Protein 4FGL (pdb70)

Nearest PDB structures (foldseek):
  3nhu-assembly1_B  TM=9.935E-01  e=7.618E-47  Homo sapiens
  5lbz-assembly1_A  TM=9.963E-01  e=7.003E-46  Homo sapiens
  1h66-assembly2_D  TM=9.826E-01  e=2.241E-31  Homo sapiens
  5a4k-assembly2_D  TM=9.844E-01  e=1.112E-30  Homo sapiens
  4cet-assembly1_A-2  TM=9.833E-01  e=1.610E-30  Homo sapiens

Secondary structure (DSSP, 8-state):
---EEEEEE--S-TTSHHHHHHHHHHHHHHHHT-EEEEEETTTTT------GGGB-SPPS-SSS--HHHHHHHHHHTT-B-HHHHHHHHHHHH-SEEEEEEE-BTTB--HHHHHHHHHHS-BTTTB-SS--GGG-TTTT-EEEEEEE-SS-TTTTSTTSTT--HHHHHHHHIIIIIITTT-EEPPPEEE--TTTS-HHHHHHHHHHHHHHHTTGGGPPPP--SHHHHH--/---EEEEEE--S-TTSHHHHHHHHHHHHHHHTT-EEEEEETTTTT------GGGB-S--SSTTS--HHHHHHHHHHHT-B-HHHHHHHHHHHH-SEEEEEEE-BTTB--HHHHHHHHHHS-BTTTB-SS--GGG-TTTT-EEEEEEEESS-TTTTSTTSTT--HHHHHHHHIIIIIITTT-EEPPPEEEE-TTTS-HHHHHHHHHHHHHHHHTGGGPPPP--SHHHHH--/---EEEEEE--S-TTSHHHHHHHHHHHHHHHTT-EEEEEETTTTT------GGGB-S--S-SSS--HHHHHHHHHHTT-B-HHHHHHHHHHHH-SEEEEEEE-BTTB--HHHHHHHHHHS-BTTTB-SS--GGG-TTTT-EEEEEEE-SS-TTTTSTTSTT--HHHHHHHHIIIIIITTT-EEPPPEEE--TTTS-HHHHHHHHHHHHHHHTTGGGPPPP--SHHHHH--/---TT-EEEEEE--S-TTSHHHHHHHHHHHHHHHTT-EEEEEETTTTT------GGGB-S--S-SSS--HHHHHHHHHHHT-B-HHHHHHHHHHHH-SEEEEEEE-BTTB--HHHHHHHHHHS-BTTTB-SS--GGG-TTTT-EEEEEEE-SS-TTTTSTTSTT--HHHHHHHHIIIIIITTT-EEPPPEEE--TTTS-HHHHHHHHHHHHHHHHTGGG------SHHHHH--

CATH classification: 3.40.50.360

Foldseek 3Di:
DQQEEEEEEEDDDCPDLLVLLVVLLCVLSVVVVGHYHYNHQVVVVADQDQDPLQFQDDAPDPPDDDSQVRLQVRVVVVGTDPVLVVVLVSLVSHQEYEYGAEDDPLHGPSSVNSNQVRNCGEPRQAHVPQFQQRAPSANHAYEYEYEYQDACQLQDCVHVNHPNLQSCLCPVPVRQRGSNHQYADYHYHYRPVPDDPVSSVVSSVVSSVCSNPVVPGHGDPSDPCVRPND/DAFEEEEEAEDDDCPDLLVLLVVLLCVLSVVVVHHYHYNHQVVVVADQDQDPVQFADDFPCVVDDDSQVRVQVSVVVVGGDPVLVVVLVSLVRHQEYEYGAEDDPLHGPSSVNSNQVRNCGDPRQAHVPQFQQRAPSANHEYEYEYEYQAACQLQDCPHVNDHNLQSCLCPVPVGQSRSNHFYAYYHYHYNLVPDDPVSSVVSSVVSSVCSNCVVVDDGDPSDPCVRPND/DQQEEEEEEEDDDCVDLLVLLVVLLVVQSVVVVGHYDYDHQVVVVADQDQDPLQFADDFPDPPDDDRQVRLQVRVVVVGGDPSLVVVLVSLVPHQEYEYGAEDDPLAGPSSVNSNLVRNCGDPRQAHVDQFQQRAPSARHEYEYEYEYQAACQCQDCPHVNHPNLQSCLCPQPVGQSRSNHFYAYYLYHYNPVPDDPVSSVVSSVVSSVCSNCVVVDDGDPSDPCVSPND/DQDAPAEEEEEAEDDDCPDLLVLLVVLLCVLCVVNNYHYHYNHLVVVVADQDQDPVQFDDDAPDPVDDDSQVRLQVRVVVVGGDPVLVVVLVSLVSHQEYEYGAEDDPLAGDSSVNSNQVRNCGDPRQAHVDQFQQRAPSANHEYEYEYEYQAACQCQDCPHVVHHNLQSCLCPQPVGQSRSNHFYAYYLYHYNPVPDDPVSSVVSSVVSSVCSNCVVVTDGDPSDCCVSPND

InterPro domains:
  IPR003680 Flavodoxin-like fold [PF02525] (4-212)
  IPR029039 Flavoprotein-like superfamily [G3DSA:3.40.50.360] (1-231)
  IPR029039 Flavoprotein-like superfamily [SSF52218] (4-224)
  IPR051545 NAD(P)H dehydrogenase (quinone) [PTHR10204] (4-229)

Structure (mmCIF, N/CA/C/O backbone):
data_4FGL
#
_entry.id   4FGL
#
_cell.length_a   54.310
_cell.length_b   105.710
_cell.length_c   82.000
_cell.angle_alpha   90.00
_cell.angle_beta   90.17
_cell.angle_gamma   90.00
#
_symmetry.space_group_name_H-M   'P 1 21 1'
#
loop_
_entity.id
_entity.type
_entity.pdbx_description
1 polymer 'Ribosyldihydronicotinamide dehydrogenase [quinone]'
2 non-polymer 'ZINC ION'
3 non-polymer 'FLAVIN-ADENINE DINUCLEOTIDE'
4 non-polymer N4-(7-CHLORO-QUINOLIN-4-YL)-N1,N1-DIETHYL-PENTANE-1,4-DIAMINE
5 water water
#
loop_
_atom_site.group_PDB
_atom_site.id
_atom_site.type_symbol
_atom_site.label_atom_id
_atom_site.label_alt_id
_atom_site.label_comp_id
_atom_site.label_asym_id
_atom_site.label_entity_id
_atom_site.label_seq_id
_atom_site.pdbx_PDB_ins_code
_atom_site.Cartn_x
_atom_site.Cartn_y
_atom_site.Cartn_z
_atom_site.occupancy
_atom_site.B_iso_or_equiv
_atom_site.auth_seq_id
_atom_site.auth_comp_id
_atom_site.auth_asym_id
_atom_site.auth_atom_id
_atom_site.pdbx_PDB_model_num
ATOM 1 N N . ALA A 1 4 ? -3.774 -18.943 10.875 1.00 21.46 1 ALA A N 1
ATOM 2 C CA . ALA A 1 4 ? -5.002 -18.102 10.803 1.00 28.73 1 ALA A CA 1
ATOM 3 C C . ALA A 1 4 ? -4.736 -16.718 11.383 1.00 16.89 1 ALA A C 1
ATOM 4 O O . ALA A 1 4 ? -3.911 -16.559 12.287 1.00 19.53 1 ALA A O 1
ATOM 11 N N . GLY A 1 5 ? -5.441 -15.719 10.853 1.00 16.48 2 GLY A N 1
ATOM 12 C CA . GLY A 1 5 ? -5.327 -14.357 11.344 1.00 14.51 2 GLY A CA 1
ATOM 13 C C . GLY A 1 5 ? -3.992 -13.722 10.994 1.00 12.14 2 GLY A C 1
ATOM 14 O O . GLY A 1 5 ? -3.471 -12.906 11.758 1.00 14.39 2 GLY A O 1
ATOM 18 N N . LYS A 1 6 ? -3.435 -14.078 9.839 1.00 11.66 3 LYS A N 1
ATOM 19 C CA . LYS A 1 6 ? -2.153 -13.526 9.449 1.00 11.94 3 LYS A CA 1
ATOM 20 C C . LYS A 1 6 ? -2.239 -12.889 8.066 1.00 9.59 3 LYS A C 1
ATOM 21 O O . LYS A 1 6 ? -1.424 -13.149 7.171 1.00 10.97 3 LYS A O 1
ATOM 40 N N . LYS A 1 7 ? -3.202 -11.991 7.904 1.00 6.68 4 LYS A N 1
ATOM 41 C CA . LYS A 1 7 ? -3.184 -11.056 6.796 1.00 6.54 4 LYS A CA 1
ATOM 42 C C . LYS A 1 7 ? -2.381 -9.825 7.193 1.00 5.61 4 LYS A C 1
ATOM 43 O O . LYS A 1 7 ? -2.590 -9.236 8.261 1.00 6.10 4 LYS A O 1
ATOM 62 N N . VAL A 1 8 ? -1.474 -9.434 6.315 1.00 5.77 5 VAL A N 1
ATOM 63 C CA . VAL A 1 8 ? -0.620 -8.272 6.544 1.00 5.24 5 VAL A CA 1
ATOM 64 C C . VAL A 1 8 ? -0.724 -7.345 5.364 1.00 5.49 5 VAL A C 1
ATOM 65 O O . VAL A 1 8 ? -0.670 -7.778 4.212 1.00 5.88 5 VAL A O 1
ATOM 78 N N . LEU A 1 9 ? -0.912 -6.056 5.672 1.00 4.48 6 LEU A N 1
ATOM 79 C CA . LEU A 1 9 ? -0.813 -4.978 4.696 1.00 4.95 6 LEU A CA 1
ATOM 80 C C . LEU A 1 9 ? 0.426 -4.155 4.980 1.00 4.56 6 LEU A C 1
ATOM 81 O O . LEU A 1 9 ? 0.606 -3.715 6.105 1.00 5.35 6 LEU A O 1
ATOM 97 N N . ILE A 1 10 ? 1.273 -3.974 3.975 1.00 4.07 7 ILE A N 1
ATOM 98 C CA . ILE A 1 10 ? 2.404 -3.065 4.071 1.00 5.10 7 ILE A CA 1
ATOM 99 C C . ILE A 1 10 ? 2.066 -1.830 3.252 1.00 4.20 7 ILE A C 1
ATOM 100 O O . ILE A 1 10 ? 1.892 -1.914 2.040 1.00 5.08 7 ILE A O 1
ATOM 116 N N . VAL A 1 11 ? 1.942 -0.685 3.928 1.00 4.50 8 VAL A N 1
ATOM 117 C CA . VAL A 1 11 ? 1.744 0.596 3.264 1.00 3.54 8 VAL A CA 1
ATOM 118 C C . VAL A 1 11 ? 3.133 1.215 3.118 1.00 3.89 8 VAL A C 1
ATOM 119 O O . VAL A 1 11 ? 3.766 1.559 4.115 1.00 4.52 8 VAL A O 1
ATOM 132 N N . TYR A 1 12 ? 3.592 1.279 1.878 1.00 4.65 9 TYR A N 1
ATOM 133 C CA . TYR A 1 12 ? 4.983 1.547 1.546 1.00 4.67 9 TYR A CA 1
ATOM 134 C C . TYR A 1 12 ? 5.097 2.881 0.810 1.00 3.43 9 TYR A C 1
ATOM 135 O O . TYR A 1 12 ? 4.409 3.095 -0.172 1.00 4.27 9 TYR A O 1
ATOM 153 N N . ALA A 1 13 ? 5.992 3.750 1.274 1.00 4.09 10 ALA A N 1
ATOM 154 C CA . ALA A 1 13 ? 6.123 5.100 0.723 1.00 3.47 10 ALA A CA 1
ATOM 155 C C . ALA A 1 13 ? 7.574 5.439 0.365 1.00 3.69 10 ALA A C 1
ATOM 156 O O . ALA A 1 13 ? 8.227 6.210 1.062 1.00 4.64 10 ALA A O 1
ATOM 163 N N . HIS A 1 14 ? 8.079 4.861 -0.717 1.00 3.50 11 HIS A N 1
ATOM 164 C CA . HIS A 1 14 ? 9.366 5.258 -1.260 1.00 3.53 11 HIS A CA 1
ATOM 165 C C . HIS A 1 14 ? 9.288 5.199 -2.763 1.00 3.79 11 HIS A C 1
ATOM 166 O O . HIS A 1 14 ? 8.656 4.310 -3.335 1.00 4.77 11 HIS A O 1
ATOM 181 N N . GLN A 1 15 ? 9.940 6.173 -3.395 1.00 3.86 12 GLN A N 1
ATOM 182 C CA . GLN A 1 15 ? 9.926 6.319 -4.832 1.00 4.37 12 GLN A CA 1
ATOM 183 C C . GLN A 1 15 ? 10.794 5.326 -5.594 1.00 4.67 12 GLN A C 1
ATOM 184 O O . GLN A 1 15 ? 10.590 5.142 -6.788 1.00 6.17 12 GLN A O 1
ATOM 198 N N . GLU A 1 16 ? 11.749 4.691 -4.930 1.00 5.00 13 GLU A N 1
ATOM 199 C CA . GLU A 1 16 ? 12.832 3.959 -5.589 1.00 5.21 13 GLU A CA 1
ATOM 200 C C . GLU A 1 16 ? 12.889 2.495 -5.121 1.00 5.92 13 GLU A C 1
ATOM 201 O O . GLU A 1 16 ? 13.166 2.217 -3.949 1.00 5.33 13 GLU A O 1
ATOM 213 N N . PRO A 1 17 ? 12.618 1.546 -6.036 1.00 6.45 14 PRO A N 1
ATOM 214 C CA . PRO A 1 17 ? 12.642 0.135 -5.639 1.00 7.03 14 PRO A CA 1
ATOM 215 C C . PRO A 1 17 ? 13.977 -0.331 -5.057 1.00 6.67 14 PRO A C 1
ATOM 216 O O . PRO A 1 17 ? 13.974 -1.232 -4.230 1.00 7.63 14 PRO A O 1
ATOM 227 N N . LYS A 1 18 ? 15.075 0.265 -5.503 1.00 6.01 15 LYS A N 1
ATOM 228 C CA . LYS A 1 18 ? 16.411 -0.113 -5.057 1.00 6.62 15 LYS A CA 1
ATOM 229 C C . LYS A 1 18 ? 16.854 0.617 -3.789 1.00 5.37 15 LYS A C 1
ATOM 230 O O . LYS A 1 18 ? 17.994 0.485 -3.344 1.00 6.92 15 LYS A O 1
ATOM 249 N N . SER A 1 19 ? 15.956 1.398 -3.200 1.00 6.04 16 SER A N 1
ATOM 250 C CA . SER A 1 19 ? 16.304 2.143 -2.004 1.00 5.03 16 SER A CA 1
ATOM 251 C C . SER A 1 19 ? 16.445 1.243 -0.794 1.00 4.53 16 SER A C 1
ATOM 252 O O . SER A 1 19 ? 16.045 0.084 -0.799 1.00 5.44 16 SER A O 1
ATOM 260 N N . PHE A 1 20 ? 16.995 1.798 0.267 1.00 4.59 17 PHE A N 1
ATOM 261 C CA . PHE A 1 20 ? 17.046 1.126 1.549 1.00 4.70 17 PHE A CA 1
ATOM 262 C C . PHE A 1 20 ? 15.626 0.793 2.031 1.00 4.25 17 PHE A C 1
ATOM 263 O O . PHE A 1 20 ? 15.355 -0.339 2.467 1.00 4.87 17 PHE A O 1
ATOM 280 N N . ASN A 1 21 ? 14.702 1.745 1.918 1.00 4.21 18 ASN A N 1
ATOM 281 C CA . ASN A 1 21 ? 13.303 1.452 2.225 1.00 4.25 18 ASN A CA 1
ATOM 282 C C . ASN A 1 21 ? 12.770 0.305 1.386 1.00 4.36 18 ASN A C 1
ATOM 283 O O . ASN A 1 21 ? 12.052 -0.568 1.892 1.00 5.21 18 ASN A O 1
ATOM 294 N N . GLY A 1 22 ? 13.059 0.306 0.094 1.00 4.47 19 GLY A N 1
ATOM 295 C CA . GLY A 1 22 ? 12.620 -0.762 -0.793 1.00 4.69 19 GLY A CA 1
ATOM 296 C C . GLY A 1 22 ? 13.125 -2.113 -0.323 1.00 5.93 19 GLY A C 1
ATOM 297 O O . GLY A 1 22 ? 12.397 -3.106 -0.358 1.00 5.53 19 GLY A O 1
ATOM 301 N N . SER A 1 23 ? 14.358 -2.165 0.142 1.00 4.61 20 SER A N 1
ATOM 302 C CA . SER A 1 23 ? 14.918 -3.415 0.645 1.00 5.22 20 SER A CA 1
ATOM 303 C C . SER A 1 23 ? 14.227 -3.859 1.936 1.00 5.04 20 SER A C 1
ATOM 304 O O . SER A 1 23 ? 13.963 -5.043 2.107 1.00 5.75 20 SER A O 1
ATOM 312 N N . LEU A 1 24 ? 13.907 -2.917 2.823 1.00 5.12 21 LEU A N 1
ATOM 313 C CA . LEU A 1 24 ? 13.151 -3.251 4.019 1.00 4.65 21 LEU A CA 1
ATOM 314 C C . LEU A 1 24 ? 11.776 -3.787 3.682 1.00 4.67 21 LEU A C 1
ATOM 315 O O . LEU A 1 24 ? 11.311 -4.761 4.302 1.00 5.56 21 LEU A O 1
ATOM 331 N N . LYS A 1 25 ? 11.115 -3.183 2.705 1.00 4.38 22 LYS A N 1
ATOM 332 C CA . LYS A 1 25 ? 9.833 -3.689 2.241 1.00 5.84 22 LYS A CA 1
ATOM 333 C C . LYS A 1 25 ? 9.995 -5.094 1.664 1.00 4.49 22 LYS A C 1
ATOM 334 O O . LYS A 1 25 ? 9.204 -5.993 1.964 1.00 4.51 22 LYS A O 1
ATOM 353 N N . ASN A 1 26 ? 11.002 -5.289 0.832 1.00 5.24 23 ASN A N 1
ATOM 354 C CA . ASN A 1 26 ? 11.137 -6.572 0.163 1.00 5.56 23 ASN A CA 1
ATOM 355 C C . ASN A 1 26 ? 11.462 -7.700 1.119 1.00 5.72 23 ASN A C 1
ATOM 356 O O . ASN A 1 26 ? 10.933 -8.804 0.954 1.00 5.70 23 ASN A O 1
ATOM 367 N N . VAL A 1 27 ? 12.304 -7.469 2.116 1.00 5.56 24 VAL A N 1
ATOM 368 C CA . VAL A 1 27 ? 12.581 -8.542 3.071 1.00 5.78 24 VAL A CA 1
ATOM 369 C C . VAL A 1 27 ? 11.364 -8.819 3.938 1.00 5.54 24 VAL A C 1
ATOM 370 O O . VAL A 1 27 ? 11.173 -9.968 4.385 1.00 5.91 24 VAL A O 1
ATOM 383 N N . ALA A 1 28 ? 10.505 -7.834 4.145 1.00 5.34 25 ALA A N 1
ATOM 384 C CA . ALA A 1 28 ? 9.268 -8.080 4.862 1.00 4.99 25 ALA A CA 1
ATOM 385 C C . ALA A 1 28 ? 8.341 -8.959 4.046 1.00 5.11 25 ALA A C 1
ATOM 386 O O . ALA A 1 28 ? 7.775 -9.935 4.575 1.00 5.53 25 ALA A O 1
ATOM 393 N N . VAL A 1 29 ? 8.155 -8.643 2.771 1.00 4.62 26 VAL A N 1
ATOM 394 C CA . VAL A 1 29 ? 7.378 -9.502 1.884 1.00 6.01 26 VAL A CA 1
ATOM 395 C C . VAL A 1 29 ? 7.970 -10.928 1.890 1.00 4.58 26 VAL A C 1
ATOM 396 O O . VAL A 1 29 ? 7.222 -11.900 2.069 1.00 5.77 26 VAL A O 1
ATOM 409 N N . ASP A 1 30 ? 9.282 -11.055 1.731 1.00 5.52 27 ASP A N 1
ATOM 410 C CA . ASP A 1 30 ? 9.909 -12.367 1.668 1.00 6.64 27 ASP A CA 1
ATOM 411 C C . ASP A 1 30 ? 9.616 -13.165 2.915 1.00 5.51 27 ASP A C 1
ATOM 412 O O . ASP A 1 30 ? 9.226 -14.340 2.819 1.00 6.26 27 ASP A O 1
ATOM 421 N N . GLU A 1 31 ? 9.817 -12.584 4.085 1.00 5.35 28 GLU A N 1
ATOM 422 C CA . GLU A 1 31 ? 9.704 -13.324 5.341 1.00 5.75 28 GLU A CA 1
ATOM 423 C C . GLU A 1 31 ? 8.258 -13.620 5.662 1.00 5.66 28 GLU A C 1
ATOM 424 O O . GLU A 1 31 ? 7.906 -14.759 6.025 1.00 5.74 28 GLU A O 1
ATOM 436 N N . LEU A 1 32 ? 7.377 -12.643 5.530 1.00 5.60 29 LEU A N 1
ATOM 437 C CA . LEU A 1 32 ? 5.988 -12.899 5.854 1.00 5.25 29 LEU A CA 1
ATOM 438 C C . LEU A 1 32 ? 5.371 -13.881 4.837 1.00 4.96 29 LEU A C 1
ATOM 439 O O . LEU A 1 32 ? 4.521 -14.719 5.198 1.00 5.99 29 LEU A O 1
ATOM 455 N N . SER A 1 33 ? 5.779 -13.796 3.577 1.00 5.49 30 SER A N 1
ATOM 456 C CA . SER A 1 33 ? 5.317 -14.762 2.577 1.00 6.15 30 SER A CA 1
ATOM 457 C C . SER A 1 33 ? 5.810 -16.166 2.940 1.00 5.76 30 SER A C 1
ATOM 458 O O . SER A 1 33 ? 5.033 -17.146 2.887 1.00 5.86 30 SER A O 1
ATOM 466 N N . ARG A 1 34 ? 7.080 -16.280 3.336 1.00 6.37 31 ARG A N 1
ATOM 467 C CA . ARG A 1 34 ? 7.659 -17.568 3.719 1.00 6.62 31 ARG A CA 1
ATOM 468 C C . ARG A 1 34 ? 6.853 -18.204 4.850 1.00 7.00 31 ARG A C 1
ATOM 469 O O . ARG A 1 34 ? 6.630 -19.433 4.864 1.00 7.66 31 ARG A O 1
ATOM 490 N N . GLN A 1 35 ? 6.401 -17.416 5.811 1.00 6.34 32 GLN A N 1
ATOM 491 C CA . GLN A 1 35 ? 5.609 -17.929 6.910 1.00 7.09 32 GLN A CA 1
ATOM 492 C C . GLN A 1 35 ? 4.267 -18.478 6.467 1.00 7.19 32 GLN A C 1
ATOM 493 O O . GLN A 1 35 ? 3.663 -19.268 7.214 1.00 9.49 32 GLN A O 1
ATOM 507 N N . GLY A 1 36 ? 3.779 -18.043 5.313 1.00 5.97 33 GLY A N 1
ATOM 508 C CA . GLY A 1 36 ? 2.458 -18.416 4.862 1.00 6.43 33 GLY A CA 1
ATOM 509 C C . GLY A 1 36 ? 1.416 -17.339 5.127 1.00 5.68 33 GLY A C 1
ATOM 510 O O . GLY A 1 36 ? 0.217 -17.592 4.986 1.00 5.92 33 GLY A O 1
ATOM 514 N N . CYS A 1 37 ? 1.857 -16.134 5.494 1.00 5.25 34 CYS A N 1
ATOM 515 C CA . CYS A 1 37 ? 0.925 -15.022 5.640 1.00 4.42 34 CYS A CA 1
ATOM 516 C C . CYS A 1 37 ? 0.343 -14.605 4.311 1.00 5.21 34 CYS A C 1
ATOM 517 O O . CYS A 1 37 ? 0.915 -14.825 3.268 1.00 6.49 34 CYS A O 1
ATOM 525 N N . THR A 1 38 ? -0.792 -13.934 4.380 1.00 5.70 35 THR A N 1
ATOM 526 C CA . THR A 1 38 ? -1.414 -13.324 3.223 1.00 6.25 35 THR A CA 1
ATOM 527 C C . THR A 1 38 ? -0.897 -11.896 3.172 1.00 5.34 35 THR A C 1
ATOM 528 O O . THR A 1 38 ? -1.160 -11.126 4.107 1.00 8.37 35 THR A O 1
ATOM 539 N N . VAL A 1 39 ? -0.153 -11.539 2.128 1.00 4.61 36 VAL A N 1
ATOM 540 C CA . VAL A 1 39 ? 0.598 -10.298 2.126 1.00 4.98 36 VAL A CA 1
ATOM 541 C C . VAL A 1 39 ? 0.157 -9.417 0.978 1.00 4.34 36 VAL A C 1
ATOM 542 O O . VAL A 1 39 ? 0.097 -9.831 -0.175 1.00 5.05 36 VAL A O 1
ATOM 555 N N . THR A 1 40 ? -0.102 -8.151 1.305 1.00 5.00 37 THR A N 1
ATOM 556 C CA . THR A 1 40 ? -0.457 -7.120 0.328 1.00 5.22 37 THR A CA 1
ATOM 557 C C . THR A 1 40 ? 0.437 -5.902 0.566 1.00 4.52 37 THR A C 1
ATOM 558 O O . THR A 1 40 ? 0.669 -5.539 1.728 1.00 4.99 37 THR A O 1
ATOM 569 N N . VAL A 1 41 ? 0.907 -5.284 -0.517 1.00 4.27 38 VAL A N 1
ATOM 570 C CA . VAL A 1 41 ? 1.700 -4.059 -0.433 1.00 4.82 38 VAL A CA 1
ATOM 571 C C . VAL A 1 41 ? 0.959 -2.971 -1.181 1.00 4.26 38 VAL A C 1
ATOM 572 O O . VAL A 1 41 ? 0.640 -3.150 -2.353 1.00 5.53 38 VAL A O 1
ATOM 585 N N . SER A 1 42 ? 0.704 -1.833 -0.525 1.00 4.25 39 SER A N 1
ATOM 586 C CA . SER A 1 42 ? 0.221 -0.629 -1.197 1.00 3.92 39 SER A CA 1
ATOM 587 C C . SER A 1 42 ? 1.428 0.262 -1.448 1.00 4.62 39 SER A C 1
ATOM 588 O O . SER A 1 42 ? 1.931 0.916 -0.523 1.00 4.64 39 SER A O 1
ATOM 596 N N . ASP A 1 43 ? 1.922 0.225 -2.679 1.00 4.26 40 ASP A N 1
ATOM 597 C CA . ASP A 1 43 ? 3.098 0.968 -3.091 1.00 4.42 40 ASP A CA 1
ATOM 598 C C . ASP A 1 43 ? 2.630 2.332 -3.566 1.00 4.24 40 ASP A C 1
ATOM 599 O O . ASP A 1 43 ? 2.316 2.519 -4.733 1.00 4.76 40 ASP A O 1
ATOM 608 N N . LEU A 1 44 ? 2.564 3.271 -2.626 1.00 4.37 41 LEU A N 1
ATOM 609 C CA . LEU A 1 44 ? 1.823 4.503 -2.868 1.00 3.93 41 LEU A CA 1
ATOM 610 C C . LEU A 1 44 ? 2.373 5.309 -4.034 1.00 4.23 41 LEU A C 1
ATOM 611 O O . LEU A 1 44 ? 1.600 5.795 -4.860 1.00 4.21 41 LEU A O 1
ATOM 627 N N . TYR A 1 45 ? 3.690 5.437 -4.146 1.00 4.49 42 TYR A N 1
ATOM 628 C CA . TYR A 1 45 ? 4.213 6.202 -5.276 1.00 4.29 42 TYR A CA 1
ATOM 629 C C . TYR A 1 45 ? 3.950 5.494 -6.599 1.00 4.89 42 TYR A C 1
ATOM 630 O O . TYR A 1 45 ? 3.626 6.149 -7.584 1.00 5.36 42 TYR A O 1
ATOM 648 N N . ALA A 1 46 ? 4.081 4.165 -6.653 1.00 4.50 43 ALA A N 1
ATOM 649 C CA . ALA A 1 46 ? 3.809 3.441 -7.894 1.00 5.62 43 ALA A CA 1
ATOM 650 C C . ALA A 1 46 ? 2.340 3.564 -8.282 1.00 5.69 43 ALA A C 1
ATOM 651 O O . ALA A 1 46 ? 2.022 3.582 -9.464 1.00 7.08 43 ALA A O 1
ATOM 658 N N . MET A 1 47 ? 1.461 3.681 -7.290 1.00 5.54 44 MET A N 1
ATOM 659 C CA . MET A 1 47 ? 0.029 3.864 -7.501 1.00 6.32 44 MET A CA 1
ATOM 660 C C . MET A 1 47 ? -0.337 5.315 -7.833 1.00 6.10 44 MET A C 1
ATOM 661 O O . MET A 1 47 ? -1.504 5.626 -8.102 1.00 6.88 44 MET A O 1
ATOM 675 N N . ASN A 1 48 ? 0.638 6.215 -7.822 1.00 5.95 45 ASN A N 1
ATOM 676 C CA A ASN A 1 48 ? 0.353 7.641 -7.952 0.43 5.64 45 ASN A CA 1
ATOM 677 C CA B ASN A 1 48 ? 0.356 7.640 -7.953 0.57 5.63 45 ASN A CA 1
ATOM 678 C C . ASN A 1 48 ? -0.744 8.067 -6.977 1.00 5.73 45 ASN A C 1
ATOM 679 O O . ASN A 1 48 ? -1.633 8.851 -7.320 1.00 6.89 45 ASN A O 1
ATOM 699 N N . PHE A 1 49 ? -0.665 7.573 -5.752 1.00 5.35 46 PHE A N 1
ATOM 700 C CA . PHE A 1 49 ? -1.755 7.726 -4.808 1.00 5.75 46 PHE A CA 1
ATOM 701 C C . PHE A 1 49 ? -2.049 9.194 -4.527 1.00 4.76 46 PHE A C 1
ATOM 702 O O . PHE A 1 49 ? -1.140 10.001 -4.246 1.00 5.22 46 PHE A O 1
ATOM 719 N N . GLU A 1 50 ? -3.323 9.549 -4.587 1.00 4.79 47 GLU A N 1
ATOM 720 C CA . GLU A 1 50 ? -3.790 10.909 -4.360 1.00 4.73 47 GLU A CA 1
ATOM 721 C C . GLU A 1 50 ? -3.685 11.278 -2.893 1.00 4.36 47 GLU A C 1
ATOM 722 O O . GLU A 1 50 ? -4.328 10.657 -2.049 1.00 5.01 47 GLU A O 1
ATOM 734 N N . PRO A 1 51 ? -2.921 12.343 -2.573 1.00 4.34 48 PRO A N 1
ATOM 735 C CA . PRO A 1 51 ? -2.827 12.681 -1.146 1.00 4.70 48 PRO A CA 1
ATOM 736 C C . PRO A 1 51 ? -3.847 13.717 -0.681 1.00 3.98 48 PRO A C 1
ATOM 737 O O . PRO A 1 51 ? -4.052 13.854 0.518 1.00 4.75 48 PRO A O 1
ATOM 748 N N . ARG A 1 52 ? -4.447 14.464 -1.596 1.00 4.78 49 ARG A N 1
ATOM 749 C CA . ARG A 1 52 ? -5.258 15.615 -1.205 1.00 4.60 49 ARG A CA 1
ATOM 750 C C . ARG A 1 52 ? -6.660 15.181 -0.805 1.00 4.71 49 ARG A C 1
ATOM 751 O O . ARG A 1 52 ? -7.282 14.365 -1.509 1.00 5.24 49 ARG A O 1
ATOM 772 N N . ALA A 1 53 ? -7.175 15.728 0.291 1.00 5.21 50 ALA A N 1
ATOM 773 C CA . ALA A 1 53 ? -8.549 15.520 0.744 1.00 4.98 50 ALA A CA 1
ATOM 774 C C . ALA A 1 53 ? -9.449 16.499 0.010 1.00 4.56 50 ALA A C 1
ATOM 775 O O . ALA A 1 53 ? -9.483 17.687 0.335 1.00 5.48 50 ALA A O 1
ATOM 782 N N . THR A 1 54 ? -10.149 16.031 -1.024 1.00 4.75 51 THR A N 1
ATOM 783 C CA . THR A 1 54 ? -11.004 16.920 -1.814 1.00 4.89 51 THR A CA 1
ATOM 784 C C . THR A 1 54 ? -12.366 16.289 -2.068 1.00 5.78 51 THR A C 1
ATOM 785 O O . THR A 1 54 ? -12.593 15.101 -1.795 1.00 6.89 51 THR A O 1
ATOM 796 N N . ASP A 1 55 ? -13.249 17.097 -2.663 1.00 6.99 52 ASP A N 1
ATOM 797 C CA . ASP A 1 55 ? -14.593 16.664 -2.967 1.00 7.48 52 ASP A CA 1
ATOM 798 C C . ASP A 1 55 ? -14.622 15.555 -4.006 1.00 8.13 52 ASP A C 1
ATOM 799 O O . ASP A 1 55 ? -15.645 14.874 -4.146 1.00 10.02 52 ASP A O 1
ATOM 808 N N . LYS A 1 56 ? -13.532 15.314 -4.709 1.00 7.94 53 LYS A N 1
ATOM 809 C CA . LYS A 1 56 ? -13.492 14.207 -5.649 1.00 8.99 53 LYS A CA 1
ATOM 810 C C . LYS A 1 56 ? -13.443 12.860 -4.941 1.00 8.15 53 LYS A C 1
ATOM 811 O O . LYS A 1 56 ? -13.635 11.815 -5.551 1.00 9.40 53 LYS A O 1
ATOM 830 N N . ASP A 1 57 ? -13.218 12.889 -3.631 1.00 8.66 54 ASP A N 1
ATOM 831 C CA . ASP A 1 57 ? -13.200 11.656 -2.853 1.00 6.56 54 ASP A CA 1
ATOM 832 C C . ASP A 1 57 ? -14.585 11.049 -2.651 1.00 7.14 54 ASP A C 1
ATOM 833 O O . ASP A 1 57 ? -14.719 9.916 -2.197 1.00 8.36 54 ASP A O 1
ATOM 842 N N . ILE A 1 58 ? -15.612 11.835 -2.951 1.00 7.01 55 ILE A N 1
ATOM 843 C CA . ILE A 1 58 ? -16.999 11.367 -2.879 1.00 8.99 55 ILE A CA 1
ATOM 844 C C . ILE A 1 58 ? -17.524 11.203 -4.284 1.00 9.43 55 ILE A C 1
ATOM 845 O O . ILE A 1 58 ? -17.461 12.137 -5.093 1.00 10.43 55 ILE A O 1
ATOM 861 N N . THR A 1 59 ? -18.030 10.014 -4.581 1.00 9.80 56 THR A N 1
ATOM 862 C CA . THR A 1 59 ? -18.583 9.741 -5.897 1.00 12.20 56 THR A CA 1
ATOM 863 C C . THR A 1 59 ? -20.095 9.949 -5.891 1.00 13.10 56 THR A C 1
ATOM 864 O O . THR A 1 59 ? -20.697 10.151 -6.950 1.00 20.63 56 THR A O 1
ATOM 875 N N . GLY A 1 60 ? -20.702 9.891 -4.715 1.00 13.18 57 GLY A N 1
ATOM 876 C CA . GLY A 1 60 ? -22.127 10.132 -4.566 1.00 17.89 57 GLY A CA 1
ATOM 877 C C . GLY A 1 60 ? -22.474 11.608 -4.643 1.00 19.19 57 GLY A C 1
ATOM 878 O O . GLY A 1 60 ? -21.589 12.469 -4.687 1.00 20.07 57 GLY A O 1
ATOM 882 N N . THR A 1 61 ? -23.767 11.909 -4.686 1.00 19.53 58 THR A N 1
ATOM 883 C CA . THR A 1 61 ? -24.212 13.291 -4.668 1.00 20.71 58 THR A CA 1
ATOM 884 C C . THR A 1 61 ? -23.800 13.890 -3.340 1.00 16.82 58 THR A C 1
ATOM 885 O O . THR A 1 61 ? -24.075 13.306 -2.287 1.00 18.11 58 THR A O 1
ATOM 896 N N . LEU A 1 62 ? -23.135 15.044 -3.378 1.00 18.89 59 LEU A N 1
ATOM 897 C CA . LEU A 1 62 ? -22.760 15.723 -2.143 1.00 14.27 59 LEU A CA 1
ATOM 898 C C . LEU A 1 62 ? -24.023 16.149 -1.415 1.00 13.08 59 LEU A C 1
ATOM 899 O O . LEU A 1 62 ? -24.968 16.613 -2.055 1.00 16.34 59 LEU A O 1
ATOM 915 N N . SER A 1 63 ? -24.051 16.019 -0.100 1.00 12.46 60 SER A N 1
ATOM 916 C CA . SER A 1 63 ? -25.213 16.455 0.672 1.00 18.35 60 SER A CA 1
ATOM 917 C C . SER A 1 63 ? -25.268 17.982 0.728 1.00 18.41 60 SER A C 1
ATOM 918 O O . SER A 1 63 ? -26.351 18.576 0.775 1.00 17.56 60 SER A O 1
ATOM 926 N N . ASN A 1 64 ? -24.104 18.625 0.708 1.00 14.61 61 ASN A N 1
ATOM 927 C CA . ASN A 1 64 ? -24.055 20.088 0.665 1.00 13.72 61 ASN A CA 1
ATOM 928 C C . ASN A 1 64 ? -22.978 20.573 -0.282 1.00 15.25 61 ASN A C 1
ATOM 929 O O . ASN A 1 64 ? -21.841 20.828 0.140 1.00 15.12 61 ASN A O 1
ATOM 940 N N . PRO A 1 65 ? -23.328 20.702 -1.568 1.00 15.44 62 PRO A N 1
ATOM 941 C CA . PRO A 1 65 ? -22.374 21.194 -2.569 1.00 20.47 62 PRO A CA 1
ATOM 942 C C . PRO A 1 65 ? -22.045 22.688 -2.452 1.00 19.92 62 PRO A C 1
ATOM 943 O O . PRO A 1 65 ? -21.105 23.141 -3.108 1.00 31.19 62 PRO A O 1
ATOM 954 N N . GLU A 1 66 ? -22.788 23.434 -1.640 1.00 15.17 63 GLU A N 1
ATOM 955 C CA . GLU A 1 66 ? -22.566 24.872 -1.503 1.00 16.23 63 GLU A CA 1
ATOM 956 C C . GLU A 1 66 ? -21.439 25.172 -0.533 1.00 16.22 63 GLU A C 1
ATOM 957 O O . GLU A 1 66 ? -20.654 26.091 -0.751 1.00 18.13 63 GLU A O 1
ATOM 969 N N . VAL A 1 67 ? -21.374 24.399 0.543 1.00 12.59 64 VAL A N 1
ATOM 970 C CA . VAL A 1 67 ? -20.361 24.580 1.570 1.00 12.49 64 VAL A CA 1
ATOM 971 C C . VAL A 1 67 ? -19.794 23.200 1.863 1.00 12.42 64 VAL A C 1
ATOM 972 O O . VAL A 1 67 ? -20.467 22.366 2.465 1.00 12.57 64 VAL A O 1
ATOM 985 N N . PHE A 1 68 ? -18.569 22.960 1.406 1.00 8.76 65 PHE A N 1
ATOM 986 C CA . PHE A 1 68 ? -17.994 21.622 1.427 1.00 9.01 65 PHE A CA 1
ATOM 987 C C . PHE A 1 68 ? -17.341 21.313 2.757 1.00 7.50 65 PHE A C 1
ATOM 988 O O . PHE A 1 68 ? -16.407 22.010 3.172 1.00 9.03 65 PHE A O 1
ATOM 1005 N N . ASN A 1 69 ? -17.798 20.234 3.389 1.00 9.85 66 ASN A N 1
ATOM 1006 C CA . ASN A 1 69 ? -17.259 19.771 4.646 1.00 7.65 66 ASN A CA 1
ATOM 1007 C C . ASN A 1 69 ? -16.727 18.354 4.434 1.00 7.12 66 ASN A C 1
ATOM 1008 O O . ASN A 1 69 ? -17.494 17.390 4.308 1.00 6.80 66 ASN A O 1
ATOM 1019 N N . TYR A 1 70 ? -15.414 18.238 4.326 1.00 7.92 67 TYR A N 1
ATOM 1020 C CA . TYR A 1 70 ? -14.775 16.964 3.983 1.00 6.19 67 TYR A CA 1
ATOM 1021 C C . TYR A 1 70 ? -15.180 15.852 4.964 1.00 6.64 67 TYR A C 1
ATOM 1022 O O . TYR A 1 70 ? -15.533 14.740 4.548 1.00 6.65 67 TYR A O 1
ATOM 1040 N N . GLY A 1 71 ? -15.103 16.131 6.256 1.00 6.75 68 GLY A N 1
ATOM 1041 C CA . GLY A 1 71 ? -15.440 15.131 7.262 1.00 8.56 68 GLY A CA 1
ATOM 1042 C C . GLY A 1 71 ? -16.855 14.601 7.131 1.00 7.31 68 GLY A C 1
ATOM 1043 O O . GLY A 1 71 ? -17.085 13.387 7.128 1.00 8.50 68 GLY A O 1
ATOM 1047 N N . VAL A 1 72 ? -17.820 15.503 7.058 1.00 8.05 69 VAL A N 1
ATOM 1048 C CA . VAL A 1 72 ? -19.215 15.116 6.981 1.00 8.22 69 VAL A CA 1
ATOM 1049 C C . VAL A 1 72 ? -19.469 14.367 5.687 1.00 7.88 69 VAL A C 1
ATOM 1050 O O . VAL A 1 72 ? -20.075 13.303 5.696 1.00 8.67 69 VAL A O 1
ATOM 1063 N N . GLU A 1 73 ? -18.995 14.880 4.560 1.00 6.90 70 GLU A N 1
ATOM 1064 C CA . GLU A 1 73 ? -19.320 14.263 3.286 1.00 7.77 70 GLU A CA 1
ATOM 1065 C C . GLU A 1 73 ? -18.709 12.864 3.161 1.00 7.25 70 GLU A C 1
ATOM 1066 O O . GLU A 1 73 ? -19.337 11.942 2.598 1.00 7.56 70 GLU A O 1
ATOM 1078 N N . THR A 1 74 ? -17.486 12.675 3.664 1.00 6.48 71 THR A N 1
ATOM 1079 C CA . THR A 1 74 ? -16.839 11.362 3.577 1.00 6.10 71 THR A CA 1
ATOM 1080 C C . THR A 1 74 ? -17.470 10.375 4.546 1.00 6.25 71 THR A C 1
ATOM 1081 O O . THR A 1 74 ? -17.612 9.200 4.228 1.00 7.06 71 THR A O 1
ATOM 1092 N N . HIS A 1 75 ? -17.820 10.826 5.738 1.00 6.10 72 HIS A N 1
ATOM 1093 C CA . HIS A 1 75 ? -18.505 9.949 6.682 1.00 7.21 72 HIS A CA 1
ATOM 1094 C C . HIS A 1 75 ? -19.790 9.410 6.057 1.00 6.99 72 HIS A C 1
ATOM 1095 O O . HIS A 1 75 ? -20.059 8.202 6.075 1.00 7.92 72 HIS A O 1
ATOM 1110 N N . GLU A 1 76 ? -20.582 10.303 5.480 1.00 7.00 73 GLU A N 1
ATOM 1111 C CA . GLU A 1 76 ? -21.844 9.904 4.882 1.00 8.14 73 GLU A CA 1
ATOM 1112 C C . GLU A 1 76 ? -21.638 9.016 3.669 1.00 7.74 73 GLU A C 1
ATOM 1113 O O . GLU A 1 76 ? -22.323 7.989 3.503 1.00 8.76 73 GLU A O 1
ATOM 1125 N N . ALA A 1 77 ? -20.676 9.366 2.828 1.00 7.19 74 ALA A N 1
ATOM 1126 C CA . ALA A 1 77 ? -20.398 8.590 1.641 1.00 8.60 74 ALA A CA 1
ATOM 1127 C C . ALA A 1 77 ? -19.888 7.197 2.002 1.00 8.11 74 ALA A C 1
ATOM 1128 O O . ALA A 1 77 ? -20.208 6.218 1.315 1.00 7.93 74 ALA A O 1
ATOM 1135 N N . TYR A 1 78 ? -19.090 7.103 3.059 1.00 7.38 75 TYR A N 1
ATOM 1136 C CA . TYR A 1 78 ? -18.611 5.796 3.485 1.00 6.37 75 TYR A CA 1
ATOM 1137 C C . TYR A 1 78 ? -19.773 4.831 3.715 1.00 7.51 75 TYR A C 1
ATOM 1138 O O . TYR A 1 78 ? -19.741 3.673 3.284 1.00 7.86 75 TYR A O 1
ATOM 1156 N N . LYS A 1 79 ? -20.787 5.310 4.420 1.00 7.50 76 LYS A N 1
ATOM 1157 C CA . LYS A 1 79 ? -21.916 4.449 4.767 1.00 9.27 76 LYS A CA 1
ATOM 1158 C C . LYS A 1 79 ? -22.729 3.989 3.569 1.00 9.18 76 LYS A C 1
ATOM 1159 O O . LYS A 1 79 ? -23.357 2.924 3.632 1.00 10.00 76 LYS A O 1
ATOM 1178 N N . GLN A 1 80 ? -22.698 4.748 2.479 1.00 8.58 77 GLN A N 1
ATOM 1179 C CA . GLN A 1 80 ? -23.433 4.399 1.263 1.00 9.64 77 GLN A CA 1
ATOM 1180 C C . GLN A 1 80 ? -22.532 3.841 0.164 1.00 10.17 77 GLN A C 1
ATOM 1181 O O . GLN A 1 80 ? -22.944 3.745 -0.984 1.00 12.54 77 GLN A O 1
ATOM 1195 N N . ARG A 1 81 ? -21.314 3.443 0.525 1.00 9.85 78 ARG A N 1
ATOM 1196 C CA . ARG A 1 81 ? -20.364 2.884 -0.432 1.00 9.37 78 ARG A CA 1
ATOM 1197 C C . ARG A 1 81 ? -20.164 3.807 -1.626 1.00 10.67 78 ARG A C 1
ATOM 1198 O O . ARG A 1 81 ? -20.151 3.371 -2.786 1.00 12.88 78 ARG A O 1
ATOM 1219 N N . SER A 1 82 ? -20.003 5.095 -1.314 1.00 9.52 79 SER A N 1
ATOM 1220 C CA . SER A 1 82 ? -19.906 6.137 -2.324 1.00 9.36 79 SER A CA 1
ATOM 1221 C C . SER A 1 82 ? -18.613 6.951 -2.201 1.00 8.17 79 SER A C 1
ATOM 1222 O O . SER A 1 82 ? -18.587 8.144 -2.504 1.00 9.48 79 SER A O 1
ATOM 1230 N N . LEU A 1 83 ? -17.535 6.307 -1.744 1.00 9.36 80 LEU A N 1
ATOM 1231 C CA . LEU A 1 83 ? -16.205 6.933 -1.778 1.00 6.95 80 LEU A CA 1
ATOM 1232 C C . LEU A 1 83 ? -15.483 6.517 -3.032 1.00 7.24 80 LEU A C 1
ATOM 1233 O O . LEU A 1 83 ? -15.776 5.482 -3.621 1.00 8.17 80 LEU A O 1
ATOM 1249 N N . ALA A 1 84 ? -14.512 7.331 -3.431 1.00 7.49 81 ALA A N 1
ATOM 1250 C CA . ALA A 1 84 ? -13.711 7.043 -4.600 1.00 8.17 81 ALA A CA 1
ATOM 1251 C C . ALA A 1 84 ? -13.095 5.655 -4.493 1.00 7.13 81 ALA A C 1
ATOM 1252 O O . ALA A 1 84 ? -12.818 5.155 -3.404 1.00 7.22 81 ALA A O 1
ATOM 1259 N N . SER A 1 85 ? -12.852 5.050 -5.639 1.00 8.05 82 SER A N 1
ATOM 1260 C CA . SER A 1 85 ? -12.383 3.680 -5.650 1.00 9.06 82 SER A CA 1
ATOM 1261 C C . SER A 1 85 ? -11.012 3.491 -5.009 1.00 7.24 82 SER A C 1
ATOM 1262 O O . SER A 1 85 ? -10.751 2.443 -4.434 1.00 8.13 82 SER A O 1
ATOM 1270 N N . ASP A 1 86 ? -10.139 4.486 -5.101 1.00 7.34 83 ASP A N 1
ATOM 1271 C CA . ASP A 1 86 ? -8.817 4.330 -4.489 1.00 6.58 83 ASP A CA 1
ATOM 1272 C C . ASP A 1 86 ? -8.937 4.184 -2.976 1.00 6.84 83 ASP A C 1
ATOM 1273 O O . ASP A 1 86 ? -8.302 3.321 -2.382 1.00 7.59 83 ASP A O 1
ATOM 1282 N N . 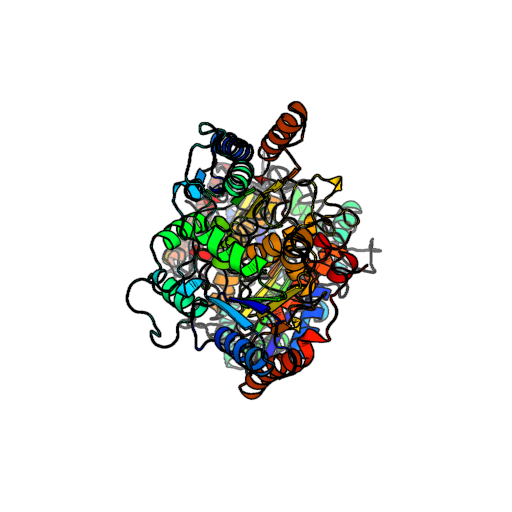ILE A 1 87 ? -9.776 5.003 -2.358 1.00 5.84 84 ILE A N 1
ATOM 1283 C CA . ILE A 1 87 ? -10.026 4.925 -0.929 1.00 5.77 84 ILE A CA 1
ATOM 1284 C C . ILE A 1 87 ? -10.695 3.595 -0.580 1.00 5.82 84 ILE A C 1
ATOM 1285 O O . ILE A 1 87 ? -10.300 2.915 0.340 1.00 6.63 84 ILE A O 1
ATOM 1301 N N . THR A 1 88 ? -11.722 3.262 -1.357 1.00 5.89 85 THR A N 1
ATOM 1302 C CA . THR A 1 88 ? -12.505 2.063 -1.120 1.00 6.79 85 THR A CA 1
ATOM 1303 C C . THR A 1 88 ? -11.603 0.823 -1.132 1.00 6.97 85 THR A C 1
ATOM 1304 O O . THR A 1 88 ? -11.696 -0.060 -0.275 1.00 7.33 85 THR A O 1
ATOM 1315 N N . ASP A 1 89 ? -10.708 0.772 -2.102 1.00 6.43 86 ASP A N 1
ATOM 1316 C CA . ASP A 1 89 ? -9.810 -0.356 -2.231 1.00 6.96 86 ASP A CA 1
ATOM 1317 C C . ASP A 1 89 ? -8.839 -0.448 -1.059 1.00 8.58 86 ASP A C 1
ATOM 1318 O O . ASP A 1 89 ? -8.533 -1.538 -0.603 1.00 7.52 86 ASP A O 1
ATOM 1327 N N . GLU A 1 90 ? -8.313 0.687 -0.600 1.00 5.96 87 GLU A N 1
ATOM 1328 C CA . GLU A 1 90 ? -7.463 0.661 0.577 1.00 5.67 87 GLU A CA 1
ATOM 1329 C C . GLU A 1 90 ? -8.236 0.218 1.809 1.00 6.20 87 GLU A C 1
ATOM 1330 O O . GLU A 1 90 ? -7.706 -0.495 2.639 1.00 5.91 87 GLU A O 1
ATOM 1342 N N . GLN A 1 91 ? -9.479 0.671 1.950 1.00 6.35 88 GLN A N 1
ATOM 1343 C CA . GLN A 1 91 ? -10.278 0.290 3.105 1.00 4.98 88 GLN A CA 1
ATOM 1344 C C . GLN A 1 91 ? -10.500 -1.213 3.147 1.00 6.76 88 GLN A C 1
ATOM 1345 O O . GLN A 1 91 ? -10.451 -1.796 4.220 1.00 6.91 88 GLN A O 1
ATOM 1359 N N . LYS A 1 92 ? -10.690 -1.840 1.990 1.00 6.19 89 LYS A N 1
ATOM 1360 C CA . LYS A 1 92 ? -10.845 -3.290 2.001 1.00 7.34 89 LYS A CA 1
ATOM 1361 C C . LYS A 1 92 ? -9.576 -3.970 2.511 1.00 6.94 89 LYS A C 1
ATOM 1362 O O . LYS A 1 92 ? -9.639 -4.917 3.315 1.00 7.55 89 LYS A O 1
ATOM 1381 N N . LYS A 1 93 ? -8.412 -3.473 2.091 1.00 6.78 90 LYS A N 1
ATOM 1382 C CA . LYS A 1 93 ? -7.128 -4.035 2.536 1.00 6.48 90 LYS A CA 1
ATOM 1383 C C . LYS A 1 93 ? -6.967 -3.898 4.040 1.00 5.97 90 LYS A C 1
ATOM 1384 O O . LYS A 1 93 ? -6.525 -4.827 4.709 1.00 7.01 90 LYS A O 1
ATOM 1403 N N . VAL A 1 94 ? -7.307 -2.726 4.579 1.00 6.16 91 VAL A N 1
ATOM 1404 C CA . VAL A 1 94 ? -7.176 -2.482 6.016 1.00 5.27 91 VAL A CA 1
ATOM 1405 C C . VAL A 1 94 ? -8.193 -3.298 6.805 1.00 6.42 91 VAL A C 1
ATOM 1406 O O . VAL A 1 94 ? -7.865 -3.872 7.815 1.00 7.20 91 VAL A O 1
ATOM 1419 N N . ARG A 1 95 ? -9.417 -3.355 6.299 1.00 8.14 92 ARG A N 1
ATOM 1420 C CA . ARG A 1 95 ? -10.497 -4.077 6.979 1.00 8.16 92 ARG A CA 1
ATOM 1421 C C . ARG A 1 95 ? -10.100 -5.528 7.218 1.00 9.13 92 ARG A C 1
ATOM 1422 O O . ARG A 1 95 ? -10.360 -6.099 8.277 1.00 10.37 92 ARG A O 1
ATOM 1443 N N . GLU A 1 96 ? -9.440 -6.119 6.240 1.00 7.50 93 GLU A N 1
ATOM 1444 C CA . GLU A 1 96 ? -9.098 -7.527 6.328 1.00 9.82 93 GLU A CA 1
ATOM 1445 C C . GLU A 1 96 ? -7.771 -7.778 7.013 1.00 9.13 93 GLU A C 1
ATOM 1446 O O . GLU A 1 96 ? -7.529 -8.879 7.479 1.00 8.83 93 GLU A O 1
ATOM 1458 N N . ALA A 1 97 ? -6.886 -6.789 7.052 1.00 8.12 94 ALA A N 1
ATOM 1459 C CA . ALA A 1 97 ? -5.570 -6.974 7.657 1.00 6.23 94 ALA A CA 1
ATOM 1460 C C . ALA A 1 97 ? -5.612 -7.267 9.149 1.00 6.26 94 ALA A C 1
ATOM 1461 O O . ALA A 1 97 ? -6.383 -6.653 9.894 1.00 9.24 94 ALA A O 1
ATOM 1468 N N . ASP A 1 98 ? -4.729 -8.145 9.598 1.00 5.83 95 ASP A N 1
ATOM 1469 C CA . ASP A 1 98 ? -4.498 -8.379 11.006 1.00 6.56 95 ASP A CA 1
ATOM 1470 C C . ASP A 1 98 ? -3.335 -7.553 11.536 1.00 6.25 95 ASP A C 1
ATOM 1471 O O . ASP A 1 98 ? -3.279 -7.249 12.722 1.00 6.73 95 ASP A O 1
ATOM 1480 N N . LEU A 1 99 ? -2.434 -7.192 10.630 1.00 5.45 96 LEU A N 1
ATOM 1481 C CA . LEU A 1 99 ? -1.259 -6.369 10.919 1.00 5.46 96 LEU A CA 1
ATOM 1482 C C . LEU A 1 99 ? -1.068 -5.401 9.776 1.00 4.56 96 LEU A C 1
ATOM 1483 O O . LEU A 1 99 ? -1.111 -5.797 8.620 1.00 5.61 96 LEU A O 1
ATOM 1499 N N . VAL A 1 100 ? -0.865 -4.123 10.097 1.00 4.71 97 VAL A N 1
ATOM 1500 C CA . VAL A 1 100 ? -0.534 -3.085 9.125 1.00 5.10 97 VAL A CA 1
ATOM 1501 C C . VAL A 1 100 ? 0.842 -2.537 9.452 1.00 4.63 97 VAL A C 1
ATOM 1502 O O . VAL A 1 100 ? 1.077 -2.011 10.542 1.00 5.57 97 VAL A O 1
ATOM 1515 N N . ILE A 1 101 ? 1.762 -2.727 8.527 1.00 4.86 98 ILE A N 1
ATOM 1516 C CA . ILE A 1 101 ? 3.101 -2.177 8.650 1.00 4.52 98 ILE A CA 1
ATOM 1517 C C . ILE A 1 101 ? 3.209 -0.949 7.756 1.00 3.91 98 ILE A C 1
ATOM 1518 O O . ILE A 1 101 ? 2.821 -1.017 6.595 1.00 5.27 98 ILE A O 1
ATOM 1534 N N . PHE A 1 102 ? 3.736 0.151 8.286 1.00 4.08 99 PHE A N 1
ATOM 1535 C CA . PHE A 1 102 ? 4.038 1.339 7.484 1.00 3.91 99 PHE A CA 1
ATOM 1536 C C . PHE A 1 102 ? 5.524 1.393 7.274 1.00 4.08 99 PHE A C 1
ATOM 1537 O O . PHE A 1 102 ? 6.260 1.370 8.243 1.00 5.37 99 PHE A O 1
ATOM 1554 N N . GLN A 1 103 ? 5.971 1.395 6.031 1.00 4.11 100 GLN A N 1
ATOM 1555 C CA . GLN A 1 103 ? 7.385 1.457 5.708 1.00 3.77 100 GLN A CA 1
ATOM 1556 C C . GLN A 1 103 ? 7.693 2.785 5.026 1.00 4.23 100 GLN A C 1
ATOM 1557 O O . GLN A 1 103 ? 7.210 3.015 3.903 1.00 4.42 100 GLN A O 1
ATOM 1571 N N . PHE A 1 104 ? 8.497 3.637 5.654 1.00 3.94 101 PHE A N 1
ATOM 1572 C CA . PHE A 1 104 ? 8.729 4.975 5.099 1.00 4.00 101 PHE A CA 1
ATOM 1573 C C . PHE A 1 104 ? 9.992 5.618 5.634 1.00 3.51 101 PHE A C 1
ATOM 1574 O O . PHE A 1 104 ? 10.397 5.379 6.771 1.00 3.71 101 PHE A O 1
ATOM 1591 N N . PRO A 1 105 ? 10.570 6.520 4.833 1.00 3.54 102 PRO A N 1
ATOM 1592 C CA . PRO A 1 105 ? 11.573 7.459 5.341 1.00 3.82 102 PRO A CA 1
ATOM 1593 C C . PRO A 1 105 ? 10.885 8.585 6.094 1.00 3.36 102 PRO A C 1
ATOM 1594 O O . PRO A 1 105 ? 9.821 9.093 5.699 1.00 3.69 102 PRO A O 1
ATOM 1605 N N . LEU A 1 106 ? 11.513 9.012 7.179 1.00 4.26 103 LEU A N 1
ATOM 1606 C CA . LEU A 1 106 ? 11.028 10.138 7.950 1.00 4.05 103 LEU A CA 1
ATOM 1607 C C . LEU A 1 106 ? 11.223 11.421 7.147 1.00 3.37 103 LEU A C 1
ATOM 1608 O O . LEU A 1 106 ? 12.337 11.741 6.735 1.00 4.23 103 LEU A O 1
ATOM 1624 N N . TYR A 1 107 ? 10.133 12.134 6.921 1.00 4.18 104 TYR A N 1
ATOM 1625 C CA . TYR A 1 107 ? 10.149 13.453 6.309 1.00 3.73 104 TYR A CA 1
ATOM 1626 C C . TYR A 1 107 ? 9.566 14.429 7.332 1.00 3.74 104 TYR A C 1
ATOM 1627 O O . TYR A 1 107 ? 8.408 14.315 7.714 1.00 4.22 104 TYR A O 1
ATOM 1645 N N . TRP A 1 108 ? 10.380 15.372 7.787 1.00 4.55 105 TRP A N 1
ATOM 1646 C CA . TRP A 1 108 ? 9.933 16.422 8.717 1.00 4.55 105 TRP A CA 1
ATOM 1647 C C . TRP A 1 108 ? 9.279 15.813 9.968 1.00 3.77 105 TRP A C 1
ATOM 1648 O O . TRP A 1 108 ? 8.190 16.164 10.382 1.00 4.30 105 TRP A O 1
ATOM 1669 N N . PHE A 1 109 ? 10.005 14.878 10.573 1.00 4.02 106 PHE A N 1
ATOM 1670 C CA . PHE A 1 109 ? 9.594 14.240 11.819 1.00 4.33 106 PHE A CA 1
ATOM 1671 C C . PHE A 1 109 ? 8.241 13.535 11.676 1.00 4.54 106 PHE A C 1
ATOM 1672 O O . PHE A 1 109 ? 7.561 13.326 12.661 1.00 4.75 106 PHE A O 1
ATOM 1689 N N . SER A 1 110 ? 7.902 13.132 10.456 1.00 3.76 107 SER A N 1
ATOM 1690 C CA . SER A 1 110 ? 6.606 12.536 10.188 1.00 3.50 107 SER A CA 1
ATOM 1691 C C . SER A 1 110 ? 6.690 11.677 8.930 1.00 3.94 107 SER A C 1
ATOM 1692 O O . SER A 1 110 ? 7.775 11.309 8.456 1.00 3.99 107 SER A O 1
ATOM 1700 N N . VAL A 1 111 ? 5.521 11.292 8.444 1.00 4.13 108 VAL A N 1
ATOM 1701 C CA . VAL A 1 111 ? 5.412 10.510 7.222 1.00 3.93 108 VAL A CA 1
ATOM 1702 C C . VAL A 1 111 ? 5.512 11.405 5.984 1.00 4.01 108 VAL A C 1
ATOM 1703 O O . VAL A 1 111 ? 5.062 12.543 6.009 1.00 4.01 108 VAL A O 1
ATOM 1716 N N . PRO A 1 112 ? 6.057 10.880 4.877 1.00 3.46 109 PRO A N 1
ATOM 1717 C CA . PRO A 1 112 ? 5.948 11.615 3.610 1.00 4.46 109 PRO A CA 1
ATOM 1718 C C . PRO A 1 112 ? 4.512 11.983 3.313 1.00 3.44 109 PRO A C 1
ATOM 1719 O O . PRO A 1 112 ? 3.590 11.232 3.644 1.00 3.74 109 PRO A O 1
ATOM 1730 N N . ALA A 1 113 ? 4.308 13.098 2.623 1.00 3.07 110 ALA A N 1
ATOM 1731 C CA . ALA A 1 113 ? 2.959 13.565 2.352 1.00 3.54 110 ALA A CA 1
ATOM 1732 C C . ALA A 1 113 ? 2.086 12.533 1.657 1.00 3.38 110 ALA A C 1
ATOM 1733 O O . ALA A 1 113 ? 0.885 12.501 1.925 1.00 3.78 110 ALA A O 1
ATOM 1740 N N . ILE A 1 114 ? 2.634 11.714 0.773 1.00 3.77 111 ILE A N 1
ATOM 1741 C CA . ILE A 1 114 ? 1.772 10.751 0.086 1.00 3.71 111 ILE A CA 1
ATOM 1742 C C . ILE A 1 114 ? 1.152 9.759 1.078 1.00 3.60 111 ILE A C 1
ATOM 1743 O O . ILE A 1 114 ? -0.006 9.344 0.941 1.00 4.43 111 ILE A O 1
ATOM 1759 N N . LEU A 1 115 ? 1.926 9.405 2.105 1.00 3.83 112 LEU A N 1
ATOM 1760 C CA . LEU A 1 115 ? 1.451 8.511 3.164 1.00 4.03 112 LEU A CA 1
ATOM 1761 C C . LEU A 1 115 ? 0.540 9.264 4.137 1.00 3.63 112 LEU A C 1
ATOM 1762 O O . LEU A 1 115 ? -0.462 8.723 4.608 1.00 4.12 112 LEU A O 1
ATOM 1778 N N . LYS A 1 116 ? 0.843 10.523 4.416 1.00 3.55 113 LYS A N 1
ATOM 1779 C CA . LYS A 1 116 ? -0.079 11.327 5.220 1.00 3.65 113 LYS A CA 1
ATOM 1780 C C . LYS A 1 116 ? -1.446 11.357 4.535 1.00 4.14 113 LYS A C 1
ATOM 1781 O O . LYS A 1 116 ? -2.502 11.283 5.182 1.00 4.32 113 LYS A O 1
ATOM 1800 N N . GLY A 1 117 ? -1.445 11.476 3.213 1.00 3.59 114 GLY A N 1
ATOM 1801 C CA . GLY A 1 117 ? -2.695 11.509 2.473 1.00 4.38 114 GLY A CA 1
ATOM 1802 C C . GLY A 1 117 ? -3.461 10.188 2.522 1.00 4.25 114 GLY A C 1
ATOM 1803 O O . GLY A 1 117 ? -4.690 10.197 2.597 1.00 5.23 114 GLY A O 1
ATOM 1807 N N . TRP A 1 118 ? -2.755 9.068 2.518 1.00 4.15 115 TRP A N 1
ATOM 1808 C CA . TRP A 1 118 ? -3.376 7.775 2.761 1.00 4.43 115 TRP A CA 1
ATOM 1809 C C . TRP A 1 118 ? -4.059 7.806 4.138 1.00 4.05 115 TRP A C 1
ATOM 1810 O O . TRP A 1 118 ? -5.213 7.399 4.266 1.00 4.67 115 TRP A O 1
ATOM 1831 N N . MET A 1 119 ? -3.382 8.261 5.178 1.00 4.80 116 MET A N 1
ATOM 1832 C CA A MET A 1 119 ? -4.004 8.321 6.485 0.83 4.55 116 MET A CA 1
ATOM 1833 C CA B MET A 1 119 ? -3.991 8.345 6.502 0.17 4.55 116 MET A CA 1
ATOM 1834 C C . MET A 1 119 ? -5.247 9.214 6.474 1.00 4.55 116 MET A C 1
ATOM 1835 O O . MET A 1 119 ? -6.319 8.829 6.975 1.00 5.64 116 MET A O 1
ATOM 1861 N N . ASP A 1 120 ? -5.110 10.403 5.897 1.00 4.14 117 ASP A N 1
ATOM 1862 C CA . ASP A 1 120 ? -6.180 11.376 5.916 1.00 4.34 117 ASP A CA 1
ATOM 1863 C C . ASP A 1 120 ? -7.415 10.851 5.194 1.00 5.24 117 ASP A C 1
ATOM 1864 O O . ASP A 1 120 ? -8.540 11.111 5.629 1.00 5.95 117 ASP A O 1
ATOM 1873 N N . ARG A 1 121 ? -7.206 10.189 4.056 1.00 4.31 118 ARG A N 1
ATOM 1874 C CA . ARG A 1 121 ? -8.295 9.828 3.156 1.00 4.96 118 ARG A CA 1
ATOM 1875 C C . ARG A 1 121 ? -8.874 8.447 3.417 1.00 5.26 118 ARG A C 1
ATOM 1876 O O . ARG A 1 121 ? -10.071 8.217 3.219 1.00 6.03 118 ARG A O 1
ATOM 1897 N N . VAL A 1 122 ? -8.042 7.513 3.857 1.00 4.95 119 VAL A N 1
ATOM 1898 C CA . VAL A 1 122 ? -8.505 6.152 4.080 1.00 5.04 119 VAL A CA 1
ATOM 1899 C C . VAL A 1 122 ? -9.196 6.015 5.431 1.00 4.80 119 VAL A C 1
ATOM 1900 O O . VAL A 1 122 ? -10.193 5.280 5.553 1.00 6.07 119 VAL A O 1
ATOM 1913 N N . LEU A 1 123 ? -8.675 6.658 6.460 1.00 5.36 120 LEU A N 1
ATOM 1914 C CA . LEU A 1 123 ? -9.150 6.412 7.823 1.00 5.96 120 LEU A CA 1
ATOM 1915 C C . LEU A 1 123 ? -10.308 7.341 8.170 1.00 6.29 120 LEU A C 1
ATOM 1916 O O . LEU A 1 123 ? -10.240 8.165 9.078 1.00 8.51 120 LEU A O 1
ATOM 1932 N N . CYS A 1 124 ? -11.396 7.216 7.423 1.00 6.32 121 CYS A N 1
ATOM 1933 C CA . CYS A 1 124 ? -12.514 8.131 7.612 1.00 6.59 121 CYS A CA 1
ATOM 1934 C C . CYS A 1 124 ? -13.436 7.697 8.748 1.00 6.65 121 CYS A C 1
ATOM 1935 O O . CYS A 1 124 ? -13.422 6.541 9.203 1.00 6.38 121 CYS A O 1
ATOM 1943 N N . GLN A 1 125 ? -14.264 8.630 9.194 1.00 6.34 122 GLN A N 1
ATOM 1944 C CA . GLN A 1 125 ? -15.247 8.312 10.210 1.00 7.12 122 GLN A CA 1
ATOM 1945 C C . GLN A 1 125 ? -16.257 7.307 9.678 1.00 7.27 122 GLN A C 1
ATOM 1946 O O . GLN A 1 125 ? -16.639 7.339 8.513 1.00 7.06 122 GLN A O 1
ATOM 1960 N N . GLY A 1 126 ? -16.643 6.372 10.538 1.00 6.95 123 GLY A N 1
ATOM 1961 C CA . GLY A 1 126 ? -17.483 5.263 10.142 1.00 8.07 123 GLY A CA 1
ATOM 1962 C C . GLY A 1 126 ? -16.686 4.032 9.758 1.00 8.97 123 GLY A C 1
ATOM 1963 O O . GLY A 1 126 ? -17.190 2.920 9.886 1.00 9.33 123 GLY A O 1
ATOM 1967 N N . PHE A 1 127 ? -15.466 4.219 9.269 1.00 7.25 124 PHE A N 1
ATOM 1968 C CA . PHE A 1 127 ? -14.607 3.117 8.897 1.00 7.38 124 PHE A CA 1
ATOM 1969 C C . PHE A 1 127 ? -13.577 2.848 9.986 1.00 7.13 124 PHE A C 1
ATOM 1970 O O . PHE A 1 127 ? -13.486 1.739 10.512 1.00 7.26 124 PHE A O 1
ATOM 1987 N N . ALA A 1 128 ? -12.779 3.859 10.313 1.00 6.39 125 ALA A N 1
ATOM 1988 C CA . ALA A 1 128 ? -11.650 3.673 11.228 1.00 7.43 125 ALA A CA 1
ATOM 1989 C C . ALA A 1 128 ? -11.961 4.052 12.672 1.00 8.17 125 ALA A C 1
ATOM 1990 O O . ALA A 1 128 ? -11.341 3.544 13.615 1.00 8.14 125 ALA A O 1
ATOM 1997 N N . PHE A 1 129 ? -12.927 4.943 12.843 1.00 8.08 126 PHE A N 1
ATOM 1998 C CA . PHE A 1 129 ? -13.335 5.413 14.157 1.00 8.22 126 PHE A CA 1
ATOM 1999 C C . PHE A 1 129 ? -14.745 5.951 14.038 1.00 9.37 126 PHE A C 1
ATOM 2000 O O . PHE A 1 129 ? -15.245 6.213 12.942 1.00 8.44 126 PHE A O 1
ATOM 2017 N N . ASP A 1 130 ? -15.401 6.086 15.180 1.00 9.29 127 ASP A N 1
ATOM 2018 C CA . ASP A 1 130 ? -16.644 6.812 15.241 1.00 10.22 127 ASP A CA 1
ATOM 2019 C C . ASP A 1 130 ? -16.680 7.506 16.581 1.00 9.20 127 ASP A C 1
ATOM 2020 O O . ASP A 1 130 ? -15.745 7.394 17.378 1.00 9.86 127 ASP A O 1
ATOM 2029 N N . ILE A 1 131 ? -17.736 8.267 16.814 1.00 10.77 128 ILE A N 1
ATOM 2030 C CA . ILE A 1 131 ? -17.831 9.004 18.057 1.00 13.28 128 ILE A CA 1
ATOM 2031 C C . ILE A 1 131 ? -19.170 8.634 18.653 1.00 15.35 128 ILE A C 1
ATOM 2032 O O . ILE A 1 131 ? -20.207 9.111 18.191 1.00 19.02 128 ILE A O 1
ATOM 2048 N N . PRO A 1 132 ? -19.174 7.721 19.644 1.00 12.24 129 PRO A N 1
ATOM 2049 C CA . PRO A 1 132 ? -18.045 7.029 20.274 1.00 8.92 129 PRO A CA 1
ATOM 2050 C C . PRO A 1 132 ? -17.457 5.954 19.367 1.00 8.05 129 PRO A C 1
ATOM 2051 O O . PRO A 1 132 ? -18.084 5.558 18.387 1.00 9.40 129 PRO A O 1
ATOM 2062 N N . GLY A 1 133 ? -16.280 5.469 19.727 1.00 8.30 130 GLY A N 1
ATOM 2063 C CA . GLY A 1 133 ? -15.568 4.495 18.923 1.00 8.05 130 GLY A CA 1
ATOM 2064 C C . GLY A 1 133 ? -14.180 4.966 18.553 1.00 6.72 130 GLY A C 1
ATOM 2065 O O . GLY A 1 133 ? -13.806 4.920 17.386 1.00 7.60 130 GLY A O 1
ATOM 2069 N N . PHE A 1 134 ? -13.395 5.365 19.537 1.00 6.60 131 PHE A N 1
ATOM 2070 C CA . PHE A 1 134 ? -12.015 5.770 19.271 1.00 6.41 131 PHE A CA 1
ATOM 2071 C C . PHE A 1 134 ? -11.119 5.394 20.461 1.00 6.11 131 PHE A C 1
ATOM 2072 O O . PHE A 1 134 ? -11.607 4.930 21.508 1.00 6.63 131 PHE A O 1
ATOM 2089 N N . TYR A 1 135 ? -9.818 5.595 20.288 1.00 5.94 132 TYR A N 1
ATOM 2090 C CA . TYR A 1 135 ? -8.799 5.032 21.174 1.00 6.26 132 TYR A CA 1
ATOM 2091 C C . TYR A 1 135 ? -9.068 3.543 21.347 1.00 6.65 132 TYR A C 1
ATOM 2092 O O . TYR A 1 135 ? -9.224 2.866 20.337 1.00 6.33 132 TYR A O 1
ATOM 2110 N N . ASP A 1 136 ? -9.130 3.020 22.567 1.00 6.98 133 ASP A N 1
ATOM 2111 C CA . ASP A 1 136 ? -9.254 1.563 22.707 1.00 6.78 133 ASP A CA 1
ATOM 2112 C C . ASP A 1 136 ? -10.545 1.022 22.097 1.00 8.67 133 ASP A C 1
ATOM 2113 O O . ASP A 1 136 ? -10.632 -0.174 21.775 1.00 10.62 133 ASP A O 1
ATOM 2122 N N . SER A 1 137 ? -11.545 1.888 21.949 1.00 7.50 134 SER A N 1
ATOM 2123 C CA . SER A 1 137 ? -12.801 1.521 21.317 1.00 7.22 134 SER A CA 1
ATOM 2124 C C . SER A 1 137 ? -12.851 1.823 19.824 1.00 7.26 134 SER A C 1
ATOM 2125 O O . SER A 1 137 ? -13.912 1.728 19.222 1.00 8.12 134 SER A O 1
ATOM 2133 N N . GLY A 1 138 ? -11.708 2.142 19.213 1.00 7.28 135 GLY A N 1
ATOM 2134 C CA . GLY A 1 138 ? -11.677 2.422 17.789 1.00 7.01 135 GLY A CA 1
ATOM 2135 C C . GLY A 1 138 ? -12.156 1.258 16.949 1.00 7.44 135 GLY A C 1
ATOM 2136 O O . GLY A 1 138 ? -12.113 0.102 17.370 1.00 8.89 135 GLY A O 1
ATOM 2140 N N . LEU A 1 139 ? -12.583 1.543 15.732 1.00 6.97 136 LEU A N 1
ATOM 2141 C CA . LEU A 1 139 ? -13.226 0.518 14.933 1.00 8.61 136 LEU A CA 1
ATOM 2142 C C . LEU A 1 139 ? -12.236 -0.477 14.339 1.00 8.74 136 LEU A C 1
ATOM 2143 O O . LEU A 1 139 ? -12.654 -1.548 13.862 1.00 10.17 136 LEU A O 1
ATOM 2159 N N . LEU A 1 140 ? -10.946 -0.149 14.356 1.00 7.21 137 LEU A N 1
ATOM 2160 C CA . LEU A 1 140 ? -9.914 -1.099 13.923 1.00 7.72 137 LEU A CA 1
ATOM 2161 C C . LEU A 1 140 ? -9.310 -1.865 15.110 1.00 7.62 137 LEU A C 1
ATOM 2162 O O . LEU A 1 140 ? -8.224 -2.449 15.018 1.00 10.08 137 LEU A O 1
ATOM 2178 N N . GLN A 1 141 ? -10.050 -1.883 16.214 1.00 9.11 138 GLN A N 1
ATOM 2179 C CA . GLN A 1 141 ? -9.673 -2.593 17.435 1.00 10.77 138 GLN A CA 1
ATOM 2180 C C . GLN A 1 141 ? -9.260 -4.035 17.162 1.00 14.29 138 GLN A C 1
ATOM 2181 O O . GLN A 1 141 ? -9.858 -4.696 16.332 1.00 15.71 138 GLN A O 1
ATOM 2195 N N . GLY A 1 142 ? -8.217 -4.494 17.849 1.00 15.36 139 GLY A N 1
ATOM 2196 C CA . GLY A 1 142 ? -7.725 -5.851 17.671 1.00 18.53 139 GLY A CA 1
ATOM 2197 C C . GLY A 1 142 ? -6.605 -5.973 16.647 1.00 15.17 139 GLY A C 1
ATOM 2198 O O . GLY A 1 142 ? -5.776 -6.890 16.757 1.00 15.55 139 GLY A O 1
ATOM 2202 N N . LYS A 1 143 ? -6.591 -5.089 15.643 1.00 8.90 140 LYS A N 1
ATOM 2203 C CA . LYS A 1 143 ? -5.542 -5.088 14.628 1.00 9.28 140 LYS A CA 1
ATOM 2204 C C . LYS A 1 143 ? -4.246 -4.590 15.245 1.00 7.23 140 LYS A C 1
ATOM 2205 O O . LYS A 1 143 ? -4.260 -3.780 16.178 1.00 9.47 140 LYS A O 1
ATOM 2224 N N . LEU A 1 144 ? -3.137 -5.058 14.695 1.00 6.64 141 LEU A N 1
ATOM 2225 C CA . LEU A 1 144 ? -1.807 -4.604 15.066 1.00 6.16 141 LEU A CA 1
ATOM 2226 C C . LEU A 1 144 ? -1.287 -3.615 14.046 1.00 5.78 141 LEU A C 1
ATOM 2227 O O . LEU A 1 144 ? -1.580 -3.718 12.863 1.00 5.72 141 LEU A O 1
ATOM 2243 N N . ALA A 1 145 ? -0.489 -2.657 14.500 1.00 4.86 142 ALA A N 1
ATOM 2244 C CA . ALA A 1 145 ? 0.187 -1.729 13.601 1.00 4.40 142 ALA A CA 1
ATOM 2245 C C . ALA A 1 145 ? 1.629 -1.583 14.032 1.00 5.65 142 ALA A C 1
ATOM 2246 O O . ALA A 1 145 ? 1.940 -1.701 15.220 1.00 5.41 142 ALA A O 1
ATOM 2253 N N . LEU A 1 146 ? 2.488 -1.278 13.070 1.00 5.20 143 LEU A N 1
ATOM 2254 C CA . LEU A 1 146 ? 3.910 -1.161 13.308 1.00 6.08 143 LEU A CA 1
ATOM 2255 C C . LEU A 1 146 ? 4.504 -0.139 12.336 1.00 5.58 143 LEU A C 1
ATOM 2256 O O . LEU A 1 146 ? 4.314 -0.251 11.112 1.00 5.54 143 LEU A O 1
ATOM 2272 N N . LEU A 1 147 ? 5.237 0.832 12.879 1.00 4.58 144 LEU A N 1
ATOM 2273 C CA . LEU A 1 147 ? 5.962 1.814 12.070 1.00 4.35 144 LEU A CA 1
ATOM 2274 C C . LEU A 1 147 ? 7.383 1.357 11.841 1.00 5.58 144 LEU A C 1
ATOM 2275 O O . LEU A 1 147 ? 8.119 1.172 12.806 1.00 6.82 144 LEU A O 1
ATOM 2291 N N . SER A 1 148 ? 7.768 1.190 10.582 1.00 4.02 145 SER A N 1
ATOM 2292 C CA . SER A 1 148 ? 9.135 0.909 10.191 1.00 4.50 145 SER A CA 1
ATOM 2293 C C . SER A 1 148 ? 9.660 2.154 9.473 1.00 3.93 145 SER A C 1
ATOM 2294 O O . SER A 1 148 ? 9.307 2.417 8.332 1.00 4.24 145 SER A O 1
ATOM 2302 N N . VAL A 1 149 ? 10.502 2.891 10.191 1.00 4.12 146 VAL A N 1
ATOM 2303 C CA . VAL A 1 149 ? 10.904 4.245 9.831 1.00 4.66 146 VAL A CA 1
ATOM 2304 C C . VAL A 1 149 ? 12.400 4.261 9.568 1.00 4.78 146 VAL A C 1
ATOM 2305 O O . VAL A 1 149 ? 13.168 3.622 10.305 1.00 6.42 146 VAL A O 1
ATOM 2318 N N . THR A 1 150 ? 12.834 4.989 8.554 1.00 4.97 147 THR A N 1
ATOM 2319 C CA . THR A 1 150 ? 14.253 5.218 8.319 1.00 4.12 147 THR A CA 1
ATOM 2320 C C . THR A 1 150 ? 14.514 6.713 8.487 1.00 5.14 147 THR A C 1
ATOM 2321 O O . THR A 1 150 ? 13.626 7.549 8.237 1.00 4.77 147 THR A O 1
ATOM 2332 N N . THR A 1 151 ? 15.708 7.073 8.935 1.00 4.49 148 THR A N 1
ATOM 2333 C CA . THR A 1 151 ? 15.988 8.482 9.182 1.00 4.97 148 THR A CA 1
ATOM 2334 C C . THR A 1 151 ? 17.255 8.985 8.483 1.00 4.89 148 THR A C 1
ATOM 2335 O O . THR A 1 151 ? 18.140 8.218 8.125 1.00 5.61 148 THR A O 1
ATOM 2346 N N . GLY A 1 152 ? 17.352 10.303 8.325 1.00 5.40 149 GLY A N 1
ATOM 2347 C CA . GLY A 1 152 ? 18.626 10.932 8.033 1.00 5.75 149 GLY A CA 1
ATOM 2348 C C . GLY A 1 152 ? 19.469 11.127 9.272 1.00 6.02 149 GLY A C 1
ATOM 2349 O O . GLY A 1 152 ? 20.681 10.919 9.239 1.00 7.34 149 GLY A O 1
ATOM 2353 N N . GLY A 1 153 ? 18.835 11.518 10.357 1.00 5.90 150 GLY A N 1
ATOM 2354 C CA . GLY A 1 153 ? 19.538 11.777 11.596 1.00 7.30 150 GLY A CA 1
ATOM 2355 C C . GLY A 1 153 ? 20.064 10.514 12.237 1.00 7.46 150 GLY A C 1
ATOM 2356 O O . GLY A 1 153 ? 19.482 9.449 12.124 1.00 6.84 150 GLY A O 1
ATOM 2360 N N . THR A 1 154 ? 21.167 10.662 12.949 1.00 8.29 151 THR A N 1
ATOM 2361 C CA . THR A 1 154 ? 21.822 9.550 13.622 1.00 9.45 151 THR A CA 1
ATOM 2362 C C . THR A 1 154 ? 21.082 9.168 14.899 1.00 6.78 151 THR A C 1
ATOM 2363 O O . THR A 1 154 ? 20.251 9.902 15.415 1.00 7.63 151 THR A O 1
ATOM 2374 N N . ALA A 1 155 ? 21.408 7.997 15.431 1.00 8.76 152 ALA A N 1
ATOM 2375 C CA . ALA A 1 155 ? 20.808 7.564 16.681 1.00 7.97 152 ALA A CA 1
ATOM 2376 C C . ALA A 1 155 ? 21.124 8.567 17.790 1.00 8.67 152 ALA A C 1
ATOM 2377 O O . ALA A 1 155 ? 20.260 8.867 18.607 1.00 9.13 152 ALA A O 1
ATOM 2384 N N . GLU A 1 156 ? 22.342 9.114 17.814 1.00 9.04 153 GLU A N 1
ATOM 2385 C CA . GLU A 1 156 ? 22.693 10.087 18.860 1.00 10.33 153 GLU A CA 1
ATOM 2386 C C . GLU A 1 156 ? 21.834 11.343 18.778 1.00 8.64 153 GLU A C 1
ATOM 2387 O O . GLU A 1 156 ? 21.467 11.921 19.782 1.00 9.47 153 GLU A O 1
ATOM 2399 N N . MET A 1 157 ? 21.525 11.784 17.569 1.00 7.66 154 MET A N 1
ATOM 2400 C CA . MET A 1 157 ? 20.704 12.981 17.410 1.00 6.91 154 MET A CA 1
ATOM 2401 C C . MET A 1 157 ? 19.315 12.787 18.000 1.00 8.15 154 MET A C 1
ATOM 2402 O O . MET A 1 157 ? 18.713 13.719 18.493 1.00 8.09 154 MET A O 1
ATOM 2416 N N . TYR A 1 158 ? 18.809 11.556 17.938 1.00 6.96 155 TYR A N 1
ATOM 2417 C CA . TYR A 1 158 ? 17.477 11.228 18.432 1.00 7.66 155 TYR A CA 1
ATOM 2418 C C . TYR A 1 158 ? 17.533 10.670 19.845 1.00 8.15 155 TYR A C 1
ATOM 2419 O O . TYR A 1 158 ? 16.948 9.631 20.165 1.00 9.39 155 TYR A O 1
ATOM 2437 N N . THR A 1 159 ? 18.244 11.374 20.704 1.00 9.56 156 THR A N 1
ATOM 2438 C CA . THR A 1 159 ? 18.251 11.076 22.121 1.00 9.54 156 THR A CA 1
ATOM 2439 C C . THR A 1 159 ? 17.852 12.335 22.847 1.00 10.29 156 THR A C 1
ATOM 2440 O O . THR A 1 159 ? 17.794 13.423 22.258 1.00 10.32 156 THR A O 1
ATOM 2451 N N . LYS A 1 160 ? 17.606 12.220 24.144 1.00 10.22 157 LYS A N 1
ATOM 2452 C CA . LYS A 1 160 ? 17.305 13.403 24.938 1.00 11.46 157 LYS A CA 1
ATOM 2453 C C . LYS A 1 160 ? 18.466 14.402 24.974 1.00 12.21 157 LYS A C 1
ATOM 2454 O O . LYS A 1 160 ? 18.240 15.608 25.106 1.00 16.38 157 LYS A O 1
ATOM 2473 N N . THR A 1 161 ? 19.695 13.920 24.831 1.00 12.75 158 THR A N 1
ATOM 2474 C CA . THR A 1 161 ? 20.872 14.775 24.846 1.00 16.65 158 THR A CA 1
ATOM 2475 C C . THR A 1 161 ? 21.202 15.290 23.443 1.00 14.14 158 THR A C 1
ATOM 2476 O O . THR A 1 161 ? 22.049 16.165 23.284 1.00 19.46 158 THR A O 1
ATOM 2487 N N . GLY A 1 162 ? 20.547 14.732 22.429 1.00 12.03 159 GLY A N 1
ATOM 2488 C CA . GLY A 1 162 ? 20.778 15.122 21.047 1.00 10.64 159 GLY A CA 1
ATOM 2489 C C . GLY A 1 162 ? 19.838 16.215 20.560 1.00 8.75 159 GLY A C 1
ATOM 2490 O O . GLY A 1 162 ? 18.843 16.526 21.192 1.00 10.26 159 GLY A O 1
ATOM 2494 N N . VAL A 1 163 ? 20.165 16.782 19.408 1.00 9.02 160 VAL A N 1
ATOM 2495 C CA . VAL A 1 163 ? 19.455 17.966 18.947 1.00 8.75 160 VAL A CA 1
ATOM 2496 C C . VAL A 1 163 ? 17.996 17.697 18.577 1.00 8.24 160 VAL A C 1
ATOM 2497 O O . VAL A 1 163 ? 17.178 18.611 18.617 1.00 8.92 160 VAL A O 1
ATOM 2510 N N . ASN A 1 164 ? 17.661 16.450 18.223 1.00 8.13 161 ASN A N 1
ATOM 2511 C CA . ASN A 1 164 ? 16.306 16.141 17.775 1.00 8.15 161 ASN A CA 1
ATOM 2512 C C . ASN A 1 164 ? 15.394 15.690 18.893 1.00 7.43 161 ASN A C 1
ATOM 2513 O O . ASN A 1 164 ? 14.189 15.569 18.686 1.00 8.64 161 ASN A O 1
ATOM 2524 N N . GLY A 1 165 ? 15.944 15.431 20.078 1.00 9.23 162 GLY A N 1
ATOM 2525 C CA . GLY A 1 165 ? 15.180 14.830 21.158 1.00 10.22 162 GLY A CA 1
ATOM 2526 C C . GLY A 1 165 ? 14.972 13.335 20.941 1.00 7.95 162 GLY A C 1
ATOM 2527 O O . GLY A 1 165 ? 15.323 12.803 19.903 1.00 8.61 162 GLY A O 1
ATOM 2531 N N . ASP A 1 166 ? 14.403 12.654 21.930 1.00 9.13 163 ASP A N 1
ATOM 2532 C CA . ASP A 1 166 ? 14.101 11.216 21.814 1.00 8.69 163 ASP A CA 1
ATOM 2533 C C . ASP A 1 166 ? 13.249 10.916 20.560 1.00 7.61 163 ASP A C 1
ATOM 2534 O O . ASP A 1 166 ? 12.293 11.625 20.288 1.00 7.27 163 ASP A O 1
ATOM 2543 N N . SER A 1 167 ? 13.569 9.853 19.820 1.00 8.57 164 SER A N 1
ATOM 2544 C CA . SER A 1 167 ? 12.733 9.475 18.673 1.00 8.43 164 SER A CA 1
ATOM 2545 C C . SER A 1 167 ? 11.294 9.225 19.106 1.00 8.05 164 SER A C 1
ATOM 2546 O O . SER A 1 167 ? 10.367 9.463 18.341 1.00 8.28 164 SER A O 1
ATOM 2554 N N . ARG A 1 168 ? 11.086 8.785 20.347 1.00 7.63 165 ARG A N 1
ATOM 2555 C CA . ARG A 1 168 ? 9.723 8.536 20.759 1.00 7.37 165 ARG A CA 1
ATOM 2556 C C . ARG A 1 168 ? 8.891 9.804 20.685 1.00 7.60 165 ARG A C 1
ATOM 2557 O O . ARG A 1 168 ? 7.682 9.748 20.527 1.00 7.36 165 ARG A O 1
ATOM 2578 N N . TYR A 1 169 ? 9.522 10.964 20.847 1.00 6.34 166 TYR A N 1
ATOM 2579 C CA . TYR A 1 169 ? 8.769 12.210 20.857 1.00 6.90 166 TYR A CA 1
ATOM 2580 C C . TYR A 1 169 ? 8.026 12.426 19.533 1.00 7.70 166 TYR A C 1
ATOM 2581 O O . TYR A 1 169 ? 6.864 12.876 19.528 1.00 9.65 166 TYR A O 1
ATOM 2599 N N . PHE A 1 170 ? 8.663 12.126 18.407 1.00 6.16 167 PHE A N 1
ATOM 2600 C CA . PHE A 1 170 ? 8.014 12.353 17.132 1.00 6.86 167 PHE A CA 1
ATOM 2601 C C . PHE A 1 170 ? 7.008 11.265 16.784 1.00 6.56 167 PHE A C 1
ATOM 2602 O O . PHE A 1 170 ? 6.189 11.449 15.885 1.00 7.09 167 PHE A O 1
ATOM 2619 N N . LEU A 1 171 ? 7.026 10.132 17.488 1.00 5.99 168 LEU A N 1
ATOM 2620 C CA . LEU A 1 171 ? 6.087 9.070 17.191 1.00 5.61 168 LEU A CA 1
ATOM 2621 C C . LEU A 1 171 ? 4.672 9.388 17.660 1.00 5.71 168 LEU A C 1
ATOM 2622 O O . LEU A 1 171 ? 3.725 8.770 17.198 1.00 6.58 168 LEU A O 1
ATOM 2638 N N . TRP A 1 172 ? 4.513 10.324 18.578 1.00 6.18 169 TRP A N 1
ATOM 2639 C CA . TRP A 1 172 ? 3.234 10.553 19.231 1.00 5.62 169 TRP A CA 1
ATOM 2640 C C . TRP A 1 172 ? 2.045 10.813 18.271 1.00 5.92 169 TRP A C 1
ATOM 2641 O O . TRP A 1 172 ? 1.011 10.166 18.398 1.00 5.19 169 TRP A O 1
ATOM 2662 N N . PRO A 1 173 ? 2.186 11.699 17.276 1.00 5.03 170 PRO A N 1
ATOM 2663 C CA . PRO A 1 173 ? 1.029 11.924 16.397 1.00 5.69 170 PRO A CA 1
ATOM 2664 C C . PRO A 1 173 ? 0.640 10.694 15.580 1.00 5.87 170 PRO A C 1
ATOM 2665 O O . PRO A 1 173 ? -0.537 10.489 15.273 1.00 5.36 170 PRO A O 1
ATOM 2676 N N . LEU A 1 174 ? 1.642 9.873 15.259 1.00 5.55 171 LEU A N 1
ATOM 2677 C CA . LEU A 1 174 ? 1.432 8.664 14.472 1.00 5.16 171 LEU A CA 1
ATOM 2678 C C . LEU A 1 174 ? 0.902 7.518 15.320 1.00 5.28 171 LEU A C 1
ATOM 2679 O O . LEU A 1 174 ? -0.144 6.933 15.026 1.00 5.95 171 LEU A O 1
ATOM 2695 N N . GLN A 1 175 ? 1.620 7.176 16.384 1.00 5.48 172 GLN A N 1
ATOM 2696 C CA . GLN A 1 175 ? 1.236 6.033 17.211 1.00 5.43 172 GLN A CA 1
ATOM 2697 C C . GLN A 1 175 ? -0.017 6.322 18.027 1.00 5.50 172 GLN A C 1
ATOM 2698 O O . GLN A 1 175 ? -0.932 5.514 18.060 1.00 5.77 172 GLN A O 1
ATOM 2712 N N . HIS A 1 176 ? -0.069 7.461 18.694 1.00 5.56 173 HIS A N 1
ATOM 2713 C CA . HIS A 1 176 ? -1.214 7.765 19.540 1.00 5.69 173 HIS A CA 1
ATOM 2714 C C . HIS A 1 176 ? -2.342 8.446 18.780 1.00 4.77 173 HIS A C 1
ATOM 2715 O O . HIS A 1 176 ? -3.503 8.008 18.800 1.00 5.93 173 HIS A O 1
ATOM 2729 N N . GLY A 1 177 ? -2.010 9.560 18.137 1.00 4.74 174 GLY A N 1
ATOM 2730 C CA . GLY A 1 177 ? -3.035 10.384 17.526 1.00 4.88 174 GLY A CA 1
ATOM 2731 C C . GLY A 1 177 ? -3.726 9.721 16.343 1.00 5.34 174 GLY A C 1
ATOM 2732 O O . GLY A 1 177 ? -4.848 10.085 16.023 1.00 5.61 174 GLY A O 1
ATOM 2736 N N . THR A 1 178 ? -3.061 8.766 15.691 1.00 5.18 175 THR A N 1
ATOM 2737 C CA . THR A 1 178 ? -3.602 8.100 14.520 1.00 5.30 175 THR A CA 1
ATOM 2738 C C . THR A 1 178 ? -3.899 6.628 14.806 1.00 5.09 175 THR A C 1
ATOM 2739 O O . THR A 1 178 ? -5.051 6.205 14.795 1.00 6.64 175 THR A O 1
ATOM 2750 N N . LEU A 1 179 ? -2.871 5.843 15.079 1.00 5.65 176 LEU A N 1
ATOM 2751 C CA . LEU A 1 179 ? -3.061 4.406 15.181 1.00 5.62 176 LEU A CA 1
ATOM 2752 C C . LEU A 1 179 ? -3.889 4.012 16.408 1.00 4.36 176 LEU A C 1
ATOM 2753 O O . LEU A 1 179 ? -4.914 3.331 16.273 1.00 6.10 176 LEU A O 1
ATOM 2769 N N . HIS A 1 180 ? -3.461 4.410 17.591 1.00 5.20 177 HIS A N 1
ATOM 2770 C CA . HIS A 1 180 ? -4.242 4.117 18.782 1.00 5.46 177 HIS A CA 1
ATOM 2771 C C . HIS A 1 180 ? -5.646 4.716 18.676 1.00 4.98 177 HIS A C 1
ATOM 2772 O O . HIS A 1 180 ? -6.644 4.088 19.070 1.00 5.25 177 HIS A O 1
ATOM 2786 N N . PHE A 1 181 ? -5.751 5.934 18.148 1.00 4.60 178 PHE A N 1
ATOM 2787 C CA . PHE A 1 181 ? -7.058 6.577 18.016 1.00 5.20 178 PHE A CA 1
ATOM 2788 C C . PHE A 1 181 ? -8.032 5.685 17.250 1.00 5.54 178 PHE A C 1
ATOM 2789 O O . PHE A 1 181 ? -9.217 5.634 17.571 1.00 5.66 178 PHE A O 1
ATOM 2806 N N . CYS A 1 182 ? -7.549 4.998 16.226 1.00 5.76 179 CYS A N 1
ATOM 2807 C CA . CYS A 1 182 ? -8.392 4.112 15.441 1.00 5.49 179 CYS A CA 1
ATOM 2808 C C . CYS A 1 182 ? -8.556 2.706 16.027 1.00 5.11 179 CYS A C 1
ATOM 2809 O O . CYS A 1 182 ? -9.226 1.859 15.438 1.00 5.79 179 CYS A O 1
ATOM 2817 N N . GLY A 1 183 ? -7.966 2.456 17.188 1.00 5.47 180 GLY A N 1
ATOM 2818 C CA . GLY A 1 183 ? -8.125 1.191 17.877 1.00 5.91 180 GLY A CA 1
ATOM 2819 C C . GLY A 1 183 ? -6.989 0.212 17.665 1.00 5.53 180 GLY A C 1
ATOM 2820 O O . GLY A 1 183 ? -7.037 -0.880 18.234 1.00 7.73 180 GLY A O 1
ATOM 2824 N N . PHE A 1 184 ? -5.973 0.540 16.876 1.00 5.72 181 PHE A N 1
ATOM 2825 C CA . PHE A 1 184 ? -4.862 -0.392 16.712 1.00 6.46 181 PHE A CA 1
ATOM 2826 C C . PHE A 1 184 ? -4.140 -0.598 18.044 1.00 6.75 181 PHE A C 1
ATOM 2827 O O . PHE A 1 184 ? -4.030 0.326 18.850 1.00 7.32 181 PHE A O 1
ATOM 2844 N N . LYS A 1 185 ? -3.617 -1.805 18.230 1.00 5.90 182 LYS A N 1
ATOM 2845 C CA . LYS A 1 185 ? -2.528 -2.053 19.158 1.00 5.95 182 LYS A CA 1
ATOM 2846 C C . LYS A 1 185 ? -1.211 -1.818 18.412 1.00 6.18 182 LYS A C 1
ATOM 2847 O O . LYS A 1 185 ? -1.067 -2.250 17.271 1.00 7.07 182 LYS A O 1
ATOM 2866 N N . VAL A 1 186 ? -0.272 -1.135 19.053 1.00 5.56 183 VAL A N 1
ATOM 2867 C CA . VAL A 1 186 ? 0.931 -0.641 18.415 1.00 5.40 183 VAL A CA 1
ATOM 2868 C C . VAL A 1 186 ? 2.123 -1.463 18.880 1.00 4.35 183 VAL A C 1
ATOM 2869 O O . VAL A 1 186 ? 2.439 -1.510 20.066 1.00 6.03 183 VAL A O 1
ATOM 2882 N N . LEU A 1 187 ? 2.776 -2.127 17.942 1.00 4.71 184 LEU A N 1
ATOM 2883 C CA . LEU A 1 187 ? 3.996 -2.858 18.245 1.00 5.18 184 LEU A CA 1
ATOM 2884 C C . LEU A 1 187 ? 5.163 -1.872 18.297 1.00 5.20 184 LEU A C 1
ATOM 2885 O O . LEU A 1 187 ? 5.079 -0.782 17.715 1.00 5.50 184 LEU A O 1
ATOM 2901 N N . ALA A 1 188 ? 6.255 -2.223 18.978 1.00 5.44 185 ALA A N 1
ATOM 2902 C CA . ALA A 1 188 ? 7.376 -1.320 19.113 1.00 5.58 185 ALA A CA 1
ATOM 2903 C C . ALA A 1 188 ? 7.864 -0.881 17.734 1.00 4.60 185 ALA A C 1
ATOM 2904 O O . ALA A 1 188 ? 7.953 -1.676 16.813 1.00 4.93 185 ALA A O 1
ATOM 2911 N N . PRO A 1 189 ? 8.221 0.403 17.582 1.00 5.73 186 PRO A N 1
ATOM 2912 C CA . PRO A 1 189 ? 8.667 0.865 16.268 1.00 5.25 186 PRO A CA 1
ATOM 2913 C C . PRO A 1 189 ? 9.977 0.219 15.819 1.00 4.72 186 PRO A C 1
ATOM 2914 O O . PRO A 1 189 ? 10.818 -0.128 16.646 1.00 6.86 186 PRO A O 1
ATOM 2925 N N . GLN A 1 190 ? 10.151 0.044 14.524 1.00 5.02 187 GLN A N 1
ATOM 2926 C CA . GLN A 1 190 ? 11.440 -0.345 13.948 1.00 5.06 187 GLN A CA 1
ATOM 2927 C C . GLN A 1 190 ? 12.057 0.901 13.356 1.00 5.32 187 GLN A C 1
ATOM 2928 O O . GLN A 1 190 ? 11.568 1.397 12.332 1.00 6.18 187 GLN A O 1
ATOM 2942 N N . ILE A 1 191 ? 13.088 1.455 13.982 1.00 5.63 188 ILE A N 1
ATOM 2943 C CA . ILE A 1 191 ? 13.715 2.654 13.450 1.00 5.17 188 ILE A CA 1
ATOM 2944 C C . ILE A 1 191 ? 15.112 2.295 12.975 1.00 4.77 188 ILE A C 1
ATOM 2945 O O . ILE A 1 191 ? 15.959 1.868 13.769 1.00 6.85 188 ILE A O 1
ATOM 2961 N N . SER A 1 192 ? 15.335 2.418 11.684 1.00 4.51 189 SER A N 1
ATOM 2962 C CA . SER A 1 192 ? 16.618 2.145 11.080 1.00 5.09 189 SER A CA 1
ATOM 2963 C C . SER A 1 192 ? 17.284 3.502 10.869 1.00 6.11 189 SER A C 1
ATOM 2964 O O . SER A 1 192 ? 16.917 4.252 9.959 1.00 6.64 189 SER A O 1
ATOM 2972 N N . PHE A 1 193 ? 18.221 3.852 11.741 1.00 5.36 190 PHE A N 1
ATOM 2973 C CA . PHE A 1 193 ? 18.819 5.186 11.745 1.00 6.27 190 PHE A CA 1
ATOM 2974 C C . PHE A 1 193 ? 19.889 5.358 10.684 1.00 5.74 190 PHE A C 1
ATOM 2975 O O . PHE A 1 193 ? 20.782 4.530 10.527 1.00 6.20 190 PHE A O 1
ATOM 2992 N N . ALA A 1 194 ? 19.770 6.449 9.945 1.00 6.37 191 ALA A N 1
ATOM 2993 C CA . ALA A 1 194 ? 20.868 6.987 9.143 1.00 5.71 191 ALA A CA 1
ATOM 2994 C C . ALA A 1 194 ? 21.517 5.985 8.191 1.00 6.74 191 ALA A C 1
ATOM 2995 O O . ALA A 1 194 ? 22.744 5.842 8.172 1.00 6.74 191 ALA A O 1
ATOM 3002 N N . PRO A 1 195 ? 20.727 5.309 7.346 1.00 6.09 192 PRO A N 1
ATOM 3003 C CA . PRO A 1 195 ? 21.355 4.388 6.392 1.00 5.57 192 PRO A CA 1
ATOM 3004 C C . PRO A 1 195 ? 22.313 5.080 5.418 1.00 6.73 192 PRO A C 1
ATOM 3005 O O . PRO A 1 195 ? 23.266 4.442 4.951 1.00 8.08 192 PRO A O 1
ATOM 3016 N N . GLU A 1 196 ? 22.079 6.346 5.095 1.00 6.64 193 GLU A N 1
ATOM 3017 C CA . GLU A 1 196 ? 22.963 7.032 4.152 1.00 8.79 193 GLU A CA 1
ATOM 3018 C C . GLU A 1 196 ? 24.362 7.290 4.728 1.00 9.15 193 GLU A C 1
ATOM 3019 O O . GLU A 1 196 ? 25.322 7.476 3.971 1.00 13.06 193 GLU A O 1
ATOM 3031 N N . ILE A 1 197 ? 24.465 7.312 6.044 1.00 9.09 194 ILE A N 1
ATOM 3032 C CA . ILE A 1 197 ? 25.724 7.509 6.790 1.00 9.92 194 ILE A CA 1
ATOM 3033 C C . ILE A 1 197 ? 26.393 6.165 7.076 1.00 9.86 194 ILE A C 1
ATOM 3034 O O . ILE A 1 197 ? 27.619 6.090 7.217 1.00 11.21 194 ILE A O 1
ATOM 3050 N N . ALA A 1 198 ? 25.592 5.108 7.168 1.00 8.68 195 ALA A N 1
ATOM 3051 C CA . ALA A 1 198 ? 26.082 3.757 7.432 1.00 7.75 195 ALA A CA 1
ATOM 3052 C C . ALA A 1 198 ? 26.829 3.226 6.232 1.00 6.98 195 ALA A C 1
ATOM 3053 O O . ALA A 1 198 ? 26.543 3.588 5.111 1.00 8.43 195 ALA A O 1
ATOM 3060 N N . SER A 1 199 ? 27.784 2.338 6.463 1.00 7.98 196 SER A N 1
ATOM 3061 C CA . SER A 1 199 ? 28.396 1.604 5.384 1.00 6.93 196 SER A CA 1
ATOM 3062 C C . SER A 1 199 ? 27.402 0.604 4.781 1.00 7.24 196 SER A C 1
ATOM 3063 O O . SER A 1 199 ? 26.353 0.308 5.362 1.00 7.49 196 SER A O 1
ATOM 3071 N N . GLU A 1 200 ? 27.735 0.077 3.613 1.00 7.69 197 GLU A N 1
ATOM 3072 C CA . GLU A 1 200 ? 26.922 -0.953 3.002 1.00 8.04 197 GLU A CA 1
ATOM 3073 C C . GLU A 1 200 ? 26.710 -2.134 3.940 1.00 8.19 197 GLU A C 1
ATOM 3074 O O . GLU A 1 200 ? 25.585 -2.646 4.070 1.00 8.51 197 GLU A O 1
ATOM 3086 N N . GLU A 1 201 ? 27.768 -2.603 4.592 1.00 7.67 198 GLU A N 1
ATOM 3087 C CA . GLU A 1 201 ? 27.617 -3.720 5.501 1.00 8.95 198 GLU A CA 1
ATOM 3088 C C . GLU A 1 201 ? 26.721 -3.369 6.689 1.00 8.83 198 GLU A C 1
ATOM 3089 O O . GLU A 1 201 ? 25.913 -4.193 7.120 1.00 8.23 198 GLU A O 1
ATOM 3101 N N . GLU A 1 202 ? 26.854 -2.172 7.227 1.00 9.11 199 GLU A N 1
ATOM 3102 C CA . GLU A 1 202 ? 25.998 -1.728 8.311 1.00 8.45 199 GLU A CA 1
ATOM 3103 C C . GLU A 1 202 ? 24.536 -1.685 7.856 1.00 7.26 199 GLU A C 1
ATOM 3104 O O . GLU A 1 202 ? 23.622 -2.088 8.589 1.00 7.48 199 GLU A O 1
ATOM 3116 N N . ARG A 1 203 ? 24.307 -1.200 6.642 1.00 6.86 200 ARG A N 1
ATOM 3117 C CA . ARG A 1 203 ? 22.950 -1.214 6.083 1.00 6.23 200 ARG A CA 1
ATOM 3118 C C . ARG A 1 203 ? 22.413 -2.646 5.969 1.00 6.92 200 ARG A C 1
ATOM 3119 O O . ARG A 1 203 ? 21.257 -2.914 6.298 1.00 5.91 200 ARG A O 1
ATOM 3140 N N . LYS A 1 204 ? 23.231 -3.561 5.469 1.00 6.08 201 LYS A N 1
ATOM 3141 C CA . LYS A 1 204 ? 22.836 -4.963 5.380 1.00 6.20 201 LYS A CA 1
ATOM 3142 C C . LYS A 1 204 ? 22.421 -5.506 6.737 1.00 6.60 201 LYS A C 1
ATOM 3143 O O . LYS A 1 204 ? 21.447 -6.241 6.851 1.00 6.67 201 LYS A O 1
ATOM 3162 N N . GLY A 1 205 ? 23.142 -5.133 7.784 1.00 6.80 202 GLY A N 1
ATOM 3163 C CA . GLY A 1 205 ? 22.814 -5.526 9.145 1.00 6.58 202 GLY A CA 1
ATOM 3164 C C . GLY A 1 205 ? 21.452 -5.022 9.593 1.00 5.79 202 GLY A C 1
ATOM 3165 O O . GLY A 1 205 ? 20.675 -5.747 10.239 1.00 6.32 202 GLY A O 1
ATOM 3169 N N . MET A 1 206 ? 21.121 -3.783 9.242 1.00 6.09 203 MET A N 1
ATOM 3170 C CA . MET A 1 206 ? 19.817 -3.223 9.597 1.00 4.69 203 MET A CA 1
ATOM 3171 C C . MET A 1 206 ? 18.700 -3.939 8.854 1.00 5.43 203 MET A C 1
ATOM 3172 O O . MET A 1 206 ? 17.614 -4.144 9.396 1.00 5.31 203 MET A O 1
ATOM 3186 N N . VAL A 1 207 ? 18.934 -4.291 7.593 1.00 5.18 204 VAL A N 1
ATOM 3187 C CA . VAL A 1 207 ? 17.928 -5.019 6.826 1.00 5.36 204 VAL A CA 1
ATOM 3188 C C . VAL A 1 207 ? 17.707 -6.412 7.428 1.00 6.01 204 VAL A C 1
ATOM 3189 O O . VAL A 1 207 ? 16.566 -6.866 7.590 1.00 5.86 204 VAL A O 1
ATOM 3202 N N . ALA A 1 208 ? 18.798 -7.098 7.763 1.00 5.77 205 ALA A N 1
ATOM 3203 C CA . ALA A 1 208 ? 18.716 -8.420 8.369 1.00 6.07 205 ALA A CA 1
ATOM 3204 C C . ALA A 1 208 ? 17.994 -8.386 9.699 1.00 6.06 205 ALA A C 1
ATOM 3205 O O . ALA A 1 208 ? 17.162 -9.271 9.991 1.00 5.61 205 ALA A O 1
ATOM 3212 N N . ALA A 1 209 ? 18.264 -7.367 10.506 1.00 5.73 206 ALA A N 1
ATOM 3213 C CA . ALA A 1 209 ? 17.599 -7.267 11.798 1.00 6.12 206 ALA A CA 1
ATOM 3214 C C . ALA A 1 209 ? 16.086 -7.210 11.654 1.00 5.21 206 ALA A C 1
ATOM 3215 O O . ALA A 1 209 ? 15.354 -7.795 12.446 1.00 5.40 206 ALA A O 1
ATOM 3222 N N . TRP A 1 210 ? 15.612 -6.486 10.646 1.00 5.41 207 TRP A N 1
ATOM 3223 C CA . TRP A 1 210 ? 14.179 -6.358 10.405 1.00 5.72 207 TRP A CA 1
ATOM 3224 C C . TRP A 1 210 ? 13.576 -7.665 9.903 1.00 5.36 207 TRP A C 1
ATOM 3225 O O . TRP A 1 210 ? 12.551 -8.108 10.424 1.00 5.23 207 TRP A O 1
ATOM 3246 N N . SER A 1 211 ? 14.227 -8.299 8.940 1.00 5.00 208 SER A N 1
ATOM 3247 C CA . SER A 1 211 ? 13.803 -9.595 8.467 1.00 5.71 208 SER A CA 1
ATOM 3248 C C . SER A 1 211 ? 13.672 -10.570 9.637 1.00 5.80 208 SER A C 1
ATOM 3249 O O . SER A 1 211 ? 12.690 -11.311 9.752 1.00 6.47 208 SER A O 1
ATOM 3257 N N . GLN A 1 212 ? 14.672 -10.576 10.518 1.00 5.23 209 GLN A N 1
ATOM 3258 C CA . GLN A 1 212 ? 14.695 -11.511 11.635 1.00 6.71 209 GLN A CA 1
ATOM 3259 C C . GLN A 1 212 ? 13.638 -11.181 12.670 1.00 5.65 209 GLN A C 1
ATOM 3260 O O . GLN A 1 212 ? 13.014 -12.089 13.214 1.00 5.90 209 GLN A O 1
ATOM 3274 N N . ARG A 1 213 ? 13.416 -9.906 12.951 1.00 5.12 210 ARG A N 1
ATOM 3275 C CA . ARG A 1 213 ? 12.383 -9.504 13.882 1.00 4.91 210 ARG A CA 1
ATOM 3276 C C . ARG A 1 213 ? 11.041 -10.030 13.408 1.00 5.16 210 ARG A C 1
ATOM 3277 O O . ARG A 1 213 ? 10.212 -10.495 14.208 1.00 5.56 210 ARG A O 1
ATOM 3298 N N . LEU A 1 214 ? 10.813 -9.972 12.109 1.00 4.93 211 LEU A N 1
ATOM 3299 C CA . LEU A 1 214 ? 9.520 -10.378 11.578 1.00 4.95 211 LEU A CA 1
ATOM 3300 C C . LEU A 1 214 ? 9.253 -11.869 11.731 1.00 5.86 211 LEU A C 1
ATOM 3301 O O . LEU A 1 214 ? 8.098 -12.282 11.714 1.00 5.85 211 LEU A O 1
ATOM 3317 N N . GLN A 1 215 ? 10.295 -12.676 11.904 1.00 5.38 212 GLN A N 1
ATOM 3318 C CA . GLN A 1 215 ? 10.106 -14.115 12.150 1.00 6.66 212 GLN A CA 1
ATOM 3319 C C . GLN A 1 215 ? 9.188 -14.381 13.333 1.00 7.48 212 GLN A C 1
ATOM 3320 O O . GLN A 1 215 ? 8.459 -15.386 13.341 1.00 8.26 212 GLN A O 1
ATOM 3334 N N . THR A 1 216 ? 9.223 -13.501 14.336 1.00 5.68 213 THR A N 1
ATOM 3335 C CA . THR A 1 216 ? 8.461 -13.690 15.561 1.00 6.84 213 THR A CA 1
ATOM 3336 C C . THR A 1 216 ? 7.472 -12.555 15.845 1.00 6.94 213 THR A C 1
ATOM 3337 O O . THR A 1 216 ? 6.999 -12.398 16.962 1.00 8.15 213 THR A O 1
ATOM 3348 N N . ILE A 1 217 ? 7.101 -11.799 14.825 1.00 6.28 214 ILE A N 1
ATOM 3349 C CA . ILE A 1 217 ? 6.367 -10.558 15.062 1.00 6.90 214 ILE A CA 1
ATOM 3350 C C . ILE A 1 217 ? 4.987 -10.819 15.654 1.00 6.41 214 ILE A C 1
ATOM 3351 O O . ILE A 1 217 ? 4.456 -10.027 16.423 1.00 7.34 214 ILE A O 1
ATOM 3367 N N . TRP A 1 218 ? 4.385 -11.938 15.279 1.00 8.29 215 TRP A N 1
ATOM 3368 C CA . TRP A 1 218 ? 2.983 -12.173 15.589 1.00 9.76 215 TRP A CA 1
ATOM 3369 C C . TRP A 1 218 ? 2.708 -12.453 17.055 1.00 10.67 215 TRP A C 1
ATOM 3370 O O . TRP A 1 218 ? 1.546 -12.484 17.477 1.00 16.50 215 TRP A O 1
ATOM 3391 N N . LYS A 1 219 ? 3.748 -12.716 17.831 1.00 8.67 216 LYS A N 1
ATOM 3392 C CA . LYS A 1 219 ? 3.576 -12.942 19.257 1.00 8.85 216 LYS A CA 1
ATOM 3393 C C . LYS A 1 219 ? 4.150 -11.808 20.113 1.00 6.58 216 LYS A C 1
ATOM 3394 O O . LYS A 1 219 ? 4.211 -11.932 21.333 1.00 6.99 216 LYS A O 1
ATOM 3413 N N . GLU A 1 220 ? 4.574 -10.694 19.504 1.00 6.60 217 GLU A N 1
ATOM 3414 C CA . GLU A 1 220 ? 5.076 -9.577 20.301 1.00 6.34 217 GLU A CA 1
ATOM 3415 C C . GLU A 1 220 ? 3.955 -8.948 21.088 1.00 6.51 217 GLU A C 1
ATOM 3416 O O . GLU A 1 220 ? 2.792 -8.974 20.681 1.00 7.53 217 GLU A O 1
ATOM 3428 N N . GLU A 1 221 ? 4.327 -8.366 22.215 1.00 6.29 218 GLU A N 1
ATOM 3429 C CA . GLU A 1 221 ? 3.424 -7.556 23.021 1.00 7.25 218 GLU A CA 1
ATOM 3430 C C . GLU A 1 221 ? 3.388 -6.123 22.496 1.00 6.35 218 GLU A C 1
ATOM 3431 O O . GLU A 1 221 ? 4.429 -5.531 22.210 1.00 7.79 218 GLU A O 1
ATOM 3443 N N . PRO A 1 222 ? 2.205 -5.522 22.408 1.00 6.10 219 PRO A N 1
ATOM 3444 C CA . PRO A 1 222 ? 2.132 -4.098 22.063 1.00 6.45 219 PRO A CA 1
ATOM 3445 C C . PRO A 1 222 ? 2.721 -3.218 23.140 1.00 6.11 219 PRO A C 1
ATOM 3446 O O . PRO A 1 222 ? 2.818 -3.603 24.326 1.00 7.65 219 PRO A O 1
ATOM 3457 N N . ILE A 1 223 ? 3.082 -2.002 22.761 1.00 5.99 220 ILE A N 1
ATOM 3458 C CA . ILE A 1 223 ? 3.477 -1.012 23.745 1.00 6.36 220 ILE A CA 1
ATOM 3459 C C . ILE A 1 223 ? 2.251 -0.478 24.482 1.00 6.85 220 ILE A C 1
ATOM 3460 O O . ILE A 1 223 ? 1.135 -0.554 23.981 1.00 6.77 220 ILE A O 1
ATOM 3476 N N . PRO A 1 224 ? 2.464 0.092 25.667 1.00 6.66 221 PRO A N 1
ATOM 3477 C CA . PRO A 1 224 ? 1.439 0.928 26.300 1.00 6.26 221 PRO A CA 1
ATOM 3478 C C . PRO A 1 224 ? 1.498 2.263 25.579 1.00 5.74 221 PRO A C 1
ATOM 3479 O O . PRO A 1 224 ? 2.466 2.992 25.731 1.00 7.61 221 PRO A O 1
ATOM 3490 N N . CYS A 1 225 ? 0.507 2.541 24.744 1.00 6.86 222 CYS A N 1
ATOM 3491 C CA . CYS A 1 225 ? 0.563 3.722 23.889 1.00 6.36 222 CYS A CA 1
ATOM 3492 C C . CYS A 1 225 ? 0.041 4.917 24.669 1.00 5.78 222 CYS A C 1
ATOM 3493 O O . CYS A 1 225 ? -1.065 5.423 24.443 1.00 6.79 222 CYS A O 1
ATOM 3500 N N . THR A 1 226 ? 0.872 5.342 25.609 1.00 5.74 223 THR A N 1
ATOM 3501 C CA . THR A 1 226 ? 0.532 6.395 26.548 1.00 5.87 223 THR A CA 1
ATOM 3502 C C . THR A 1 226 ? 1.512 7.544 26.424 1.00 6.02 223 THR A C 1
ATOM 3503 O O . THR A 1 226 ? 2.610 7.415 25.872 1.00 6.46 223 THR A O 1
ATOM 3514 N N . ALA A 1 227 ? 1.134 8.681 26.978 1.00 8.06 224 ALA A N 1
ATOM 3515 C CA . ALA A 1 227 ? 2.052 9.810 27.067 1.00 7.62 224 ALA A CA 1
ATOM 3516 C C . ALA A 1 227 ? 3.319 9.419 27.799 1.00 8.74 224 ALA A C 1
ATOM 3517 O O . ALA A 1 227 ? 4.422 9.802 27.412 1.00 9.56 224 ALA A O 1
ATOM 3524 N N . HIS A 1 228 ? 3.173 8.626 28.852 1.00 8.97 225 HIS A N 1
ATOM 3525 C CA . HIS A 1 228 ? 4.340 8.190 29.613 1.00 9.81 225 HIS A CA 1
ATOM 3526 C C . HIS A 1 228 ? 5.345 7.411 28.767 1.00 9.27 225 HIS A C 1
ATOM 3527 O O . HIS A 1 228 ? 6.553 7.629 28.864 1.00 9.48 225 HIS A O 1
ATOM 3542 N N . TRP A 1 229 ? 4.866 6.509 27.918 1.00 7.55 226 TRP A N 1
ATOM 3543 C CA . TRP A 1 229 ? 5.776 5.749 27.086 1.00 7.76 226 TRP A CA 1
ATOM 3544 C C . TRP A 1 229 ? 6.529 6.703 26.180 1.00 6.87 226 TRP A C 1
ATOM 3545 O O . TRP A 1 229 ? 7.721 6.542 25.939 1.00 7.84 226 TRP A O 1
ATOM 3566 N N . HIS A 1 230 ? 5.827 7.702 25.649 1.00 6.98 227 HIS A N 1
ATOM 3567 C CA . HIS A 1 230 ? 6.433 8.573 24.646 1.00 7.09 227 HIS A CA 1
ATOM 3568 C C . HIS A 1 230 ? 7.337 9.645 25.246 1.00 7.52 227 HIS A C 1
ATOM 3569 O O . HIS A 1 230 ? 8.357 10.001 24.644 1.00 9.06 227 HIS A O 1
ATOM 3584 N N . PHE A 1 231 ? 6.968 10.171 26.416 1.00 8.63 228 PHE A N 1
ATOM 3585 C CA . PHE A 1 231 ? 7.641 11.367 26.950 1.00 9.39 228 PHE A CA 1
ATOM 3586 C C . PHE A 1 231 ? 8.276 11.180 28.320 1.00 12.59 228 PHE A C 1
ATOM 3587 O O . PHE A 1 231 ? 9.039 12.050 28.762 1.00 13.60 228 PHE A O 1
ATOM 3604 N N . GLY A 1 232 ? 7.967 10.074 28.987 1.00 12.17 229 GLY A N 1
ATOM 3605 C CA . GLY A 1 232 ? 8.459 9.824 30.337 1.00 14.18 229 GLY A CA 1
ATOM 3606 C C . GLY A 1 232 ? 9.853 9.223 30.317 1.00 28.86 229 GLY A C 1
ATOM 3607 O O . GLY A 1 232 ? 10.469 9.088 29.258 1.00 25.59 229 GLY A O 1
ATOM 3611 N N . GLN A 1 233 ? 10.365 8.864 31.489 1.00 36.41 230 GLN A N 1
ATOM 3612 C CA . GLN A 1 233 ? 11.734 8.372 31.581 1.00 38.78 230 GLN A CA 1
ATOM 3613 C C . GLN A 1 233 ? 11.846 6.985 30.955 1.00 40.17 230 GLN A C 1
ATOM 3614 O O . GLN A 1 233 ? 10.965 6.142 31.129 1.00 40.39 230 GLN A O 1
ATOM 3629 N N . ALA B 1 4 ? 10.450 49.810 8.901 1.00 47.30 1 ALA B N 1
ATOM 3630 C CA . ALA B 1 4 ? 9.847 49.649 7.545 1.00 39.51 1 ALA B CA 1
ATOM 3631 C C . ALA B 1 4 ? 8.692 48.653 7.579 1.00 40.20 1 ALA B C 1
ATOM 3632 O O . ALA B 1 4 ? 8.228 48.261 8.652 1.00 49.78 1 ALA B O 1
ATOM 3639 N N . GLY B 1 5 ? 8.229 48.245 6.401 1.00 35.27 2 GLY B N 1
ATOM 3640 C CA . GLY B 1 5 ? 7.124 47.312 6.296 1.00 25.52 2 GLY B CA 1
ATOM 3641 C C . GLY B 1 5 ? 7.586 45.867 6.338 1.00 27.08 2 GLY B C 1
ATOM 3642 O O . GLY B 1 5 ? 8.764 45.572 6.133 1.00 37.88 2 GLY B O 1
ATOM 3646 N N . LYS B 1 6 ? 6.642 44.969 6.599 1.00 16.20 3 LYS B N 1
ATOM 3647 C CA . LYS B 1 6 ? 6.923 43.546 6.767 1.00 11.11 3 LYS B CA 1
ATOM 3648 C C . LYS B 1 6 ? 6.191 42.730 5.733 1.00 10.65 3 LYS B C 1
ATOM 3649 O O . LYS B 1 6 ? 5.087 43.080 5.320 1.00 12.80 3 LYS B O 1
ATOM 3668 N N . LYS B 1 7 ? 6.797 41.617 5.343 1.00 8.43 4 LYS B N 1
ATOM 3669 C CA . LYS B 1 7 ? 6.171 40.695 4.419 1.00 8.25 4 LYS B CA 1
ATOM 3670 C C . LYS B 1 7 ? 5.672 39.452 5.159 1.00 6.22 4 LYS B C 1
ATOM 3671 O O . LYS B 1 7 ? 6.388 38.858 5.978 1.00 6.75 4 LYS B O 1
ATOM 3690 N N . VAL B 1 8 ? 4.444 39.053 4.864 1.00 6.04 5 VAL B N 1
ATOM 3691 C CA . VAL B 1 8 ? 3.830 37.878 5.459 1.00 5.74 5 VAL B CA 1
ATOM 3692 C C . VAL B 1 8 ? 3.364 36.944 4.361 1.00 4.93 5 VAL B C 1
ATOM 3693 O O . VAL B 1 8 ? 2.746 37.362 3.375 1.00 5.66 5 VAL B O 1
ATOM 3706 N N . LEU B 1 9 ? 3.683 35.671 4.549 1.00 5.31 6 LEU B N 1
ATOM 3707 C CA . LEU B 1 9 ? 3.148 34.593 3.723 1.00 5.14 6 LEU B CA 1
ATOM 3708 C C . LEU B 1 9 ? 2.222 33.764 4.584 1.00 4.89 6 LEU B C 1
ATOM 3709 O O . LEU B 1 9 ? 2.625 33.335 5.667 1.00 5.58 6 LEU B O 1
ATOM 3725 N N . ILE B 1 10 ? 0.988 33.566 4.142 1.00 4.93 7 ILE B N 1
ATOM 3726 C CA . ILE B 1 10 ? 0.057 32.674 4.798 1.00 4.46 7 ILE B CA 1
ATOM 3727 C C . ILE B 1 10 ? -0.090 31.444 3.909 1.00 4.72 7 ILE B C 1
ATOM 3728 O O . ILE B 1 10 ? -0.512 31.543 2.764 1.00 4.69 7 ILE B O 1
ATOM 3744 N N . VAL B 1 11 ? 0.313 30.289 4.421 1.00 3.87 8 VAL B N 1
ATOM 3745 C CA . VAL B 1 11 ? 0.152 29.012 3.741 1.00 3.58 8 VAL B CA 1
ATOM 3746 C C . VAL B 1 11 ? -1.123 28.397 4.300 1.00 4.30 8 VAL B C 1
ATOM 3747 O O . VAL B 1 11 ? -1.175 28.070 5.491 1.00 5.26 8 VAL B O 1
ATOM 3760 N N . TYR B 1 12 ? -2.156 28.341 3.457 1.00 3.94 9 TYR B N 1
ATOM 3761 C CA . TYR B 1 12 ? -3.526 28.057 3.869 1.00 4.48 9 TYR B CA 1
ATOM 3762 C C . TYR B 1 12 ? -3.991 26.734 3.291 1.00 4.25 9 TYR B C 1
ATOM 3763 O O . TYR B 1 12 ? -3.854 26.508 2.090 1.00 5.10 9 TYR B O 1
ATOM 3781 N N . ALA B 1 13 ? -4.546 25.867 4.145 1.00 4.43 10 ALA B N 1
ATOM 3782 C CA . ALA B 1 13 ? -4.914 24.521 3.718 1.00 4.03 10 ALA B CA 1
ATOM 3783 C C . ALA B 1 13 ? -6.320 24.152 4.164 1.00 5.14 10 ALA B C 1
ATOM 3784 O O . ALA B 1 13 ? -6.491 23.381 5.111 1.00 5.69 10 ALA B O 1
ATOM 3791 N N . HIS B 1 14 ? -7.326 24.711 3.487 1.00 4.28 11 HIS B N 1
ATOM 3792 C CA . HIS B 1 14 ? -8.690 24.270 3.687 1.00 5.10 11 HIS B CA 1
ATOM 3793 C C . HIS B 1 14 ? -9.432 24.358 2.371 1.00 5.04 11 HIS B C 1
ATOM 3794 O O . HIS B 1 14 ? -9.201 25.284 1.582 1.00 6.58 11 HIS B O 1
ATOM 3809 N N . GLN B 1 15 ? -10.325 23.392 2.156 1.00 5.01 12 GLN B N 1
ATOM 3810 C CA . GLN B 1 15 ? -11.057 23.274 0.898 1.00 5.11 12 GLN B CA 1
ATOM 3811 C C . GLN B 1 15 ? -12.188 24.289 0.711 1.00 5.61 12 GLN B C 1
ATOM 3812 O O . GLN B 1 15 ? -12.627 24.507 -0.412 1.00 7.04 12 GLN B O 1
ATOM 3826 N N . GLU B 1 16 ? -12.657 24.895 1.780 1.00 6.54 13 GLU B N 1
ATOM 3827 C CA . GLU B 1 16 ? -13.924 25.632 1.772 1.00 5.75 13 GLU B CA 1
ATOM 3828 C C . GLU B 1 16 ? -13.733 27.070 2.242 1.00 5.97 13 GLU B C 1
ATOM 3829 O O . GLU B 1 16 ? -13.412 27.308 3.386 1.00 6.09 13 GLU B O 1
ATOM 3841 N N . PRO B 1 17 ? -13.964 28.038 1.337 1.00 6.80 14 PRO B N 1
ATOM 3842 C CA . PRO B 1 17 ? -13.703 29.432 1.712 1.00 7.56 14 PRO B CA 1
ATOM 3843 C C . PRO B 1 17 ? -14.564 29.928 2.865 1.00 7.91 14 PRO B C 1
ATOM 3844 O O . PRO B 1 17 ? -14.155 30.841 3.590 1.00 9.56 14 PRO B O 1
ATOM 3855 N N . LYS B 1 18 ? -15.739 29.331 3.055 1.00 7.82 15 LYS B N 1
ATOM 3856 C CA . LYS B 1 18 ? -16.653 29.755 4.115 1.00 9.01 15 LYS B CA 1
ATOM 3857 C C . LYS B 1 18 ? -16.374 29.073 5.452 1.00 9.13 15 LYS B C 1
ATOM 3858 O O . LYS B 1 18 ? -17.070 29.311 6.433 1.00 9.71 15 LYS B O 1
ATOM 3877 N N . SER B 1 19 ? -15.357 28.221 5.498 1.00 8.15 16 SER B N 1
ATOM 3878 C CA . SER B 1 19 ? -15.014 27.496 6.714 1.00 7.48 16 SER B CA 1
ATOM 3879 C C . SER B 1 19 ? -14.470 28.421 7.801 1.00 7.62 16 SER B C 1
ATOM 3880 O O . SER B 1 19 ? -14.133 29.583 7.547 1.00 7.89 16 SER B O 1
ATOM 3888 N N . PHE B 1 20 ? -14.385 27.897 9.011 1.00 7.27 17 PHE B N 1
ATOM 3889 C CA . PHE B 1 20 ? -13.755 28.616 10.107 1.00 7.62 17 PHE B CA 1
ATOM 3890 C C . PHE B 1 20 ? -12.306 28.944 9.757 1.00 7.15 17 PHE B C 1
ATOM 3891 O O . PHE B 1 20 ? -11.822 30.062 9.995 1.00 6.79 17 PHE B O 1
ATOM 3908 N N . ASN B 1 21 ? -11.606 27.978 9.165 1.00 6.44 18 ASN B N 1
ATOM 3909 C CA . ASN B 1 21 ? -10.250 28.244 8.681 1.00 5.83 18 ASN B CA 1
ATOM 3910 C C . ASN B 1 21 ? -10.208 29.398 7.684 1.00 6.30 18 ASN B C 1
ATOM 3911 O O . ASN B 1 21 ? -9.324 30.251 7.747 1.00 5.67 18 ASN B O 1
ATOM 3922 N N . GLY B 1 22 ? -11.121 29.377 6.730 1.00 6.06 19 GLY B N 1
ATOM 3923 C CA . GLY B 1 22 ? -11.212 30.449 5.754 1.00 6.73 19 GLY B CA 1
ATOM 3924 C C . GLY B 1 22 ? -11.418 31.797 6.406 1.00 6.98 19 GLY B C 1
ATOM 3925 O O . GLY B 1 22 ? -10.816 32.785 6.007 1.00 7.06 19 GLY B O 1
ATOM 3929 N N . SER B 1 23 ? -12.245 31.832 7.431 1.00 6.28 20 SER B N 1
ATOM 3930 C CA . SER B 1 23 ? -12.485 33.067 8.161 1.00 6.93 20 SER B CA 1
ATOM 3931 C C . SER B 1 23 ? -11.241 33.517 8.900 1.00 6.86 20 SER B C 1
ATOM 3932 O O . SER B 1 23 ? -10.914 34.715 8.913 1.00 6.82 20 SER B O 1
ATOM 3940 N N . LEU B 1 24 ? -10.505 32.591 9.506 1.00 6.33 21 LEU B N 1
ATOM 3941 C CA . LEU B 1 24 ? -9.276 32.965 10.170 1.00 5.96 21 LEU B CA 1
ATOM 3942 C C . LEU B 1 24 ? -8.245 33.473 9.169 1.00 6.62 21 LEU B C 1
ATOM 3943 O O . LEU B 1 24 ? -7.501 34.416 9.462 1.00 6.90 21 LEU B O 1
ATOM 3959 N N . LYS B 1 25 ? -8.184 32.870 7.992 1.00 5.78 22 LYS B N 1
ATOM 3960 C CA . LYS B 1 25 ? -7.285 33.347 6.953 1.00 7.18 22 LYS B CA 1
ATOM 3961 C C . LYS B 1 25 ? -7.690 34.751 6.501 1.00 5.64 22 LYS B C 1
ATOM 3962 O O . LYS B 1 25 ? -6.847 35.647 6.373 1.00 5.98 22 LYS B O 1
ATOM 3981 N N . ASN B 1 26 ? -8.980 34.964 6.272 1.00 6.21 23 ASN B N 1
ATOM 3982 C CA . ASN B 1 26 ? -9.419 36.267 5.798 1.00 6.43 23 ASN B CA 1
ATOM 3983 C C . ASN B 1 26 ? -9.214 37.364 6.814 1.00 7.07 23 ASN B C 1
ATOM 3984 O O . ASN B 1 26 ? -8.830 38.487 6.432 1.00 7.25 23 ASN B O 1
ATOM 3995 N N . VAL B 1 27 ? -9.439 37.101 8.095 1.00 7.02 24 VAL B N 1
ATOM 3996 C CA . VAL B 1 27 ? -9.218 38.173 9.045 1.00 8.06 24 VAL B CA 1
ATOM 3997 C C . VAL B 1 27 ? -7.735 38.489 9.156 1.00 6.91 24 VAL B C 1
ATOM 3998 O O . VAL B 1 27 ? -7.365 39.642 9.403 1.00 8.13 24 VAL B O 1
ATOM 4011 N N . ALA B 1 28 ? -6.863 37.502 8.964 1.00 6.72 25 ALA B N 1
ATOM 4012 C CA . ALA B 1 28 ? -5.441 37.776 8.953 1.00 6.22 25 ALA B CA 1
ATOM 4013 C C . ALA B 1 28 ? -5.063 38.642 7.755 1.00 6.80 25 ALA B C 1
ATOM 4014 O O . ALA B 1 28 ? -4.267 39.586 7.901 1.00 7.17 25 ALA B O 1
ATOM 4021 N N . VAL B 1 29 ? -5.583 38.329 6.569 1.00 5.78 26 VAL B N 1
ATOM 4022 C CA . VAL B 1 29 ? -5.308 39.176 5.405 1.00 6.64 26 VAL B CA 1
ATOM 4023 C C . VAL B 1 29 ? -5.792 40.607 5.695 1.00 6.56 26 VAL B C 1
ATOM 4024 O O . VAL B 1 29 ? -5.056 41.589 5.451 1.00 6.78 26 VAL B O 1
ATOM 4037 N N . ASP B 1 30 ? -7.010 40.732 6.217 1.00 6.65 27 ASP B N 1
ATOM 4038 C CA . ASP B 1 30 ? -7.607 42.051 6.455 1.00 8.06 27 ASP B CA 1
ATOM 4039 C C . ASP B 1 30 ? -6.745 42.861 7.402 1.00 7.34 27 ASP B C 1
ATOM 4040 O O . ASP B 1 30 ? -6.464 44.048 7.162 1.00 6.70 27 ASP B O 1
ATOM 4049 N N . GLU B 1 31 ? -6.373 42.263 8.530 1.00 6.39 28 GLU B N 1
ATOM 4050 C CA . GLU B 1 31 ? -5.662 42.989 9.585 1.00 5.91 28 GLU B CA 1
ATOM 4051 C C . GLU B 1 31 ? -4.233 43.323 9.178 1.00 6.31 28 GLU B C 1
ATOM 4052 O O . GLU B 1 31 ? -3.761 44.462 9.359 1.00 6.77 28 GLU B O 1
ATOM 4064 N N . LEU B 1 32 ? -3.540 42.354 8.594 1.00 6.33 29 LEU B N 1
ATOM 4065 C CA . LEU B 1 32 ? -2.183 42.602 8.171 1.00 6.39 29 LEU B CA 1
ATOM 4066 C C . LEU B 1 32 ? -2.155 43.598 7.006 1.00 5.71 29 LEU B C 1
ATOM 4067 O O . LEU B 1 32 ? -1.246 44.440 6.932 1.00 6.78 29 LEU B O 1
ATOM 4083 N N . SER B 1 33 ? -3.127 43.513 6.112 1.00 5.94 30 SER B N 1
ATOM 4084 C CA . SER B 1 33 ? -3.230 44.497 5.040 1.00 6.86 30 SER B CA 1
ATOM 4085 C C . SER B 1 33 ? -3.459 45.896 5.606 1.00 6.87 30 SER B C 1
ATOM 4086 O O . SER B 1 33 ? -2.828 46.864 5.166 1.00 6.06 30 SER B O 1
ATOM 4094 N N . ARG B 1 34 ? -4.372 46.020 6.560 1.00 6.73 31 ARG B N 1
ATOM 4095 C CA . ARG B 1 34 ? -4.656 47.303 7.192 1.00 7.13 31 ARG B CA 1
ATOM 4096 C C . ARG B 1 34 ? -3.402 47.909 7.798 1.00 6.57 31 ARG B C 1
ATOM 4097 O O . ARG B 1 34 ? -3.193 49.137 7.742 1.00 7.86 31 ARG B O 1
ATOM 4118 N N . GLN B 1 35 ? -2.564 47.085 8.413 1.00 6.85 32 GLN B N 1
ATOM 4119 C CA . GLN B 1 35 ? -1.317 47.578 8.990 1.00 7.89 32 GLN B CA 1
ATOM 4120 C C . GLN B 1 35 ? -0.315 48.063 7.974 1.00 8.24 32 GLN B C 1
ATOM 4121 O O . GLN B 1 35 ? 0.659 48.726 8.344 1.00 11.10 32 GLN B O 1
ATOM 4135 N N . GLY B 1 36 ? -0.513 47.740 6.708 1.00 7.32 33 GLY B N 1
ATOM 4136 C CA . GLY B 1 36 ? 0.447 48.122 5.695 1.00 6.41 33 GLY B CA 1
ATOM 4137 C C . GLY B 1 36 ? 1.428 47.020 5.322 1.00 5.64 33 GLY B C 1
ATOM 4138 O O . GLY B 1 36 ? 2.346 47.256 4.536 1.00 6.75 33 GLY B O 1
ATOM 4142 N N . CYS B 1 37 ? 1.246 45.815 5.865 1.00 6.74 34 CYS B N 1
ATOM 4143 C CA . CYS B 1 37 ? 2.118 44.700 5.502 1.00 6.07 34 CYS B CA 1
ATOM 4144 C C . CYS B 1 37 ? 1.892 44.251 4.078 1.00 5.76 34 CYS B C 1
ATOM 4145 O O . CYS B 1 37 ? 0.814 44.413 3.517 1.00 7.19 34 CYS B O 1
ATOM 4153 N N . THR B 1 38 ? 2.910 43.638 3.509 1.00 6.06 35 THR B N 1
ATOM 4154 C CA . THR B 1 38 ? 2.785 42.968 2.239 1.00 6.00 35 THR B CA 1
ATOM 4155 C C . THR B 1 38 ? 2.296 41.556 2.541 1.00 5.85 35 THR B C 1
ATOM 4156 O O . THR B 1 38 ? 2.911 40.865 3.378 1.00 9.26 35 THR B O 1
ATOM 4167 N N . VAL B 1 39 ? 1.198 41.119 1.927 1.00 5.29 36 VAL B N 1
ATOM 4168 C CA . VAL B 1 39 ? 0.591 39.849 2.291 1.00 5.27 36 VAL B CA 1
ATOM 4169 C C . VAL B 1 39 ? 0.388 38.989 1.059 1.00 4.85 36 VAL B C 1
ATOM 4170 O O . VAL B 1 39 ? -0.152 39.415 0.048 1.00 5.65 36 VAL B O 1
ATOM 4183 N N . THR B 1 40 ? 0.835 37.742 1.166 1.00 5.63 37 THR B N 1
ATOM 4184 C CA . THR B 1 40 ? 0.639 36.736 0.124 1.00 5.27 37 THR B CA 1
ATOM 4185 C C . THR B 1 40 ? 0.004 35.520 0.762 1.00 5.28 37 THR B C 1
ATOM 4186 O O . THR B 1 40 ? 0.412 35.128 1.849 1.00 5.53 37 THR B O 1
ATOM 4197 N N . VAL B 1 41 ? -0.974 34.934 0.096 1.00 4.96 38 VAL B N 1
ATOM 4198 C CA . VAL B 1 41 ? -1.611 33.704 0.529 1.00 4.46 38 VAL B CA 1
ATOM 4199 C C . VAL B 1 41 ? -1.348 32.605 -0.510 1.00 4.46 38 VAL B C 1
ATOM 4200 O O . VAL B 1 41 ? -1.599 32.798 -1.713 1.00 5.30 38 VAL B O 1
ATOM 4213 N N . SER B 1 42 ? -0.802 31.469 -0.066 1.00 3.73 39 SER B N 1
ATOM 4214 C CA . SER B 1 42 ? -0.720 30.250 -0.886 1.00 3.59 39 SER B CA 1
ATOM 4215 C C . SER B 1 42 ? -1.897 29.369 -0.487 1.00 4.23 39 SER B C 1
ATOM 4216 O O . SER B 1 42 ? -1.860 28.715 0.552 1.00 4.75 39 SER B O 1
ATOM 4224 N N . ASP B 1 43 ? -2.964 29.440 -1.281 1.00 4.34 40 ASP B N 1
ATOM 4225 C CA . ASP B 1 43 ? -4.195 28.708 -1.038 1.00 4.41 40 ASP B CA 1
ATOM 4226 C C . ASP B 1 43 ? -4.035 27.334 -1.680 1.00 4.32 40 ASP B C 1
ATOM 4227 O O . ASP B 1 43 ? -4.318 27.150 -2.850 1.00 4.42 40 ASP B O 1
ATOM 4236 N N . LEU B 1 44 ? -3.494 26.379 -0.922 1.00 4.21 41 LEU B N 1
ATOM 4237 C CA . LEU B 1 44 ? -2.975 25.146 -1.513 1.00 3.78 41 LEU B CA 1
ATOM 4238 C C . LEU B 1 44 ? -4.023 24.355 -2.276 1.00 4.13 41 LEU B C 1
ATOM 4239 O O . LEU B 1 44 ? -3.752 23.864 -3.360 1.00 4.22 41 LEU B O 1
ATOM 4255 N N . TYR B 1 45 ? -5.235 24.226 -1.741 1.00 4.34 42 TYR B N 1
ATOM 4256 C CA . TYR B 1 45 ? -6.246 23.454 -2.474 1.00 4.51 42 TYR B CA 1
ATOM 4257 C C . TYR B 1 45 ? -6.662 24.180 -3.748 1.00 5.01 42 TYR B C 1
ATOM 4258 O O . TYR B 1 45 ? -6.833 23.545 -4.789 1.00 4.79 42 TYR B O 1
ATOM 4276 N N . ALA B 1 46 ? -6.801 25.501 -3.709 1.00 5.17 43 ALA B N 1
ATOM 4277 C CA . ALA B 1 46 ? -7.164 26.251 -4.906 1.00 6.36 43 ALA B CA 1
ATOM 4278 C C . ALA B 1 46 ? -6.054 26.163 -5.958 1.00 6.35 43 ALA B C 1
ATOM 4279 O O . ALA B 1 46 ? -6.336 26.193 -7.161 1.00 7.12 43 ALA B O 1
ATOM 4286 N N . MET B 1 47 ? -4.806 26.042 -5.519 1.00 5.81 44 MET B N 1
ATOM 4287 C CA . MET B 1 47 ? -3.664 25.892 -6.408 1.00 5.54 44 MET B CA 1
ATOM 4288 C C . MET B 1 47 ? -3.509 24.467 -6.911 1.00 6.41 44 MET B C 1
ATOM 4289 O O . MET B 1 47 ? -2.631 24.187 -7.717 1.00 6.66 44 MET B O 1
ATOM 4303 N N . ASN B 1 48 ? -4.331 23.551 -6.409 1.00 6.06 45 ASN B N 1
ATOM 4304 C CA . ASN B 1 48 ? -4.127 22.134 -6.663 1.00 6.11 45 ASN B CA 1
ATOM 4305 C C . ASN B 1 48 ? -2.686 21.733 -6.381 1.00 5.67 45 ASN B C 1
ATOM 4306 O O . ASN B 1 48 ? -2.070 20.975 -7.129 1.00 6.26 45 ASN B O 1
ATOM 4317 N N . PHE B 1 49 ? -2.165 22.207 -5.264 1.00 5.57 46 PHE B N 1
ATOM 4318 C CA . PHE B 1 49 ? -0.739 22.066 -4.996 1.00 5.21 46 PHE B CA 1
ATOM 4319 C C . PHE B 1 49 ? -0.314 20.605 -4.952 1.00 4.58 46 PHE B C 1
ATOM 4320 O O . PHE B 1 49 ? -0.971 19.788 -4.285 1.00 4.80 46 PHE B O 1
ATOM 4337 N N . GLU B 1 50 ? 0.757 20.259 -5.660 1.00 4.50 47 GLU B N 1
ATOM 4338 C CA . GLU B 1 50 ? 1.244 18.885 -5.712 1.00 4.28 47 GLU B CA 1
ATOM 4339 C C . GLU B 1 50 ? 1.899 18.478 -4.397 1.00 4.30 47 GLU B C 1
ATOM 4340 O O . GLU B 1 50 ? 2.885 19.106 -3.985 1.00 4.50 47 GLU B O 1
ATOM 4352 N N . PRO B 1 51 ? 1.403 17.427 -3.731 1.00 4.00 48 PRO B N 1
ATOM 4353 C CA . PRO B 1 51 ? 2.033 17.095 -2.437 1.00 4.36 48 PRO B CA 1
ATOM 4354 C C . PRO B 1 51 ? 3.112 16.036 -2.543 1.00 4.43 48 PRO B C 1
ATOM 4355 O O . PRO B 1 51 ? 3.849 15.864 -1.588 1.00 4.82 48 PRO B O 1
ATOM 4366 N N . ARG B 1 52 ? 3.153 15.284 -3.632 1.00 4.53 49 ARG B N 1
ATOM 4367 C CA . ARG B 1 52 ? 4.033 14.116 -3.723 1.00 4.83 49 ARG B CA 1
ATOM 4368 C C . ARG B 1 52 ? 5.464 14.523 -4.040 1.00 5.12 49 ARG B C 1
ATOM 4369 O O . ARG B 1 52 ? 5.703 15.321 -4.945 1.00 5.04 49 ARG B O 1
ATOM 4390 N N . ALA B 1 53 ? 6.415 13.925 -3.322 1.00 4.23 50 ALA B N 1
ATOM 4391 C CA . ALA B 1 53 ? 7.840 14.135 -3.579 1.00 4.61 50 ALA B CA 1
ATOM 4392 C C . ALA B 1 53 ? 8.267 13.151 -4.652 1.00 4.59 50 ALA B C 1
ATOM 4393 O O . ALA B 1 53 ? 8.398 11.959 -4.356 1.00 5.01 50 ALA B O 1
ATOM 4400 N N . THR B 1 54 ? 8.429 13.579 -5.893 1.00 4.20 51 THR B N 1
ATOM 4401 C CA . THR B 1 54 ? 8.771 12.668 -6.971 1.00 5.10 51 THR B CA 1
ATOM 4402 C C . THR B 1 54 ? 9.883 13.231 -7.819 1.00 4.58 51 THR B C 1
ATOM 4403 O O . THR B 1 54 ? 10.243 14.408 -7.727 1.00 5.24 51 THR B O 1
ATOM 4414 N N . ASP B 1 55 ? 10.366 12.385 -8.732 1.00 5.93 52 ASP B N 1
ATOM 4415 C CA . ASP B 1 55 ? 11.425 12.788 -9.663 1.00 6.30 52 ASP B CA 1
ATOM 4416 C C . ASP B 1 55 ? 10.973 13.847 -10.651 1.00 7.65 52 ASP B C 1
ATOM 4417 O O . ASP B 1 55 ? 11.832 14.468 -11.302 1.00 8.54 52 ASP B O 1
ATOM 4426 N N . LYS B 1 56 ? 9.676 14.104 -10.736 1.00 6.16 53 LYS B N 1
ATOM 4427 C CA . LYS B 1 56 ? 9.198 15.182 -11.579 1.00 8.70 53 LYS B CA 1
ATOM 4428 C C . LYS B 1 56 ? 9.570 16.548 -11.017 1.00 6.98 53 LYS B C 1
ATOM 4429 O O . LYS B 1 56 ? 9.411 17.567 -11.703 1.00 7.90 53 LYS B O 1
ATOM 4448 N N . ASP B 1 57 ? 10.010 16.591 -9.758 1.00 5.42 54 ASP B N 1
ATOM 4449 C CA . ASP B 1 57 ? 10.368 17.853 -9.109 1.00 5.22 54 ASP B CA 1
ATOM 4450 C C . ASP B 1 57 ? 11.729 18.400 -9.523 1.00 6.08 54 ASP B C 1
ATOM 4451 O O . ASP B 1 57 ? 12.101 19.505 -9.159 1.00 6.03 54 ASP B O 1
ATOM 4460 N N . ILE B 1 58 ? 12.449 17.623 -10.312 1.00 5.54 55 ILE B N 1
ATOM 4461 C CA . ILE B 1 58 ? 13.706 18.060 -10.916 1.00 6.06 55 ILE B CA 1
ATOM 4462 C C . ILE B 1 58 ? 13.522 18.068 -12.415 1.00 6.23 55 ILE B C 1
ATOM 4463 O O . ILE B 1 58 ? 13.109 17.058 -12.983 1.00 7.44 55 ILE B O 1
ATOM 4479 N N . THR B 1 59 ? 13.796 19.200 -13.058 1.00 6.35 56 THR B N 1
ATOM 4480 C CA . THR B 1 59 ? 13.709 19.277 -14.511 1.00 8.88 56 THR B CA 1
ATOM 4481 C C . THR B 1 59 ? 15.092 19.139 -15.078 1.00 7.17 56 THR B C 1
ATOM 4482 O O . THR B 1 59 ? 15.894 20.054 -14.997 1.00 8.59 56 THR B O 1
ATOM 4493 N N . GLY B 1 60 ? 15.373 17.975 -15.649 1.00 9.82 57 GLY B N 1
ATOM 4494 C CA . GLY B 1 60 ? 16.677 17.685 -16.221 1.00 11.28 57 GLY B CA 1
ATOM 4495 C C . GLY B 1 60 ? 17.247 16.363 -15.767 1.00 11.85 57 GLY B C 1
ATOM 4496 O O . GLY B 1 60 ? 16.655 15.646 -14.956 1.00 13.86 57 GLY B O 1
ATOM 4500 N N . THR B 1 61 ? 18.419 16.042 -16.290 1.00 9.22 58 THR B N 1
ATOM 4501 C CA . THR B 1 61 ? 19.099 14.799 -15.957 1.00 10.48 58 THR B CA 1
ATOM 4502 C C . THR B 1 61 ? 19.450 14.746 -14.476 1.00 9.36 58 THR B C 1
ATOM 4503 O O . THR B 1 61 ? 20.040 15.669 -13.937 1.00 10.67 58 THR B O 1
ATOM 4514 N N . LEU B 1 62 ? 19.095 13.641 -13.828 1.00 9.89 59 LEU B N 1
ATOM 4515 C CA . LEU B 1 62 ? 19.403 13.434 -12.421 1.00 10.16 59 LEU B CA 1
ATOM 4516 C C . LEU B 1 62 ? 20.892 13.136 -12.209 1.00 10.48 59 LEU B C 1
ATOM 4517 O O . LEU B 1 62 ? 21.601 12.715 -13.138 1.00 11.45 59 LEU B O 1
ATOM 4533 N N . SER B 1 63 ? 21.369 13.329 -10.986 1.00 10.64 60 SER B N 1
ATOM 4534 C CA . SER B 1 63 ? 22.741 12.974 -10.628 1.00 13.17 60 SER B CA 1
ATOM 4535 C C . SER B 1 63 ? 22.973 11.462 -10.588 1.00 15.64 60 SER B C 1
ATOM 4536 O O . SER B 1 63 ? 24.000 10.969 -11.067 1.00 17.80 60 SER B O 1
ATOM 4544 N N . ASN B 1 64 ? 22.018 10.734 -10.018 1.00 12.92 61 ASN B N 1
ATOM 4545 C CA . ASN B 1 64 ? 22.131 9.293 -9.820 1.00 14.14 61 ASN B CA 1
ATOM 4546 C C . ASN B 1 64 ? 20.793 8.650 -10.134 1.00 14.21 61 ASN B C 1
ATOM 4547 O O . ASN B 1 64 ? 20.079 8.204 -9.241 1.00 14.38 61 ASN B O 1
ATOM 4558 N N . PRO B 1 65 ? 20.431 8.611 -11.419 1.00 12.52 62 PRO B N 1
ATOM 4559 C CA . PRO B 1 65 ? 19.105 8.114 -11.805 1.00 16.42 62 PRO B CA 1
ATOM 4560 C C . PRO B 1 65 ? 18.886 6.635 -11.533 1.00 14.47 62 PRO B C 1
ATOM 4561 O O . PRO B 1 65 ? 17.740 6.225 -11.383 1.00 15.95 62 PRO B O 1
ATOM 4572 N N . GLU B 1 66 ? 19.958 5.854 -11.451 1.00 17.09 63 GLU B N 1
ATOM 4573 C CA . GLU B 1 66 ? 19.822 4.426 -11.184 1.00 17.10 63 GLU B CA 1
ATOM 4574 C C . GLU B 1 66 ? 19.237 4.126 -9.804 1.00 14.89 63 GLU B C 1
ATOM 4575 O O . GLU B 1 66 ? 18.588 3.096 -9.620 1.00 16.50 63 GLU B O 1
ATOM 4587 N N . VAL B 1 67 ? 19.482 5.006 -8.837 1.00 12.97 64 VAL B N 1
ATOM 4588 C CA . VAL B 1 67 ? 18.940 4.846 -7.497 1.00 10.67 64 VAL B CA 1
ATOM 4589 C C . VAL B 1 67 ? 18.498 6.234 -7.032 1.00 9.23 64 VAL B C 1
ATOM 4590 O O . VAL B 1 67 ? 19.297 7.013 -6.513 1.00 11.24 64 VAL B O 1
ATOM 4603 N N . PHE B 1 68 ? 17.222 6.528 -7.217 1.00 8.96 65 PHE B N 1
ATOM 4604 C CA . PHE B 1 68 ? 16.689 7.864 -6.956 1.00 6.94 65 PHE B CA 1
ATOM 4605 C C . PHE B 1 68 ? 16.551 8.140 -5.477 1.00 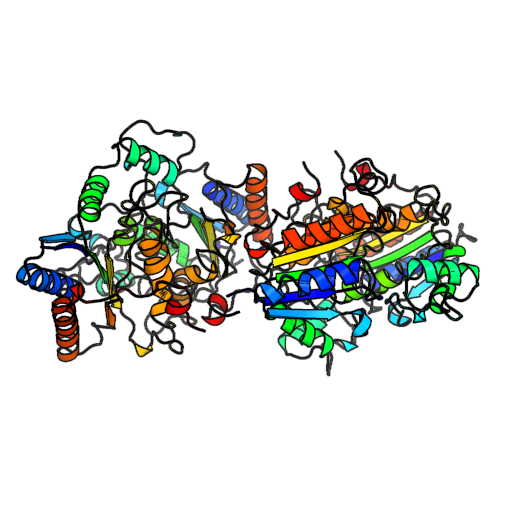6.44 65 PHE B C 1
ATOM 4606 O O . PHE B 1 68 ? 15.834 7.426 -4.770 1.00 8.98 65 PHE B O 1
ATOM 4623 N N . ASN B 1 69 ? 17.205 9.206 -5.024 1.00 6.77 66 ASN B N 1
ATOM 4624 C CA . ASN B 1 69 ? 17.062 9.673 -3.653 1.00 7.04 66 ASN B CA 1
ATOM 4625 C C . ASN B 1 69 ? 16.561 11.120 -3.703 1.00 6.24 66 ASN B C 1
ATOM 4626 O O . ASN B 1 69 ? 17.254 12.011 -4.189 1.00 7.10 66 ASN B O 1
ATOM 4637 N N . TYR B 1 70 ? 15.341 11.322 -3.225 1.00 6.89 67 TYR B N 1
ATOM 4638 C CA . TYR B 1 70 ? 14.661 12.598 -3.358 1.00 5.19 67 TYR B CA 1
ATOM 4639 C C . TYR B 1 70 ? 15.460 13.735 -2.738 1.00 5.66 67 TYR B C 1
ATOM 4640 O O . TYR B 1 70 ? 15.587 14.811 -3.341 1.00 6.07 67 TYR B O 1
ATOM 4658 N N . GLY B 1 71 ? 15.983 13.535 -1.536 1.00 6.26 68 GLY B N 1
ATOM 4659 C CA . GLY B 1 71 ? 16.750 14.581 -0.873 1.00 6.54 68 GLY B CA 1
ATOM 4660 C C . GLY B 1 71 ? 18.006 14.957 -1.650 1.00 6.17 68 GLY B C 1
ATOM 4661 O O . GLY B 1 71 ? 18.305 16.151 -1.843 1.00 6.62 68 GLY B O 1
ATOM 4665 N N . VAL B 1 72 ? 18.762 13.963 -2.097 1.00 6.14 69 VAL B N 1
ATOM 4666 C CA . VAL B 1 72 ? 19.979 14.228 -2.835 1.00 6.99 69 VAL B CA 1
ATOM 4667 C C . VAL B 1 72 ? 19.671 14.965 -4.139 1.00 7.18 69 VAL B C 1
ATOM 4668 O O . VAL B 1 72 ? 20.374 15.924 -4.506 1.00 6.61 69 VAL B O 1
ATOM 4681 N N . GLU B 1 73 ? 18.642 14.538 -4.841 1.00 6.49 70 GLU B N 1
ATOM 4682 C CA . GLU B 1 73 ? 18.396 15.064 -6.168 1.00 6.03 70 GLU B CA 1
ATOM 4683 C C . GLU B 1 73 ? 17.816 16.471 -6.069 1.00 5.74 70 GLU B C 1
ATOM 4684 O O . GLU B 1 73 ? 18.148 17.350 -6.884 1.00 6.30 70 GLU B O 1
ATOM 4696 N N . THR B 1 74 ? 16.977 16.735 -5.071 1.00 5.01 71 THR B N 1
ATOM 4697 C CA . THR B 1 74 ? 16.434 18.074 -4.925 1.00 5.19 71 THR B CA 1
ATOM 4698 C C . THR B 1 74 ? 17.474 19.037 -4.390 1.00 5.46 71 THR B C 1
ATOM 4699 O O . THR B 1 74 ? 17.458 20.213 -4.749 1.00 6.18 71 THR B O 1
ATOM 4710 N N . HIS B 1 75 ? 18.380 18.564 -3.541 1.00 5.13 72 HIS B N 1
ATOM 4711 C CA . HIS B 1 75 ? 19.472 19.412 -3.102 1.00 5.44 72 HIS B CA 1
ATOM 4712 C C . HIS B 1 75 ? 20.258 19.923 -4.311 1.00 6.30 72 HIS B C 1
ATOM 4713 O O . HIS B 1 75 ? 20.553 21.122 -4.429 1.00 6.76 72 HIS B O 1
ATOM 4728 N N . GLU B 1 76 ? 20.622 19.012 -5.195 1.00 6.24 73 GLU B N 1
ATOM 4729 C CA . GLU B 1 76 ? 21.380 19.383 -6.375 1.00 7.26 73 GLU B CA 1
ATOM 4730 C C . GLU B 1 76 ? 20.549 20.268 -7.293 1.00 6.82 73 GLU B C 1
ATOM 4731 O O . GLU B 1 76 ? 21.071 21.231 -7.850 1.00 7.19 73 GLU B O 1
ATOM 4743 N N . ALA B 1 77 ? 19.270 19.953 -7.469 1.00 7.59 74 ALA B N 1
ATOM 4744 C CA . ALA B 1 77 ? 18.410 20.745 -8.329 1.00 6.43 74 ALA B CA 1
ATOM 4745 C C . ALA B 1 77 ? 18.275 22.166 -7.783 1.00 5.98 74 ALA B C 1
ATOM 4746 O O . ALA B 1 77 ? 18.224 23.136 -8.538 1.00 6.79 74 ALA B O 1
ATOM 4753 N N . TYR B 1 78 ? 18.239 22.309 -6.471 1.00 5.54 75 TYR B N 1
ATOM 4754 C CA . TYR B 1 78 ? 18.182 23.649 -5.908 1.00 6.04 75 TYR B CA 1
ATOM 4755 C C . TYR B 1 78 ? 19.420 24.450 -6.323 1.00 7.11 75 TYR B C 1
ATOM 4756 O O . TYR B 1 78 ? 19.314 25.594 -6.784 1.00 8.23 75 TYR B O 1
ATOM 4774 N N . LYS B 1 79 ? 20.588 23.840 -6.185 1.00 6.59 76 LYS B N 1
ATOM 4775 C CA . LYS B 1 79 ? 21.830 24.493 -6.566 1.00 8.49 76 LYS B CA 1
ATOM 4776 C C . LYS B 1 79 ? 21.883 24.795 -8.050 1.00 7.42 76 LYS B C 1
ATOM 4777 O O . LYS B 1 79 ? 22.445 25.827 -8.447 1.00 9.69 76 LYS B O 1
ATOM 4796 N N . GLN B 1 80 ? 21.326 23.914 -8.870 1.00 7.13 77 GLN B N 1
ATOM 4797 C CA . GLN B 1 80 ? 21.345 24.073 -10.323 1.00 6.71 77 GLN B CA 1
ATOM 4798 C C . GLN B 1 80 ? 20.192 24.913 -10.841 1.00 6.98 77 GLN B C 1
ATOM 4799 O O . GLN B 1 80 ? 20.103 25.117 -12.046 1.00 8.03 77 GLN B O 1
ATOM 4813 N N . ARG B 1 81 ? 19.322 25.388 -9.958 1.00 6.94 78 ARG B N 1
ATOM 4814 C CA . ARG B 1 81 ? 18.133 26.161 -10.329 1.00 6.56 78 ARG B CA 1
ATOM 4815 C C . ARG B 1 81 ? 17.222 25.390 -11.275 1.00 7.32 78 ARG B C 1
ATOM 4816 O O . ARG B 1 81 ? 16.594 25.974 -12.175 1.00 7.24 78 ARG B O 1
ATOM 4837 N N . SER B 1 82 ? 17.098 24.081 -11.027 1.00 6.56 79 SER B N 1
ATOM 4838 C CA . SER B 1 82 ? 16.314 23.205 -11.885 1.00 5.83 79 SER B CA 1
ATOM 4839 C C . SER B 1 82 ? 15.121 22.545 -11.189 1.00 7.55 79 SER B C 1
ATOM 4840 O O . SER B 1 82 ? 14.544 21.608 -11.726 1.00 8.04 79 SER B O 1
ATOM 4848 N N . LEU B 1 83 ? 14.735 23.038 -10.016 1.00 5.65 80 LEU B N 1
ATOM 4849 C CA . LEU B 1 83 ? 13.515 22.533 -9.379 1.00 5.35 80 LEU B CA 1
ATOM 4850 C C . LEU B 1 83 ? 12.290 22.932 -10.162 1.00 5.27 80 LEU B C 1
ATOM 4851 O O . LEU B 1 83 ? 12.285 23.950 -10.875 1.00 7.00 80 LEU B O 1
ATOM 4867 N N . ALA B 1 84 ? 11.225 22.162 -9.984 1.00 5.74 81 ALA B N 1
ATOM 4868 C CA . ALA B 1 84 ? 9.933 22.488 -10.552 1.00 5.91 81 ALA B CA 1
ATOM 4869 C C . ALA B 1 84 ? 9.515 23.929 -10.218 1.00 6.70 81 ALA B C 1
ATOM 4870 O O . ALA B 1 84 ? 9.845 24.458 -9.160 1.00 6.35 81 ALA B O 1
ATOM 4877 N N . SER B 1 85 ? 8.784 24.530 -11.147 1.00 6.91 82 SER B N 1
ATOM 4878 C CA . SER B 1 85 ? 8.253 25.885 -11.038 1.00 7.77 82 SER B CA 1
ATOM 4879 C C . SER B 1 85 ? 7.460 26.111 -9.766 1.00 6.33 82 SER B C 1
ATOM 4880 O O . SER B 1 85 ? 7.578 27.168 -9.138 1.00 6.36 82 SER B O 1
ATOM 4888 N N . ASP B 1 86 ? 6.613 25.159 -9.405 1.00 5.64 83 ASP B N 1
ATOM 4889 C CA . ASP B 1 86 ? 5.780 25.362 -8.237 1.00 6.07 83 ASP B CA 1
ATOM 4890 C C . ASP B 1 86 ? 6.598 25.516 -6.972 1.00 5.20 83 ASP B C 1
ATOM 4891 O O . ASP B 1 86 ? 6.348 26.415 -6.164 1.00 6.48 83 ASP B O 1
ATOM 4900 N N . ILE B 1 87 ? 7.620 24.677 -6.830 1.00 5.21 84 ILE B N 1
ATOM 4901 C CA . ILE B 1 87 ? 8.521 24.751 -5.690 1.00 5.28 84 ILE B CA 1
ATOM 4902 C C . ILE B 1 87 ? 9.271 26.081 -5.705 1.00 4.60 84 ILE B C 1
ATOM 4903 O O . ILE B 1 87 ? 9.377 26.749 -4.700 1.00 5.67 84 ILE B O 1
ATOM 4919 N N . THR B 1 88 ? 9.801 26.423 -6.866 1.00 4.78 85 THR B N 1
ATOM 4920 C CA . THR B 1 88 ? 10.608 27.631 -7.012 1.00 6.87 85 THR B CA 1
ATOM 4921 C C . THR B 1 88 ? 9.787 28.861 -6.641 1.00 5.17 85 THR B C 1
ATOM 4922 O O . THR B 1 88 ? 10.277 29.760 -5.960 1.00 6.36 85 THR B O 1
ATOM 4933 N N . ASP B 1 89 ? 8.531 28.896 -7.072 1.00 5.46 86 ASP B N 1
ATOM 4934 C CA . ASP B 1 89 ? 7.673 30.021 -6.767 1.00 6.06 86 ASP B CA 1
ATOM 4935 C C . ASP B 1 89 ? 7.370 30.129 -5.284 1.00 5.79 86 ASP B C 1
ATOM 4936 O O . ASP B 1 89 ? 7.312 31.239 -4.744 1.00 6.24 86 ASP B O 1
ATOM 4945 N N . GLU B 1 90 ? 7.150 28.996 -4.614 1.00 5.41 87 GLU B N 1
ATOM 4946 C CA . GLU B 1 90 ? 6.963 29.030 -3.174 1.00 4.91 87 GLU B CA 1
ATOM 4947 C C . GLU B 1 90 ? 8.212 29.481 -2.446 1.00 4.82 87 GLU B C 1
ATOM 4948 O O . GLU B 1 90 ? 8.130 30.210 -1.474 1.00 5.45 87 GLU B O 1
ATOM 4960 N N . GLN B 1 91 ? 9.367 29.022 -2.902 1.00 4.91 88 GLN B N 1
ATOM 4961 C CA . GLN B 1 91 ? 10.616 29.428 -2.281 1.00 4.74 88 GLN B CA 1
ATOM 4962 C C . GLN B 1 91 ? 10.838 30.925 -2.340 1.00 4.65 88 GLN B C 1
ATOM 4963 O O . GLN B 1 91 ? 11.343 31.502 -1.365 1.00 6.08 88 GLN B O 1
ATOM 4977 N N . LYS B 1 92 ? 10.442 31.571 -3.433 1.00 5.63 89 LYS B N 1
ATOM 4978 C CA . LYS B 1 92 ? 10.590 33.023 -3.494 1.00 6.18 89 LYS B CA 1
ATOM 4979 C C . LYS B 1 92 ? 9.740 33.692 -2.416 1.00 6.25 89 LYS B C 1
ATOM 4980 O O . LYS B 1 92 ? 10.182 34.609 -1.738 1.00 6.94 89 LYS B O 1
ATOM 4999 N N . LYS B 1 93 ? 8.513 33.206 -2.250 1.00 5.15 90 LYS B N 1
ATOM 5000 C CA . LYS B 1 93 ? 7.608 33.757 -1.250 1.00 5.63 90 LYS B CA 1
ATOM 5001 C C . LYS B 1 93 ? 8.177 33.583 0.163 1.00 5.55 90 LYS B C 1
ATOM 5002 O O . LYS B 1 93 ? 8.110 34.495 0.994 1.00 6.38 90 LYS B O 1
ATOM 5021 N N . VAL B 1 94 ? 8.741 32.409 0.438 1.00 5.19 91 VAL B N 1
ATOM 5022 C CA . VAL B 1 94 ? 9.320 32.158 1.745 1.00 5.22 91 VAL B CA 1
ATOM 5023 C C . VAL B 1 94 ? 10.572 32.995 1.969 1.00 5.95 91 VAL B C 1
ATOM 5024 O O . VAL B 1 94 ? 10.743 33.579 3.040 1.00 6.38 91 VAL B O 1
ATOM 5037 N N . ARG B 1 95 ? 11.441 33.025 0.960 1.00 6.38 92 ARG B N 1
ATOM 5038 C CA . ARG B 1 95 ? 12.690 33.769 1.037 1.00 8.80 92 ARG B CA 1
ATOM 5039 C C . ARG B 1 95 ? 12.439 35.229 1.408 1.00 8.12 92 ARG B C 1
ATOM 5040 O O . ARG B 1 95 ? 13.170 35.816 2.213 1.00 9.26 92 ARG B O 1
ATOM 5061 N N . GLU B 1 96 ? 11.404 35.815 0.834 1.00 6.59 93 GLU B N 1
ATOM 5062 C CA . GLU B 1 96 ? 11.136 37.237 1.030 1.00 7.76 93 GLU B CA 1
ATOM 5063 C C . GLU B 1 96 ? 10.301 37.492 2.276 1.00 8.21 93 GLU B C 1
ATOM 5064 O O . GLU B 1 96 ? 10.268 38.609 2.773 1.00 8.78 93 GLU B O 1
ATOM 5076 N N . ALA B 1 97 ? 9.632 36.467 2.806 1.00 6.41 94 ALA B N 1
ATOM 5077 C CA . ALA B 1 97 ? 8.746 36.659 3.947 1.00 6.50 94 ALA B CA 1
ATOM 5078 C C . ALA B 1 97 ? 9.517 36.944 5.226 1.00 6.69 94 ALA B C 1
ATOM 5079 O O . ALA B 1 97 ? 10.549 36.325 5.475 1.00 8.84 94 ALA B O 1
ATOM 5086 N N . ASP B 1 98 ? 8.986 37.845 6.048 1.00 4.83 95 ASP B N 1
ATOM 5087 C CA . ASP B 1 98 ? 9.449 38.027 7.417 1.00 6.21 95 ASP B CA 1
ATOM 5088 C C . ASP B 1 98 ? 8.740 37.109 8.409 1.00 6.00 95 ASP B C 1
ATOM 5089 O O . ASP B 1 98 ? 9.316 36.740 9.439 1.00 6.83 95 ASP B O 1
ATOM 5098 N N . LEU B 1 99 ? 7.507 36.750 8.095 1.00 5.58 96 LEU B N 1
ATOM 5099 C CA . LEU B 1 99 ? 6.648 35.908 8.922 1.00 5.65 96 LEU B CA 1
ATOM 5100 C C . LEU B 1 99 ? 5.893 34.963 8.000 1.00 5.61 96 LEU B C 1
ATOM 5101 O O . LEU B 1 99 ? 5.321 35.390 7.007 1.00 5.25 96 LEU B O 1
ATOM 5117 N N . VAL B 1 100 ? 5.908 33.671 8.326 1.00 5.22 97 VAL B N 1
ATOM 5118 C CA . VAL B 1 100 ? 5.113 32.668 7.631 1.00 5.26 97 VAL B CA 1
ATOM 5119 C C . VAL B 1 100 ? 4.083 32.116 8.621 1.00 5.26 97 VAL B C 1
ATOM 5120 O O . VAL B 1 100 ? 4.446 31.568 9.669 1.00 5.99 97 VAL B O 1
ATOM 5133 N N . ILE B 1 101 ? 2.814 32.313 8.298 1.00 5.49 98 ILE B N 1
ATOM 5134 C CA . ILE B 1 101 ? 1.710 31.778 9.060 1.00 5.71 98 ILE B CA 1
ATOM 5135 C C . ILE B 1 101 ? 1.160 30.570 8.341 1.00 5.47 98 ILE B C 1
ATOM 5136 O O . ILE B 1 101 ? 0.931 30.631 7.134 1.00 6.17 98 ILE B O 1
ATOM 5152 N N . PHE B 1 102 ? 0.963 29.471 9.061 1.00 5.35 99 PHE B N 1
ATOM 5153 C CA . PHE B 1 102 ? 0.307 28.279 8.518 1.00 4.13 99 PHE B CA 1
ATOM 5154 C C . PHE B 1 102 ? -1.091 28.248 9.079 1.00 4.81 99 PHE B C 1
ATOM 5155 O O . PHE B 1 102 ? -1.270 28.275 10.294 1.00 6.33 99 PHE B O 1
ATOM 5172 N N . GLN B 1 103 ? -2.101 28.209 8.214 1.00 5.22 100 GLN B N 1
ATOM 5173 C CA . GLN B 1 103 ? -3.489 28.173 8.654 1.00 4.96 100 GLN B CA 1
ATOM 5174 C C . GLN B 1 103 ? -4.092 26.848 8.208 1.00 4.31 100 GLN B C 1
ATOM 5175 O O . GLN B 1 103 ? -4.227 26.631 7.014 1.00 4.37 100 GLN B O 1
ATOM 5189 N N . PHE B 1 104 ? -4.476 25.997 9.158 1.00 4.54 101 PHE B N 1
ATOM 5190 C CA . PHE B 1 104 ? -4.956 24.663 8.806 1.00 5.26 101 PHE B CA 1
ATOM 5191 C C . PHE B 1 104 ? -5.776 24.019 9.908 1.00 4.83 101 PHE B C 1
ATOM 5192 O O . PHE B 1 104 ? -5.569 24.278 11.088 1.00 4.93 101 PHE B O 1
ATOM 5209 N N . PRO B 1 105 ? -6.689 23.137 9.510 1.00 4.22 102 PRO B N 1
ATOM 5210 C CA . PRO B 1 105 ? -7.306 22.205 10.449 1.00 4.78 102 PRO B CA 1
ATOM 5211 C C . PRO B 1 105 ? -6.345 21.067 10.782 1.00 4.61 102 PRO B C 1
ATOM 5212 O O . PRO B 1 105 ? -5.648 20.539 9.904 1.00 5.23 102 PRO B O 1
ATOM 5223 N N . LEU B 1 106 ? -6.343 20.672 12.049 1.00 4.52 103 LEU B N 1
ATOM 5224 C CA . LEU B 1 106 ? -5.549 19.532 12.484 1.00 4.33 103 LEU B CA 1
ATOM 5225 C C . LEU B 1 106 ? -6.106 18.270 11.832 1.00 4.41 103 LEU B C 1
ATOM 5226 O O . LEU B 1 106 ? -7.285 17.939 12.003 1.00 5.34 103 LEU B O 1
ATOM 5242 N N . TYR B 1 107 ? -5.249 17.555 11.105 1.00 4.77 104 TYR B N 1
ATOM 5243 C CA . TYR B 1 107 ? -5.584 16.242 10.548 1.00 4.70 104 TYR B CA 1
ATOM 5244 C C . TYR B 1 107 ? -4.616 15.229 11.151 1.00 4.84 104 TYR B C 1
ATOM 5245 O O . TYR B 1 107 ? -3.411 15.297 10.902 1.00 4.47 104 TYR B O 1
ATOM 5263 N N . TRP B 1 108 ? -5.130 14.302 11.953 1.00 4.76 105 TRP B N 1
ATOM 5264 C CA . TRP B 1 108 ? -4.323 13.240 12.541 1.00 4.78 105 TRP B CA 1
ATOM 5265 C C . TRP B 1 108 ? -3.127 13.813 13.287 1.00 4.30 105 TRP B C 1
ATOM 5266 O O . TRP B 1 108 ? -1.994 13.398 13.109 1.00 5.43 105 TRP B O 1
ATOM 5287 N N . PHE B 1 109 ? -3.427 14.753 14.165 1.00 4.53 106 PHE B N 1
ATOM 5288 C CA . PHE B 1 109 ? -2.441 15.349 15.060 1.00 4.67 106 PHE B CA 1
ATOM 5289 C C . PHE B 1 109 ? -1.325 16.046 14.268 1.00 4.84 106 PHE B C 1
ATOM 5290 O O . PHE B 1 109 ? -0.233 16.242 14.782 1.00 5.64 106 PHE B O 1
ATOM 5307 N N . SER B 1 110 ? -1.631 16.471 13.047 1.00 4.25 107 SER B N 1
ATOM 5308 C CA . SER B 1 110 ? -0.621 17.051 12.177 1.00 4.34 107 SER B CA 1
ATOM 5309 C C . SER B 1 110 ? -1.302 17.943 11.124 1.00 4.28 107 SER B C 1
ATOM 5310 O O . SER B 1 110 ? -2.465 18.348 11.281 1.00 4.64 107 SER B O 1
ATOM 5318 N N . VAL B 1 111 ? -0.557 18.288 10.080 1.00 4.21 108 VAL B N 1
ATOM 5319 C CA . VAL B 1 111 ? -1.079 19.109 8.996 1.00 4.72 108 VAL B CA 1
ATOM 5320 C C . VAL B 1 111 ? -1.778 18.233 7.966 1.00 4.45 108 VAL B C 1
ATOM 5321 O O . VAL B 1 111 ? -1.388 17.090 7.763 1.00 4.55 108 VAL B O 1
ATOM 5334 N N . PRO B 1 112 ? -2.787 18.772 7.276 1.00 3.97 109 PRO B N 1
ATOM 5335 C CA . PRO B 1 112 ? -3.331 18.051 6.128 1.00 4.17 109 PRO B CA 1
ATOM 5336 C C . PRO B 1 112 ? -2.227 17.700 5.137 1.00 3.13 109 PRO B C 1
ATOM 5337 O O . PRO B 1 112 ? -1.250 18.453 4.986 1.00 3.69 109 PRO B O 1
ATOM 5348 N N . ALA B 1 113 ? -2.384 16.581 4.441 1.00 3.85 110 ALA B N 1
ATOM 5349 C CA . ALA B 1 113 ? -1.345 16.098 3.540 1.00 3.99 110 ALA B CA 1
ATOM 5350 C C . ALA B 1 113 ? -0.949 17.128 2.494 1.00 3.08 110 ALA B C 1
ATOM 5351 O O . ALA B 1 113 ? 0.224 17.165 2.114 1.00 3.79 110 ALA B O 1
ATOM 5358 N N . ILE B 1 114 ? -1.871 17.947 1.988 1.00 3.37 111 ILE B N 1
ATOM 5359 C CA . ILE B 1 114 ? -1.464 18.926 0.978 1.00 3.83 111 ILE B CA 1
ATOM 5360 C C . ILE B 1 114 ? -0.425 19.918 1.535 1.00 3.11 111 ILE B C 1
ATOM 5361 O O . ILE B 1 114 ? 0.528 20.308 0.848 1.00 4.12 111 ILE B O 1
ATOM 5377 N N . LEU B 1 115 ? -0.594 20.292 2.801 1.00 3.59 112 LEU B N 1
ATOM 5378 C CA . LEU B 1 115 ? 0.345 21.162 3.498 1.00 3.68 112 LEU B CA 1
ATOM 5379 C C . LEU B 1 115 ? 1.616 20.407 3.881 1.00 3.16 112 LEU B C 1
ATOM 5380 O O . LEU B 1 115 ? 2.723 20.940 3.785 1.00 3.38 112 LEU B O 1
ATOM 5396 N N . LYS B 1 116 ? 1.488 19.142 4.277 1.00 3.40 113 LYS B N 1
ATOM 5397 C CA . LYS B 1 116 ? 2.678 18.323 4.476 1.00 4.41 113 LYS B CA 1
ATOM 5398 C C . LYS B 1 116 ? 3.534 18.289 3.202 1.00 3.84 113 LYS B C 1
ATOM 5399 O O . LYS B 1 116 ? 4.751 18.361 3.254 1.00 3.74 113 LYS B O 1
ATOM 5418 N N . GLY B 1 117 ? 2.887 18.210 2.050 1.00 3.64 114 GLY B N 1
ATOM 5419 C CA . GLY B 1 117 ? 3.603 18.194 0.799 1.00 3.72 114 GLY B CA 1
ATOM 5420 C C . GLY B 1 117 ? 4.321 19.498 0.491 1.00 4.53 114 GLY B C 1
ATOM 5421 O O . GLY B 1 117 ? 5.409 19.498 -0.086 1.00 4.08 114 GLY B O 1
ATOM 5425 N N . TRP B 1 118 ? 3.689 20.613 0.840 1.00 4.26 115 TRP B N 1
ATOM 5426 C CA . TRP B 1 118 ? 4.356 21.898 0.762 1.00 3.89 115 TRP B CA 1
ATOM 5427 C C . TRP B 1 118 ? 5.625 21.867 1.618 1.00 4.10 115 TRP B C 1
ATOM 5428 O O . TRP B 1 118 ? 6.697 22.271 1.157 1.00 4.23 115 TRP B O 1
ATOM 5449 N N . MET B 1 119 ? 5.549 21.415 2.854 1.00 4.35 116 MET B N 1
ATOM 5450 C CA A MET B 1 119 ? 6.742 21.319 3.677 0.83 3.70 116 MET B CA 1
ATOM 5451 C CA B MET B 1 119 ? 6.737 21.307 3.702 0.17 3.74 116 MET B CA 1
ATOM 5452 C C . MET B 1 119 ? 7.808 20.435 3.059 1.00 3.77 116 MET B C 1
ATOM 5453 O O . MET B 1 119 ? 8.984 20.830 2.972 1.00 4.20 116 MET B O 1
ATOM 5479 N N . ASP B 1 120 ? 7.407 19.246 2.621 1.00 3.44 117 ASP B N 1
ATOM 5480 C CA . ASP B 1 120 ? 8.331 18.266 2.071 1.00 3.67 117 ASP B CA 1
ATOM 5481 C C . ASP B 1 120 ? 9.048 18.823 0.828 1.00 4.26 117 ASP B C 1
ATOM 5482 O O . ASP B 1 120 ? 10.236 18.571 0.642 1.00 4.81 117 ASP B O 1
ATOM 5491 N N . ARG B 1 121 ? 8.310 19.520 -0.039 1.00 3.44 118 ARG B N 1
ATOM 5492 C CA . ARG B 1 121 ? 8.819 19.886 -1.359 1.00 4.94 118 ARG B CA 1
ATOM 5493 C C . ARG B 1 121 ? 9.470 21.262 -1.373 1.00 3.83 118 ARG B C 1
ATOM 5494 O O . ARG B 1 121 ? 10.442 21.490 -2.087 1.00 4.81 118 ARG B O 1
ATOM 5515 N N . VAL B 1 122 ? 8.933 22.212 -0.618 1.00 3.22 119 VAL B N 1
ATOM 5516 C CA . VAL B 1 122 ? 9.436 23.575 -0.650 1.00 3.78 119 VAL B CA 1
ATOM 5517 C C . VAL B 1 122 ? 10.682 23.737 0.220 1.00 3.87 119 VAL B C 1
ATOM 5518 O O . VAL B 1 122 ? 11.619 24.457 -0.160 1.00 4.71 119 VAL B O 1
ATOM 5531 N N . LEU B 1 123 ? 10.693 23.109 1.395 1.00 4.45 120 LEU B N 1
ATOM 5532 C CA . LEU B 1 123 ? 11.761 23.342 2.381 1.00 4.76 120 LEU B CA 1
ATOM 5533 C C . LEU B 1 123 ? 12.923 22.416 2.103 1.00 4.49 120 LEU B C 1
ATOM 5534 O O . LEU B 1 123 ? 13.278 21.569 2.920 1.00 7.06 120 LEU B O 1
ATOM 5550 N N . CYS B 1 124 ? 13.516 22.541 0.923 1.00 5.49 121 CYS B N 1
ATOM 5551 C CA . CYS B 1 124 ? 14.516 21.571 0.504 1.00 6.28 121 CYS B CA 1
ATOM 5552 C C . CYS B 1 124 ? 15.908 21.886 1.017 1.00 6.03 121 CYS B C 1
ATOM 5553 O O . CYS B 1 124 ? 16.243 23.007 1.424 1.00 5.82 121 CYS B O 1
ATOM 5561 N N . GLN B 1 125 ? 16.738 20.856 0.975 1.00 6.65 122 GLN B N 1
ATOM 5562 C CA . GLN B 1 125 ? 18.127 20.992 1.342 1.00 6.97 122 GLN B CA 1
ATOM 5563 C C . GLN B 1 125 ? 18.799 21.985 0.400 1.00 6.14 122 GLN B C 1
ATOM 5564 O O . GLN B 1 125 ? 18.575 21.974 -0.810 1.00 6.14 122 GLN B O 1
ATOM 5578 N N . GLY B 1 126 ? 19.630 22.856 0.964 1.00 6.20 123 GLY B N 1
ATOM 5579 C CA . GLY B 1 126 ? 20.215 23.953 0.213 1.00 7.65 123 GLY B CA 1
ATOM 5580 C C . GLY B 1 126 ? 19.420 25.251 0.283 1.00 6.10 123 GLY B C 1
ATOM 5581 O O . GLY B 1 126 ? 20.006 26.338 0.175 1.00 7.91 123 GLY B O 1
ATOM 5585 N N . PHE B 1 127 ? 18.108 25.149 0.467 1.00 6.17 124 PHE B N 1
ATOM 5586 C CA . PHE B 1 127 ? 17.236 26.318 0.572 1.00 5.28 124 PHE B CA 1
ATOM 5587 C C . PHE B 1 127 ? 16.899 26.630 2.016 1.00 6.37 124 PHE B C 1
ATOM 5588 O O . PHE B 1 127 ? 17.100 27.740 2.505 1.00 6.68 124 PHE B O 1
ATOM 5605 N N . ALA B 1 128 ? 16.342 25.643 2.704 1.00 4.97 125 ALA B N 1
ATOM 5606 C CA . ALA B 1 128 ? 15.853 25.845 4.062 1.00 5.03 125 ALA B CA 1
ATOM 5607 C C . ALA B 1 128 ? 16.821 25.415 5.157 1.00 5.93 125 ALA B C 1
ATOM 5608 O O . ALA B 1 128 ? 16.783 25.915 6.277 1.00 6.25 125 ALA B O 1
ATOM 5615 N N . PHE B 1 129 ? 17.686 24.472 4.817 1.00 6.47 126 PHE B N 1
ATOM 5616 C CA . PHE B 1 129 ? 18.664 23.888 5.743 1.00 7.46 126 PHE B CA 1
ATOM 5617 C C . PHE B 1 129 ? 19.801 23.303 4.936 1.00 7.10 126 PHE B C 1
ATOM 5618 O O . PHE B 1 129 ? 19.641 22.999 3.767 1.00 7.52 126 PHE B O 1
ATOM 5635 N N . ASP B 1 130 ? 20.953 23.148 5.582 1.00 8.19 127 ASP B N 1
ATOM 5636 C CA . ASP B 1 130 ? 22.032 22.332 5.057 1.00 8.42 127 ASP B CA 1
ATOM 5637 C C . ASP B 1 130 ? 22.346 21.238 6.083 1.00 9.21 127 ASP B C 1
ATOM 5638 O O . ASP B 1 130 ? 21.905 21.314 7.228 1.00 9.50 127 ASP B O 1
ATOM 5647 N N . ILE B 1 131 ? 23.099 20.222 5.669 1.00 9.15 128 ILE B N 1
ATOM 5648 C CA . ILE B 1 131 ? 23.539 19.147 6.580 1.00 10.90 128 ILE B CA 1
ATOM 5649 C C . ILE B 1 131 ? 25.055 19.116 6.577 1.00 14.18 128 ILE B C 1
ATOM 5650 O O . ILE B 1 131 ? 25.658 18.582 5.644 1.00 15.64 128 ILE B O 1
ATOM 5666 N N . PRO B 1 132 ? 25.682 19.706 7.604 1.00 12.10 129 PRO B N 1
ATOM 5667 C CA . PRO B 1 132 ? 25.087 20.442 8.718 1.00 12.44 129 PRO B CA 1
ATOM 5668 C C . PRO B 1 132 ? 24.619 21.836 8.308 1.00 12.90 129 PRO B C 1
ATOM 5669 O O . PRO B 1 132 ? 24.925 22.279 7.207 1.00 12.35 129 PRO B O 1
ATOM 5680 N N . GLY B 1 133 ? 23.901 22.515 9.199 1.00 12.13 130 GLY B N 1
ATOM 5681 C CA . GLY B 1 133 ? 23.332 23.824 8.920 1.00 10.93 130 GLY B CA 1
ATOM 5682 C C . GLY B 1 133 ? 21.839 23.863 9.221 1.00 8.89 130 GLY B C 1
ATOM 5683 O O . GLY B 1 133 ? 21.025 24.095 8.329 1.00 9.13 130 GLY B O 1
ATOM 5687 N N . PHE B 1 134 ? 21.493 23.610 10.473 1.00 8.00 131 PHE B N 1
ATOM 5688 C CA . PHE B 1 134 ? 20.106 23.428 10.872 1.00 6.90 131 PHE B CA 1
ATOM 5689 C C . PHE B 1 134 ? 19.951 23.874 12.324 1.00 7.37 131 PHE B C 1
ATOM 5690 O O . PHE B 1 134 ? 20.938 24.257 12.991 1.00 8.15 131 PHE B O 1
ATOM 5707 N N . TYR B 1 135 ? 18.711 23.848 12.796 1.00 6.59 132 TYR B N 1
ATOM 5708 C CA . TYR B 1 135 ? 18.297 24.468 14.052 1.00 8.35 132 TYR B CA 1
ATOM 5709 C C . TYR B 1 135 ? 18.792 25.917 14.062 1.00 9.45 132 TYR B C 1
ATOM 5710 O O . TYR B 1 135 ? 18.443 26.679 13.158 1.00 8.99 132 TYR B O 1
ATOM 5728 N N . ASP B 1 136 ? 19.581 26.337 15.042 1.00 10.38 133 ASP B N 1
ATOM 5729 C CA . ASP B 1 136 ? 19.940 27.748 15.112 1.00 11.95 133 ASP B CA 1
ATOM 5730 C C . ASP B 1 136 ? 20.869 28.164 13.954 1.00 12.24 133 ASP B C 1
ATOM 5731 O O . ASP B 1 136 ? 21.078 29.367 13.741 1.00 16.05 133 ASP B O 1
ATOM 5740 N N . SER B 1 137 ? 21.411 27.190 13.215 1.00 10.69 134 SER B N 1
ATOM 5741 C CA . SER B 1 137 ? 22.195 27.449 12.006 1.00 12.37 134 SER B CA 1
ATOM 5742 C C . SER B 1 137 ? 21.396 27.164 10.725 1.00 10.38 134 SER B C 1
ATOM 5743 O O . SER B 1 137 ? 21.972 27.122 9.639 1.00 11.36 134 SER B O 1
ATOM 5751 N N . GLY B 1 138 ? 20.077 27.002 10.836 1.00 9.05 135 GLY B N 1
ATOM 5752 C CA . GLY B 1 138 ? 19.243 26.791 9.661 1.00 7.28 135 GLY B CA 1
ATOM 5753 C C . GLY B 1 138 ? 19.282 28.000 8.735 1.00 7.95 135 GLY B C 1
ATOM 5754 O O . GLY B 1 138 ? 19.609 29.118 9.141 1.00 8.75 135 GLY B O 1
ATOM 5758 N N . LEU B 1 139 ? 18.940 27.784 7.474 1.00 6.97 136 LEU B N 1
ATOM 5759 C CA . LEU B 1 139 ? 19.110 28.811 6.455 1.00 7.40 136 LEU B CA 1
ATOM 5760 C C . LEU B 1 139 ? 18.025 29.886 6.467 1.00 7.04 136 LEU B C 1
ATOM 5761 O O . LEU B 1 139 ? 18.203 30.944 5.845 1.00 9.12 136 LEU B O 1
ATOM 5777 N N . LEU B 1 140 ? 16.923 29.649 7.166 1.00 7.20 137 LEU B N 1
ATOM 5778 C CA . LEU B 1 140 ? 15.842 30.609 7.280 1.00 7.09 137 LEU B CA 1
ATOM 5779 C C . LEU B 1 140 ? 15.897 31.357 8.608 1.00 7.80 137 LEU B C 1
ATOM 5780 O O . LEU B 1 140 ? 14.908 31.958 9.024 1.00 8.71 137 LEU B O 1
ATOM 5796 N N . GLN B 1 141 ? 17.062 31.380 9.245 1.00 8.63 138 GLN B N 1
ATOM 5797 C CA . GLN B 1 141 ? 17.243 32.221 10.411 1.00 9.75 138 GLN B CA 1
ATOM 5798 C C . GLN B 1 141 ? 16.904 33.671 10.101 1.00 9.41 138 GLN B C 1
ATOM 5799 O O . GLN B 1 141 ? 17.090 34.150 8.982 1.00 11.85 138 GLN B O 1
ATOM 5813 N N . GLY B 1 142 ? 16.365 34.342 11.103 1.00 9.82 139 GLY B N 1
ATOM 5814 C CA . GLY B 1 142 ? 15.916 35.705 10.946 1.00 10.81 139 GLY B CA 1
ATOM 5815 C C . GLY B 1 142 ? 14.433 35.792 10.648 1.00 12.13 139 GLY B C 1
ATOM 5816 O O . GLY B 1 142 ? 13.854 36.879 10.695 1.00 12.24 139 GLY B O 1
ATOM 5820 N N . LYS B 1 143 ? 13.810 34.660 10.321 1.00 8.93 140 LYS B N 1
ATOM 5821 C CA . LYS B 1 143 ? 12.398 34.646 9.952 1.00 8.76 140 LYS B CA 1
ATOM 5822 C C . LYS B 1 143 ? 11.562 34.132 11.118 1.00 7.68 140 LYS B C 1
ATOM 5823 O O . LYS B 1 143 ? 12.057 33.369 11.969 1.00 8.51 140 LYS B O 1
ATOM 5842 N N . LEU B 1 144 ? 10.291 34.503 11.135 1.00 7.01 141 LEU B N 1
ATOM 5843 C CA . LEU B 1 144 ? 9.341 34.022 12.135 1.00 7.38 141 LEU B CA 1
ATOM 5844 C C . LEU B 1 144 ? 8.307 33.104 11.477 1.00 5.76 141 LEU B C 1
ATOM 5845 O O . LEU B 1 144 ? 7.951 33.285 10.302 1.00 5.55 141 LEU B O 1
ATOM 5861 N N . ALA B 1 145 ? 7.807 32.149 12.251 1.00 6.35 142 ALA B N 1
ATOM 5862 C CA . ALA B 1 145 ? 6.740 31.272 11.811 1.00 5.90 142 ALA B CA 1
ATOM 5863 C C . ALA B 1 145 ? 5.696 31.133 12.900 1.00 5.85 142 ALA B C 1
ATOM 5864 O O . ALA B 1 145 ? 6.000 31.275 14.081 1.00 6.92 142 ALA B O 1
ATOM 5871 N N . LEU B 1 146 ? 4.466 30.838 12.516 1.00 6.15 143 LEU B N 1
ATOM 5872 C CA . LEU B 1 146 ? 3.365 30.766 13.457 1.00 5.98 143 LEU B CA 1
ATOM 5873 C C . LEU B 1 146 ? 2.356 29.755 12.933 1.00 5.50 143 LEU B C 1
ATOM 5874 O O . LEU B 1 146 ? 1.931 29.838 11.779 1.00 6.42 143 LEU B O 1
ATOM 5890 N N . LEU B 1 147 ? 2.024 28.761 13.758 1.00 5.20 144 LEU B N 1
ATOM 5891 C CA . LEU B 1 147 ? 0.976 27.794 13.429 1.00 5.20 144 LEU B CA 1
ATOM 5892 C C . LEU B 1 147 ? -0.377 28.264 13.952 1.00 4.90 144 LEU B C 1
ATOM 5893 O O . LEU B 1 147 ? -0.549 28.431 15.164 1.00 7.64 144 LEU B O 1
ATOM 5909 N N . SER B 1 148 ? -1.328 28.465 13.060 1.00 5.67 145 SER B N 1
ATOM 5910 C CA . SER B 1 148 ? -2.709 28.768 13.419 1.00 5.53 145 SER B CA 1
ATOM 5911 C C . SER B 1 148 ? -3.548 27.549 13.036 1.00 5.58 145 SER B C 1
ATOM 5912 O O . SER B 1 148 ? -3.810 27.270 11.865 1.00 6.41 145 SER B O 1
ATOM 5920 N N . VAL B 1 149 ? -3.945 26.816 14.065 1.00 5.93 146 VAL B N 1
ATOM 5921 C CA . VAL B 1 149 ? -4.514 25.482 13.930 1.00 6.08 146 VAL B CA 1
ATOM 5922 C C . VAL B 1 149 ? -5.918 25.453 14.516 1.00 5.90 146 VAL B C 1
ATOM 5923 O O . VAL B 1 149 ? -6.151 26.025 15.597 1.00 8.24 146 VAL B O 1
ATOM 5936 N N . THR B 1 150 ? -6.838 24.757 13.859 1.00 5.73 147 THR B N 1
ATOM 5937 C CA . THR B 1 150 ? -8.150 24.503 14.421 1.00 6.04 147 THR B CA 1
ATOM 5938 C C . THR B 1 150 ? -8.259 22.999 14.701 1.00 6.71 147 THR B C 1
ATOM 5939 O O . THR B 1 150 ? -7.628 22.184 14.018 1.00 5.94 147 THR B O 1
ATOM 5950 N N . THR B 1 151 ? -9.049 22.615 15.699 1.00 6.53 148 THR B N 1
ATOM 5951 C CA . THR B 1 151 ? -9.170 21.200 16.062 1.00 6.89 148 THR B CA 1
ATOM 5952 C C . THR B 1 151 ? -10.605 20.731 16.125 1.00 6.83 148 THR B C 1
ATOM 5953 O O . THR B 1 151 ? -11.536 21.528 16.336 1.00 8.74 148 THR B O 1
ATOM 5964 N N . GLY B 1 152 ? -10.801 19.432 15.977 1.00 7.19 149 GLY B N 1
ATOM 5965 C CA . GLY B 1 152 ? -12.079 18.834 16.336 1.00 7.38 149 GLY B CA 1
ATOM 5966 C C . GLY B 1 152 ? -12.219 18.694 17.850 1.00 9.65 149 GLY B C 1
ATOM 5967 O O . GLY B 1 152 ? -13.290 18.958 18.425 1.00 9.85 149 GLY B O 1
ATOM 5971 N N . GLY B 1 153 ? -11.150 18.244 18.494 1.00 7.82 150 GLY B N 1
ATOM 5972 C CA . GLY B 1 153 ? -11.139 18.032 19.929 1.00 9.00 150 GLY B CA 1
ATOM 5973 C C . GLY B 1 153 ? -11.145 19.307 20.751 1.00 11.85 150 GLY B C 1
ATOM 5974 O O . GLY B 1 153 ? -10.629 20.345 20.339 1.00 11.43 150 GLY B O 1
ATOM 5978 N N . THR B 1 154 ? -11.727 19.230 21.946 1.00 12.52 151 THR B N 1
ATOM 5979 C CA . THR B 1 154 ? -11.786 20.393 22.839 1.00 11.78 151 THR B CA 1
ATOM 5980 C C . THR B 1 154 ? -10.484 20.612 23.576 1.00 11.16 151 THR B C 1
ATOM 5981 O O . THR B 1 154 ? -9.639 19.729 23.652 1.00 11.92 151 THR B O 1
ATOM 5992 N N . ALA B 1 155 ? -10.327 21.813 24.123 1.00 12.27 152 ALA B N 1
ATOM 5993 C CA . ALA B 1 155 ? -9.125 22.155 24.864 1.00 12.86 152 ALA B CA 1
ATOM 5994 C C . ALA B 1 155 ? -8.917 21.163 25.997 1.00 14.69 152 ALA B C 1
ATOM 5995 O O . ALA B 1 155 ? -7.802 20.741 26.286 1.00 15.08 152 ALA B O 1
ATOM 6002 N N . GLU B 1 156 ? -10.017 20.764 26.624 1.00 12.95 153 GLU B N 1
ATOM 6003 C CA . GLU B 1 156 ? -9.960 19.852 27.753 1.00 13.63 153 GLU B CA 1
ATOM 6004 C C . GLU B 1 156 ? -9.435 18.477 27.321 1.00 11.95 153 GLU B C 1
ATOM 6005 O O . GLU B 1 156 ? -8.687 17.836 28.052 1.00 14.69 153 GLU B O 1
ATOM 6017 N N . MET B 1 157 ? -9.827 18.029 26.126 1.00 12.44 154 MET B N 1
ATOM 6018 C CA . MET B 1 157 ? -9.319 16.771 25.594 1.00 12.37 154 MET B CA 1
ATOM 6019 C C . MET B 1 157 ? -7.800 16.843 25.356 1.00 11.52 154 MET B C 1
ATOM 6020 O O . MET B 1 157 ? -7.072 15.856 25.531 1.00 12.33 154 MET B O 1
ATOM 6034 N N . TYR B 1 158 ? -7.339 18.035 24.987 1.00 9.76 155 TYR B N 1
ATOM 6035 C CA . TYR B 1 158 ? -5.918 18.299 24.735 1.00 10.18 155 TYR B CA 1
ATOM 6036 C C . TYR B 1 158 ? -5.190 18.837 25.967 1.00 11.18 155 TYR B C 1
ATOM 6037 O O . TYR B 1 158 ? -4.480 19.849 25.927 1.00 11.48 155 TYR B O 1
ATOM 6055 N N . THR B 1 159 ? -5.395 18.152 27.078 1.00 13.76 156 THR B N 1
ATOM 6056 C CA . THR B 1 159 ? -4.641 18.426 28.292 1.00 14.39 156 THR B CA 1
ATOM 6057 C C . THR B 1 159 ? -3.911 17.167 28.676 1.00 12.61 156 THR B C 1
ATOM 6058 O O . THR B 1 159 ? -4.222 16.075 28.178 1.00 13.97 156 THR B O 1
ATOM 6069 N N . LYS B 1 160 ? -2.937 17.299 29.565 1.00 18.39 157 LYS B N 1
ATOM 6070 C CA . LYS B 1 160 ? -2.134 16.158 29.968 1.00 18.03 157 LYS B CA 1
ATOM 6071 C C . LYS B 1 160 ? -2.998 14.978 30.414 1.00 19.47 157 LYS B C 1
ATOM 6072 O O . LYS B 1 160 ? -2.662 13.830 30.142 1.00 26.76 157 LYS B O 1
ATOM 6091 N N . THR B 1 161 ? -4.109 15.261 31.088 1.00 20.82 158 THR B N 1
ATOM 6092 C CA . THR B 1 161 ? -4.969 14.192 31.594 1.00 23.13 158 THR B CA 1
ATOM 6093 C C . THR B 1 161 ? -6.168 13.904 30.691 1.00 23.55 158 THR B C 1
ATOM 6094 O O . THR B 1 161 ? -6.971 13.018 30.985 1.00 23.31 158 THR B O 1
ATOM 6105 N N . GLY B 1 162 ? -6.294 14.651 29.600 1.00 18.36 159 GLY B N 1
ATOM 6106 C CA . GLY B 1 162 ? -7.316 14.376 28.605 1.00 17.76 159 GLY B CA 1
ATOM 6107 C C . GLY B 1 162 ? -6.873 13.230 27.714 1.00 12.82 159 GLY B C 1
ATOM 6108 O O . GLY B 1 162 ? -5.698 12.875 27.700 1.00 14.70 159 GLY B O 1
ATOM 6112 N N . VAL B 1 163 ? -7.814 12.669 26.963 1.00 13.65 160 VAL B N 1
ATOM 6113 C CA . VAL B 1 163 ? -7.529 11.499 26.147 1.00 11.61 160 VAL B CA 1
ATOM 6114 C C . VAL B 1 163 ? -6.473 11.763 25.067 1.00 9.73 160 VAL B C 1
ATOM 6115 O O . VAL B 1 163 ? -5.813 10.836 24.604 1.00 10.64 160 VAL B O 1
ATOM 6128 N N . ASN B 1 164 ? -6.298 13.030 24.682 1.00 10.21 161 ASN B N 1
ATOM 6129 C CA . ASN B 1 164 ? -5.394 13.392 23.584 1.00 7.48 161 ASN B CA 1
ATOM 6130 C C . ASN B 1 164 ? -4.001 13.776 24.037 1.00 8.28 161 ASN B C 1
ATOM 6131 O O . ASN B 1 164 ? -3.113 13.897 23.202 1.00 8.62 161 ASN B O 1
ATOM 6142 N N . GLY B 1 165 ? -3.807 13.960 25.338 1.00 9.41 162 GLY B N 1
ATOM 6143 C CA . GLY B 1 165 ? -2.574 14.565 25.807 1.00 9.51 162 GLY B CA 1
ATOM 6144 C C . GLY B 1 165 ? -2.530 16.068 25.559 1.00 8.05 162 GLY B C 1
ATOM 6145 O O . GLY B 1 165 ? -3.385 16.646 24.882 1.00 9.24 162 GLY B O 1
ATOM 6149 N N . ASP B 1 166 ? -1.514 16.725 26.104 1.00 9.30 163 ASP B N 1
ATOM 6150 C CA . ASP B 1 166 ? -1.421 18.170 25.974 1.00 9.95 163 ASP B CA 1
ATOM 6151 C C . ASP B 1 166 ? -1.249 18.572 24.515 1.00 8.25 163 ASP B C 1
ATOM 6152 O O . ASP B 1 166 ? -0.577 17.891 23.725 1.00 8.03 163 ASP B O 1
ATOM 6161 N N . SER B 1 167 ? -1.846 19.704 24.154 1.00 9.96 164 SER B N 1
ATOM 6162 C CA . SER B 1 167 ? -1.749 20.197 22.787 1.00 9.45 164 SER B CA 1
ATOM 6163 C C . SER B 1 167 ? -0.299 20.420 22.353 1.00 7.63 164 SER B C 1
ATOM 6164 O O . SER B 1 167 ? 0.048 20.222 21.179 1.00 9.46 164 SER B O 1
ATOM 6172 N N . ARG B 1 168 ? 0.554 20.813 23.295 1.00 8.31 165 ARG B N 1
ATOM 6173 C CA . ARG B 1 168 ? 1.933 21.082 22.930 1.00 7.81 165 ARG B CA 1
ATOM 6174 C C . ARG B 1 168 ? 2.630 19.825 22.407 1.00 7.25 165 ARG B C 1
ATOM 6175 O O . ARG B 1 168 ? 3.571 19.888 21.605 1.00 8.03 165 ARG B O 1
ATOM 6196 N N . TYR B 1 169 ? 2.175 18.659 22.841 1.00 6.95 166 TYR B N 1
ATOM 6197 C CA . TYR B 1 169 ? 2.816 17.416 22.435 1.00 8.69 166 TYR B CA 1
ATOM 6198 C C . TYR B 1 169 ? 2.789 17.234 20.919 1.00 8.42 166 TYR B C 1
ATOM 6199 O O . TYR B 1 169 ? 3.794 16.831 20.327 1.00 10.16 166 TYR B O 1
ATOM 6217 N N . PHE B 1 170 ? 1.665 17.537 20.273 1.00 6.62 167 PHE B N 1
ATOM 6218 C CA . PHE B 1 170 ? 1.588 17.324 18.828 1.00 7.52 167 PHE B CA 1
ATOM 6219 C C . PHE B 1 170 ? 2.295 18.422 18.033 1.00 6.93 167 PHE B C 1
ATOM 6220 O O . PHE B 1 170 ? 2.547 18.261 16.837 1.00 7.53 167 PHE B O 1
ATOM 6237 N N . LEU B 1 171 ? 2.650 19.530 18.677 1.00 6.71 168 LEU B N 1
ATOM 6238 C CA . LEU B 1 171 ? 3.341 20.593 17.979 1.00 5.83 168 LEU B CA 1
ATOM 6239 C C . LEU B 1 171 ? 4.790 20.246 17.662 1.00 6.63 168 LEU B C 1
ATOM 6240 O O . LEU B 1 171 ? 5.381 20.859 16.790 1.00 6.37 168 LEU B O 1
ATOM 6256 N N . TRP B 1 172 ? 5.384 19.291 18.367 1.00 5.67 169 TRP B N 1
ATOM 6257 C CA . TRP B 1 172 ? 6.813 19.035 18.279 1.00 7.43 169 TRP B CA 1
ATOM 6258 C C . TRP B 1 172 ? 7.344 18.799 16.857 1.00 5.38 169 TRP B C 1
ATOM 6259 O O . TRP B 1 172 ? 8.307 19.443 16.467 1.00 5.25 169 TRP B O 1
ATOM 6280 N N . PRO B 1 173 ? 6.725 17.908 16.067 1.00 5.89 170 PRO B N 1
ATOM 6281 C CA . PRO B 1 173 ? 7.294 17.689 14.724 1.00 4.86 170 PRO B CA 1
ATOM 6282 C C . PRO B 1 173 ? 7.250 18.920 13.842 1.00 5.18 170 PRO B C 1
ATOM 6283 O O . PRO B 1 173 ? 8.100 19.110 12.984 1.00 4.92 170 PRO B O 1
ATOM 6294 N N . LEU B 1 174 ? 6.231 19.743 14.062 1.00 4.63 171 LEU B N 1
ATOM 6295 C CA . LEU B 1 174 ? 5.995 20.937 13.258 1.00 5.55 171 LEU B CA 1
ATOM 6296 C C . LEU B 1 174 ? 6.878 22.091 13.725 1.00 4.51 171 LEU B C 1
ATOM 6297 O O . LEU B 1 174 ? 7.645 22.657 12.962 1.00 6.20 171 LEU B O 1
ATOM 6313 N N . GLN B 1 175 ? 6.796 22.441 15.007 1.00 5.20 172 GLN B N 1
ATOM 6314 C CA . GLN B 1 175 ? 7.561 23.566 15.526 1.00 4.72 172 GLN B CA 1
ATOM 6315 C C . GLN B 1 175 ? 9.043 23.269 15.595 1.00 5.26 172 GLN B C 1
ATOM 6316 O O . GLN B 1 175 ? 9.870 24.061 15.153 1.00 6.51 172 GLN B O 1
ATOM 6330 N N . HIS B 1 176 ? 9.403 22.126 16.160 1.00 5.79 173 HIS B N 1
ATOM 6331 C CA . HIS B 1 176 ? 10.807 21.826 16.357 1.00 5.90 173 HIS B CA 1
ATOM 6332 C C . HIS B 1 176 ? 11.398 21.126 15.139 1.00 5.40 173 HIS B C 1
ATOM 6333 O O . HIS B 1 176 ? 12.392 21.580 14.585 1.00 5.51 173 HIS B O 1
ATOM 6347 N N . GLY B 1 177 ? 10.798 20.002 14.736 1.00 5.04 174 GLY B N 1
ATOM 6348 C CA . GLY B 1 177 ? 11.378 19.187 13.698 1.00 5.75 174 GLY B CA 1
ATOM 6349 C C . GLY B 1 177 ? 11.401 19.835 12.330 1.00 4.71 174 GLY B C 1
ATOM 6350 O O . GLY B 1 177 ? 12.215 19.469 11.499 1.00 5.41 174 GLY B O 1
ATOM 6354 N N . THR B 1 178 ? 10.503 20.790 12.114 1.00 4.42 175 THR B N 1
ATOM 6355 C CA . THR B 1 178 ? 10.400 21.476 10.827 1.00 5.11 175 THR B CA 1
ATOM 6356 C C . THR B 1 178 ? 10.830 22.929 10.934 1.00 4.77 175 THR B C 1
ATOM 6357 O O . THR B 1 178 ? 11.844 23.325 10.361 1.00 5.93 175 THR B O 1
ATOM 6368 N N . LEU B 1 179 ? 10.068 23.743 11.636 1.00 4.90 176 LEU B N 1
ATOM 6369 C CA . LEU B 1 179 ? 10.308 25.181 11.607 1.00 5.72 176 LEU B CA 1
ATOM 6370 C C . LEU B 1 179 ? 11.648 25.557 12.265 1.00 5.49 176 LEU B C 1
ATOM 6371 O O . LEU B 1 179 ? 12.499 26.212 11.653 1.00 5.62 176 LEU B O 1
ATOM 6387 N N . HIS B 1 180 ? 11.852 25.145 13.514 1.00 5.17 177 HIS B N 1
ATOM 6388 C CA . HIS B 1 180 ? 13.118 25.417 14.202 1.00 6.48 177 HIS B CA 1
ATOM 6389 C C . HIS B 1 180 ? 14.287 24.807 13.436 1.00 5.49 177 HIS B C 1
ATOM 6390 O O . HIS B 1 180 ? 15.350 25.426 13.289 1.00 5.75 177 HIS B O 1
ATOM 6404 N N . PHE B 1 181 ? 14.098 23.592 12.916 1.00 5.44 178 PHE B N 1
ATOM 6405 C CA . PHE B 1 181 ? 15.146 22.942 12.149 1.00 5.59 178 PHE B CA 1
ATOM 6406 C C . PHE B 1 181 ? 15.651 23.826 11.010 1.00 5.19 178 PHE B C 1
ATOM 6407 O O . PHE B 1 181 ? 16.848 23.857 10.719 1.00 6.06 178 PHE B O 1
ATOM 6424 N N . CYS B 1 182 ? 14.724 24.524 10.350 1.00 5.22 179 CYS B N 1
ATOM 6425 C CA . CYS B 1 182 ? 15.085 25.403 9.253 1.00 5.95 179 CYS B CA 1
ATOM 6426 C C . CYS B 1 182 ? 15.576 26.787 9.706 1.00 5.97 179 CYS B C 1
ATOM 6427 O O . CYS B 1 182 ? 15.917 27.625 8.856 1.00 6.79 179 CYS B O 1
ATOM 6435 N N . GLY B 1 183 ? 15.658 27.020 11.019 1.00 5.66 180 GLY B N 1
ATOM 6436 C CA . GLY B 1 183 ? 16.156 28.270 11.561 1.00 6.77 180 GLY B CA 1
ATOM 6437 C C . GLY B 1 183 ? 15.088 29.293 11.893 1.00 6.30 180 GLY B C 1
ATOM 6438 O O . GLY B 1 183 ? 15.445 30.377 12.376 1.00 7.24 180 GLY B O 1
ATOM 6442 N N . PHE B 1 184 ? 13.811 28.996 11.673 1.00 6.04 181 PHE B N 1
ATOM 6443 C CA . PHE B 1 184 ? 12.766 29.908 12.100 1.00 6.18 181 PHE B CA 1
ATOM 6444 C C . PHE B 1 184 ? 12.793 30.057 13.601 1.00 7.75 181 PHE B C 1
ATOM 6445 O O . PHE B 1 184 ? 13.050 29.093 14.337 1.00 7.47 181 PHE B O 1
ATOM 6462 N N . LYS B 1 185 ? 12.464 31.258 14.054 1.00 6.67 182 LYS B N 1
ATOM 6463 C CA . LYS B 1 185 ? 11.934 31.435 15.393 1.00 6.78 182 LYS B CA 1
ATOM 6464 C C . LYS B 1 185 ? 10.423 31.296 15.332 1.00 7.44 182 LYS B C 1
ATOM 6465 O O . LYS B 1 185 ? 9.782 31.695 14.351 1.00 7.96 182 LYS B O 1
ATOM 6484 N N . VAL B 1 186 ? 9.879 30.678 16.359 1.00 6.57 183 VAL B N 1
ATOM 6485 C CA . VAL B 1 186 ? 8.509 30.241 16.366 1.00 6.74 183 VAL B CA 1
ATOM 6486 C C . VAL B 1 186 ? 7.680 31.071 17.332 1.00 6.00 183 VAL B C 1
ATOM 6487 O O . VAL B 1 186 ? 7.930 31.065 18.551 1.00 7.26 183 VAL B O 1
ATOM 6500 N N . LEU B 1 187 ? 6.699 31.795 16.808 1.00 7.18 184 LEU B N 1
ATOM 6501 C CA . LEU B 1 187 ? 5.766 32.519 17.662 1.00 7.18 184 LEU B CA 1
ATOM 6502 C C . LEU B 1 187 ? 4.777 31.528 18.244 1.00 7.48 184 LEU B C 1
ATOM 6503 O O . LEU B 1 187 ? 4.552 30.451 17.682 1.00 7.33 184 LEU B O 1
ATOM 6519 N N . ALA B 1 188 ? 4.209 31.861 19.398 1.00 7.56 185 ALA B N 1
ATOM 6520 C CA . ALA B 1 188 ? 3.317 30.946 20.082 1.00 8.43 185 ALA B CA 1
ATOM 6521 C C . ALA B 1 188 ? 2.171 30.553 19.160 1.00 8.43 185 ALA B C 1
ATOM 6522 O O . ALA B 1 188 ? 1.656 31.379 18.391 1.00 8.50 185 ALA B O 1
ATOM 6529 N N . PRO B 1 189 ? 1.767 29.274 19.197 1.00 7.72 186 PRO B N 1
ATOM 6530 C CA . PRO B 1 189 ? 0.711 28.836 18.292 1.00 7.70 186 PRO B CA 1
ATOM 6531 C C . PRO B 1 189 ? -0.619 29.478 18.603 1.00 8.24 186 PRO B C 1
ATOM 6532 O O . PRO B 1 189 ? -0.889 29.824 19.768 1.00 10.52 186 PRO B O 1
ATOM 6543 N N . GLN B 1 190 ? -1.428 29.677 17.583 1.00 7.12 187 GLN B N 1
ATOM 6544 C CA . GLN B 1 190 ? -2.816 30.052 17.766 1.00 8.71 187 GLN B CA 1
ATOM 6545 C C . GLN B 1 190 ? -3.648 28.789 17.586 1.00 7.35 187 GLN B C 1
ATOM 6546 O O . GLN B 1 190 ? -3.798 28.292 16.456 1.00 8.75 187 GLN B O 1
ATOM 6560 N N . ILE B 1 191 ? -4.170 28.250 18.675 1.00 7.40 188 ILE B N 1
ATOM 6561 C CA . ILE B 1 191 ? -5.006 27.067 18.593 1.00 6.65 188 ILE B CA 1
ATOM 6562 C C . ILE B 1 191 ? -6.445 27.446 18.887 1.00 8.53 188 ILE B C 1
ATOM 6563 O O . ILE B 1 191 ? -6.764 27.910 19.989 1.00 8.84 188 ILE B O 1
ATOM 6579 N N . SER B 1 192 ? -7.288 27.291 17.877 1.00 7.04 189 SER B N 1
ATOM 6580 C CA . SER B 1 192 ? -8.717 27.559 17.974 1.00 8.76 189 SER B CA 1
ATOM 6581 C C . SER B 1 192 ? -9.416 26.214 18.138 1.00 8.40 189 SER B C 1
ATOM 6582 O O . SER B 1 192 ? -9.633 25.474 17.163 1.00 8.78 189 SER B O 1
ATOM 6590 N N . PHE B 1 193 ? -9.742 25.868 19.379 1.00 8.25 190 PHE B N 1
ATOM 6591 C CA . PHE B 1 193 ? -10.259 24.536 19.686 1.00 8.95 190 PHE B CA 1
ATOM 6592 C C . PHE B 1 193 ? -11.733 24.348 19.318 1.00 11.96 190 PHE B C 1
ATOM 6593 O O . PHE B 1 193 ? -12.577 25.182 19.646 1.00 11.93 190 PHE B O 1
ATOM 6610 N N . ALA B 1 194 ? -12.033 23.256 18.615 1.00 9.28 191 ALA B N 1
ATOM 6611 C CA . ALA B 1 194 ? -13.395 22.743 18.497 1.00 9.21 191 ALA B CA 1
ATOM 6612 C C . ALA B 1 194 ? -14.412 23.800 18.043 1.00 11.08 191 ALA B C 1
ATOM 6613 O O . ALA B 1 194 ? -15.449 23.978 18.681 1.00 12.04 191 ALA B O 1
ATOM 6620 N N . PRO B 1 195 ? -14.162 24.477 16.916 1.00 10.63 192 PRO B N 1
ATOM 6621 C CA . PRO B 1 195 ? -15.150 25.470 16.472 1.00 11.51 192 PRO B CA 1
ATOM 6622 C C . PRO B 1 195 ? -16.505 24.860 16.122 1.00 13.56 192 PRO B C 1
ATOM 6623 O O . PRO B 1 195 ? -17.535 25.537 16.257 1.00 13.23 192 PRO B O 1
ATOM 6634 N N . GLU B 1 196 ? -16.531 23.611 15.678 1.00 13.65 193 GLU B N 1
ATOM 6635 C CA . GLU B 1 196 ? -17.805 22.972 15.347 1.00 17.46 193 GLU B CA 1
ATOM 6636 C C . GLU B 1 196 ? -18.703 22.866 16.597 1.00 21.04 193 GLU B C 1
ATOM 6637 O O . GLU B 1 196 ? -19.921 23.068 16.519 1.00 23.44 193 GLU B O 1
ATOM 6649 N N . ILE B 1 197 ? -18.092 22.592 17.746 1.00 14.15 194 ILE B N 1
ATOM 6650 C CA . ILE B 1 197 ? -18.810 22.433 19.017 1.00 17.44 194 ILE B CA 1
ATOM 6651 C C . ILE B 1 197 ? -19.152 23.771 19.651 1.00 19.12 194 ILE B C 1
ATOM 6652 O O . ILE B 1 197 ? -20.161 23.903 20.350 1.00 21.42 194 ILE B O 1
ATOM 6668 N N . ALA B 1 198 ? -18.319 24.770 19.403 1.00 20.00 195 ALA B N 1
ATOM 6669 C CA . ALA B 1 198 ? -18.513 26.086 19.981 1.00 16.44 195 ALA B CA 1
ATOM 6670 C C . ALA B 1 198 ? -19.807 26.744 19.511 1.00 16.46 195 ALA B C 1
ATOM 6671 O O . ALA B 1 198 ? -20.315 26.459 18.426 1.00 18.31 195 ALA B O 1
ATOM 6678 N N . SER B 1 199 ? -20.330 27.635 20.349 1.00 22.96 196 SER B N 1
ATOM 6679 C CA . SER B 1 199 ? -21.504 28.427 20.007 1.00 23.90 196 SER B CA 1
ATOM 6680 C C . SER B 1 199 ? -21.133 29.499 18.997 1.00 25.28 196 SER B C 1
ATOM 6681 O O . SER B 1 199 ? -19.952 29.767 18.762 1.00 21.72 196 SER B O 1
ATOM 6689 N N . GLU B 1 200 ? -22.139 30.122 18.401 1.00 25.25 197 GLU B N 1
ATOM 6690 C CA . GLU B 1 200 ? -21.885 31.185 17.445 1.00 28.61 197 GLU B CA 1
ATOM 6691 C C . GLU B 1 200 ? -21.046 32.264 18.113 1.00 26.17 197 GLU B C 1
ATOM 6692 O O . GLU B 1 200 ? -20.097 32.780 17.527 1.00 22.96 197 GLU B O 1
ATOM 6704 N N . GLU B 1 201 ? -21.389 32.587 19.355 1.00 27.35 198 GLU B N 1
ATOM 6705 C CA . GLU B 1 201 ? -20.691 33.639 20.086 1.00 28.51 198 GLU B CA 1
ATOM 6706 C C . GLU B 1 201 ? -19.229 33.272 20.321 1.00 26.09 198 GLU B C 1
ATOM 6707 O O . GLU B 1 201 ? -18.334 34.101 20.147 1.00 23.12 198 GLU B O 1
ATOM 6719 N N . GLU B 1 202 ? -18.990 32.031 20.727 1.00 23.77 199 GLU B N 1
ATOM 6720 C CA . GLU B 1 202 ? -17.637 31.573 21.003 1.00 24.49 199 GLU B CA 1
ATOM 6721 C C . GLU B 1 202 ? -16.817 31.537 19.720 1.00 17.84 199 GLU B C 1
ATOM 6722 O O . GLU B 1 202 ? -15.645 31.888 19.711 1.00 18.82 199 GLU B O 1
ATOM 6734 N N . ARG B 1 203 ? -17.446 31.140 18.627 1.00 15.93 200 ARG B N 1
ATOM 6735 C CA . ARG B 1 203 ? -16.754 31.134 17.346 1.00 14.61 200 ARG B CA 1
ATOM 6736 C C . ARG B 1 203 ? -16.358 32.540 16.907 1.00 19.18 200 ARG B C 1
ATOM 6737 O O . ARG B 1 203 ? -15.223 32.769 16.482 1.00 16.19 200 ARG B O 1
ATOM 6758 N N . LYS B 1 204 ? -17.288 33.489 17.000 1.00 18.88 201 LYS B N 1
ATOM 6759 C CA . LYS B 1 204 ? -16.976 34.869 16.640 1.00 18.97 201 LYS B CA 1
ATOM 6760 C C . LYS B 1 204 ? -15.860 35.392 17.538 1.00 18.85 201 LYS B C 1
ATOM 6761 O O . LYS B 1 204 ? -14.990 36.139 17.080 1.00 16.97 201 LYS B O 1
ATOM 6780 N N . GLY B 1 205 ? -15.880 34.981 18.803 1.00 15.26 202 GLY B N 1
ATOM 6781 C CA . GLY B 1 205 ? -14.855 35.339 19.765 1.00 18.37 202 GLY B CA 1
ATOM 6782 C C . GLY B 1 205 ? -13.484 34.820 19.376 1.00 16.95 202 GLY B C 1
ATOM 6783 O O . GLY B 1 205 ? -12.500 35.546 19.496 1.00 16.47 202 GLY B O 1
ATOM 6787 N N . MET B 1 206 ? -13.412 33.578 18.904 1.00 15.43 203 MET B N 1
ATOM 6788 C CA . MET B 1 206 ? -12.131 32.999 18.512 1.00 12.83 203 MET B CA 1
ATOM 6789 C C . MET B 1 206 ? -11.571 33.726 17.293 1.00 12.57 203 MET B C 1
ATOM 6790 O O . MET B 1 206 ? -10.367 33.962 17.207 1.00 11.31 203 MET B O 1
ATOM 6804 N N . VAL B 1 207 ? -12.441 34.104 16.362 1.00 12.69 204 VAL B N 1
ATOM 6805 C CA . VAL B 1 207 ? -12.001 34.863 15.204 1.00 12.42 204 VAL B CA 1
ATOM 6806 C C . VAL B 1 207 ? -11.499 36.245 15.620 1.00 14.09 204 VAL B C 1
ATOM 6807 O O . VAL B 1 207 ? -10.452 36.690 15.168 1.00 14.58 204 VAL B O 1
ATOM 6820 N N . ALA B 1 208 ? -12.241 36.913 16.498 1.00 14.04 205 ALA B N 1
ATOM 6821 C CA . ALA B 1 208 ? -11.852 38.235 16.960 1.00 15.37 205 ALA B CA 1
ATOM 6822 C C . ALA B 1 208 ? -10.547 38.200 17.739 1.00 13.86 205 ALA B C 1
ATOM 6823 O O . ALA B 1 208 ? -9.737 39.126 17.656 1.00 14.67 205 ALA B O 1
ATOM 6830 N N . ALA B 1 209 ? -10.342 37.138 18.502 1.00 13.50 206 ALA B N 1
ATOM 6831 C CA . ALA B 1 209 ? -9.142 37.001 19.316 1.00 14.37 206 ALA B CA 1
ATOM 6832 C C . ALA B 1 209 ? -7.906 36.906 18.430 1.00 10.71 206 ALA B C 1
ATOM 6833 O O . ALA B 1 209 ? -6.848 37.431 18.739 1.00 11.94 206 ALA B O 1
ATOM 6840 N N . TRP B 1 210 ? -8.052 36.208 17.319 1.00 11.11 207 TRP B N 1
ATOM 6841 C CA . TRP B 1 210 ? -6.962 36.076 16.367 1.00 8.97 207 TRP B CA 1
ATOM 6842 C C . TRP B 1 210 ? -6.678 37.432 15.721 1.00 8.95 207 TRP B C 1
ATOM 6843 O O . TRP B 1 210 ? -5.544 37.860 15.645 1.00 8.89 207 TRP B O 1
ATOM 6864 N N . SER B 1 211 ? -7.725 38.113 15.258 1.00 11.27 208 SER B N 1
ATOM 6865 C CA . SER B 1 211 ? -7.548 39.444 14.671 1.00 12.12 208 SER B CA 1
ATOM 6866 C C . SER B 1 211 ? -6.879 40.411 15.662 1.00 11.78 208 SER B C 1
ATOM 6867 O O . SER B 1 211 ? -5.952 41.141 15.313 1.00 11.65 208 SER B O 1
ATOM 6875 N N . GLN B 1 212 ? -7.323 40.365 16.913 1.00 10.95 209 GLN B N 1
ATOM 6876 C CA . GLN B 1 212 ? -6.775 41.234 17.949 1.00 12.85 209 GLN B CA 1
ATOM 6877 C C . GLN B 1 212 ? -5.315 40.889 18.252 1.00 12.59 209 GLN B C 1
ATOM 6878 O O . GLN B 1 212 ? -4.471 41.783 18.412 1.00 12.22 209 GLN B O 1
ATOM 6892 N N . ARG B 1 213 ? -4.998 39.601 18.326 1.00 10.50 210 ARG B N 1
ATOM 6893 C CA . ARG B 1 213 ? -3.598 39.214 18.501 1.00 9.55 210 ARG B CA 1
ATOM 6894 C C . ARG B 1 213 ? -2.741 39.771 17.359 1.00 7.74 210 ARG B C 1
ATOM 6895 O O . ARG B 1 213 ? -1.636 40.258 17.568 1.00 9.28 210 ARG B O 1
ATOM 6916 N N . LEU B 1 214 ? -3.239 39.674 16.132 1.00 7.95 211 LEU B N 1
ATOM 6917 C CA . LEU B 1 214 ? -2.460 40.121 14.977 1.00 7.34 211 LEU B CA 1
ATOM 6918 C C . LEU B 1 214 ? -2.142 41.627 15.019 1.00 8.35 211 LEU B C 1
ATOM 6919 O O . LEU B 1 214 ? -1.142 42.059 14.485 1.00 8.97 211 LEU B O 1
ATOM 6935 N N . GLN B 1 215 ? -2.985 42.414 15.682 1.00 9.32 212 GLN B N 1
ATOM 6936 C CA . GLN B 1 215 ? -2.717 43.856 15.822 1.00 10.92 212 GLN B CA 1
ATOM 6937 C C . GLN B 1 215 ? -1.346 44.128 16.438 1.00 11.92 212 GLN B C 1
ATOM 6938 O O . GLN B 1 215 ? -0.715 45.135 16.113 1.00 11.65 212 GLN B O 1
ATOM 6952 N N . THR B 1 216 ? -0.885 43.264 17.340 1.00 9.86 213 THR B N 1
ATOM 6953 C CA . THR B 1 216 ? 0.403 43.481 17.996 1.00 11.83 213 THR B CA 1
ATOM 6954 C C . THR B 1 216 ? 1.388 42.341 17.742 1.00 10.40 213 THR B C 1
ATOM 6955 O O . THR B 1 216 ? 2.323 42.140 18.508 1.00 11.44 213 THR B O 1
ATOM 6966 N N . ILE B 1 217 ? 1.207 41.617 16.646 1.00 10.28 214 ILE B N 1
ATOM 6967 C CA . ILE B 1 217 ? 2.024 40.425 16.389 1.00 9.65 214 ILE B CA 1
ATOM 6968 C C . ILE B 1 217 ? 3.517 40.767 16.290 1.00 9.24 214 ILE B C 1
ATOM 6969 O O . ILE B 1 217 ? 4.371 39.963 16.660 1.00 10.47 214 ILE B O 1
ATOM 6985 N N . TRP B 1 218 ? 3.842 41.967 15.817 1.00 10.52 215 TRP B N 1
ATOM 6986 C CA . TRP B 1 218 ? 5.228 42.335 15.586 1.00 10.18 215 TRP B CA 1
ATOM 6987 C C . TRP B 1 218 ? 5.953 42.687 16.881 1.00 10.72 215 TRP B C 1
ATOM 6988 O O . TRP B 1 218 ? 7.169 42.828 16.889 1.00 14.13 215 TRP B O 1
ATOM 7009 N N . LYS B 1 219 ? 5.201 42.830 17.964 1.00 10.41 216 LYS B N 1
ATOM 7010 C CA . LYS B 1 219 ? 5.787 43.067 19.289 1.00 12.64 216 LYS B CA 1
ATOM 7011 C C . LYS B 1 219 ? 6.087 41.770 20.041 1.00 11.23 216 LYS B C 1
ATOM 7012 O O . LYS B 1 219 ? 6.736 41.783 21.087 1.00 12.41 216 LYS B O 1
ATOM 7031 N N . GLU B 1 220 ? 5.597 40.646 19.529 1.00 9.09 217 GLU B N 1
ATOM 7032 C CA . GLU B 1 220 ? 5.787 39.366 20.214 1.00 9.95 217 GLU B CA 1
ATOM 7033 C C . GLU B 1 220 ? 7.219 38.869 20.134 1.00 8.85 217 GLU B C 1
ATOM 7034 O O . GLU B 1 220 ? 7.947 39.146 19.194 1.00 12.01 217 GLU B O 1
ATOM 7046 N N . GLU B 1 221 ? 7.607 38.123 21.169 1.00 10.36 218 GLU B N 1
ATOM 7047 C CA . GLU B 1 221 ? 8.843 37.368 21.142 1.00 11.26 218 GLU B CA 1
ATOM 7048 C C . GLU B 1 221 ? 8.501 35.904 20.904 1.00 8.37 218 GLU B C 1
ATOM 7049 O O . GLU B 1 221 ? 7.446 35.437 21.310 1.00 10.23 218 GLU B O 1
ATOM 7061 N N . PRO B 1 222 ? 9.400 35.195 20.241 1.00 10.15 219 PRO B N 1
ATOM 7062 C CA . PRO B 1 222 ? 9.114 33.778 19.987 1.00 10.39 219 PRO B CA 1
ATOM 7063 C C . PRO B 1 222 ? 9.223 32.945 21.264 1.00 10.52 219 PRO B C 1
ATOM 7064 O O . PRO B 1 222 ? 9.818 33.373 22.273 1.00 11.73 219 PRO B O 1
ATOM 7075 N N . ILE B 1 223 ? 8.674 31.739 21.201 1.00 9.41 220 ILE B N 1
ATOM 7076 C CA . ILE B 1 223 ? 8.874 30.766 22.272 1.00 8.87 220 ILE B CA 1
ATOM 7077 C C . ILE B 1 223 ? 10.287 30.210 22.235 1.00 9.84 220 ILE B C 1
ATOM 7078 O O . ILE B 1 223 ? 10.969 30.278 21.203 1.00 11.94 220 ILE B O 1
ATOM 7094 N N . PRO B 1 224 ? 10.747 29.631 23.355 1.00 9.59 221 PRO B N 1
ATOM 7095 C CA . PRO B 1 224 ? 11.931 28.778 23.313 1.00 9.29 221 PRO B CA 1
ATOM 7096 C C . PRO B 1 224 ? 11.505 27.398 22.803 1.00 9.24 221 PRO B C 1
ATOM 7097 O O . PRO B 1 224 ? 10.807 26.645 23.497 1.00 9.25 221 PRO B O 1
ATOM 7108 N N . CYS B 1 225 ? 11.887 27.082 21.570 1.00 9.08 222 CYS B N 1
ATOM 7109 C CA . CYS B 1 225 ? 11.398 25.871 20.932 1.00 6.13 222 CYS B CA 1
ATOM 7110 C C . CYS B 1 225 ? 12.254 24.678 21.360 1.00 7.40 222 CYS B C 1
ATOM 7111 O O . CYS B 1 225 ? 13.102 24.159 20.612 1.00 7.72 222 CYS B O 1
ATOM 7118 N N . THR B 1 226 ? 12.011 24.289 22.618 1.00 7.77 223 THR B N 1
ATOM 7119 C CA . THR B 1 226 ? 12.788 23.274 23.299 1.00 8.60 223 THR B CA 1
ATOM 7120 C C . THR B 1 226 ? 11.910 22.098 23.705 1.00 7.16 223 THR B C 1
ATOM 7121 O O . THR B 1 226 ? 10.684 22.182 23.769 1.00 7.74 223 THR B O 1
ATOM 7132 N N . ALA B 1 227 ? 12.564 20.989 24.029 1.00 8.46 224 ALA B N 1
ATOM 7133 C CA . ALA B 1 227 ? 11.847 19.834 24.552 1.00 8.30 224 ALA B CA 1
ATOM 7134 C C . ALA B 1 227 ? 11.099 20.211 25.822 1.00 8.09 224 ALA B C 1
ATOM 7135 O O . ALA B 1 227 ? 9.959 19.818 26.017 1.00 8.85 224 ALA B O 1
ATOM 7142 N N . HIS B 1 228 ? 11.736 20.996 26.692 1.00 8.83 225 HIS B N 1
ATOM 7143 C CA . HIS B 1 228 ? 11.088 21.406 27.927 1.00 8.97 225 HIS B CA 1
ATOM 7144 C C . HIS B 1 228 ? 9.797 22.187 27.665 1.00 7.35 225 HIS B C 1
ATOM 7145 O O . HIS B 1 228 ? 8.787 21.956 28.306 1.00 8.07 225 HIS B O 1
ATOM 7160 N N . TRP B 1 229 ? 9.819 23.113 26.708 1.00 7.84 226 TRP B N 1
ATOM 7161 C CA . TRP B 1 229 ? 8.627 23.879 26.415 1.00 8.15 226 T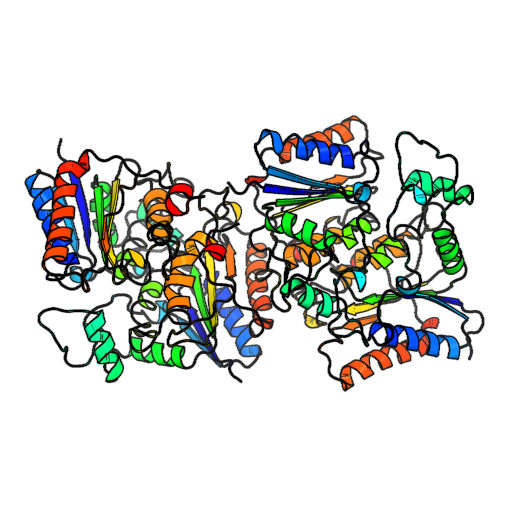RP B CA 1
ATOM 7162 C C . TRP B 1 229 ? 7.494 22.947 25.986 1.00 5.95 226 TRP B C 1
ATOM 7163 O O . TRP B 1 229 ? 6.352 23.107 26.401 1.00 7.85 226 TRP B O 1
ATOM 7184 N N . HIS B 1 230 ? 7.822 21.949 25.177 1.00 7.24 227 HIS B N 1
ATOM 7185 C CA . HIS B 1 230 ? 6.782 21.076 24.634 1.00 7.19 227 HIS B CA 1
ATOM 7186 C C . HIS B 1 230 ? 6.276 20.018 25.609 1.00 7.55 227 HIS B C 1
ATOM 7187 O O . HIS B 1 230 ? 5.089 19.689 25.594 1.00 9.66 227 HIS B O 1
ATOM 7202 N N . PHE B 1 231 ? 7.179 19.482 26.436 1.00 7.63 228 PHE B N 1
ATOM 7203 C CA . PHE B 1 231 ? 6.894 18.271 27.217 1.00 7.92 228 PHE B CA 1
ATOM 7204 C C . PHE B 1 231 ? 7.010 18.459 28.715 1.00 12.46 228 PHE B C 1
ATOM 7205 O O . PHE B 1 231 ? 6.576 17.592 29.475 1.00 13.79 228 PHE B O 1
ATOM 7222 N N . GLY B 1 232 ? 7.609 19.553 29.158 1.00 11.05 229 GLY B N 1
ATOM 7223 C CA . GLY B 1 232 ? 7.656 19.852 30.583 1.00 18.38 229 GLY B CA 1
ATOM 7224 C C . GLY B 1 232 ? 8.696 19.044 31.321 1.00 27.19 229 GLY B C 1
ATOM 7225 O O . GLY B 1 232 ? 9.668 18.586 30.727 1.00 27.32 229 GLY B O 1
ATOM 7229 N N . GLN B 1 233 ? 8.469 18.880 32.626 1.00 29.97 230 GLN B N 1
ATOM 7230 C CA . GLN B 1 233 ? 9.351 18.134 33.529 1.00 35.09 230 GLN B CA 1
ATOM 7231 C C . GLN B 1 233 ? 10.786 18.654 33.507 1.00 37.63 230 GLN B C 1
ATOM 7232 O O . GLN B 1 233 ? 11.313 19.035 34.552 1.00 41.49 230 GLN B O 1
ATOM 7247 N N . ALA C 1 4 ? 17.077 15.932 30.890 1.00 44.06 1 ALA C N 1
ATOM 7248 C CA . ALA C 1 4 ? 18.415 16.110 30.252 1.00 37.51 1 ALA C CA 1
ATOM 7249 C C . ALA C 1 4 ? 18.952 14.779 29.737 1.00 35.17 1 ALA C C 1
ATOM 7250 O O . ALA C 1 4 ? 19.757 14.740 28.803 1.00 27.15 1 ALA C O 1
ATOM 7257 N N . GLY C 1 5 ? 18.511 13.687 30.357 1.00 30.05 2 GLY C N 1
ATOM 7258 C CA . GLY C 1 5 ? 18.848 12.359 29.884 1.00 24.22 2 GLY C CA 1
ATOM 7259 C C . GLY C 1 5 ? 20.267 11.939 30.200 1.00 16.63 2 GLY C C 1
ATOM 7260 O O . GLY C 1 5 ? 20.869 11.176 29.452 1.00 16.79 2 GLY C O 1
ATOM 7264 N N . LYS C 1 6 ? 20.797 12.446 31.307 1.00 14.83 3 LYS C N 1
ATOM 7265 C CA . LYS C 1 6 ? 22.153 12.126 31.719 1.00 14.08 3 LYS C CA 1
ATOM 7266 C C . LYS C 1 6 ? 22.164 11.448 33.085 1.00 10.11 3 LYS C C 1
ATOM 7267 O O . LYS C 1 6 ? 22.961 11.792 33.966 1.00 12.83 3 LYS C O 1
ATOM 7286 N N . LYS C 1 7 ? 21.286 10.475 33.256 1.00 8.37 4 LYS C N 1
ATOM 7287 C CA . LYS C 1 7 ? 21.332 9.615 34.426 1.00 9.19 4 LYS C CA 1
ATOM 7288 C C . LYS C 1 7 ? 22.169 8.375 34.096 1.00 7.30 4 LYS C C 1
ATOM 7289 O O . LYS C 1 7 ? 21.956 7.711 33.057 1.00 7.87 4 LYS C O 1
ATOM 7308 N N . VAL C 1 8 ? 23.127 8.090 34.964 1.00 7.48 5 VAL C N 1
ATOM 7309 C CA . VAL C 1 8 ? 24.069 7.005 34.777 1.00 7.88 5 VAL C CA 1
ATOM 7310 C C . VAL C 1 8 ? 24.043 6.053 35.952 1.00 6.47 5 VAL C C 1
ATOM 7311 O O . VAL C 1 8 ? 24.054 6.470 37.111 1.00 7.25 5 VAL C O 1
ATOM 7324 N N . LEU C 1 9 ? 24.013 4.762 35.643 1.00 6.06 6 LEU C N 1
ATOM 7325 C CA . LEU C 1 9 ? 24.211 3.707 36.621 1.00 7.01 6 LEU C CA 1
ATOM 7326 C C . LEU C 1 9 ? 25.533 3.036 36.294 1.00 5.89 6 LEU C C 1
ATOM 7327 O O . LEU C 1 9 ? 25.744 2.610 35.143 1.00 6.96 6 LEU C O 1
ATOM 7343 N N . ILE C 1 10 ? 26.422 2.943 37.279 1.00 5.80 7 ILE C N 1
ATOM 7344 C CA . ILE C 1 10 ? 27.646 2.168 37.154 1.00 6.26 7 ILE C CA 1
ATOM 7345 C C . ILE C 1 10 ? 27.445 0.886 37.962 1.00 5.68 7 ILE C C 1
ATOM 7346 O O . ILE C 1 10 ? 27.225 0.935 39.176 1.00 6.66 7 ILE C O 1
ATOM 7362 N N . VAL C 1 11 ? 27.502 -0.262 37.283 1.00 6.23 8 VAL C N 1
ATOM 7363 C CA . VAL C 1 11 ? 27.493 -1.578 37.927 1.00 6.10 8 VAL C CA 1
ATOM 7364 C C . VAL C 1 11 ? 28.934 -2.056 37.992 1.00 6.31 8 VAL C C 1
ATOM 7365 O O . VAL C 1 11 ? 29.571 -2.281 36.953 1.00 6.64 8 VAL C O 1
ATOM 7378 N N . TYR C 1 12 ? 29.454 -2.147 39.221 1.00 6.20 9 TYR C N 1
ATOM 7379 C CA . TYR C 1 12 ? 30.868 -2.292 39.479 1.00 6.13 9 TYR C CA 1
ATOM 7380 C C . TYR C 1 12 ? 31.111 -3.609 40.196 1.00 6.12 9 TYR C C 1
ATOM 7381 O O . TYR C 1 12 ? 30.453 -3.895 41.199 1.00 6.27 9 TYR C O 1
ATOM 7399 N N . ALA C 1 13 ? 32.071 -4.384 39.705 1.00 6.19 10 ALA C N 1
ATOM 7400 C CA . ALA C 1 13 ? 32.331 -5.729 40.211 1.00 6.23 10 ALA C CA 1
ATOM 7401 C C . ALA C 1 13 ? 33.823 -5.953 40.477 1.00 6.69 10 ALA C C 1
ATOM 7402 O O . ALA C 1 13 ? 34.504 -6.681 39.753 1.00 6.86 10 ALA C O 1
ATOM 7409 N N . HIS C 1 14 ? 34.343 -5.345 41.543 1.00 6.49 11 HIS C N 1
ATOM 7410 C CA . HIS C 1 14 ? 35.693 -5.635 41.992 1.00 7.15 11 HIS C CA 1
ATOM 7411 C C . HIS C 1 14 ? 35.724 -5.563 43.515 1.00 7.63 11 HIS C C 1
ATOM 7412 O O . HIS C 1 14 ? 35.068 -4.711 44.114 1.00 8.63 11 HIS C O 1
ATOM 7427 N N . GLN C 1 15 ? 36.494 -6.470 44.105 1.00 7.33 12 GLN C N 1
ATOM 7428 C CA . GLN C 1 15 ? 36.588 -6.616 45.560 1.00 7.83 12 GLN C CA 1
ATOM 7429 C C . GLN C 1 15 ? 37.437 -5.550 46.265 1.00 8.57 12 GLN C C 1
ATOM 7430 O O . GLN C 1 15 ? 37.372 -5.429 47.498 1.00 9.14 12 GLN C O 1
ATOM 7444 N N . GLU C 1 16 ? 38.206 -4.766 45.527 1.00 8.41 13 GLU C N 1
ATOM 7445 C CA . GLU C 1 16 ? 39.277 -3.963 46.120 1.00 7.91 13 GLU C CA 1
ATOM 7446 C C . GLU C 1 16 ? 39.218 -2.532 45.584 1.00 8.52 13 GLU C C 1
ATOM 7447 O O . GLU C 1 16 ? 39.442 -2.295 44.396 1.00 8.58 13 GLU C O 1
ATOM 7459 N N . PRO C 1 17 ? 38.905 -1.561 46.449 1.00 9.99 14 PRO C N 1
ATOM 7460 C CA . PRO C 1 17 ? 38.779 -0.176 45.967 1.00 9.27 14 PRO C CA 1
ATOM 7461 C C . PRO C 1 17 ? 40.049 0.408 45.366 1.00 9.27 14 PRO C C 1
ATOM 7462 O O . PRO C 1 17 ? 39.959 1.310 44.523 1.00 10.50 14 PRO C O 1
ATOM 7473 N N . LYS C 1 18 ? 41.208 -0.075 45.785 1.00 9.59 15 LYS C N 1
ATOM 7474 C CA . LYS C 1 18 ? 42.467 0.459 45.280 1.00 10.47 15 LYS C CA 1
ATOM 7475 C C . LYS C 1 18 ? 42.925 -0.195 43.974 1.00 9.92 15 LYS C C 1
ATOM 7476 O O . LYS C 1 18 ? 44.002 0.104 43.465 1.00 10.16 15 LYS C O 1
ATOM 7495 N N . SER C 1 19 ? 42.119 -1.122 43.466 1.00 9.94 16 SER C N 1
ATOM 7496 C CA . SER C 1 19 ? 42.433 -1.823 42.229 1.00 10.91 16 SER C CA 1
ATOM 7497 C C . SER C 1 19 ? 42.365 -0.903 41.019 1.00 9.00 16 SER C C 1
ATOM 7498 O O . SER C 1 19 ? 41.839 0.207 41.073 1.00 9.06 16 SER C O 1
ATOM 7506 N N . PHE C 1 20 ? 42.888 -1.386 39.900 1.00 8.86 17 PHE C N 1
ATOM 7507 C CA . PHE C 1 20 ? 42.762 -0.653 38.652 1.00 8.29 17 PHE C CA 1
ATOM 7508 C C . PHE C 1 20 ? 41.288 -0.449 38.309 1.00 7.75 17 PHE C C 1
ATOM 7509 O O . PHE C 1 20 ? 40.887 0.633 37.880 1.00 8.49 17 PHE C O 1
ATOM 7526 N N . ASN C 1 21 ? 40.465 -1.471 38.521 1.00 8.94 18 ASN C N 1
ATOM 7527 C CA . ASN C 1 21 ? 39.015 -1.312 38.338 1.00 7.48 18 ASN C CA 1
ATOM 7528 C C . ASN C 1 21 ? 38.449 -0.211 39.225 1.00 7.07 18 ASN C C 1
ATOM 7529 O O . ASN C 1 21 ? 37.607 0.580 38.795 1.00 7.58 18 ASN C O 1
ATOM 7540 N N . GLY C 1 22 ? 38.875 -0.203 40.498 1.00 8.43 19 GLY C N 1
ATOM 7541 C CA . GLY C 1 22 ? 38.433 0.820 41.435 1.00 8.40 19 GLY C CA 1
ATOM 7542 C C . GLY C 1 22 ? 38.784 2.220 40.945 1.00 7.26 19 GLY C C 1
ATOM 7543 O O . GLY C 1 22 ? 37.997 3.158 41.035 1.00 9.20 19 GLY C O 1
ATOM 7547 N N . SER C 1 23 ? 39.976 2.354 40.377 1.00 8.44 20 SER C N 1
ATOM 7548 C CA . SER C 1 23 ? 40.420 3.635 39.835 1.00 8.97 20 SER C CA 1
ATOM 7549 C C . SER C 1 23 ? 39.572 4.060 38.631 1.00 9.21 20 SER C C 1
ATOM 7550 O O . SER C 1 23 ? 39.163 5.215 38.529 1.00 9.14 20 SER C O 1
ATOM 7558 N N . LEU C 1 24 ? 39.292 3.121 37.728 1.00 8.52 21 LEU C N 1
ATOM 7559 C CA . LEU C 1 24 ? 38.448 3.411 36.576 1.00 8.29 21 LEU C CA 1
ATOM 7560 C C . LEU C 1 24 ? 37.028 3.801 37.013 1.00 7.79 21 LEU C C 1
ATOM 7561 O O . LEU C 1 24 ? 36.390 4.700 36.432 1.00 8.44 21 LEU C O 1
ATOM 7577 N N . LYS C 1 25 ? 36.528 3.147 38.057 1.00 8.15 22 LYS C N 1
ATOM 7578 C CA . LYS C 1 25 ? 35.220 3.489 38.596 1.00 8.72 22 LYS C CA 1
ATOM 7579 C C . LYS C 1 25 ? 35.215 4.928 39.136 1.00 8.95 22 LYS C C 1
ATOM 7580 O O . LYS C 1 25 ? 34.310 5.714 38.860 1.00 8.81 22 LYS C O 1
ATOM 7599 N N . ASN C 1 26 ? 36.243 5.269 39.904 1.00 10.13 23 ASN C N 1
ATOM 7600 C CA . ASN C 1 26 ? 36.337 6.601 40.489 1.00 11.38 23 ASN C CA 1
ATOM 7601 C C . ASN C 1 26 ? 36.483 7.693 39.439 1.00 10.31 23 ASN C C 1
ATOM 7602 O O . ASN C 1 26 ? 35.933 8.785 39.594 1.00 10.51 23 ASN C O 1
ATOM 7613 N N . VAL C 1 27 ? 37.209 7.402 38.365 1.00 9.96 24 VAL C N 1
ATOM 7614 C CA . VAL C 1 27 ? 37.343 8.343 37.255 1.00 10.29 24 VAL C CA 1
ATOM 7615 C C . VAL C 1 27 ? 35.984 8.626 36.606 1.00 7.84 24 VAL C C 1
ATOM 7616 O O . VAL C 1 27 ? 35.634 9.775 36.304 1.00 9.45 24 VAL C O 1
ATOM 7629 N N . ALA C 1 28 ? 35.194 7.575 36.416 1.00 8.42 25 ALA C N 1
ATOM 7630 C CA . ALA C 1 28 ? 33.868 7.767 35.841 1.00 9.24 25 ALA C CA 1
ATOM 7631 C C . ALA C 1 28 ? 33.003 8.621 36.787 1.00 10.55 25 ALA C C 1
ATOM 7632 O O . ALA C 1 28 ? 32.329 9.547 36.355 1.00 10.27 25 ALA C O 1
ATOM 7639 N N . VAL C 1 29 ? 33.039 8.332 38.086 1.00 9.48 26 VAL C N 1
ATOM 7640 C CA . VAL C 1 29 ? 32.293 9.135 39.038 1.00 10.19 26 VAL C CA 1
ATOM 7641 C C . VAL C 1 29 ? 32.740 10.605 38.983 1.00 9.25 26 VAL C C 1
ATOM 7642 O O . VAL C 1 29 ? 31.896 11.504 38.934 1.00 10.78 26 VAL C O 1
ATOM 7655 N N . ASP C 1 30 ? 34.048 10.836 38.986 1.00 9.40 27 ASP C N 1
ATOM 7656 C CA . ASP C 1 30 ? 34.627 12.169 38.946 1.00 11.01 27 ASP C CA 1
ATOM 7657 C C . ASP C 1 30 ? 34.148 12.939 37.726 1.00 8.82 27 ASP C C 1
ATOM 7658 O O . ASP C 1 30 ? 33.550 14.001 37.846 1.00 10.21 27 ASP C O 1
ATOM 7667 N N . GLU C 1 31 ? 34.389 12.382 36.545 1.00 9.68 28 GLU C N 1
ATOM 7668 C CA A GLU C 1 31 ? 34.095 13.092 35.308 0.51 9.48 28 GLU C CA 1
ATOM 7669 C CA B GLU C 1 31 ? 34.097 13.096 35.310 0.49 9.49 28 GLU C CA 1
ATOM 7670 C C . GLU C 1 31 ? 32.603 13.270 35.075 1.00 8.55 28 GLU C C 1
ATOM 7671 O O . GLU C 1 31 ? 32.138 14.352 34.702 1.00 10.86 28 GLU C O 1
ATOM 7692 N N . LEU C 1 32 ? 31.842 12.206 35.273 1.00 8.18 29 LEU C N 1
ATOM 7693 C CA . LEU C 1 32 ? 30.415 12.277 35.027 1.00 10.97 29 LEU C CA 1
ATOM 7694 C C . LEU C 1 32 ? 29.743 13.238 36.025 1.00 9.56 29 LEU C C 1
ATOM 7695 O O . LEU C 1 32 ? 28.828 13.972 35.647 1.00 11.63 29 LEU C O 1
ATOM 7711 N N . SER C 1 33 ? 30.192 13.254 37.281 1.00 10.02 30 SER C N 1
ATOM 7712 C CA . SER C 1 33 ? 29.582 14.156 38.267 1.00 9.65 30 SER C CA 1
ATOM 7713 C C . SER C 1 33 ? 29.905 15.632 37.934 1.00 7.46 30 SER C C 1
ATOM 7714 O O . SER C 1 33 ? 29.030 16.509 38.015 1.00 10.22 30 SER C O 1
ATOM 7722 N N . ARG C 1 34 ? 31.139 15.897 37.518 1.00 9.43 31 ARG C N 1
ATOM 7723 C CA . ARG C 1 34 ? 31.523 17.269 37.176 1.00 10.98 31 ARG C CA 1
ATOM 7724 C C . ARG C 1 34 ? 30.666 17.784 36.017 1.00 10.90 31 ARG C C 1
ATOM 7725 O O . ARG C 1 34 ? 30.276 18.951 35.978 1.00 13.08 31 ARG C O 1
ATOM 7746 N N . GLN C 1 35 ? 30.358 16.900 35.078 1.00 12.55 32 GLN C N 1
ATOM 7747 C CA . GLN C 1 35 ? 29.488 17.242 33.959 1.00 13.53 32 GLN C CA 1
ATOM 7748 C C . GLN C 1 35 ? 28.078 17.553 34.404 1.00 15.19 32 GLN C C 1
ATOM 7749 O O . GLN C 1 35 ? 27.306 18.141 33.645 1.00 22.96 32 GLN C O 1
ATOM 7763 N N . GLY C 1 36 ? 27.725 17.143 35.617 1.00 11.50 33 GLY C N 1
ATOM 7764 C CA . GLY C 1 36 ? 26.387 17.342 36.135 1.00 13.37 33 GLY C CA 1
ATOM 7765 C C . GLY C 1 36 ? 25.449 16.169 35.892 1.00 9.34 33 GLY C C 1
ATOM 7766 O O . GLY C 1 36 ? 24.239 16.311 36.057 1.00 12.34 33 GLY C O 1
ATOM 7770 N N . CYS C 1 37 ? 25.999 15.017 35.494 1.00 9.76 34 CYS C N 1
ATOM 7771 C CA . CYS C 1 37 ? 25.213 13.789 35.386 1.00 9.15 34 CYS C CA 1
ATOM 7772 C C . CYS C 1 37 ? 24.716 13.341 36.743 1.00 8.15 34 CYS C C 1
ATOM 7773 O O . CYS C 1 37 ? 25.342 13.584 37.786 1.00 11.71 34 CYS C O 1
ATOM 7781 N N . THR C 1 38 ? 23.595 12.653 36.738 1.00 8.92 35 THR C N 1
ATOM 7782 C CA . THR C 1 38 ? 23.075 12.026 37.933 1.00 9.23 35 THR C CA 1
ATOM 7783 C C . THR C 1 38 ? 23.634 10.596 37.975 1.00 9.82 35 THR C C 1
ATOM 7784 O O . THR C 1 38 ? 23.419 9.824 37.033 1.00 14.75 35 THR C O 1
ATOM 7795 N N . VAL C 1 39 ? 24.374 10.264 39.030 1.00 7.67 36 VAL C N 1
ATOM 7796 C CA . VAL C 1 39 ? 25.141 9.022 39.090 1.00 9.29 36 VAL C CA 1
ATOM 7797 C C . VAL C 1 39 ? 24.730 8.159 40.267 1.00 7.76 36 VAL C C 1
ATOM 7798 O O . VAL C 1 39 ? 24.601 8.639 41.406 1.00 7.84 36 VAL C O 1
ATOM 7811 N N . THR C 1 40 ? 24.561 6.864 39.996 1.00 7.46 37 THR C N 1
ATOM 7812 C CA . THR C 1 40 ? 24.254 5.839 40.999 1.00 6.73 37 THR C CA 1
ATOM 7813 C C . THR C 1 40 ? 25.266 4.709 40.768 1.00 6.59 37 THR C C 1
ATOM 7814 O O . THR C 1 40 ? 25.600 4.412 39.608 1.00 7.14 37 THR C O 1
ATOM 7825 N N . VAL C 1 41 ? 25.783 4.115 41.838 1.00 6.51 38 VAL C N 1
ATOM 7826 C CA . VAL C 1 41 ? 26.736 3.022 41.727 1.00 7.21 38 VAL C CA 1
ATOM 7827 C C . VAL C 1 41 ? 26.242 1.800 42.489 1.00 6.77 38 VAL C C 1
ATOM 7828 O O . VAL C 1 41 ? 25.929 1.896 43.684 1.00 7.97 38 VAL C O 1
ATOM 7841 N N . SER C 1 42 ? 26.187 0.642 41.817 1.00 6.22 39 SER C N 1
ATOM 7842 C CA . SER C 1 42 ? 25.936 -0.630 42.464 1.00 6.87 39 SER C CA 1
ATOM 7843 C C . SER C 1 42 ? 27.273 -1.340 42.611 1.00 6.99 39 SER C C 1
ATOM 7844 O O . SER C 1 42 ? 27.805 -1.902 41.652 1.00 7.31 39 SER C O 1
ATOM 7852 N N . ASP C 1 43 ? 27.823 -1.280 43.815 1.00 6.95 40 ASP C N 1
ATOM 7853 C CA . ASP C 1 43 ? 29.078 -1.935 44.137 1.00 6.12 40 ASP C CA 1
ATOM 7854 C C . ASP C 1 43 ? 28.740 -3.345 44.607 1.00 7.90 40 ASP C C 1
ATOM 7855 O O . ASP C 1 43 ? 28.457 -3.572 45.785 1.00 8.07 40 ASP C O 1
ATOM 7864 N N . LEU C 1 44 ? 28.733 -4.285 43.670 1.00 7.65 41 LEU C N 1
ATOM 7865 C CA . LEU C 1 44 ? 28.143 -5.593 43.917 1.00 6.32 41 LEU C CA 1
ATOM 7866 C C . LEU C 1 44 ? 28.806 -6.354 45.054 1.00 6.22 41 LEU C C 1
ATOM 7867 O O . LEU C 1 44 ? 28.095 -6.942 45.870 1.00 6.83 41 LEU C O 1
ATOM 7883 N N . TYR C 1 45 ? 30.127 -6.348 45.130 1.00 6.57 42 TYR C N 1
ATOM 7884 C CA . TYR C 1 45 ? 30.748 -7.061 46.250 1.00 6.92 42 TYR C CA 1
ATOM 7885 C C . TYR C 1 45 ? 30.432 -6.391 47.590 1.00 8.05 42 TYR C C 1
ATOM 7886 O O . TYR C 1 45 ? 30.188 -7.079 48.591 1.00 8.95 42 TYR C O 1
ATOM 7904 N N . ALA C 1 46 ? 30.443 -5.062 47.629 1.00 7.35 43 ALA C N 1
ATOM 7905 C CA . ALA C 1 46 ? 30.139 -4.380 48.887 1.00 8.19 43 ALA C CA 1
ATOM 7906 C C . ALA C 1 46 ? 28.707 -4.673 49.320 1.00 9.86 43 ALA C C 1
ATOM 7907 O O . ALA C 1 46 ? 28.415 -4.744 50.523 1.00 10.41 43 ALA C O 1
ATOM 7914 N N . MET C 1 47 ? 27.816 -4.841 48.348 1.00 7.68 44 MET C N 1
ATOM 7915 C CA . MET C 1 47 ? 26.412 -5.147 48.595 1.00 8.44 44 MET C CA 1
ATOM 7916 C C . MET C 1 47 ? 26.180 -6.617 48.940 1.00 7.75 44 MET C C 1
ATOM 7917 O O . MET C 1 47 ? 25.059 -7.031 49.231 1.00 8.42 44 MET C O 1
ATOM 7931 N N . ASN C 1 48 ? 27.231 -7.428 48.853 1.00 8.20 45 ASN C N 1
ATOM 7932 C CA . ASN C 1 48 ? 27.097 -8.880 48.935 1.00 11.01 45 ASN C CA 1
ATOM 7933 C C . ASN C 1 48 ? 25.996 -9.393 47.998 1.00 7.42 45 ASN C C 1
ATOM 7934 O O . ASN C 1 48 ? 25.189 -10.240 48.368 1.00 8.87 45 ASN C O 1
ATOM 7945 N N . PHE C 1 49 ? 25.973 -8.874 46.770 1.00 8.96 46 PHE C N 1
ATOM 7946 C CA . PHE C 1 49 ? 24.877 -9.143 45.848 1.00 8.06 46 PHE C CA 1
ATOM 7947 C C . PHE C 1 49 ? 24.695 -10.647 45.596 1.00 6.18 46 PHE C C 1
ATOM 7948 O O . PHE C 1 49 ? 25.665 -11.356 45.337 1.00 8.32 46 PHE C O 1
ATOM 7965 N N . GLU C 1 50 ? 23.464 -11.135 45.708 1.00 6.70 47 GLU C N 1
ATOM 7966 C CA . GLU C 1 50 ? 23.133 -12.540 45.500 1.00 7.07 47 GLU C CA 1
ATOM 7967 C C . GLU C 1 50 ? 23.212 -12.910 44.020 1.00 6.67 47 GLU C C 1
ATOM 7968 O O . GLU C 1 50 ? 22.470 -12.362 43.211 1.00 7.02 47 GLU C O 1
ATOM 7980 N N . PRO C 1 51 ? 24.069 -13.869 43.642 1.00 6.55 48 PRO C N 1
ATOM 7981 C CA . PRO C 1 51 ? 24.138 -14.207 42.207 1.00 7.05 48 PRO C CA 1
ATOM 7982 C C . PRO C 1 51 ? 23.234 -15.343 41.767 1.00 6.34 48 PRO C C 1
ATOM 7983 O O . PRO C 1 51 ? 23.029 -15.514 40.565 1.00 7.01 48 PRO C O 1
ATOM 7994 N N . ARG C 1 52 ? 22.735 -16.163 42.685 1.00 6.96 49 ARG C N 1
ATOM 7995 C CA . ARG C 1 52 ? 22.027 -17.383 42.300 1.00 7.23 49 ARG C CA 1
ATOM 7996 C C . ARG C 1 52 ? 20.581 -17.123 41.918 1.00 7.65 49 ARG C C 1
ATOM 7997 O O . ARG C 1 52 ? 19.861 -16.365 42.585 1.00 7.69 49 ARG C O 1
ATOM 8018 N N . ALA C 1 53 ? 20.152 -17.782 40.856 1.00 7.08 50 ALA C N 1
ATOM 8019 C CA . ALA C 1 53 ? 18.782 -17.711 40.391 1.00 7.57 50 ALA C CA 1
ATOM 8020 C C . ALA C 1 53 ? 17.997 -18.802 41.098 1.00 7.60 50 ALA C C 1
ATOM 8021 O O . ALA C 1 53 ? 18.062 -19.974 40.725 1.00 8.21 50 ALA C O 1
ATOM 8028 N N . THR C 1 54 ? 17.277 -18.421 42.154 1.00 7.83 51 THR C N 1
ATOM 8029 C CA . THR C 1 54 ? 16.528 -19.398 42.940 1.00 9.90 51 THR C CA 1
ATOM 8030 C C . THR C 1 54 ? 15.117 -18.939 43.243 1.00 8.95 51 THR C C 1
ATOM 8031 O O . THR C 1 54 ? 14.735 -17.791 42.995 1.00 8.51 51 THR C O 1
ATOM 8042 N N . ASP C 1 55 ? 14.348 -19.868 43.811 1.00 11.00 52 ASP C N 1
ATOM 8043 C CA . ASP C 1 55 ? 12.973 -19.599 44.201 1.00 10.55 52 ASP C CA 1
ATOM 8044 C C . ASP C 1 55 ? 12.834 -18.518 45.273 1.00 11.24 52 ASP C C 1
ATOM 8045 O O . ASP C 1 55 ? 11.737 -17.979 45.442 1.00 12.44 52 ASP C O 1
ATOM 8054 N N . LYS C 1 56 ? 13.917 -18.148 45.946 1.00 11.00 53 LYS C N 1
ATOM 8055 C CA . LYS C 1 56 ? 13.864 -17.052 46.914 1.00 12.59 53 LYS C CA 1
ATOM 8056 C C . LYS C 1 56 ? 13.701 -15.696 46.222 1.00 12.12 53 LYS C C 1
ATOM 8057 O O . LYS C 1 56 ? 13.428 -14.685 46.863 1.00 12.68 53 LYS C O 1
ATOM 8076 N N . ASP C 1 57 ? 13.860 -15.662 44.906 1.00 10.84 54 ASP C N 1
ATOM 8077 C CA . ASP C 1 57 ? 13.749 -14.406 44.172 1.00 9.40 54 ASP C CA 1
ATOM 8078 C C . ASP C 1 57 ? 12.310 -13.981 43.982 1.00 11.69 54 ASP C C 1
ATOM 8079 O O . ASP C 1 57 ? 12.039 -12.851 43.570 1.00 11.07 54 ASP C O 1
ATOM 8088 N N . ILE C 1 58 ? 11.393 -14.902 44.243 1.00 12.31 55 ILE C N 1
ATOM 8089 C CA . ILE C 1 58 ? 9.974 -14.597 44.237 1.00 13.24 55 ILE C CA 1
ATOM 8090 C C . ILE C 1 58 ? 9.473 -14.514 45.681 1.00 15.08 55 ILE C C 1
ATOM 8091 O O . ILE C 1 58 ? 9.636 -15.460 46.455 1.00 15.58 55 ILE C O 1
ATOM 8107 N N . THR C 1 59 ? 8.863 -13.381 46.029 1.00 15.68 56 THR C N 1
ATOM 8108 C CA . THR C 1 59 ? 8.293 -13.172 47.355 1.00 20.74 56 THR C CA 1
ATOM 8109 C C . THR C 1 59 ? 6.903 -13.802 47.423 1.00 19.27 56 THR C C 1
ATOM 8110 O O . THR C 1 59 ? 6.137 -13.771 46.459 1.00 19.29 56 THR C O 1
ATOM 8121 N N . GLY C 1 60 ? 6.582 -14.388 48.571 1.00 32.12 57 GLY C N 1
ATOM 8122 C CA . GLY C 1 60 ? 5.288 -15.018 48.762 1.00 34.55 57 GLY C CA 1
ATOM 8123 C C . GLY C 1 60 ? 5.156 -16.349 48.044 1.00 34.31 57 GLY C C 1
ATOM 8124 O O . GLY C 1 60 ? 6.130 -17.090 47.886 1.00 36.91 57 GLY C O 1
ATOM 8128 N N . THR C 1 61 ? 3.941 -16.647 47.595 1.00 36.07 58 THR C N 1
ATOM 8129 C CA . THR C 1 61 ? 3.638 -17.952 47.016 1.00 37.04 58 THR C CA 1
ATOM 8130 C C . THR C 1 61 ? 4.069 -18.057 45.559 1.00 35.35 58 THR C C 1
ATOM 8131 O O . THR C 1 61 ? 3.838 -17.149 44.763 1.00 33.21 58 THR C O 1
ATOM 8142 N N . LEU C 1 62 ? 4.690 -19.181 45.218 1.00 31.89 59 LEU C N 1
ATOM 8143 C CA . LEU C 1 62 ? 5.079 -19.447 43.841 1.00 28.91 59 LEU C CA 1
ATOM 8144 C C . LEU C 1 62 ? 3.853 -19.858 43.040 1.00 31.00 59 LEU C C 1
ATOM 8145 O O . LEU C 1 62 ? 2.891 -20.395 43.593 1.00 31.21 59 LEU C O 1
ATOM 8161 N N . SER C 1 63 ? 3.880 -19.603 41.737 1.00 28.48 60 SER C N 1
ATOM 8162 C CA . SER C 1 63 ? 2.766 -19.977 40.877 1.00 36.79 60 SER C CA 1
ATOM 8163 C C . SER C 1 63 ? 2.686 -21.495 40.754 1.00 36.54 60 SER C C 1
ATOM 8164 O O . SER C 1 63 ? 1.594 -22.063 40.677 1.00 38.23 60 SER C O 1
ATOM 8172 N N . ASN C 1 64 ? 3.846 -22.147 40.745 1.00 29.70 61 ASN C N 1
ATOM 8173 C CA . ASN C 1 64 ? 3.904 -23.605 40.740 1.00 29.26 61 ASN C CA 1
ATOM 8174 C C . ASN C 1 64 ? 4.981 -24.134 41.690 1.00 29.82 61 ASN C C 1
ATOM 8175 O O . ASN C 1 64 ? 6.156 -24.214 41.331 1.00 26.48 61 ASN C O 1
ATOM 8186 N N . PRO C 1 65 ? 4.578 -24.491 42.915 1.00 33.81 62 PRO C N 1
ATOM 8187 C CA . PRO C 1 65 ? 5.526 -25.001 43.909 1.00 35.78 62 PRO C CA 1
ATOM 8188 C C . PRO C 1 65 ? 5.905 -26.468 43.694 1.00 33.73 62 PRO C C 1
ATOM 8189 O O . PRO C 1 65 ? 6.728 -26.984 44.450 1.00 40.23 62 PRO C O 1
ATOM 8200 N N . GLU C 1 66 ? 5.326 -27.126 42.689 1.00 30.63 63 GLU C N 1
ATOM 8201 C CA . GLU C 1 66 ? 5.639 -28.534 42.430 1.00 36.83 63 GLU C CA 1
ATOM 8202 C C . GLU C 1 66 ? 6.763 -28.694 41.402 1.00 28.88 63 GLU C C 1
ATOM 8203 O O . GLU C 1 66 ? 7.610 -29.577 41.531 1.00 32.47 63 GLU C O 1
ATOM 8215 N N . VAL C 1 67 ? 6.758 -27.848 40.377 1.00 27.51 64 VAL C N 1
ATOM 8216 C CA . VAL C 1 67 ? 7.821 -27.841 39.377 1.00 20.25 64 VAL C CA 1
ATOM 8217 C C . VAL C 1 67 ? 8.302 -26.404 39.193 1.00 20.35 64 VAL C C 1
ATOM 8218 O O . VAL C 1 67 ? 7.571 -25.566 38.665 1.00 21.27 64 VAL C O 1
ATOM 8231 N N . PHE C 1 68 ? 9.519 -26.116 39.645 1.00 18.11 65 PHE C N 1
ATOM 8232 C CA . PHE C 1 68 ? 10.023 -24.742 39.633 1.00 14.63 65 PHE C CA 1
ATOM 8233 C C . PHE C 1 68 ? 10.675 -24.366 38.308 1.00 14.49 65 PHE C C 1
ATOM 8234 O O . PHE C 1 68 ? 11.626 -25.008 37.852 1.00 15.43 65 PHE C O 1
ATOM 8251 N N . ASN C 1 69 ? 10.153 -23.305 37.698 1.00 17.41 66 ASN C N 1
ATOM 8252 C CA . ASN C 1 69 ? 10.663 -22.799 36.438 1.00 14.77 66 ASN C CA 1
ATOM 8253 C C . ASN C 1 69 ? 11.089 -21.349 36.657 1.00 12.75 66 ASN C C 1
ATOM 8254 O O . ASN C 1 69 ? 10.231 -20.492 36.879 1.00 14.48 66 ASN C O 1
ATOM 8265 N N . TYR C 1 70 ? 12.393 -21.073 36.632 1.00 13.28 67 TYR C N 1
ATOM 8266 C CA . TYR C 1 70 ? 12.892 -19.769 37.076 1.00 11.16 67 TYR C CA 1
ATOM 8267 C C . TYR C 1 70 ? 12.422 -18.637 36.165 1.00 10.15 67 TYR C C 1
ATOM 8268 O O . TYR C 1 70 ? 11.944 -17.608 36.646 1.00 10.07 67 TYR C O 1
ATOM 8286 N N . GLY C 1 71 ? 12.565 -18.812 34.859 1.00 9.73 68 GLY C N 1
ATOM 8287 C CA . GLY C 1 71 ? 12.146 -17.770 33.937 1.00 11.36 68 GLY C CA 1
ATOM 8288 C C . GLY C 1 71 ? 10.661 -17.456 34.013 1.00 12.48 68 GLY C C 1
ATOM 8289 O O . GLY C 1 71 ? 10.247 -16.295 33.977 1.00 11.46 68 GLY C O 1
ATOM 8293 N N . VAL C 1 72 ? 9.839 -18.490 34.113 1.00 14.34 69 VAL C N 1
ATOM 8294 C CA . VAL C 1 72 ? 8.393 -18.295 34.166 1.00 12.72 69 VAL C CA 1
ATOM 8295 C C . VAL C 1 72 ? 7.968 -17.636 35.474 1.00 14.14 69 VAL C C 1
ATOM 8296 O O . VAL C 1 72 ? 7.160 -16.690 35.483 1.00 13.21 69 VAL C O 1
ATOM 8309 N N . GLU C 1 73 ? 8.511 -18.128 36.583 1.00 12.06 70 GLU C N 1
ATOM 8310 C CA . GLU C 1 73 ? 8.140 -17.613 37.890 1.00 10.76 70 GLU C CA 1
ATOM 8311 C C . GLU C 1 73 ? 8.577 -16.152 38.046 1.00 12.19 70 GLU C C 1
ATOM 8312 O O . GLU C 1 73 ? 7.840 -15.338 38.596 1.00 11.01 70 GLU C O 1
ATOM 8324 N N . THR C 1 74 ? 9.764 -15.800 37.558 1.00 10.30 71 THR C N 1
ATOM 8325 C CA . THR C 1 74 ? 10.220 -14.422 37.688 1.00 10.49 71 THR C CA 1
ATOM 8326 C C . THR C 1 74 ? 9.475 -13.490 36.739 1.00 8.96 71 THR C C 1
ATOM 8327 O O . THR C 1 74 ? 9.237 -12.334 37.072 1.00 9.72 71 THR C O 1
ATOM 8338 N N . HIS C 1 75 ? 9.117 -13.974 35.555 1.00 8.89 72 HIS C N 1
ATOM 8339 C CA . HIS C 1 75 ? 8.281 -13.188 34.661 1.00 9.82 72 HIS C CA 1
ATOM 8340 C C . HIS C 1 75 ? 6.969 -12.815 35.360 1.00 10.40 72 HIS C C 1
ATOM 8341 O O . HIS C 1 75 ? 6.553 -11.648 35.388 1.00 10.42 72 HIS C O 1
ATOM 8356 N N . GLU C 1 76 ? 6.313 -13.813 35.935 1.00 11.28 73 GLU C N 1
ATOM 8357 C CA . GLU C 1 76 ? 5.034 -13.582 36.602 1.00 13.13 73 GLU C CA 1
ATOM 8358 C C . GLU C 1 76 ? 5.209 -12.715 37.836 1.00 10.82 73 GLU C C 1
ATOM 8359 O O . GLU C 1 76 ? 4.400 -11.814 38.077 1.00 13.50 73 GLU C O 1
ATOM 8371 N N . ALA C 1 77 ? 6.255 -12.964 38.619 1.00 11.67 74 ALA C N 1
ATOM 8372 C CA . ALA C 1 77 ? 6.526 -12.155 39.801 1.00 11.19 74 ALA C CA 1
ATOM 8373 C C . ALA C 1 77 ? 6.799 -10.705 39.433 1.00 11.92 74 ALA C C 1
ATOM 8374 O O . ALA C 1 77 ? 6.331 -9.795 40.112 1.00 12.36 74 ALA C O 1
ATOM 8381 N N . TYR C 1 78 ? 7.560 -10.463 38.366 1.00 10.09 75 TYR C N 1
ATOM 8382 C CA . TYR C 1 78 ? 7.820 -9.088 37.956 1.00 10.74 75 TYR C CA 1
ATOM 8383 C C . TYR C 1 78 ? 6.512 -8.351 37.685 1.00 10.76 75 TYR C C 1
ATOM 8384 O O . TYR C 1 78 ? 6.304 -7.223 38.160 1.00 11.85 75 TYR C O 1
ATOM 8402 N N . LYS C 1 79 ? 5.635 -8.990 36.929 1.00 11.27 76 LYS C N 1
ATOM 8403 C CA . LYS C 1 79 ? 4.379 -8.361 36.528 1.00 13.27 76 LYS C CA 1
ATOM 8404 C C . LYS C 1 79 ? 3.452 -8.085 37.704 1.00 17.03 76 LYS C C 1
ATOM 8405 O O . LYS C 1 79 ? 2.638 -7.162 37.629 1.00 20.25 76 LYS C O 1
ATOM 8424 N N . GLN C 1 80 ? 3.557 -8.855 38.784 1.00 15.72 77 GLN C N 1
ATOM 8425 C CA . GLN C 1 80 ? 2.710 -8.587 39.950 1.00 15.94 77 GLN C CA 1
ATOM 8426 C C . GLN C 1 80 ? 3.478 -8.015 41.145 1.00 18.84 77 GLN C C 1
ATOM 8427 O O . GLN C 1 80 ? 3.016 -8.077 42.289 1.00 21.12 77 GLN C O 1
ATOM 8441 N N . ARG C 1 81 ? 4.631 -7.421 40.870 1.00 16.00 78 ARG C N 1
ATOM 8442 C CA . ARG C 1 81 ? 5.423 -6.767 41.900 1.00 15.30 78 ARG C CA 1
ATOM 8443 C C . ARG C 1 81 ? 5.678 -7.685 43.093 1.00 18.34 78 ARG C C 1
ATOM 8444 O O . ARG C 1 81 ? 5.461 -7.301 44.244 1.00 19.82 78 ARG C O 1
ATOM 8465 N N . SER C 1 82 ? 6.140 -8.900 42.818 1.00 17.07 79 SER C N 1
ATOM 8466 C CA . SER C 1 82 ? 6.465 -9.833 43.890 1.00 16.91 79 SER C CA 1
ATOM 8467 C C . SER C 1 82 ? 7.858 -10.435 43.723 1.00 14.12 79 SER C C 1
ATOM 8468 O O . SER C 1 82 ? 8.083 -11.587 44.082 1.00 15.54 79 SER C O 1
ATOM 8476 N N . LEU C 1 83 ? 8.787 -9.644 43.199 1.00 12.67 80 LEU C N 1
ATOM 8477 C CA . LEU C 1 83 ? 10.197 -10.029 43.180 1.00 10.78 80 LEU C CA 1
ATOM 8478 C C . LEU C 1 83 ? 10.887 -9.588 44.459 1.00 12.08 80 LEU C C 1
ATOM 8479 O O . LEU C 1 83 ? 10.473 -8.613 45.095 1.00 12.02 80 LEU C O 1
ATOM 8495 N N . ALA C 1 84 ? 11.953 -10.298 44.815 1.00 10.61 81 ALA C N 1
ATOM 8496 C CA . ALA C 1 84 ? 12.794 -9.903 45.928 1.00 10.32 81 ALA C CA 1
ATOM 8497 C C . ALA C 1 84 ? 13.270 -8.463 45.789 1.00 9.89 81 ALA C C 1
ATOM 8498 O O . ALA C 1 84 ? 13.506 -7.969 44.676 1.00 11.08 81 ALA C O 1
ATOM 8505 N N . SER C 1 85 ? 13.426 -7.800 46.928 1.00 10.82 82 SER C N 1
ATOM 8506 C CA . SER C 1 85 ? 13.785 -6.391 46.958 1.00 10.77 82 SER C CA 1
ATOM 8507 C C . SER C 1 85 ? 15.151 -6.095 46.360 1.00 9.85 82 SER C C 1
ATOM 8508 O O . SER C 1 85 ? 15.364 -5.013 45.840 1.00 9.45 82 SER C O 1
ATOM 8516 N N . ASP C 1 86 ? 16.100 -7.014 46.468 1.00 10.37 83 ASP C N 1
ATOM 8517 C CA . ASP C 1 86 ? 17.404 -6.735 45.892 1.00 8.90 83 ASP C CA 1
ATOM 8518 C C . ASP C 1 86 ? 17.282 -6.609 44.381 1.00 8.14 83 ASP C C 1
ATOM 8519 O O . ASP C 1 86 ? 17.913 -5.730 43.788 1.00 9.43 83 ASP C O 1
ATOM 8528 N N . ILE C 1 87 ? 16.469 -7.458 43.766 1.00 7.77 84 ILE C N 1
ATOM 8529 C CA . ILE C 1 87 ? 16.254 -7.373 42.329 1.00 7.34 84 ILE C CA 1
ATOM 8530 C C . ILE C 1 87 ? 15.508 -6.098 41.983 1.00 7.76 84 ILE C C 1
ATOM 8531 O O . ILE C 1 87 ? 15.889 -5.365 41.056 1.00 7.77 84 ILE C O 1
ATOM 8547 N N . THR C 1 88 ? 14.426 -5.804 42.697 1.00 8.69 85 THR C N 1
ATOM 8548 C CA . THR C 1 88 ? 13.663 -4.635 42.294 1.00 9.41 85 THR C CA 1
ATOM 8549 C C . THR C 1 88 ? 14.426 -3.342 42.584 1.00 7.76 85 THR C C 1
ATOM 8550 O O . THR C 1 88 ? 14.246 -2.380 41.857 1.00 9.84 85 THR C O 1
ATOM 8561 N N . ASP C 1 89 ? 15.291 -3.303 43.594 1.00 8.74 86 ASP C N 1
ATOM 8562 C CA . ASP C 1 89 ? 16.159 -2.143 43.778 1.00 8.93 86 ASP C CA 1
ATOM 8563 C C . ASP C 1 89 ? 17.002 -1.897 42.528 1.00 9.29 86 ASP C C 1
ATOM 8564 O O . ASP C 1 89 ? 17.177 -0.761 42.108 1.00 8.97 86 ASP C O 1
ATOM 8573 N N . GLU C 1 90 ? 17.558 -2.955 41.950 1.00 8.06 87 GLU C N 1
ATOM 8574 C CA . GLU C 1 90 ? 18.406 -2.787 40.775 1.00 7.39 87 GLU C CA 1
ATOM 8575 C C . GLU C 1 90 ? 17.576 -2.405 39.566 1.00 7.12 87 GLU C C 1
ATOM 8576 O O . GLU C 1 90 ? 18.022 -1.619 38.732 1.00 7.65 87 GLU C O 1
ATOM 8588 N N . GLN C 1 91 ? 16.384 -2.975 39.454 1.00 7.43 88 GLN C N 1
ATOM 8589 C CA . GLN C 1 91 ? 15.533 -2.653 38.315 1.00 7.02 88 GLN C CA 1
ATOM 8590 C C . GLN C 1 91 ? 15.181 -1.178 38.310 1.00 7.74 88 GLN C C 1
ATOM 8591 O O . GLN C 1 91 ? 15.085 -0.593 37.242 1.00 7.61 88 GLN C O 1
ATOM 8605 N N . LYS C 1 92 ? 14.968 -0.583 39.489 1.00 7.89 89 LYS C N 1
ATOM 8606 C CA . LYS C 1 92 ? 14.661 0.828 39.573 1.00 8.28 89 LYS C CA 1
ATOM 8607 C C . LYS C 1 92 ? 15.848 1.633 39.057 1.00 9.21 89 LYS C C 1
ATOM 8608 O O . LYS C 1 92 ? 15.671 2.617 38.338 1.00 9.57 89 LYS C O 1
ATOM 8627 N N . LYS C 1 93 ? 17.059 1.226 39.424 1.00 8.47 90 LYS C N 1
ATOM 8628 C CA . LYS C 1 93 ? 18.247 1.942 38.971 1.00 7.39 90 LYS C CA 1
ATOM 8629 C C . LYS C 1 93 ? 18.380 1.884 37.449 1.00 7.53 90 LYS C C 1
ATOM 8630 O O . LYS C 1 93 ? 18.736 2.864 36.811 1.00 7.65 90 LYS C O 1
ATOM 8649 N N . VAL C 1 94 ? 18.155 0.705 36.885 1.00 6.72 91 VAL C N 1
ATOM 8650 C CA . VAL C 1 94 ? 18.187 0.547 35.437 1.00 6.56 91 VAL C CA 1
ATOM 8651 C C . VAL C 1 94 ? 17.081 1.361 34.752 1.00 8.33 91 VAL C C 1
ATOM 8652 O O . VAL C 1 94 ? 17.329 2.048 33.750 1.00 8.74 91 VAL C O 1
ATOM 8665 N N . ARG C 1 95 ? 15.865 1.275 35.289 1.00 8.63 92 ARG C N 1
ATOM 8666 C CA . ARG C 1 95 ? 14.727 2.009 34.751 1.00 11.13 92 ARG C CA 1
ATOM 8667 C C . ARG C 1 95 ? 15.037 3.501 34.651 1.00 9.95 92 ARG C C 1
ATOM 8668 O O . ARG C 1 95 ? 14.722 4.163 33.651 1.00 11.23 92 ARG C O 1
ATOM 8689 N N . GLU C 1 96 ? 15.669 4.037 35.680 1.00 9.31 93 GLU C N 1
ATOM 8690 C CA . GLU C 1 96 ? 15.977 5.454 35.711 1.00 11.78 93 GLU C CA 1
ATOM 8691 C C . GLU C 1 96 ? 17.166 5.831 34.809 1.00 12.49 93 GLU C C 1
ATOM 8692 O O . GLU C 1 96 ? 17.216 6.940 34.275 1.00 19.15 93 GLU C O 1
ATOM 8704 N N . ALA C 1 97 ? 18.091 4.904 34.587 1.00 8.60 94 ALA C N 1
ATOM 8705 C CA . ALA C 1 97 ? 19.344 5.216 33.905 1.00 8.03 94 ALA C CA 1
ATOM 8706 C C . ALA C 1 97 ? 19.182 5.403 32.417 1.00 7.92 94 ALA C C 1
ATOM 8707 O O . ALA C 1 97 ? 18.473 4.631 31.763 1.00 8.90 94 ALA C O 1
ATOM 8714 N N . ASP C 1 98 ? 19.868 6.404 31.881 1.00 7.28 95 ASP C N 1
ATOM 8715 C CA . ASP C 1 98 ? 20.006 6.568 30.442 1.00 6.43 95 ASP C CA 1
ATOM 8716 C C . ASP C 1 98 ? 21.205 5.810 29.885 1.00 6.47 95 ASP C C 1
ATOM 8717 O O . ASP C 1 98 ? 21.200 5.402 28.725 1.00 7.31 95 ASP C O 1
ATOM 8726 N N . LEU C 1 99 ? 22.211 5.641 30.729 1.00 6.01 96 LEU C N 1
ATOM 8727 C CA . LEU C 1 99 ? 23.441 4.942 30.384 1.00 6.01 96 LEU C CA 1
ATOM 8728 C C . LEU C 1 99 ? 23.806 4.040 31.548 1.00 5.75 96 LEU C C 1
ATOM 8729 O O . LEU C 1 99 ? 23.795 4.464 32.695 1.00 6.65 96 LEU C O 1
ATOM 8745 N N . VAL C 1 100 ? 24.119 2.788 31.251 1.00 5.89 97 VAL C N 1
ATOM 8746 C CA . VAL C 1 100 ? 24.614 1.841 32.241 1.00 6.07 97 VAL C CA 1
ATOM 8747 C C . VAL C 1 100 ? 26.025 1.449 31.838 1.00 6.10 97 VAL C C 1
ATOM 8748 O O . VAL C 1 100 ? 26.272 0.913 30.737 1.00 6.77 97 VAL C O 1
ATOM 8761 N N . ILE C 1 101 ? 26.972 1.755 32.718 1.00 5.75 98 ILE C N 1
ATOM 8762 C CA . ILE C 1 101 ? 28.360 1.380 32.542 1.00 6.68 98 ILE C CA 1
ATOM 8763 C C . ILE C 1 101 ? 28.654 0.184 33.435 1.00 6.17 98 ILE C C 1
ATOM 8764 O O . ILE C 1 101 ? 28.353 0.215 34.639 1.00 6.81 98 ILE C O 1
ATOM 8780 N N . PHE C 1 102 ? 29.209 -0.884 32.866 1.00 5.72 99 PHE C N 1
ATOM 8781 C CA . PHE C 1 102 ? 29.645 -2.052 33.627 1.00 5.81 99 PHE C CA 1
ATOM 8782 C C . PHE C 1 102 ? 31.152 -1.963 33.776 1.00 6.47 99 PHE C C 1
ATOM 8783 O O . PHE C 1 102 ? 31.866 -1.857 32.786 1.00 7.83 99 PHE C O 1
ATOM 8800 N N . GLN C 1 103 ? 31.651 -1.999 35.008 1.00 6.02 100 GLN C N 1
ATOM 8801 C CA . GLN C 1 103 ? 33.085 -1.900 35.254 1.00 6.63 100 GLN C CA 1
ATOM 8802 C C . GLN C 1 103 ? 33.522 -3.202 35.923 1.00 6.05 100 GLN C C 1
ATOM 8803 O O . GLN C 1 103 ? 33.087 -3.495 37.050 1.00 6.15 100 GLN C O 1
ATOM 8817 N N . PHE C 1 104 ? 34.354 -3.983 35.254 1.00 5.92 101 PHE C N 1
ATOM 8818 C CA . PHE C 1 104 ? 34.742 -5.274 35.790 1.00 5.21 101 PHE C CA 1
ATOM 8819 C C . PHE C 1 104 ? 36.036 -5.799 35.190 1.00 5.93 101 PHE C C 1
ATOM 8820 O O . PHE C 1 104 ? 36.385 -5.474 34.042 1.00 6.28 101 PHE C O 1
ATOM 8837 N N . PRO C 1 105 ? 36.715 -6.684 35.945 1.00 5.87 102 PRO C N 1
ATOM 8838 C CA . PRO C 1 105 ? 37.801 -7.491 35.384 1.00 6.13 102 PRO C CA 1
ATOM 8839 C C . PRO C 1 105 ? 37.220 -8.679 34.646 1.00 4.82 102 PRO C C 1
ATOM 8840 O O . PRO C 1 105 ? 36.237 -9.297 35.071 1.00 6.41 102 PRO C O 1
ATOM 8851 N N . LEU C 1 106 ? 37.857 -9.033 33.529 1.00 5.69 103 LEU C N 1
ATOM 8852 C CA . LEU C 1 106 ? 37.451 -10.197 32.768 1.00 5.90 103 LEU C CA 1
ATOM 8853 C C . LEU C 1 106 ? 37.802 -11.457 33.567 1.00 5.23 103 LEU C C 1
ATOM 8854 O O . LEU C 1 106 ? 38.963 -11.655 33.953 1.00 6.64 103 LEU C O 1
ATOM 8870 N N . TYR C 1 107 ? 36.797 -12.285 33.830 1.00 5.94 104 TYR C N 1
ATOM 8871 C CA . TYR C 1 107 ? 37.008 -13.601 34.450 1.00 5.60 104 TYR C CA 1
ATOM 8872 C C . TYR C 1 107 ? 36.518 -14.653 33.471 1.00 4.76 104 TYR C C 1
ATOM 8873 O O . TYR C 1 107 ? 35.336 -14.710 33.146 1.00 5.24 104 TYR C O 1
ATOM 8891 N N . TRP C 1 108 ? 37.412 -15.522 33.016 1.00 6.25 105 TRP C N 1
ATOM 8892 C CA . TRP C 1 108 ? 37.045 -16.618 32.119 1.00 7.01 105 TRP C CA 1
ATOM 8893 C C . TRP C 1 108 ? 36.293 -16.116 30.885 1.00 5.37 105 TRP C C 1
ATOM 8894 O O . TRP C 1 108 ? 35.239 -16.617 30.511 1.00 6.19 105 TRP C O 1
ATOM 8915 N N . PHE C 1 109 ? 36.894 -15.105 30.267 1.00 6.02 106 PHE C N 1
ATOM 8916 C CA . PHE C 1 109 ? 36.388 -14.534 29.017 1.00 5.66 106 PHE C CA 1
ATOM 8917 C C . PHE C 1 109 ? 34.968 -13.980 29.186 1.00 5.42 106 PHE C C 1
ATOM 8918 O O . PHE C 1 109 ? 34.243 -13.844 28.211 1.00 5.88 106 PHE C O 1
ATOM 8935 N N . SER C 1 110 ? 34.606 -13.588 30.407 1.00 6.39 107 SER C N 1
ATOM 8936 C CA . SER C 1 110 ? 33.270 -13.117 30.696 1.00 5.32 107 SER C CA 1
ATOM 8937 C C . SER C 1 110 ? 33.305 -12.224 31.945 1.00 5.88 107 SER C C 1
ATOM 8938 O O . SER C 1 110 ? 34.362 -11.774 32.390 1.00 5.83 107 SER C O 1
ATOM 8946 N N . VAL C 1 111 ? 32.119 -11.954 32.465 1.00 5.43 108 VAL C N 1
ATOM 8947 C CA . VAL C 1 111 ? 31.979 -11.183 33.702 1.00 5.24 108 VAL C CA 1
ATOM 8948 C C . VAL C 1 111 ? 32.203 -12.064 34.931 1.00 5.22 108 VAL C C 1
ATOM 8949 O O . VAL C 1 111 ? 31.869 -13.248 34.908 1.00 4.91 108 VAL C O 1
ATOM 8962 N N . PRO C 1 112 ? 32.720 -11.488 36.033 1.00 5.60 109 PRO C N 1
ATOM 8963 C CA . PRO C 1 112 ? 32.711 -12.233 37.296 1.00 5.62 109 PRO C CA 1
ATOM 8964 C C . PRO C 1 112 ? 31.310 -12.741 37.631 1.00 5.47 109 PRO C C 1
ATOM 8965 O O . PRO C 1 112 ? 30.318 -12.097 37.313 1.00 5.27 109 PRO C O 1
ATOM 8976 N N . ALA C 1 113 ? 31.233 -13.879 38.305 1.00 5.62 110 ALA C N 1
ATOM 8977 C CA . ALA C 1 113 ? 29.951 -14.493 38.594 1.00 5.00 110 ALA C CA 1
ATOM 8978 C C . ALA C 1 113 ? 28.989 -13.558 39.329 1.00 5.92 110 ALA C C 1
ATOM 8979 O O . ALA C 1 113 ? 27.775 -13.659 39.140 1.00 5.92 110 ALA C O 1
ATOM 8986 N N . ILE C 1 114 ? 29.485 -12.684 40.207 1.00 5.03 111 ILE C N 1
ATOM 8987 C CA . ILE C 1 114 ? 28.564 -11.814 40.927 1.00 5.48 111 ILE C CA 1
ATOM 8988 C C . ILE C 1 114 ? 27.825 -10.886 39.958 1.00 5.48 111 ILE C C 1
ATOM 8989 O O . ILE C 1 114 ? 26.634 -10.604 40.139 1.00 6.09 111 ILE C O 1
ATOM 9005 N N . LEU C 1 115 ? 28.522 -10.447 38.913 1.00 5.48 112 LEU C N 1
ATOM 9006 C CA . LEU C 1 115 ? 27.910 -9.623 37.882 1.00 5.71 112 LEU C CA 1
ATOM 9007 C C . LEU C 1 115 ? 27.084 -10.455 36.901 1.00 5.16 112 LEU C C 1
ATOM 9008 O O . LEU C 1 115 ? 26.023 -10.018 36.464 1.00 5.76 112 LEU C O 1
ATOM 9024 N N . LYS C 1 116 ? 27.518 -11.683 36.604 1.00 5.48 113 LYS C N 1
ATOM 9025 C CA . LYS C 1 116 ? 26.657 -12.577 35.843 1.00 5.40 113 LYS C CA 1
ATOM 9026 C C . LYS C 1 116 ? 25.323 -12.744 36.561 1.00 5.68 113 LYS C C 1
ATOM 9027 O O . LYS C 1 116 ? 24.269 -12.753 35.926 1.00 5.84 113 LYS C O 1
ATOM 9046 N N . GLY C 1 117 ? 25.358 -12.885 37.881 1.00 5.48 114 GLY C N 1
ATOM 9047 C CA . GLY C 1 117 ? 24.124 -13.012 38.626 1.00 6.94 114 GLY C CA 1
ATOM 9048 C C . GLY C 1 117 ? 23.242 -11.788 38.593 1.00 5.88 114 GLY C C 1
ATOM 9049 O O . GLY C 1 117 ? 22.022 -11.916 38.541 1.00 6.29 114 GLY C O 1
ATOM 9053 N N . TRP C 1 118 ? 23.850 -10.610 38.619 1.00 5.23 115 TRP C N 1
ATOM 9054 C CA . TRP C 1 118 ? 23.086 -9.383 38.397 1.00 6.65 115 TRP C CA 1
ATOM 9055 C C . TRP C 1 118 ? 22.371 -9.440 37.028 1.00 5.87 115 TRP C C 1
ATOM 9056 O O . TRP C 1 118 ? 21.174 -9.166 36.925 1.00 6.37 115 TRP C O 1
ATOM 9077 N N . MET C 1 119 ? 23.082 -9.847 35.979 1.00 6.32 116 MET C N 1
ATOM 9078 C CA A MET C 1 119 ? 22.449 -9.950 34.670 0.75 5.14 116 MET C CA 1
ATOM 9079 C CA B MET C 1 119 ? 22.471 -9.984 34.651 0.25 5.16 116 MET C CA 1
ATOM 9080 C C . MET C 1 119 ? 21.307 -10.979 34.673 1.00 5.87 116 MET C C 1
ATOM 9081 O O . MET C 1 119 ? 20.192 -10.715 34.191 1.00 6.09 116 MET C O 1
ATOM 9107 N N . ASP C 1 120 ? 21.577 -12.159 35.215 1.00 5.25 117 ASP C N 1
ATOM 9108 C CA . ASP C 1 120 ? 20.600 -13.234 35.259 1.00 6.39 117 ASP C CA 1
ATOM 9109 C C . ASP C 1 120 ? 19.321 -12.835 35.987 1.00 5.91 117 ASP C C 1
ATOM 9110 O O . ASP C 1 120 ? 18.231 -13.205 35.575 1.00 6.78 117 ASP C O 1
ATOM 9119 N N . ARG C 1 121 ? 19.486 -12.166 37.128 1.00 5.48 118 ARG C N 1
ATOM 9120 C CA . ARG C 1 121 ? 18.367 -11.890 38.032 1.00 6.20 118 ARG C CA 1
ATOM 9121 C C . ARG C 1 121 ? 17.666 -10.563 37.790 1.00 6.67 118 ARG C C 1
ATOM 9122 O O . ARG C 1 121 ? 16.450 -10.476 37.939 1.00 7.82 118 ARG C O 1
ATOM 9143 N N . VAL C 1 122 ? 18.424 -9.532 37.461 1.00 5.77 119 VAL C N 1
ATOM 9144 C CA . VAL C 1 122 ? 17.852 -8.197 37.309 1.00 6.01 119 VAL C CA 1
ATOM 9145 C C . VAL C 1 122 ? 17.183 -8.052 35.935 1.00 7.14 119 VAL C C 1
ATOM 9146 O O . VAL C 1 122 ? 16.100 -7.469 35.838 1.00 6.94 119 VAL C O 1
ATOM 9159 N N . LEU C 1 123 ? 17.809 -8.558 34.865 1.00 6.12 120 LEU C N 1
ATOM 9160 C CA . LEU C 1 123 ? 17.272 -8.379 33.510 1.00 7.06 120 LEU C CA 1
ATOM 9161 C C . LEU C 1 123 ? 16.246 -9.466 33.232 1.00 6.89 120 LEU C C 1
ATOM 9162 O O . LEU C 1 123 ? 16.446 -10.332 32.376 1.00 8.77 120 LEU C O 1
ATOM 9178 N N . CYS C 1 124 ? 15.125 -9.443 33.957 1.00 7.34 121 CYS C N 1
ATOM 9179 C CA . CYS C 1 124 ? 14.173 -10.534 33.859 1.00 6.11 121 CYS C CA 1
ATOM 9180 C C . CYS C 1 124 ? 13.128 -10.290 32.788 1.00 7.80 121 CYS C C 1
ATOM 9181 O O . CYS C 1 124 ? 12.927 -9.173 32.298 1.00 7.74 121 CYS C O 1
ATOM 9189 N N . GLN C 1 125 ? 12.464 -11.371 32.440 1.00 7.68 122 GLN C N 1
ATOM 9190 C CA . GLN C 1 125 ? 11.406 -11.296 31.459 1.00 7.86 122 GLN C CA 1
ATOM 9191 C C . GLN C 1 125 ? 10.291 -10.396 31.975 1.00 7.75 122 GLN C C 1
ATOM 9192 O O . GLN C 1 125 ? 9.943 -10.426 33.174 1.00 9.10 122 GLN C O 1
ATOM 9206 N N . GLY C 1 126 ? 9.748 -9.567 31.083 1.00 8.04 123 GLY C N 1
ATOM 9207 C CA . GLY C 1 126 ? 8.737 -8.595 31.459 1.00 7.73 123 GLY C CA 1
ATOM 9208 C C . GLY C 1 126 ? 9.313 -7.249 31.841 1.00 7.94 123 GLY C C 1
ATOM 9209 O O . GLY C 1 126 ? 8.611 -6.239 31.738 1.00 8.97 123 GLY C O 1
ATOM 9213 N N . PHE C 1 127 ? 10.556 -7.234 32.317 1.00 8.15 124 PHE C N 1
ATOM 9214 C CA . PHE C 1 127 ? 11.255 -5.999 32.645 1.00 7.76 124 PHE C CA 1
ATOM 9215 C C . PHE C 1 127 ? 12.211 -5.581 31.525 1.00 6.85 124 PHE C C 1
ATOM 9216 O O . PHE C 1 127 ? 12.153 -4.449 31.049 1.00 7.99 124 PHE C O 1
ATOM 9233 N N . ALA C 1 128 ? 13.098 -6.495 31.130 1.00 6.26 125 ALA C N 1
ATOM 9234 C CA . ALA C 1 128 ? 14.140 -6.172 30.158 1.00 6.86 125 ALA C CA 1
ATOM 9235 C C . ALA C 1 128 ? 13.840 -6.674 28.750 1.00 5.85 125 ALA C C 1
ATOM 9236 O O . ALA C 1 128 ? 14.347 -6.114 27.778 1.00 7.31 125 ALA C O 1
ATOM 9243 N N . PHE C 1 129 ? 13.035 -7.717 28.630 1.00 6.24 126 PHE C N 1
ATOM 9244 C CA . PHE C 1 129 ? 12.726 -8.321 27.337 1.00 6.51 126 PHE C CA 1
ATOM 9245 C C . PHE C 1 129 ? 11.412 -9.073 27.468 1.00 6.31 126 PHE C C 1
ATOM 9246 O O . PHE C 1 129 ? 10.992 -9.419 28.574 1.00 7.41 126 PHE C O 1
ATOM 9263 N N . ASP C 1 130 ? 10.794 -9.382 26.339 1.00 6.75 127 ASP C N 1
ATOM 9264 C CA . ASP C 1 130 ? 9.695 -10.335 26.254 1.00 6.81 127 ASP C CA 1
ATOM 9265 C C . ASP C 1 130 ? 10.109 -11.442 25.296 1.00 7.62 127 ASP C C 1
ATOM 9266 O O . ASP C 1 130 ? 11.047 -11.269 24.535 1.00 7.00 127 ASP C O 1
ATOM 9275 N N . ILE C 1 131 ? 9.392 -12.557 25.309 1.00 6.96 128 ILE C N 1
ATOM 9276 C CA . ILE C 1 131 ? 9.684 -13.632 24.365 1.00 7.31 128 ILE C CA 1
ATOM 9277 C C . ILE C 1 131 ? 8.429 -13.891 23.521 1.00 7.07 128 ILE C C 1
ATOM 9278 O O . ILE C 1 131 ? 7.469 -14.498 24.005 1.00 8.06 128 ILE C O 1
ATOM 9294 N N . PRO C 1 132 ? 8.400 -13.413 22.271 1.00 6.01 129 PRO C N 1
ATOM 9295 C CA . PRO C 1 132 ? 9.380 -12.514 21.649 1.00 6.42 129 PRO C CA 1
ATOM 9296 C C . PRO C 1 132 ? 9.245 -11.064 22.151 1.00 7.09 129 PRO C C 1
ATOM 9297 O O . PRO C 1 132 ? 8.296 -10.725 22.864 1.00 6.13 129 PRO C O 1
ATOM 9308 N N . GLY C 1 133 ? 10.182 -10.213 21.735 1.00 6.74 130 GLY C N 1
ATOM 9309 C CA . GLY C 1 133 ? 10.298 -8.858 22.254 1.00 6.87 130 GLY C CA 1
ATOM 9310 C C . GLY C 1 133 ? 11.732 -8.646 22.696 1.00 6.54 130 GLY C C 1
ATOM 9311 O O . GLY C 1 133 ? 12.015 -8.455 23.879 1.00 7.20 130 GLY C O 1
ATOM 9315 N N . PHE C 1 134 ? 12.640 -8.686 21.738 1.00 6.58 131 PHE C N 1
ATOM 9316 C CA . PHE C 1 134 ? 14.065 -8.593 22.022 1.00 6.76 131 PHE C CA 1
ATOM 9317 C C . PHE C 1 134 ? 14.770 -7.916 20.840 1.00 5.45 131 PHE C C 1
ATOM 9318 O O . PHE C 1 134 ? 14.153 -7.672 19.800 1.00 5.88 131 PHE C O 1
ATOM 9335 N N . TYR C 1 135 ? 16.042 -7.570 21.021 1.00 5.11 132 TYR C N 1
ATOM 9336 C CA . TYR C 1 135 ? 16.764 -6.723 20.088 1.00 5.69 132 TYR C CA 1
ATOM 9337 C C . TYR C 1 135 ? 15.927 -5.455 19.866 1.00 5.97 132 TYR C C 1
ATOM 9338 O O . TYR C 1 135 ? 15.711 -4.737 20.829 1.00 6.45 132 TYR C O 1
ATOM 9356 N N . ASP C 1 136 ? 15.475 -5.150 18.650 1.00 5.08 133 ASP C N 1
ATOM 9357 C CA . ASP C 1 136 ? 14.757 -3.893 18.437 1.00 5.84 133 ASP C CA 1
ATOM 9358 C C . ASP C 1 136 ? 13.430 -3.805 19.181 1.00 6.50 133 ASP C C 1
ATOM 9359 O O . ASP C 1 136 ? 12.871 -2.722 19.305 1.00 8.34 133 ASP C O 1
ATOM 9368 N N . SER C 1 137 ? 12.883 -4.916 19.648 1.00 5.56 134 SER C N 1
ATOM 9369 C CA . SER C 1 137 ? 11.675 -4.873 20.453 1.00 5.93 134 SER C CA 1
ATOM 9370 C C . SER C 1 137 ? 11.956 -5.231 21.929 1.00 5.93 134 SER C C 1
ATOM 9371 O O . SER C 1 137 ? 11.019 -5.515 22.686 1.00 7.44 134 SER C O 1
ATOM 9379 N N . GLY C 1 138 ? 13.227 -5.204 22.340 1.00 5.94 135 GLY C N 1
ATOM 9380 C CA . GLY C 1 138 ? 13.546 -5.328 23.758 1.00 5.65 135 GLY C CA 1
ATOM 9381 C C . GLY C 1 138 ? 12.963 -4.161 24.546 1.00 5.80 135 GLY C C 1
ATOM 9382 O O . GLY C 1 138 ? 12.691 -3.087 23.992 1.00 6.93 135 GLY C O 1
ATOM 9386 N N . LEU C 1 139 ? 12.799 -4.349 25.854 1.00 6.00 136 LEU C N 1
ATOM 9387 C CA . LEU C 1 139 ? 12.088 -3.387 26.682 1.00 5.78 136 LEU C CA 1
ATOM 9388 C C . LEU C 1 139 ? 12.952 -2.255 27.209 1.00 7.05 136 LEU C C 1
ATOM 9389 O O . LEU C 1 139 ? 12.422 -1.259 27.696 1.00 7.55 136 LEU C O 1
ATOM 9405 N N . LEU C 1 140 ? 14.266 -2.388 27.103 1.00 6.50 137 LEU C N 1
ATOM 9406 C CA . LEU C 1 140 ? 15.179 -1.320 27.523 1.00 6.20 137 LEU C CA 1
ATOM 9407 C C . LEU C 1 140 ? 15.603 -0.452 26.342 1.00 6.98 137 LEU C C 1
ATOM 9408 O O . LEU C 1 140 ? 16.598 0.272 26.401 1.00 7.69 137 LEU C O 1
ATOM 9424 N N . GLN C 1 141 ? 14.812 -0.512 25.268 1.00 8.07 138 GLN C N 1
ATOM 9425 C CA . GLN C 1 141 ? 14.996 0.350 24.097 1.00 8.51 138 GLN C CA 1
ATOM 9426 C C . GLN C 1 141 ? 15.122 1.785 24.544 1.00 7.88 138 GLN C C 1
ATOM 9427 O O . GLN C 1 141 ? 14.336 2.263 25.359 1.00 10.15 138 GLN C O 1
ATOM 9441 N N . GLY C 1 142 ? 16.119 2.463 24.005 1.00 8.09 139 GLY C N 1
ATOM 9442 C CA . GLY C 1 142 ? 16.365 3.861 24.309 1.00 10.21 139 GLY C CA 1
ATOM 9443 C C . GLY C 1 142 ? 17.550 4.060 25.234 1.00 9.66 139 GLY C C 1
ATOM 9444 O O . GLY C 1 142 ? 18.126 5.147 25.271 1.00 12.50 139 GLY C O 1
ATOM 9448 N N . LYS C 1 143 ? 17.925 3.025 25.973 1.00 7.93 140 LYS C N 1
ATOM 9449 C CA . LYS C 1 143 ? 19.039 3.120 26.896 1.00 6.46 140 LYS C CA 1
ATOM 9450 C C . LYS C 1 143 ? 20.349 2.732 26.224 1.00 6.44 140 LYS C C 1
ATOM 9451 O O . LYS C 1 143 ? 20.353 2.000 25.230 1.00 7.15 140 LYS C O 1
ATOM 9470 N N . LEU C 1 144 ? 21.454 3.236 26.760 1.00 6.22 141 LEU C N 1
ATOM 9471 C CA . LEU C 1 144 ? 22.794 2.922 26.309 1.00 6.28 141 LEU C CA 1
ATOM 9472 C C . LEU C 1 144 ? 23.512 2.088 27.350 1.00 5.43 141 LEU C C 1
ATOM 9473 O O . LEU C 1 144 ? 23.271 2.237 28.545 1.00 6.10 141 LEU C O 1
ATOM 9489 N N . ALA C 1 145 ? 24.429 1.244 26.896 1.00 5.76 142 ALA C N 1
ATOM 9490 C CA . ALA C 1 145 ? 25.267 0.440 27.777 1.00 6.04 142 ALA C CA 1
ATOM 9491 C C . ALA C 1 145 ? 26.682 0.461 27.253 1.00 6.34 142 ALA C C 1
ATOM 9492 O O . ALA C 1 145 ? 26.910 0.555 26.037 1.00 7.46 142 ALA C O 1
ATOM 9499 N N . LEU C 1 146 ? 27.634 0.302 28.167 1.00 5.95 143 LEU C N 1
ATOM 9500 C CA . LEU C 1 146 ? 29.041 0.350 27.844 1.00 6.22 143 LEU C CA 1
ATOM 9501 C C . LEU C 1 146 ? 29.794 -0.617 28.759 1.00 6.09 143 LEU C C 1
ATOM 9502 O O . LEU C 1 146 ? 29.617 -0.565 29.988 1.00 6.88 143 LEU C O 1
ATOM 9518 N N . LEU C 1 147 ? 30.596 -1.503 28.186 1.00 5.83 144 LEU C N 1
ATOM 9519 C CA . LEU C 1 147 ? 31.461 -2.394 28.958 1.00 5.93 144 LEU C CA 1
ATOM 9520 C C . LEU C 1 147 ? 32.848 -1.792 29.112 1.00 6.88 144 LEU C C 1
ATOM 9521 O O . LEU C 1 147 ? 33.536 -1.542 28.112 1.00 7.29 144 LEU C O 1
ATOM 9537 N N . SER C 1 148 ? 33.254 -1.564 30.361 1.00 5.79 145 SER C N 1
ATOM 9538 C CA . SER C 1 148 ? 34.599 -1.130 30.695 1.00 5.35 145 SER C CA 1
ATOM 9539 C C . SER C 1 148 ? 35.254 -2.287 31.401 1.00 6.08 145 SER C C 1
ATOM 9540 O O . SER C 1 148 ? 34.958 -2.569 32.571 1.00 6.59 145 SER C O 1
ATOM 9548 N N . VAL C 1 149 ? 36.115 -2.977 30.677 1.00 6.06 146 VAL C N 1
ATOM 9549 C CA . VAL C 1 149 ? 36.645 -4.246 31.116 1.00 6.68 146 VAL C CA 1
ATOM 9550 C C . VAL C 1 149 ? 38.154 -4.181 31.129 1.00 6.62 146 VAL C C 1
ATOM 9551 O O . VAL C 1 149 ? 38.782 -3.586 30.244 1.00 8.58 146 VAL C O 1
ATOM 9564 N N . THR C 1 150 ? 38.742 -4.769 32.160 1.00 7.08 147 THR C N 1
ATOM 9565 C CA . THR C 1 150 ? 40.182 -4.902 32.279 1.00 6.97 147 THR C CA 1
ATOM 9566 C C . THR C 1 150 ? 40.539 -6.381 32.044 1.00 5.95 147 THR C C 1
ATOM 9567 O O . THR C 1 150 ? 39.752 -7.279 32.341 1.00 6.30 147 THR C O 1
ATOM 9578 N N . THR C 1 151 ? 41.705 -6.645 31.481 1.00 6.79 148 THR C N 1
ATOM 9579 C CA . THR C 1 151 ? 42.090 -8.018 31.179 1.00 7.77 148 THR C CA 1
ATOM 9580 C C . THR C 1 151 ? 43.438 -8.365 31.776 1.00 8.52 148 THR C C 1
ATOM 9581 O O . THR C 1 151 ? 44.259 -7.482 32.081 1.00 9.62 148 THR C O 1
ATOM 9592 N N . GLY C 1 152 ? 43.686 -9.649 31.943 1.00 8.59 149 GLY C N 1
ATOM 9593 C CA . GLY C 1 152 ? 45.026 -10.138 32.211 1.00 8.80 149 GLY C CA 1
ATOM 9594 C C . GLY C 1 152 ? 45.851 -10.241 30.946 1.00 8.81 149 GLY C C 1
ATOM 9595 O O . GLY C 1 152 ? 47.036 -9.895 30.937 1.00 11.17 149 GLY C O 1
ATOM 9599 N N . GLY C 1 153 ? 45.221 -10.722 29.885 1.00 10.76 150 GLY C N 1
ATOM 9600 C CA . GLY C 1 153 ? 45.894 -10.920 28.616 1.00 11.52 150 GLY C CA 1
ATOM 9601 C C . GLY C 1 153 ? 46.167 -9.600 27.910 1.00 11.30 150 GLY C C 1
ATOM 9602 O O . GLY C 1 153 ? 45.440 -8.615 28.040 1.00 10.37 150 GLY C O 1
ATOM 9606 N N . THR C 1 154 ? 47.236 -9.596 27.124 1.00 13.03 151 THR C N 1
ATOM 9607 C CA . THR C 1 154 ? 47.663 -8.419 26.377 1.00 12.59 151 THR C CA 1
ATOM 9608 C C . THR C 1 154 ? 46.869 -8.265 25.084 1.00 12.10 151 THR C C 1
ATOM 9609 O O . THR C 1 154 ? 46.192 -9.188 24.630 1.00 13.65 151 THR C O 1
ATOM 9620 N N . ALA C 1 155 ? 46.953 -7.090 24.476 1.00 14.58 152 ALA C N 1
ATOM 9621 C CA . ALA C 1 155 ? 46.291 -6.866 23.200 1.00 15.62 152 ALA C CA 1
ATOM 9622 C C . ALA C 1 155 ? 46.760 -7.878 22.149 1.00 16.18 152 ALA C C 1
ATOM 9623 O O . ALA C 1 155 ? 45.964 -8.360 21.346 1.00 14.81 152 ALA C O 1
ATOM 9630 N N . GLU C 1 156 ? 48.052 -8.175 22.159 1.00 15.11 153 GLU C N 1
ATOM 9631 C CA . GLU C 1 156 ? 48.659 -9.141 21.242 1.00 16.39 153 GLU C CA 1
ATOM 9632 C C . GLU C 1 156 ? 48.046 -10.534 21.391 1.00 15.50 153 GLU C C 1
ATOM 9633 O O . GLU C 1 156 ? 47.836 -11.250 20.410 1.00 15.69 153 GLU C O 1
ATOM 9645 N N . MET C 1 157 ? 47.766 -10.926 22.626 1.00 14.12 154 MET C N 1
ATOM 9646 C CA . MET C 1 157 ? 47.123 -12.207 22.881 1.00 12.08 154 MET C CA 1
ATOM 9647 C C . MET C 1 157 ? 45.694 -12.184 22.371 1.00 12.36 154 MET C C 1
ATOM 9648 O O . MET C 1 157 ? 45.171 -13.200 21.911 1.00 12.06 154 MET C O 1
ATOM 9662 N N . TYR C 1 158 ? 45.065 -11.021 22.447 1.00 10.94 155 TYR C N 1
ATOM 9663 C CA . TYR C 1 158 ? 43.698 -10.879 21.996 1.00 10.33 155 TYR C CA 1
ATOM 9664 C C . TYR C 1 158 ? 43.627 -10.437 20.537 1.00 13.32 155 TYR C C 1
ATOM 9665 O O . TYR C 1 158 ? 42.996 -9.442 20.187 1.00 11.92 155 TYR C O 1
ATOM 9683 N N . THR C 1 159 ? 44.275 -11.222 19.688 1.00 14.28 156 THR C N 1
ATOM 9684 C CA . THR C 1 159 ? 44.152 -11.060 18.245 1.00 16.73 156 THR C CA 1
ATOM 9685 C C . THR C 1 159 ? 43.581 -12.343 17.655 1.00 12.45 156 THR C C 1
ATOM 9686 O O . THR C 1 159 ? 43.626 -13.415 18.283 1.00 12.95 156 THR C O 1
ATOM 9697 N N . LYS C 1 160 ? 43.055 -12.249 16.441 1.00 13.91 157 LYS C N 1
ATOM 9698 C CA . LYS C 1 160 ? 42.422 -13.389 15.785 1.00 15.81 157 LYS C CA 1
ATOM 9699 C C . LYS C 1 160 ? 43.294 -14.651 15.764 1.00 15.69 157 LYS C C 1
ATOM 9700 O O . LYS C 1 160 ? 42.775 -15.764 15.897 1.00 16.83 157 LYS C O 1
ATOM 9719 N N . THR C 1 161 ? 44.603 -14.492 15.587 1.00 13.20 158 THR C N 1
ATOM 9720 C CA . THR C 1 161 ? 45.513 -15.636 15.498 1.00 15.05 158 THR C CA 1
ATOM 9721 C C . THR C 1 161 ? 46.375 -15.762 16.751 1.00 18.35 158 THR C C 1
ATOM 9722 O O . THR C 1 161 ? 47.199 -16.671 16.853 1.00 18.89 158 THR C O 1
ATOM 9733 N N . GLY C 1 162 ? 46.175 -14.857 17.708 1.00 13.81 159 GLY C N 1
ATOM 9734 C CA . GLY C 1 162 ? 46.846 -14.928 18.992 1.00 14.08 159 GLY C CA 1
ATOM 9735 C C . GLY C 1 162 ? 46.146 -15.945 19.866 1.00 10.22 159 GLY C C 1
ATOM 9736 O O . GLY C 1 162 ? 45.085 -16.448 19.503 1.00 12.75 159 GLY C O 1
ATOM 9740 N N . VAL C 1 163 ? 46.722 -16.243 21.011 1.00 11.02 160 VAL C N 1
ATOM 9741 C CA . VAL C 1 163 ? 46.247 -17.379 21.790 1.00 13.06 160 VAL C CA 1
ATOM 9742 C C . VAL C 1 163 ? 44.822 -17.184 22.315 1.00 10.02 160 VAL C C 1
ATOM 9743 O O . VAL C 1 163 ? 44.116 -18.169 22.531 1.00 10.14 160 VAL C O 1
ATOM 9756 N N . ASN C 1 164 ? 44.400 -15.939 22.543 1.00 9.03 161 ASN C N 1
ATOM 9757 C CA . ASN C 1 164 ? 43.082 -15.681 23.105 1.00 9.28 161 ASN C CA 1
ATOM 9758 C C . ASN C 1 164 ? 42.008 -15.330 22.094 1.00 9.88 161 ASN C C 1
ATOM 9759 O O . ASN C 1 164 ? 40.841 -15.227 22.466 1.00 9.45 161 ASN C O 1
ATOM 9770 N N . GLY C 1 165 ? 42.363 -15.127 20.821 1.00 9.88 162 GLY C N 1
ATOM 9771 C CA . GLY C 1 165 ? 41.386 -14.669 19.852 1.00 10.10 162 GLY C CA 1
ATOM 9772 C C . GLY C 1 165 ? 41.112 -13.179 19.986 1.00 9.67 162 GLY C C 1
ATOM 9773 O O . GLY C 1 165 ? 41.496 -12.544 20.962 1.00 10.26 162 GLY C O 1
ATOM 9777 N N . ASP C 1 166 ? 40.443 -12.621 18.991 1.00 9.97 163 ASP C N 1
ATOM 9778 C CA . ASP C 1 166 ? 40.069 -11.213 19.000 1.00 10.68 163 ASP C CA 1
ATOM 9779 C C . ASP C 1 166 ? 39.227 -10.917 20.243 1.00 9.87 163 ASP C C 1
ATOM 9780 O O . ASP C 1 166 ? 38.367 -11.720 20.626 1.00 9.21 163 ASP C O 1
ATOM 9789 N N . SER C 1 167 ? 39.473 -9.779 20.883 1.00 10.28 164 SER C N 1
ATOM 9790 C CA . SER C 1 167 ? 38.670 -9.405 22.040 1.00 10.98 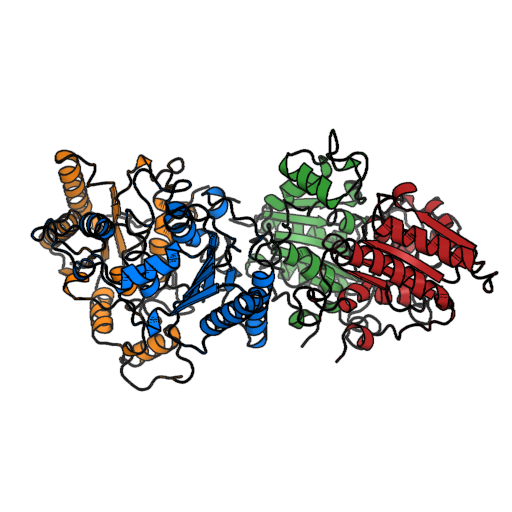164 SER C CA 1
ATOM 9791 C C . SER C 1 167 ? 37.184 -9.319 21.696 1.00 10.22 164 SER C C 1
ATOM 9792 O O . SER C 1 167 ? 36.342 -9.558 22.552 1.00 9.52 164 SER C O 1
ATOM 9800 N N . ARG C 1 168 ? 36.851 -8.973 20.457 1.00 9.18 165 ARG C N 1
ATOM 9801 C CA . ARG C 1 168 ? 35.455 -8.873 20.088 1.00 9.23 165 ARG C CA 1
ATOM 9802 C C . ARG C 1 168 ? 34.752 -10.214 20.248 1.00 9.54 165 ARG C C 1
ATOM 9803 O O . ARG C 1 168 ? 33.532 -10.276 20.411 1.00 9.73 165 ARG C O 1
ATOM 9824 N N . TYR C 1 169 ? 35.501 -11.306 20.154 1.00 8.28 166 TYR C N 1
ATOM 9825 C CA . TYR C 1 169 ? 34.885 -12.612 20.276 1.00 8.55 166 TYR C CA 1
ATOM 9826 C C . TYR C 1 169 ? 34.303 -12.807 21.668 1.00 8.17 166 TYR C C 1
ATOM 9827 O O . TYR C 1 169 ? 33.239 -13.416 21.801 1.00 11.73 166 TYR C O 1
ATOM 9845 N N . PHE C 1 170 ? 34.992 -12.340 22.706 1.00 7.42 167 PHE C N 1
ATOM 9846 C CA . PHE C 1 170 ? 34.435 -12.499 24.054 1.00 6.79 167 PHE C CA 1
ATOM 9847 C C . PHE C 1 170 ? 33.360 -11.462 24.333 1.00 8.05 167 PHE C C 1
ATOM 9848 O O . PHE C 1 170 ? 32.541 -11.636 25.231 1.00 9.66 167 PHE C O 1
ATOM 9865 N N . LEU C 1 171 ? 33.338 -10.366 23.581 1.00 7.15 168 LEU C N 1
ATOM 9866 C CA . LEU C 1 171 ? 32.313 -9.356 23.776 1.00 8.60 168 LEU C CA 1
ATOM 9867 C C . LEU C 1 171 ? 30.931 -9.821 23.339 1.00 8.19 168 LEU C C 1
ATOM 9868 O O . LEU C 1 171 ? 29.930 -9.348 23.856 1.00 8.14 168 LEU C O 1
ATOM 9884 N N . TRP C 1 172 ? 30.875 -10.739 22.384 1.00 8.11 169 TRP C N 1
ATOM 9885 C CA . TRP C 1 172 ? 29.604 -11.116 21.761 1.00 8.51 169 TRP C CA 1
ATOM 9886 C C . TRP C 1 172 ? 28.494 -11.537 22.744 1.00 6.65 169 TRP C C 1
ATOM 9887 O O . TRP C 1 172 ? 27.390 -11.018 22.656 1.00 6.77 169 TRP C O 1
ATOM 9908 N N . PRO C 1 173 ? 28.755 -12.465 23.677 1.00 7.36 170 PRO C N 1
ATOM 9909 C CA . PRO C 1 173 ? 27.668 -12.864 24.575 1.00 7.21 170 PRO C CA 1
ATOM 9910 C C . PRO C 1 173 ? 27.145 -11.719 25.446 1.00 6.07 170 PRO C C 1
ATOM 9911 O O . PRO C 1 173 ? 25.971 -11.710 25.832 1.00 7.19 170 PRO C O 1
ATOM 9922 N N . LEU C 1 174 ? 28.036 -10.786 25.774 1.00 6.34 171 LEU C N 1
ATOM 9923 C CA . LEU C 1 174 ? 27.703 -9.646 26.617 1.00 6.43 171 LEU C CA 1
ATOM 9924 C C . LEU C 1 174 ? 27.028 -8.527 25.838 1.00 5.81 171 LEU C C 1
ATOM 9925 O O . LEU C 1 174 ? 25.936 -8.116 26.175 1.00 6.47 171 LEU C O 1
ATOM 9941 N N . GLN C 1 175 ? 27.706 -8.019 24.815 1.00 6.32 172 GLN C N 1
ATOM 9942 C CA . GLN C 1 175 ? 27.165 -6.920 24.008 1.00 6.52 172 GLN C CA 1
ATOM 9943 C C . GLN C 1 175 ? 25.902 -7.329 23.249 1.00 5.76 172 GLN C C 1
ATOM 9944 O O . GLN C 1 175 ? 24.890 -6.622 23.316 1.00 6.69 172 GLN C O 1
ATOM 9958 N N . HIS C 1 176 ? 25.958 -8.461 22.555 1.00 6.37 173 HIS C N 1
ATOM 9959 C CA . HIS C 1 176 ? 24.859 -8.879 21.698 1.00 7.52 173 HIS C CA 1
ATOM 9960 C C . HIS C 1 176 ? 23.827 -9.727 22.447 1.00 6.36 173 HIS C C 1
ATOM 9961 O O . HIS C 1 176 ? 22.638 -9.388 22.505 1.00 6.23 173 HIS C O 1
ATOM 9975 N N . GLY C 1 177 ? 24.283 -10.825 23.033 1.00 5.61 174 GLY C N 1
ATOM 9976 C CA . GLY C 1 177 ? 23.376 -11.795 23.611 1.00 6.47 174 GLY C CA 1
ATOM 9977 C C . GLY C 1 177 ? 22.657 -11.290 24.844 1.00 5.16 174 GLY C C 1
ATOM 9978 O O . GLY C 1 177 ? 21.593 -11.778 25.188 1.00 6.22 174 GLY C O 1
ATOM 9982 N N . THR C 1 178 ? 23.254 -10.295 25.504 1.00 6.39 175 THR C N 1
ATOM 9983 C CA . THR C 1 178 ? 22.678 -9.730 26.725 1.00 5.49 175 THR C CA 1
ATOM 9984 C C . THR C 1 178 ? 22.146 -8.305 26.512 1.00 5.41 175 THR C C 1
ATOM 9985 O O . THR C 1 178 ? 20.937 -8.061 26.564 1.00 7.21 175 THR C O 1
ATOM 9996 N N . LEU C 1 179 ? 23.037 -7.367 26.225 1.00 5.19 176 LEU C N 1
ATOM 9997 C CA . LEU C 1 179 ? 22.649 -5.967 26.228 1.00 6.46 176 LEU C CA 1
ATOM 9998 C C . LEU C 1 179 ? 21.745 -5.605 25.033 1.00 5.43 176 LEU C C 1
ATOM 9999 O O . LEU C 1 179 ? 20.652 -5.061 25.214 1.00 6.37 176 LEU C O 1
ATOM 10015 N N . HIS C 1 180 ? 22.197 -5.892 23.822 1.00 5.39 177 HIS C N 1
ATOM 10016 C CA . HIS C 1 180 ? 21.397 -5.651 22.634 1.00 5.96 177 HIS C CA 1
ATOM 10017 C C . HIS C 1 180 ? 20.086 -6.429 22.702 1.00 4.91 177 HIS C C 1
ATOM 10018 O O . HIS C 1 180 ? 19.027 -5.896 22.342 1.00 6.09 177 HIS C O 1
ATOM 10032 N N . PHE C 1 181 ? 20.137 -7.665 23.196 1.00 5.24 178 PHE C N 1
ATOM 10033 C CA . PHE C 1 181 ? 18.938 -8.493 23.307 1.00 5.10 178 PHE C CA 1
ATOM 10034 C C . PHE C 1 181 ? 17.852 -7.761 24.103 1.00 5.06 178 PHE C C 1
ATOM 10035 O O . PHE C 1 181 ? 16.672 -7.805 23.755 1.00 5.60 178 PHE C O 1
ATOM 10052 N N . CYS C 1 182 ? 18.253 -7.079 25.168 1.00 5.94 179 CYS C N 1
ATOM 10053 C CA . CYS C 1 182 ? 17.314 -6.323 25.993 1.00 5.77 179 CYS C CA 1
ATOM 10054 C C . CYS C 1 182 ? 16.900 -4.983 25.416 1.00 5.63 179 CYS C C 1
ATOM 10055 O O . CYS C 1 182 ? 16.056 -4.297 25.982 1.00 6.46 179 CYS C O 1
ATOM 10063 N N . GLY C 1 183 ? 17.454 -4.623 24.272 1.00 5.78 180 GLY C N 1
ATOM 10064 C CA . GLY C 1 183 ? 17.099 -3.378 23.613 1.00 5.62 180 GLY C CA 1
ATOM 10065 C C . GLY C 1 183 ? 18.054 -2.216 23.867 1.00 5.94 180 GLY C C 1
ATOM 10066 O O . GLY C 1 183 ? 17.845 -1.117 23.344 1.00 6.26 180 GLY C O 1
ATOM 10070 N N . PHE C 1 184 ? 19.097 -2.415 24.669 1.00 6.20 181 PHE C N 1
ATOM 10071 C CA . PHE C 1 184 ? 20.123 -1.389 24.761 1.00 6.17 181 PHE C CA 1
ATOM 10072 C C . PHE C 1 184 ? 20.725 -1.178 23.381 1.00 7.36 181 PHE C C 1
ATOM 10073 O O . PHE C 1 184 ? 20.771 -2.105 22.556 1.00 8.21 181 PHE C O 1
ATOM 10090 N N . LYS C 1 185 ? 21.240 0.023 23.164 1.00 7.13 182 LYS C N 1
ATOM 10091 C CA . LYS C 1 185 ? 22.288 0.183 22.179 1.00 8.06 182 LYS C CA 1
ATOM 10092 C C . LYS C 1 185 ? 23.607 0.260 22.919 1.00 6.94 182 LYS C C 1
ATOM 10093 O O . LYS C 1 185 ? 23.665 0.638 24.094 1.00 7.09 182 LYS C O 1
ATOM 10112 N N . VAL C 1 186 ? 24.657 -0.168 22.241 1.00 6.48 183 VAL C N 1
ATOM 10113 C CA . VAL C 1 186 ? 25.921 -0.470 22.869 1.00 6.12 183 VAL C CA 1
ATOM 10114 C C . VAL C 1 186 ? 26.962 0.541 22.409 1.00 6.71 183 VAL C C 1
ATOM 10115 O O . VAL C 1 186 ? 27.246 0.637 21.215 1.00 8.07 183 VAL C O 1
ATOM 10128 N N . LEU C 1 187 ? 27.528 1.295 23.345 1.00 6.79 184 LEU C N 1
ATOM 10129 C CA . LEU C 1 187 ? 28.667 2.142 23.029 1.00 6.57 184 LEU C CA 1
ATOM 10130 C C . LEU C 1 187 ? 29.914 1.270 22.912 1.00 6.26 184 LEU C C 1
ATOM 10131 O O . LEU C 1 187 ? 29.983 0.181 23.480 1.00 7.25 184 LEU C O 1
ATOM 10147 N N . ALA C 1 188 ? 30.927 1.738 22.189 1.00 7.23 185 ALA C N 1
ATOM 10148 C CA . ALA C 1 188 ? 32.123 0.934 21.988 1.00 7.33 185 ALA C CA 1
ATOM 10149 C C . ALA C 1 188 ? 32.720 0.524 23.336 1.00 6.55 185 ALA C C 1
ATOM 10150 O O . ALA C 1 188 ? 32.696 1.288 24.296 1.00 6.86 185 ALA C O 1
ATOM 10157 N N . PRO C 1 189 ? 33.260 -0.692 23.401 1.00 6.49 186 PRO C N 1
ATOM 10158 C CA . PRO C 1 189 ? 33.830 -1.145 24.668 1.00 6.84 186 PRO C CA 1
ATOM 10159 C C . PRO C 1 189 ? 35.064 -0.343 25.046 1.00 6.44 186 PRO C C 1
ATOM 10160 O O . PRO C 1 189 ? 35.783 0.140 24.164 1.00 7.79 186 PRO C O 1
ATOM 10171 N N . GLN C 1 190 ? 35.301 -0.191 26.338 1.00 5.69 187 GLN C N 1
ATOM 10172 C CA . GLN C 1 190 ? 36.539 0.390 26.832 1.00 6.13 187 GLN C CA 1
ATOM 10173 C C . GLN C 1 190 ? 37.333 -0.768 27.412 1.00 6.40 187 GLN C C 1
ATOM 10174 O O . GLN C 1 190 ? 37.031 -1.230 28.513 1.00 7.00 187 GLN C O 1
ATOM 10188 N N . ILE C 1 191 ? 38.338 -1.250 26.701 1.00 6.02 188 ILE C N 1
ATOM 10189 C CA . ILE C 1 191 ? 39.127 -2.372 27.176 1.00 7.34 188 ILE C CA 1
ATOM 10190 C C . ILE C 1 191 ? 40.489 -1.862 27.584 1.00 7.11 188 ILE C C 1
ATOM 10191 O O . ILE C 1 191 ? 41.218 -1.262 26.789 1.00 7.90 188 ILE C O 1
ATOM 10207 N N . SER C 1 192 ? 40.816 -2.055 28.856 1.00 6.34 189 SER C N 1
ATOM 10208 C CA . SER C 1 192 ? 42.122 -1.717 29.391 1.00 7.51 189 SER C CA 1
ATOM 10209 C C . SER C 1 192 ? 42.912 -3.019 29.469 1.00 7.83 189 SER C C 1
ATOM 10210 O O . SER C 1 192 ? 42.682 -3.858 30.357 1.00 8.56 189 SER C O 1
ATOM 10218 N N . PHE C 1 193 ? 43.830 -3.218 28.528 1.00 7.90 190 PHE C N 1
ATOM 10219 C CA . PHE C 1 193 ? 44.541 -4.490 28.420 1.00 8.71 190 PHE C CA 1
ATOM 10220 C C . PHE C 1 193 ? 45.698 -4.638 29.405 1.00 7.54 190 PHE C C 1
ATOM 10221 O O . PHE C 1 193 ? 46.599 -3.794 29.451 1.00 9.88 190 PHE C O 1
ATOM 10238 N N . ALA C 1 194 ? 45.690 -5.721 30.174 1.00 9.30 191 ALA C N 1
ATOM 10239 C CA . ALA C 1 194 ? 46.859 -6.149 30.944 1.00 10.25 191 ALA C CA 1
ATOM 10240 C C . ALA C 1 194 ? 47.483 -5.069 31.824 1.00 9.97 191 ALA C C 1
ATOM 10241 O O . ALA C 1 194 ? 48.706 -4.877 31.812 1.00 9.36 191 ALA C O 1
ATOM 10248 N N . PRO C 1 195 ? 46.669 -4.355 32.606 1.00 9.08 192 PRO C N 1
ATOM 10249 C CA . PRO C 1 195 ? 47.304 -3.345 33.465 1.00 10.70 192 PRO C CA 1
ATOM 10250 C C . PRO C 1 195 ? 48.267 -3.941 34.503 1.00 12.34 192 PRO C C 1
ATOM 10251 O O . PRO C 1 195 ? 49.189 -3.235 34.942 1.00 12.44 192 PRO C O 1
ATOM 10262 N N . GLU C 1 196 ? 48.073 -5.204 34.880 1.00 11.62 193 GLU C N 1
ATOM 10263 C CA . GLU C 1 196 ? 48.916 -5.825 35.890 1.00 14.94 193 GLU C CA 1
ATOM 10264 C C . GLU C 1 196 ? 50.340 -6.050 35.417 1.00 14.97 193 GLU C C 1
ATOM 10265 O O . GLU C 1 196 ? 51.211 -6.326 36.244 1.00 21.83 193 GLU C O 1
ATOM 10277 N N . ILE C 1 197 ? 50.587 -5.967 34.113 1.00 11.81 194 ILE C N 1
ATOM 10278 C CA . ILE C 1 197 ? 51.956 -6.122 33.630 1.00 13.96 194 ILE C CA 1
ATOM 10279 C C . ILE C 1 197 ? 52.437 -4.884 32.868 1.00 13.49 194 ILE C C 1
ATOM 10280 O O . ILE C 1 197 ? 53.609 -4.792 32.511 1.00 14.80 194 ILE C O 1
ATOM 10296 N N . ALA C 1 198 ? 51.554 -3.913 32.667 1.00 11.85 195 ALA C N 1
ATOM 10297 C CA . ALA C 1 198 ? 51.913 -2.690 31.964 1.00 10.77 195 ALA C CA 1
ATOM 10298 C C . ALA C 1 198 ? 52.805 -1.809 32.835 1.00 10.24 195 ALA C C 1
ATOM 10299 O O . ALA C 1 198 ? 52.756 -1.887 34.070 1.00 10.81 195 ALA C O 1
ATOM 10306 N N . SER C 1 199 ? 53.618 -0.967 32.205 1.00 9.90 196 SER C N 1
ATOM 10307 C CA . SER C 1 199 ? 54.418 -0.016 32.968 1.00 10.55 196 SER C CA 1
ATOM 10308 C C . SER C 1 199 ? 53.519 0.995 33.663 1.00 12.35 196 SER C C 1
ATOM 10309 O O . SER C 1 199 ? 52.349 1.168 33.308 1.00 10.73 196 SER C O 1
ATOM 10317 N N . GLU C 1 200 ? 54.062 1.676 34.662 1.00 13.09 197 GLU C N 1
ATOM 10318 C CA . GLU C 1 200 ? 53.280 2.648 35.413 1.00 12.67 197 GLU C CA 1
ATOM 10319 C C . GLU C 1 200 ? 52.694 3.696 34.485 1.00 10.69 197 GLU C C 1
ATOM 10320 O O . GLU C 1 200 ? 51.546 4.110 34.641 1.00 10.30 197 GLU C O 1
ATOM 10332 N N . GLU C 1 201 ? 53.495 4.171 33.539 1.00 10.92 198 GLU C N 1
ATOM 10333 C CA . GLU C 1 201 ? 53.018 5.200 32.623 1.00 9.70 198 GLU C CA 1
ATOM 10334 C C . GLU C 1 201 ? 52.002 4.662 31.618 1.00 9.65 198 GLU C C 1
ATOM 10335 O O . GLU C 1 201 ? 51.120 5.395 31.165 1.00 9.95 198 GLU C O 1
ATOM 10347 N N . GLU C 1 202 ? 52.114 3.387 31.267 1.00 9.17 199 GLU C N 1
ATOM 10348 C CA . GLU C 1 202 ? 51.085 2.783 30.440 1.00 8.90 199 GLU C CA 1
ATOM 10349 C C . GLU C 1 202 ? 49.776 2.712 31.219 1.00 8.54 199 GLU C C 1
ATOM 10350 O O . GLU C 1 202 ? 48.708 2.997 30.678 1.00 8.91 199 GLU C O 1
ATOM 10362 N N . ARG C 1 203 ? 49.847 2.342 32.495 1.00 8.59 200 ARG C N 1
ATOM 10363 C CA . ARG C 1 203 ? 48.644 2.298 33.316 1.00 9.29 200 ARG C CA 1
ATOM 10364 C C . ARG C 1 203 ? 48.026 3.692 33.434 1.00 10.05 200 ARG C C 1
ATOM 10365 O O . ARG C 1 203 ? 46.806 3.860 33.297 1.00 9.75 200 ARG C O 1
ATOM 10386 N N . LYS C 1 204 ? 48.851 4.701 33.677 1.00 10.10 201 LYS C N 1
ATOM 10387 C CA . LYS C 1 204 ? 48.346 6.065 33.755 1.00 11.11 201 LYS C CA 1
ATOM 10388 C C . LYS C 1 204 ? 47.722 6.489 32.433 1.00 10.69 201 LYS C C 1
ATOM 10389 O O . LYS C 1 204 ? 46.713 7.201 32.419 1.00 12.24 201 LYS C O 1
ATOM 10408 N N . GLY C 1 205 ? 48.317 6.069 31.326 1.00 11.13 202 GLY C N 1
ATOM 10409 C CA . GLY C 1 205 ? 47.770 6.340 30.014 1.00 10.19 202 GLY C CA 1
ATOM 10410 C C . GLY C 1 205 ? 46.408 5.696 29.817 1.00 9.79 202 GLY C C 1
ATOM 10411 O O . GLY C 1 205 ? 45.552 6.274 29.153 1.00 10.22 202 GLY C O 1
ATOM 10415 N N . MET C 1 206 ? 46.195 4.500 30.353 1.00 9.47 203 MET C N 1
ATOM 10416 C CA . MET C 1 206 ? 44.900 3.855 30.212 1.00 8.24 203 MET C CA 1
ATOM 10417 C C . MET C 1 206 ? 43.822 4.574 31.018 1.00 8.78 203 MET C C 1
ATOM 10418 O O . MET C 1 206 ? 42.678 4.721 30.576 1.00 9.64 203 MET C O 1
ATOM 10432 N N . VAL C 1 207 ? 44.183 5.015 32.210 1.00 8.70 204 VAL C N 1
ATOM 10433 C CA . VAL C 1 207 ? 43.262 5.811 33.012 1.00 10.94 204 VAL C CA 1
ATOM 10434 C C . VAL C 1 207 ? 42.956 7.138 32.307 1.00 11.22 204 VAL C C 1
ATOM 10435 O O . VAL C 1 207 ? 41.782 7.555 32.213 1.00 9.85 204 VAL C O 1
ATOM 10448 N N . ALA C 1 208 ? 43.986 7.813 31.806 1.00 9.96 205 ALA C N 1
ATOM 10449 C CA . ALA C 1 208 ? 43.795 9.084 31.109 1.00 10.55 205 ALA C CA 1
ATOM 10450 C C . ALA C 1 208 ? 42.920 8.919 29.873 1.00 10.43 205 ALA C C 1
ATOM 10451 O O . ALA C 1 208 ? 42.142 9.809 29.532 1.00 10.04 205 ALA C O 1
ATOM 10458 N N . ALA C 1 209 ? 43.075 7.803 29.175 1.00 8.88 206 ALA C N 1
ATOM 10459 C CA . ALA C 1 209 ? 42.256 7.544 27.992 1.00 9.74 206 ALA C CA 1
ATOM 10460 C C . ALA C 1 209 ? 40.766 7.451 28.352 1.00 8.63 206 ALA C C 1
ATOM 10461 O O . ALA C 1 209 ? 39.895 7.968 27.633 1.00 8.63 206 ALA C O 1
ATOM 10468 N N . TRP C 1 210 ? 40.478 6.803 29.471 1.00 8.41 207 TRP C N 1
ATOM 10469 C CA . TRP C 1 210 ? 39.104 6.653 29.917 1.00 8.56 207 TRP C CA 1
ATOM 10470 C C . TRP C 1 210 ? 38.542 8.000 30.370 1.00 9.40 207 TRP C C 1
ATOM 10471 O O . TRP C 1 210 ? 37.434 8.378 29.993 1.00 8.84 207 TRP C O 1
ATOM 10492 N N . SER C 1 211 ? 39.322 8.752 31.144 1.00 8.71 208 SER C N 1
ATOM 10493 C CA . SER C 1 211 ? 38.937 10.106 31.524 1.00 10.17 208 SER C CA 1
ATOM 10494 C C . SER C 1 211 ? 38.607 10.954 30.301 1.00 10.07 208 SER C C 1
ATOM 10495 O O . SER C 1 211 ? 37.590 11.668 30.272 1.00 11.31 208 SER C O 1
ATOM 10503 N N . GLN C 1 212 ? 39.477 10.919 29.300 1.00 9.85 209 GLN C N 1
ATOM 10504 C CA . GLN C 1 212 ? 39.296 11.747 28.108 1.00 10.35 209 GLN C CA 1
ATOM 10505 C C . GLN C 1 212 ? 38.009 11.334 27.387 1.00 9.74 209 GLN C C 1
ATOM 10506 O O . GLN C 1 212 ? 37.193 12.171 26.991 1.00 10.83 209 GLN C O 1
ATOM 10520 N N . ARG C 1 213 ? 37.813 10.036 27.226 1.00 9.06 210 ARG C N 1
ATOM 10521 C CA . ARG C 1 213 ? 36.639 9.545 26.546 1.00 9.96 210 ARG C CA 1
ATOM 10522 C C . ARG C 1 213 ? 35.368 10.010 27.206 1.00 7.98 210 ARG C C 1
ATOM 10523 O O . ARG C 1 213 ? 34.415 10.416 26.533 1.00 9.90 210 ARG C O 1
ATOM 10544 N N . LEU C 1 214 ? 35.352 9.979 28.530 1.00 8.98 211 LEU C N 1
ATOM 10545 C CA . LEU C 1 214 ? 34.152 10.348 29.258 1.00 9.72 211 LEU C CA 1
ATOM 10546 C C . LEU C 1 214 ? 33.714 11.784 29.048 1.00 10.83 211 LEU C C 1
ATOM 10547 O O . LEU C 1 214 ? 32.542 12.099 29.236 1.00 12.07 211 LEU C O 1
ATOM 10563 N N . GLN C 1 215 ? 34.629 12.653 28.652 1.00 11.65 212 GLN C N 1
ATOM 10564 C CA A GLN C 1 215 ? 34.293 14.058 28.468 0.46 13.35 212 GLN C CA 1
ATOM 10565 C CA B GLN C 1 215 ? 34.296 14.063 28.456 0.54 13.31 212 GLN C CA 1
ATOM 10566 C C . GLN C 1 215 ? 33.242 14.246 27.372 1.00 14.45 212 GLN C C 1
ATOM 10567 O O . GLN C 1 215 ? 32.476 15.214 27.404 1.00 17.68 212 GLN C O 1
ATOM 10592 N N . THR C 1 216 ? 33.199 13.327 26.408 1.00 11.80 213 THR C N 1
ATOM 10593 C CA . THR C 1 216 ? 32.263 13.450 25.287 1.00 12.91 213 THR C CA 1
ATOM 10594 C C . THR C 1 216 ? 31.411 12.204 25.090 1.00 12.04 213 THR C C 1
ATOM 10595 O O . THR C 1 216 ? 30.926 11.935 23.995 1.00 13.20 213 THR C O 1
ATOM 10606 N N . ILE C 1 217 ? 31.231 11.440 26.158 1.00 12.13 214 ILE C N 1
ATOM 10607 C CA . ILE C 1 217 ? 30.519 10.174 26.072 1.00 10.29 214 ILE C CA 1
ATOM 10608 C C . ILE C 1 217 ? 29.095 10.319 25.494 1.00 10.77 214 ILE C C 1
ATOM 10609 O O . ILE C 1 217 ? 28.641 9.448 24.765 1.00 11.61 214 ILE C O 1
ATOM 10625 N N . TRP C 1 218 ? 28.416 11.420 25.802 1.00 12.21 215 TRP C N 1
ATOM 10626 C CA . TRP C 1 218 ? 27.038 11.612 25.358 1.00 15.80 215 TRP C CA 1
ATOM 10627 C C . TRP C 1 218 ? 26.901 11.959 23.882 1.00 15.84 215 TRP C C 1
ATOM 10628 O O . TRP C 1 218 ? 25.797 11.924 23.343 1.00 18.51 215 TRP C O 1
ATOM 10649 N N . LYS C 1 219 ? 28.007 12.283 23.224 1.00 11.60 216 LYS C N 1
ATOM 10650 C CA . LYS C 1 219 ? 27.980 12.574 21.796 1.00 13.04 216 LYS C CA 1
ATOM 10651 C C . LYS C 1 219 ? 28.283 11.343 20.958 1.00 10.76 216 LYS C C 1
ATOM 10652 O O . LYS C 1 219 ? 28.236 11.400 19.729 1.00 13.24 216 LYS C O 1
ATOM 10671 N N . GLU C 1 220 ? 28.598 10.217 21.602 1.00 11.16 217 GLU C N 1
ATOM 10672 C CA . GLU C 1 220 ? 28.942 9.020 20.850 1.00 9.89 217 GLU C CA 1
ATOM 10673 C C . GLU C 1 220 ? 27.750 8.344 20.191 1.00 9.08 217 GLU C C 1
ATOM 10674 O O . GLU C 1 220 ? 26.654 8.278 20.753 1.00 11.71 217 GLU C O 1
ATOM 10686 N N . GLU C 1 221 ? 27.995 7.808 19.016 1.00 10.13 218 GLU C N 1
ATOM 10687 C CA . GLU C 1 221 ? 27.052 6.912 18.391 1.00 8.93 218 GLU C CA 1
ATOM 10688 C C . GLU C 1 221 ? 27.301 5.490 18.888 1.00 12.83 218 GLU C C 1
ATOM 10689 O O . GLU C 1 221 ? 28.444 5.103 19.159 1.00 12.39 218 GLU C O 1
ATOM 10701 N N . PRO C 1 222 ? 26.237 4.692 19.001 1.00 9.90 219 PRO C N 1
ATOM 10702 C CA . PRO C 1 222 ? 26.441 3.282 19.353 1.00 9.93 219 PRO C CA 1
ATOM 10703 C C . PRO C 1 222 ? 27.117 2.516 18.223 1.00 11.84 219 PRO C C 1
ATOM 10704 O O . PRO C 1 222 ? 27.107 2.970 17.068 1.00 12.60 219 PRO C O 1
ATOM 10715 N N . ILE C 1 223 ? 27.721 1.378 18.538 1.00 9.65 220 ILE C N 1
ATOM 10716 C CA . ILE C 1 223 ? 28.239 0.481 17.514 1.00 10.13 220 ILE C CA 1
ATOM 10717 C C . ILE C 1 223 ? 27.106 -0.259 16.832 1.00 9.87 220 ILE C C 1
ATOM 10718 O O . ILE C 1 223 ? 26.022 -0.417 17.389 1.00 10.88 220 ILE C O 1
ATOM 10734 N N . PRO C 1 224 ? 27.331 -0.730 15.601 1.00 9.12 221 PRO C N 1
ATOM 10735 C CA . PRO C 1 224 ? 26.389 -1.681 15.007 1.00 11.42 221 PRO C CA 1
ATOM 10736 C C . PRO C 1 224 ? 26.633 -3.044 15.651 1.00 9.95 221 PRO C C 1
ATOM 10737 O O . PRO C 1 224 ? 27.625 -3.705 15.362 1.00 11.17 221 PRO C O 1
ATOM 10748 N N . CYS C 1 225 ? 25.746 -3.443 16.558 1.00 9.72 222 CYS C N 1
ATOM 10749 C CA . CYS C 1 225 ? 25.974 -4.640 17.366 1.00 8.63 222 CYS C CA 1
ATOM 10750 C C . CYS C 1 225 ? 25.499 -5.887 16.617 1.00 8.75 222 CYS C C 1
ATOM 10751 O O . CYS C 1 225 ? 24.442 -6.496 16.908 1.00 7.96 222 CYS C O 1
ATOM 10758 N N . THR C 1 226 ? 26.328 -6.269 15.647 1.00 9.77 223 THR C N 1
ATOM 10759 C CA . THR C 1 226 ? 26.011 -7.331 14.713 1.00 11.45 223 THR C CA 1
ATOM 10760 C C . THR C 1 226 ? 27.126 -8.357 14.685 1.00 11.58 223 THR C C 1
ATOM 10761 O O . THR C 1 226 ? 28.248 -8.111 15.139 1.00 10.62 223 THR C O 1
ATOM 10772 N N . ALA C 1 227 ? 26.827 -9.510 14.105 1.00 13.98 224 ALA C N 1
ATOM 10773 C CA . ALA C 1 227 ? 27.831 -10.537 13.927 1.00 11.72 224 ALA C CA 1
ATOM 10774 C C . ALA C 1 227 ? 28.986 -9.997 13.095 1.00 13.91 224 ALA C C 1
ATOM 10775 O O . ALA C 1 227 ? 30.144 -10.308 13.356 1.00 15.64 224 ALA C O 1
ATOM 10782 N N . HIS C 1 228 ? 28.680 -9.192 12.089 1.00 13.36 225 HIS C N 1
ATOM 10783 C CA . HIS C 1 228 ? 29.746 -8.633 11.270 1.00 14.90 225 HIS C CA 1
ATOM 10784 C C . HIS C 1 228 ? 30.703 -7.769 12.095 1.00 13.91 225 HIS C C 1
ATOM 10785 O O . HIS C 1 228 ? 31.917 -7.820 11.911 1.00 14.15 225 HIS C O 1
ATOM 10800 N N . TRP C 1 229 ? 30.174 -6.950 12.991 1.00 12.76 226 TRP C N 1
ATOM 10801 C CA . TRP C 1 229 ? 31.045 -6.102 13.801 1.00 12.50 226 TRP C CA 1
ATOM 10802 C C . TRP C 1 229 ? 31.964 -6.969 14.657 1.00 11.89 226 TRP C C 1
ATOM 10803 O O . TRP C 1 229 ? 33.159 -6.699 14.779 1.00 12.47 226 TRP C O 1
ATOM 10824 N N . HIS C 1 230 ? 31.421 -8.036 15.225 1.00 10.85 227 HIS C N 1
ATOM 10825 C CA . HIS C 1 230 ? 32.183 -8.868 16.148 1.00 11.71 227 HIS C CA 1
ATOM 10826 C C . HIS C 1 230 ? 33.123 -9.858 15.456 1.00 12.41 227 HIS C C 1
ATOM 10827 O O . HIS C 1 230 ? 34.161 -10.212 16.004 1.00 15.71 227 HIS C O 1
ATOM 10842 N N . PHE C 1 231 ? 32.754 -10.320 14.261 1.00 14.42 228 PHE C N 1
ATOM 10843 C CA . PHE C 1 231 ? 33.465 -11.444 13.645 1.00 13.14 228 PHE C CA 1
ATOM 10844 C C . PHE C 1 231 ? 34.010 -11.159 12.253 1.00 18.34 228 PHE C C 1
ATOM 10845 O O . PHE C 1 231 ? 34.858 -11.908 11.752 1.00 23.06 228 PHE C O 1
ATOM 10862 N N . GLY C 1 232 ? 33.545 -10.080 11.638 1.00 18.19 229 GLY C N 1
ATOM 10863 C CA . GLY C 1 232 ? 33.991 -9.725 10.304 1.00 27.86 229 GLY C CA 1
ATOM 10864 C C . GLY C 1 232 ? 35.200 -8.813 10.338 1.00 39.51 229 GLY C C 1
ATOM 10865 O O . GLY C 1 232 ? 36.048 -8.921 11.225 1.00 40.29 229 GLY C O 1
ATOM 10869 N N . GLN C 1 233 ? 35.280 -7.914 9.361 1.00 50.06 230 GLN C N 1
ATOM 10870 C CA . GLN C 1 233 ? 36.364 -6.939 9.291 1.00 49.88 230 GLN C CA 1
ATOM 10871 C C . GLN C 1 233 ? 35.900 -5.679 8.568 1.00 50.23 230 GLN C C 1
ATOM 10872 O O . GLN C 1 233 ? 34.753 -5.253 8.714 1.00 49.58 230 GLN C O 1
ATOM 10887 N N . GLY D 1 1 ? 29.275 -53.882 32.065 1.00 16.05 -2 GLY D N 1
ATOM 10888 C CA . GLY D 1 1 ? 29.783 -52.850 31.106 1.00 23.50 -2 GLY D CA 1
ATOM 10889 C C . GLY D 1 1 ? 31.279 -52.978 30.908 1.00 23.54 -2 GLY D C 1
ATOM 10890 O O . GLY D 1 1 ? 31.944 -53.708 31.639 1.00 20.80 -2 GLY D O 1
ATOM 10896 N N . ALA D 1 2 ? 31.818 -52.270 29.922 1.00 21.66 -1 ALA D N 1
ATOM 10897 C CA . ALA D 1 2 ? 33.226 -52.429 29.577 1.00 20.08 -1 ALA D CA 1
ATOM 10898 C C . ALA D 1 2 ? 34.127 -51.305 30.089 1.00 23.02 -1 ALA D C 1
ATOM 10899 O O . ALA D 1 2 ? 35.351 -51.395 29.959 1.00 20.97 -1 ALA D O 1
ATOM 10906 N N . MET D 1 3 ? 33.547 -50.260 30.676 1.00 17.03 0 MET D N 1
ATOM 10907 C CA . MET D 1 3 ? 34.337 -49.078 31.023 1.00 18.80 0 MET D CA 1
ATOM 10908 C C . MET D 1 3 ? 34.601 -48.863 32.511 1.00 16.68 0 MET D C 1
ATOM 10909 O O . MET D 1 3 ? 34.801 -47.729 32.933 1.00 17.26 0 MET D O 1
ATOM 10923 N N . ALA D 1 4 ? 34.633 -49.926 33.304 1.00 16.01 1 ALA D N 1
ATOM 10924 C CA . ALA D 1 4 ? 35.035 -49.779 34.696 1.00 14.30 1 ALA D CA 1
ATOM 10925 C C . ALA D 1 4 ? 36.389 -49.078 34.764 1.00 16.49 1 ALA D C 1
ATOM 10926 O O . ALA D 1 4 ? 37.290 -49.346 33.965 1.00 14.94 1 ALA D O 1
ATOM 10933 N N . GLY D 1 5 ? 36.517 -48.160 35.711 1.00 13.62 2 GLY D N 1
ATOM 10934 C CA . GLY D 1 5 ? 37.751 -47.432 35.895 1.00 14.54 2 GLY D CA 1
ATOM 10935 C C . GLY D 1 5 ? 37.647 -46.013 35.378 1.00 12.93 2 GLY D C 1
ATOM 10936 O O . GLY D 1 5 ? 38.382 -45.139 35.841 1.00 16.89 2 GLY D O 1
ATOM 10940 N N . LYS D 1 6 ? 36.763 -45.770 34.412 1.00 12.53 3 LYS D N 1
ATOM 10941 C CA . LYS D 1 6 ? 36.548 -44.398 33.961 1.00 11.16 3 LYS D CA 1
ATOM 10942 C C . LYS D 1 6 ? 35.730 -43.635 34.995 1.00 10.33 3 LYS D C 1
ATOM 10943 O O . LYS D 1 6 ? 34.745 -44.137 35.546 1.00 12.34 3 LYS D O 1
ATOM 10962 N N . LYS D 1 7 ? 36.154 -42.406 35.243 1.00 8.94 4 LYS D N 1
ATOM 10963 C CA . LYS D 1 7 ? 35.513 -41.554 36.231 1.00 8.06 4 LYS D CA 1
ATOM 10964 C C . LYS D 1 7 ? 34.961 -40.305 35.564 1.00 7.90 4 LYS D C 1
ATOM 10965 O O . LYS D 1 7 ? 35.660 -39.621 34.806 1.00 8.63 4 LYS D O 1
ATOM 10984 N N . VAL D 1 8 ? 33.707 -40.016 35.850 1.00 7.75 5 VAL D N 1
ATOM 10985 C CA . VAL D 1 8 ? 33.039 -38.866 35.280 1.00 6.86 5 VAL D CA 1
ATOM 10986 C C . VAL D 1 8 ? 32.519 -37.967 36.392 1.00 7.98 5 VAL D C 1
ATOM 10987 O O . VAL D 1 8 ? 31.972 -38.453 37.393 1.00 7.69 5 VAL D O 1
ATOM 11000 N N . LEU D 1 9 ? 32.702 -36.659 36.211 1.00 6.23 6 LEU D N 1
ATOM 11001 C CA . LEU D 1 9 ? 32.088 -35.635 37.061 1.00 7.03 6 LEU D CA 1
ATOM 11002 C C . LEU D 1 9 ? 31.081 -34.889 36.202 1.00 7.04 6 LEU D C 1
ATOM 11003 O O . LEU D 1 9 ? 31.409 -34.433 35.103 1.00 7.22 6 LEU D O 1
ATOM 11019 N N . ILE D 1 10 ? 29.862 -34.761 36.692 1.00 6.26 7 ILE D N 1
ATOM 11020 C CA . ILE D 1 10 ? 28.856 -33.923 36.050 1.00 7.18 7 ILE D CA 1
ATOM 11021 C C . ILE D 1 10 ? 28.620 -32.723 36.937 1.00 6.66 7 ILE D C 1
ATOM 11022 O O . ILE D 1 10 ? 28.223 -32.870 38.102 1.00 7.29 7 ILE D O 1
ATOM 11038 N N . VAL D 1 11 ? 28.930 -31.540 36.412 1.00 6.72 8 VAL D N 1
ATOM 11039 C CA . VAL D 1 11 ? 28.653 -30.285 37.105 1.00 7.62 8 VAL D CA 1
ATOM 11040 C C . VAL D 1 11 ? 27.315 -29.793 36.568 1.00 6.69 8 VAL D C 1
ATOM 11041 O O . VAL D 1 11 ? 27.188 -29.474 35.371 1.00 7.79 8 VAL D O 1
ATOM 11054 N N . TYR D 1 12 ? 26.304 -29.810 37.433 1.00 6.79 9 TYR D N 1
ATOM 11055 C CA . TYR D 1 12 ? 24.913 -29.675 37.028 1.00 6.62 9 TYR D CA 1
ATOM 11056 C C . TYR D 1 12 ? 24.317 -28.404 37.636 1.00 6.25 9 TYR D C 1
ATOM 11057 O O . TYR D 1 12 ? 24.428 -28.169 38.838 1.00 6.70 9 TYR D O 1
ATOM 11075 N N . ALA D 1 13 ? 23.696 -27.590 36.791 1.00 6.83 10 ALA D N 1
ATOM 11076 C CA . ALA D 1 13 ? 23.172 -26.293 37.214 1.00 6.92 10 ALA D CA 1
ATOM 11077 C C . ALA D 1 13 ? 21.720 -26.055 36.813 1.00 7.09 10 ALA D C 1
ATOM 11078 O O . ALA D 1 13 ? 21.426 -25.267 35.900 1.00 7.15 10 ALA D O 1
ATOM 11085 N N . HIS D 1 14 ? 20.794 -26.728 37.498 1.00 8.05 11 HIS D N 1
ATOM 11086 C CA . HIS D 1 14 ? 19.376 -26.461 37.295 1.00 8.05 11 HIS D CA 1
ATOM 11087 C C . HIS D 1 14 ? 18.669 -26.645 38.617 1.00 8.15 11 HIS D C 1
ATOM 11088 O O . HIS D 1 14 ? 18.996 -27.561 39.378 1.00 8.60 11 HIS D O 1
ATOM 11103 N N . GLN D 1 15 ? 17.706 -25.777 38.882 1.00 7.90 12 GLN D N 1
ATOM 11104 C CA . GLN D 1 15 ? 16.999 -25.758 40.159 1.00 9.08 12 GLN D CA 1
ATOM 11105 C C . GLN D 1 15 ? 15.958 -26.865 40.316 1.00 9.69 12 GLN D C 1
ATOM 11106 O O . GLN D 1 15 ? 15.510 -27.129 41.433 1.00 11.11 12 GLN D O 1
ATOM 11120 N N . GLU D 1 16 ? 15.585 -27.533 39.241 1.00 9.01 13 GLU D N 1
ATOM 11121 C CA . GLU D 1 16 ? 14.386 -28.374 39.225 1.00 8.90 13 GLU D CA 1
ATOM 11122 C C . GLU D 1 16 ? 14.679 -29.768 38.679 1.00 9.05 13 GLU D C 1
ATOM 11123 O O . GLU D 1 16 ? 14.963 -29.924 37.497 1.00 9.66 13 GLU D O 1
ATOM 11135 N N . PRO D 1 17 ? 14.542 -30.807 39.524 1.00 9.68 14 PRO D N 1
ATOM 11136 C CA . PRO D 1 17 ? 14.887 -32.166 39.062 1.00 10.43 14 PRO D CA 1
ATOM 11137 C C . PRO D 1 17 ? 14.036 -32.691 37.907 1.00 10.56 14 PRO D C 1
ATOM 11138 O O . PRO D 1 17 ? 14.514 -33.534 37.142 1.00 12.54 14 PRO D O 1
ATOM 11149 N N . LYS D 1 18 ? 12.801 -32.201 37.793 1.00 9.52 15 LYS D N 1
ATOM 11150 C CA . LYS D 1 18 ? 11.887 -32.629 36.745 1.00 11.25 15 LYS D CA 1
ATOM 11151 C C . LYS D 1 18 ? 12.094 -31.859 35.434 1.00 10.50 15 LYS D C 1
ATOM 11152 O O . LYS D 1 18 ? 11.420 -32.122 34.432 1.00 12.55 15 LYS D O 1
ATOM 11171 N N . SER D 1 19 ? 13.046 -30.929 35.431 1.00 11.05 16 SER D N 1
ATOM 11172 C CA . SER D 1 19 ? 13.321 -30.133 34.247 1.00 9.79 16 SER D CA 1
ATOM 11173 C C . SER D 1 19 ? 13.938 -30.966 33.131 1.00 10.64 16 SER D C 1
ATOM 11174 O O . SER D 1 19 ? 14.381 -32.102 33.340 1.00 10.93 16 SER D O 1
ATOM 11182 N N . PHE D 1 20 ? 13.981 -30.398 31.930 1.00 10.98 17 PHE D N 1
ATOM 11183 C CA . PHE D 1 20 ? 14.672 -31.037 30.820 1.00 10.43 17 PHE D CA 1
ATOM 11184 C C . PHE D 1 20 ? 16.146 -31.260 31.160 1.00 10.06 17 PHE D C 1
ATOM 11185 O O . PHE D 1 20 ? 16.714 -32.310 30.873 1.00 9.90 17 PHE D O 1
ATOM 11202 N N . ASN D 1 21 ? 16.763 -30.265 31.784 1.00 8.29 18 ASN D N 1
ATOM 11203 C CA . ASN D 1 21 ? 18.136 -30.422 32.264 1.00 8.22 18 ASN D CA 1
ATOM 11204 C C . ASN D 1 21 ? 18.273 -31.582 33.253 1.00 7.52 18 ASN D C 1
ATOM 11205 O O . ASN D 1 21 ? 19.210 -32.353 33.176 1.00 8.68 18 ASN D O 1
ATOM 11216 N N . GLY D 1 22 ? 17.334 -31.680 34.186 1.00 8.47 19 GLY D N 1
ATOM 11217 C CA . GLY D 1 22 ? 17.326 -32.768 35.151 1.00 9.45 19 GLY D CA 1
ATOM 11218 C C . GLY D 1 22 ? 17.258 -34.104 34.446 1.00 8.64 19 GLY D C 1
ATOM 11219 O O . GLY D 1 22 ? 17.942 -35.059 34.829 1.00 9.73 19 GLY D O 1
ATOM 11223 N N . SER D 1 23 ? 16.440 -34.191 33.404 1.00 9.63 20 SER D N 1
ATOM 11224 C CA . SER D 1 23 ? 16.319 -35.420 32.630 1.00 9.79 20 SER D CA 1
ATOM 11225 C C . SER D 1 23 ? 17.605 -35.769 31.905 1.00 9.79 20 SER D C 1
ATOM 11226 O O . SER D 1 23 ? 18.009 -36.939 31.881 1.00 10.36 20 SER D O 1
ATOM 11234 N N . LEU D 1 24 ? 18.267 -34.773 31.324 1.00 9.47 21 LEU D N 1
ATOM 11235 C CA . LEU D 1 24 ? 19.537 -35.016 30.655 1.00 10.30 21 LEU D CA 1
ATOM 11236 C C . LEU D 1 24 ? 20.611 -35.457 31.656 1.00 8.15 21 LEU D C 1
ATOM 11237 O O . LEU D 1 24 ? 21.445 -36.314 31.338 1.00 8.31 21 LEU D O 1
ATOM 11253 N N . LYS D 1 25 ? 20.597 -34.876 32.855 1.00 8.58 22 LYS D N 1
ATOM 11254 C CA . LYS D 1 25 ? 21.554 -35.259 33.881 1.00 9.92 22 LYS D CA 1
ATOM 11255 C C . LYS D 1 25 ? 21.315 -36.719 34.278 1.00 8.95 22 LYS D C 1
ATOM 11256 O O . LYS D 1 25 ? 22.259 -37.515 34.370 1.00 8.92 22 LYS D O 1
ATOM 11275 N N . ASN D 1 26 ? 20.054 -37.078 34.490 1.00 8.89 23 ASN D N 1
ATOM 11276 C CA . ASN D 1 26 ? 19.721 -38.425 34.937 1.00 10.35 23 ASN D CA 1
ATOM 11277 C C . ASN D 1 26 ? 20.070 -39.472 33.886 1.00 10.92 23 ASN D C 1
ATOM 11278 O O . ASN D 1 26 ? 20.547 -40.559 34.210 1.00 11.46 23 ASN D O 1
ATOM 11289 N N . VAL D 1 27 ? 19.823 -39.166 32.622 1.00 10.44 24 VAL D N 1
ATOM 11290 C CA . VAL D 1 27 ? 20.163 -40.086 31.548 1.00 11.87 24 VAL D CA 1
ATOM 11291 C C . VAL D 1 27 ? 21.676 -40.300 31.469 1.00 10.77 24 VAL D C 1
ATOM 11292 O O . VAL D 1 27 ? 22.151 -41.406 31.194 1.00 11.38 24 VAL D O 1
ATOM 11305 N N . ALA D 1 28 ? 22.444 -39.246 31.706 1.00 11.10 25 ALA D N 1
ATOM 11306 C CA . ALA D 1 28 ? 23.893 -39.367 31.715 1.00 10.41 25 ALA D CA 1
ATOM 11307 C C . ALA D 1 28 ? 24.344 -40.265 32.864 1.00 9.48 25 ALA D C 1
ATOM 11308 O O . ALA D 1 28 ? 25.178 -41.153 32.674 1.00 10.93 25 ALA D O 1
ATOM 11315 N N . VAL D 1 29 ? 23.849 -40.002 34.061 1.00 9.63 26 VAL D N 1
ATOM 11316 C CA . VAL D 1 29 ? 24.200 -40.857 35.181 1.00 10.26 26 VAL D CA 1
ATOM 11317 C C . VAL D 1 29 ? 23.863 -42.322 34.855 1.00 12.06 26 VAL D C 1
ATOM 11318 O O . VAL D 1 29 ? 24.699 -43.222 35.033 1.00 12.02 26 VAL D O 1
ATOM 11331 N N . ASP D 1 30 ? 22.656 -42.549 34.346 1.00 11.24 27 ASP D N 1
ATOM 11332 C CA . ASP D 1 30 ? 22.179 -43.901 34.072 1.00 12.13 27 ASP D CA 1
ATOM 11333 C C . ASP D 1 30 ? 23.063 -44.603 33.045 1.00 12.90 27 ASP D C 1
ATOM 11334 O O . ASP D 1 30 ? 23.468 -45.751 33.254 1.00 12.52 27 ASP D O 1
ATOM 11343 N N . GLU D 1 31 ? 23.337 -43.946 31.925 1.00 9.47 28 GLU D N 1
ATOM 11344 C CA . GLU D 1 31 ? 24.055 -44.593 30.840 1.00 11.28 28 GLU D CA 1
ATOM 11345 C C . GLU D 1 31 ? 25.516 -44.795 31.200 1.00 11.35 28 GLU D C 1
ATOM 11346 O O . GLU D 1 31 ? 26.084 -45.846 30.912 1.00 12.38 28 GLU D O 1
ATOM 11358 N N . LEU D 1 32 ? 26.129 -43.812 31.854 1.00 10.46 29 LEU D N 1
ATOM 11359 C CA . LEU D 1 32 ? 27.530 -43.958 32.229 1.00 10.58 29 LEU D CA 1
ATOM 11360 C C . LEU D 1 32 ? 27.691 -45.028 33.298 1.00 9.41 29 LEU D C 1
ATOM 11361 O O . LEU D 1 32 ? 28.622 -45.831 33.242 1.00 10.83 29 LEU D O 1
ATOM 11377 N N . SER D 1 33 ? 26.796 -45.026 34.267 1.00 9.39 30 SER D N 1
ATOM 11378 C CA . SER D 1 33 ? 26.802 -46.056 35.298 1.00 10.27 30 SER D CA 1
ATOM 11379 C C . SER D 1 33 ? 26.618 -47.456 34.674 1.00 12.89 30 SER D C 1
ATOM 11380 O O . SER D 1 33 ? 27.261 -48.422 35.109 1.00 12.16 30 SER D O 1
ATOM 11388 N N . ARG D 1 34 ? 25.772 -47.564 33.655 1.00 10.45 31 ARG D N 1
ATOM 11389 C CA . ARG D 1 34 ? 25.547 -48.848 32.968 1.00 11.09 31 ARG D CA 1
ATOM 11390 C C . ARG D 1 34 ? 26.824 -49.403 32.338 1.00 12.37 31 ARG D C 1
ATOM 11391 O O . ARG D 1 34 ? 27.041 -50.623 32.311 1.00 11.53 31 ARG D O 1
ATOM 11412 N N . GLN D 1 35 ? 27.662 -48.514 31.816 1.00 11.50 32 GLN D N 1
ATOM 11413 C CA . GLN D 1 35 ? 28.924 -48.897 31.208 1.00 12.29 32 GLN D CA 1
ATOM 11414 C C . GLN D 1 35 ? 29.944 -49.321 32.248 1.00 11.02 32 GLN D C 1
ATOM 11415 O O . GLN D 1 35 ? 31.017 -49.791 31.886 1.00 14.07 32 GLN D O 1
ATOM 11429 N N . GLY D 1 36 ? 29.611 -49.155 33.528 1.00 10.78 33 GLY D N 1
ATOM 11430 C CA . GLY D 1 36 ? 30.507 -49.527 34.604 1.00 11.38 33 GLY D CA 1
ATOM 11431 C C . GLY D 1 36 ? 31.287 -48.358 35.180 1.00 12.12 33 GLY D C 1
ATOM 11432 O O . GLY D 1 36 ? 32.091 -48.535 36.102 1.00 11.11 33 GLY D O 1
ATOM 11436 N N . CYS D 1 37 ? 31.043 -47.158 34.652 1.00 10.35 34 CYS D N 1
ATOM 11437 C CA . CYS D 1 37 ? 31.776 -45.959 35.051 1.00 8.67 34 CYS D CA 1
ATOM 11438 C C . CYS D 1 37 ? 31.439 -45.519 36.461 1.00 8.37 34 CYS D C 1
ATOM 11439 O O . CYS D 1 37 ? 30.353 -45.765 36.965 1.00 9.22 34 CYS D O 1
ATOM 11447 N N . THR D 1 38 ? 32.386 -44.824 37.065 1.00 8.20 35 THR D N 1
ATOM 11448 C CA . THR D 1 38 ? 32.198 -44.165 38.337 1.00 7.81 35 THR D CA 1
ATOM 11449 C C . THR D 1 38 ? 31.705 -42.748 38.059 1.00 8.07 35 THR D C 1
ATOM 11450 O O . THR D 1 38 ? 32.273 -42.057 37.201 1.00 9.39 35 THR D O 1
ATOM 11461 N N . VAL D 1 39 ? 30.646 -42.335 38.741 1.00 7.38 36 VAL D N 1
ATOM 11462 C CA . VAL D 1 39 ? 30.000 -41.056 38.459 1.00 7.46 36 VAL D CA 1
ATOM 11463 C C . VAL D 1 39 ? 29.810 -40.246 39.715 1.00 7.78 36 VAL D C 1
ATOM 11464 O O . VAL D 1 39 ? 29.342 -40.753 40.731 1.00 8.31 36 VAL D O 1
ATOM 11477 N N . THR D 1 40 ? 30.187 -38.967 39.635 1.00 6.94 37 THR D N 1
ATOM 11478 C CA . THR D 1 40 ? 29.982 -37.992 40.681 1.00 7.05 37 THR D CA 1
ATOM 11479 C C . THR D 1 40 ? 29.228 -36.810 40.075 1.00 7.07 37 THR D C 1
ATOM 11480 O O . THR D 1 40 ? 29.520 -36.434 38.938 1.00 7.98 37 THR D O 1
ATOM 11491 N N . VAL D 1 41 ? 28.263 -36.266 40.805 1.00 6.73 38 VAL D N 1
ATOM 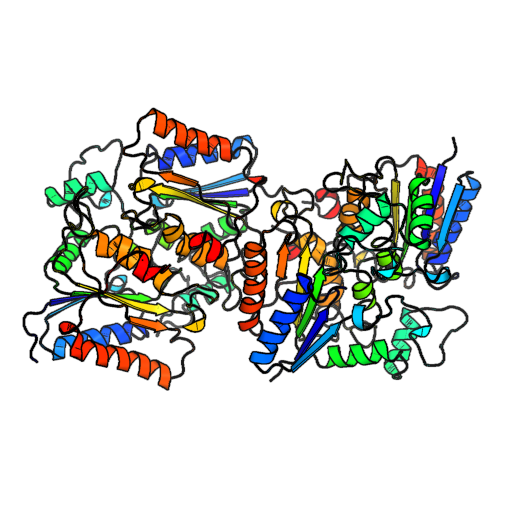11492 C CA . VAL D 1 41 ? 27.495 -35.100 40.370 1.00 7.24 38 VAL D CA 1
ATOM 11493 C C . VAL D 1 41 ? 27.638 -33.987 41.398 1.00 8.03 38 VAL D C 1
ATOM 11494 O O . VAL D 1 41 ? 27.413 -34.186 42.592 1.00 8.30 38 VAL D O 1
ATOM 11507 N N . SER D 1 42 ? 28.030 -32.804 40.929 1.00 7.84 39 SER D N 1
ATOM 11508 C CA . SER D 1 42 ? 27.947 -31.584 41.707 1.00 7.61 39 SER D CA 1
ATOM 11509 C C . SER D 1 42 ? 26.687 -30.839 41.315 1.00 7.43 39 SER D C 1
ATOM 11510 O O . SER D 1 42 ? 26.639 -30.153 40.294 1.00 7.45 39 SER D O 1
ATOM 11518 N N . ASP D 1 43 ? 25.639 -31.056 42.099 1.00 7.84 40 ASP D N 1
ATOM 11519 C CA . ASP D 1 43 ? 24.339 -30.440 41.899 1.00 8.05 40 ASP D CA 1
ATOM 11520 C C . ASP D 1 43 ? 24.380 -29.078 42.567 1.00 7.73 40 ASP D C 1
ATOM 11521 O O . ASP D 1 43 ? 24.099 -28.937 43.759 1.00 8.85 40 ASP D O 1
ATOM 11530 N N . LEU D 1 44 ? 24.771 -28.054 41.795 1.00 8.46 41 LEU D N 1
ATOM 11531 C CA . LEU D 1 44 ? 25.190 -26.791 42.390 1.00 7.50 41 LEU D CA 1
ATOM 11532 C C . LEU D 1 44 ? 24.070 -26.106 43.182 1.00 7.06 41 LEU D C 1
ATOM 11533 O O . LEU D 1 44 ? 24.315 -25.570 44.266 1.00 7.36 41 LEU D O 1
ATOM 11549 N N . TYR D 1 45 ? 22.843 -26.127 42.667 1.00 7.60 42 TYR D N 1
ATOM 11550 C CA . TYR D 1 45 ? 21.774 -25.505 43.428 1.00 9.08 42 TYR D CA 1
ATOM 11551 C C . TYR D 1 45 ? 21.467 -26.309 44.709 1.00 8.41 42 TYR D C 1
ATOM 11552 O O . TYR D 1 45 ? 21.191 -25.720 45.737 1.00 9.84 42 TYR D O 1
ATOM 11570 N N . ALA D 1 46 ? 21.511 -27.633 44.636 1.00 9.87 43 ALA D N 1
ATOM 11571 C CA . ALA D 1 46 ? 21.250 -28.469 45.823 1.00 10.85 43 ALA D CA 1
ATOM 11572 C C . ALA D 1 46 ? 22.320 -28.186 46.883 1.00 11.58 43 ALA D C 1
ATOM 11573 O O . ALA D 1 46 ? 22.037 -28.196 48.087 1.00 11.72 43 ALA D O 1
ATOM 11580 N N . MET D 1 47 ? 23.543 -27.923 46.430 1.00 10.41 44 MET D N 1
ATOM 11581 C CA . MET D 1 47 ? 24.676 -27.600 47.289 1.00 10.00 44 MET D CA 1
ATOM 11582 C C . MET D 1 47 ? 24.655 -26.165 47.813 1.00 10.35 44 MET D C 1
ATOM 11583 O O . MET D 1 47 ? 25.478 -25.779 48.649 1.00 10.59 44 MET D O 1
ATOM 11597 N N . ASN D 1 48 ? 23.736 -25.357 47.303 1.00 10.18 45 ASN D N 1
ATOM 11598 C CA . ASN D 1 48 ? 23.772 -23.921 47.551 1.00 10.32 45 ASN D CA 1
ATOM 11599 C C . ASN D 1 48 ? 25.157 -23.339 47.280 1.00 10.69 45 ASN D C 1
ATOM 11600 O O . ASN D 1 48 ? 25.660 -22.532 48.033 1.00 10.14 45 ASN D O 1
ATOM 11611 N N . PHE D 1 49 ? 25.753 -23.740 46.162 1.00 7.94 46 PHE D N 1
ATOM 11612 C CA . PHE D 1 49 ? 27.152 -23.427 45.904 1.00 7.65 46 PHE D CA 1
ATOM 11613 C C . PHE D 1 49 ? 27.434 -21.923 45.865 1.00 7.99 46 PHE D C 1
ATOM 11614 O O . PHE D 1 49 ? 26.710 -21.172 45.208 1.00 8.99 46 PHE D O 1
ATOM 11631 N N . GLU D 1 50 ? 28.475 -21.489 46.563 1.00 7.85 47 GLU D N 1
ATOM 11632 C CA . GLU D 1 50 ? 28.824 -20.075 46.659 1.00 7.23 47 GLU D CA 1
ATOM 11633 C C . GLU D 1 50 ? 29.450 -19.585 45.349 1.00 7.86 47 GLU D C 1
ATOM 11634 O O . GLU D 1 50 ? 30.492 -20.121 44.941 1.00 8.08 47 GLU D O 1
ATOM 11646 N N . PRO D 1 51 ? 28.852 -18.569 44.697 1.00 7.17 48 PRO D N 1
ATOM 11647 C CA . PRO D 1 51 ? 29.445 -18.153 43.412 1.00 6.99 48 PRO D CA 1
ATOM 11648 C C . PRO D 1 51 ? 30.412 -16.998 43.486 1.00 6.78 48 PRO D C 1
ATOM 11649 O O . PRO D 1 51 ? 31.122 -16.750 42.514 1.00 7.50 48 PRO D O 1
ATOM 11660 N N . ARG D 1 52 ? 30.414 -16.252 44.583 1.00 7.28 49 ARG D N 1
ATOM 11661 C CA . ARG D 1 52 ? 31.179 -15.027 44.654 1.00 6.81 49 ARG D CA 1
ATOM 11662 C C . ARG D 1 52 ? 32.646 -15.260 44.950 1.00 7.46 49 ARG D C 1
ATOM 11663 O O . ARG D 1 52 ? 32.984 -16.024 45.860 1.00 7.79 49 ARG D O 1
ATOM 11684 N N . ALA D 1 53 ? 33.522 -14.554 44.232 1.00 7.43 50 ALA D N 1
ATOM 11685 C CA . ALA D 1 53 ? 34.958 -14.607 44.465 1.00 7.83 50 ALA D CA 1
ATOM 11686 C C . ALA D 1 53 ? 35.302 -13.574 45.526 1.00 8.51 50 ALA D C 1
ATOM 11687 O O . ALA D 1 53 ? 35.418 -12.390 45.230 1.00 8.60 50 ALA D O 1
ATOM 11694 N N . THR D 1 54 ? 35.441 -14.010 46.777 1.00 9.11 51 THR D N 1
ATOM 11695 C CA . THR D 1 54 ? 35.723 -13.069 47.857 1.00 8.45 51 THR D CA 1
ATOM 11696 C C . THR D 1 54 ? 36.881 -13.524 48.733 1.00 8.73 51 THR D C 1
ATOM 11697 O O . THR D 1 54 ? 37.379 -14.636 48.633 1.00 8.68 51 THR D O 1
ATOM 11708 N N . ASP D 1 55 ? 37.290 -12.622 49.620 1.00 9.19 52 ASP D N 1
ATOM 11709 C CA . ASP D 1 55 ? 38.362 -12.912 50.574 1.00 9.70 52 ASP D CA 1
ATOM 11710 C C . ASP D 1 55 ? 37.974 -14.022 51.558 1.00 11.15 52 ASP D C 1
ATOM 11711 O O . ASP D 1 55 ? 38.840 -14.575 52.227 1.00 12.68 52 ASP D O 1
ATOM 11720 N N . LYS D 1 56 ? 36.701 -14.392 51.616 1.00 8.53 53 LYS D N 1
ATOM 11721 C CA . LYS D 1 56 ? 36.286 -15.502 52.467 1.00 10.96 53 LYS D CA 1
ATOM 11722 C C . LYS D 1 56 ? 36.804 -16.829 51.914 1.00 12.28 53 LYS D C 1
ATOM 11723 O O . LYS D 1 56 ? 36.748 -17.848 52.589 1.00 10.90 53 LYS D O 1
ATOM 11742 N N . ASP D 1 57 ? 37.299 -16.819 50.675 1.00 11.76 54 ASP D N 1
ATOM 11743 C CA . ASP D 1 57 ? 37.783 -18.034 50.041 1.00 10.17 54 ASP D CA 1
ATOM 11744 C C . ASP D 1 57 ? 39.166 -18.453 50.519 1.00 10.44 54 ASP D C 1
ATOM 11745 O O . ASP D 1 57 ? 39.630 -19.542 50.193 1.00 11.57 54 ASP D O 1
ATOM 11754 N N . ILE D 1 58 ? 39.808 -17.589 51.301 1.00 10.41 55 ILE D N 1
ATOM 11755 C CA . ILE D 1 58 ? 41.072 -17.917 51.948 1.00 12.75 55 ILE D CA 1
ATOM 11756 C C . ILE D 1 58 ? 40.934 -17.963 53.479 1.00 12.45 55 ILE D C 1
ATOM 11757 O O . ILE D 1 58 ? 40.383 -17.040 54.067 1.00 13.57 55 ILE D O 1
ATOM 11773 N N . THR D 1 59 ? 41.428 -19.044 54.093 1.00 13.39 56 THR D N 1
ATOM 11774 C CA . THR D 1 59 ? 41.554 -19.164 55.558 1.00 17.78 56 THR D CA 1
ATOM 11775 C C . THR D 1 59 ? 43.014 -19.102 55.987 1.00 17.02 56 THR D C 1
ATOM 11776 O O . THR D 1 59 ? 43.768 -20.062 55.814 1.00 21.35 56 THR D O 1
ATOM 11787 N N . GLY D 1 60 ? 43.422 -17.986 56.570 1.00 21.54 57 GLY D N 1
ATOM 11788 C CA . GLY D 1 60 ? 44.806 -17.820 56.955 1.00 18.17 57 GLY D CA 1
ATOM 11789 C C . GLY D 1 60 ? 45.313 -16.441 56.603 1.00 17.36 57 GLY D C 1
ATOM 11790 O O . GLY D 1 60 ? 44.594 -15.632 56.008 1.00 20.12 57 GLY D O 1
ATOM 11794 N N . THR D 1 61 ? 46.555 -16.175 56.986 1.00 13.94 58 THR D N 1
ATOM 11795 C CA . THR D 1 61 ? 47.142 -14.860 56.815 1.00 16.92 58 THR D CA 1
ATOM 11796 C C . THR D 1 61 ? 47.309 -14.582 55.336 1.00 14.24 58 THR D C 1
ATOM 11797 O O . THR D 1 61 ? 47.908 -15.374 54.603 1.00 16.44 58 THR D O 1
ATOM 11808 N N . LEU D 1 62 ? 46.759 -13.455 54.901 1.00 15.73 59 LEU D N 1
ATOM 11809 C CA . LEU D 1 62 ? 46.862 -13.046 53.508 1.00 19.04 59 LEU D CA 1
ATOM 11810 C C . LEU D 1 62 ? 48.266 -12.559 53.188 1.00 21.87 59 LEU D C 1
ATOM 11811 O O . LEU D 1 62 ? 49.004 -12.104 54.071 1.00 19.73 59 LEU D O 1
ATOM 11827 N N . SER D 1 63 ? 48.629 -12.652 51.916 1.00 15.70 60 SER D N 1
ATOM 11828 C CA . SER D 1 63 ? 49.933 -12.182 51.468 1.00 21.52 60 SER D CA 1
ATOM 11829 C C . SER D 1 63 ? 50.008 -10.666 51.622 1.00 19.71 60 SER D C 1
ATOM 11830 O O . SER D 1 63 ? 51.032 -10.113 52.030 1.00 23.22 60 SER D O 1
ATOM 11838 N N . ASN D 1 64 ? 48.907 -10.005 51.286 1.00 18.38 61 ASN D N 1
ATOM 11839 C CA . ASN D 1 64 ? 48.779 -8.567 51.446 1.00 18.90 61 ASN D CA 1
ATOM 11840 C C . ASN D 1 64 ? 47.377 -8.245 51.931 1.00 21.81 61 ASN D C 1
ATOM 11841 O O . ASN D 1 64 ? 46.439 -8.216 51.137 1.00 21.42 61 ASN D O 1
ATOM 11852 N N . PRO D 1 65 ? 47.215 -8.028 53.244 1.00 20.47 62 PRO D N 1
ATOM 11853 C CA . PRO D 1 65 ? 45.866 -7.802 53.762 1.00 24.12 62 PRO D CA 1
ATOM 11854 C C . PRO D 1 65 ? 45.426 -6.346 53.678 1.00 26.53 62 PRO D C 1
ATOM 11855 O O . PRO D 1 65 ? 44.368 -6.003 54.205 1.00 33.11 62 PRO D O 1
ATOM 11866 N N . GLU D 1 66 ? 46.225 -5.502 53.035 1.00 20.30 63 GLU D N 1
ATOM 11867 C CA . GLU D 1 66 ? 45.854 -4.104 52.864 1.00 21.72 63 GLU D CA 1
ATOM 11868 C C . GLU D 1 66 ? 45.211 -3.887 51.492 1.00 17.67 63 GLU D C 1
ATOM 11869 O O . GLU D 1 66 ? 44.266 -3.115 51.372 1.00 23.33 63 GLU D O 1
ATOM 11881 N N . VAL D 1 67 ? 45.726 -4.578 50.479 1.00 15.70 64 VAL D N 1
ATOM 11882 C CA . VAL D 1 67 ? 45.194 -4.506 49.113 1.00 11.65 64 VAL D CA 1
ATOM 11883 C C . VAL D 1 67 ? 44.887 -5.925 48.611 1.00 12.14 64 VAL D C 1
ATOM 11884 O O . VAL D 1 67 ? 45.789 -6.710 48.334 1.00 15.88 64 VAL D O 1
ATOM 11897 N N . PHE D 1 68 ? 43.606 -6.256 48.503 1.00 10.91 65 PHE D N 1
ATOM 11898 C CA . PHE D 1 68 ? 43.181 -7.619 48.211 1.00 12.09 65 PHE D CA 1
ATOM 11899 C C . PHE D 1 68 ? 43.168 -7.917 46.722 1.00 12.74 65 PHE D C 1
ATOM 11900 O O . PHE D 1 68 ? 42.461 -7.257 45.966 1.00 14.01 65 PHE D O 1
ATOM 11917 N N . ASN D 1 69 ? 43.914 -8.937 46.319 1.00 11.32 66 ASN D N 1
ATOM 11918 C CA . ASN D 1 69 ? 43.965 -9.384 44.937 1.00 12.01 66 ASN D CA 1
ATOM 11919 C C . ASN D 1 69 ? 43.532 -10.847 44.891 1.00 9.76 66 ASN D C 1
ATOM 11920 O O . ASN D 1 69 ? 44.268 -11.717 45.350 1.00 11.79 66 ASN D O 1
ATOM 11931 N N . TYR D 1 70 ? 42.335 -11.113 44.374 1.00 12.03 67 TYR D N 1
ATOM 11932 C CA . TYR D 1 70 ? 41.729 -12.435 44.476 1.00 10.33 67 TYR D CA 1
ATOM 11933 C C . TYR D 1 70 ? 42.599 -13.533 43.848 1.00 10.84 67 TYR D C 1
ATOM 11934 O O . TYR D 1 70 ? 42.827 -14.581 44.453 1.00 10.76 67 TYR D O 1
ATOM 11952 N N . GLY D 1 71 ? 43.091 -13.290 42.639 1.00 11.75 68 GLY D N 1
ATOM 11953 C CA . GLY D 1 71 ? 43.935 -14.253 41.950 1.00 12.33 68 GLY D CA 1
ATOM 11954 C C . GLY D 1 71 ? 45.196 -14.592 42.716 1.00 11.92 68 GLY D C 1
ATOM 11955 O O . GLY D 1 71 ? 45.553 -15.756 42.862 1.00 12.89 68 GLY D O 1
ATOM 11959 N N . VAL D 1 72 ? 45.878 -13.566 43.204 1.00 11.32 69 VAL D N 1
ATOM 11960 C CA . VAL D 1 72 ? 47.129 -13.758 43.927 1.00 14.34 69 VAL D CA 1
ATOM 11961 C C . VAL D 1 72 ? 46.872 -14.515 45.228 1.00 14.43 69 VAL D C 1
ATOM 11962 O O . VAL D 1 72 ? 47.601 -15.431 45.573 1.00 12.29 69 VAL D O 1
ATOM 11975 N N . GLU D 1 73 ? 45.844 -14.115 45.962 1.00 11.55 70 GLU D N 1
ATOM 11976 C CA . GLU D 1 73 ? 45.620 -14.698 47.282 1.00 9.99 70 GLU D CA 1
ATOM 11977 C C . GLU D 1 73 ? 45.137 -16.141 47.158 1.00 10.74 70 GLU D C 1
ATOM 11978 O O . GLU D 1 73 ? 45.536 -16.999 47.944 1.00 9.82 70 GLU D O 1
ATOM 11990 N N . THR D 1 74 ? 44.293 -16.439 46.173 1.00 9.99 71 THR D N 1
ATOM 11991 C CA . THR D 1 74 ? 43.836 -17.812 46.008 1.00 9.47 71 THR D CA 1
ATOM 11992 C C . THR D 1 74 ? 44.954 -18.699 45.502 1.00 8.94 71 THR D C 1
ATOM 11993 O O . THR D 1 74 ? 45.026 -19.870 45.858 1.00 9.69 71 THR D O 1
ATOM 12004 N N . HIS D 1 75 ? 45.831 -18.147 44.670 1.00 9.69 72 HIS D N 1
ATOM 12005 C CA . HIS D 1 75 ? 46.968 -18.922 44.200 1.00 11.62 72 HIS D CA 1
ATOM 12006 C C . HIS D 1 75 ? 47.825 -19.374 45.385 1.00 10.97 72 HIS D C 1
ATOM 12007 O O . HIS D 1 75 ? 48.203 -20.533 45.477 1.00 11.80 72 HIS D O 1
ATOM 12022 N N . GLU D 1 76 ? 48.128 -18.448 46.286 1.00 12.12 73 GLU D N 1
ATOM 12023 C CA . GLU D 1 76 ? 48.908 -18.795 47.472 1.00 12.73 73 GLU D CA 1
ATOM 12024 C C . GLU D 1 76 ? 48.127 -19.727 48.400 1.00 13.83 73 GLU D C 1
ATOM 12025 O O . GLU D 1 76 ? 48.683 -20.668 48.966 1.00 13.52 73 GLU D O 1
ATOM 12037 N N . ALA D 1 77 ? 46.835 -19.478 48.556 1.00 12.77 74 ALA D N 1
ATOM 12038 C CA . ALA D 1 77 ? 46.036 -20.319 49.437 1.00 13.07 74 ALA D CA 1
ATOM 12039 C C . ALA D 1 77 ? 45.985 -21.754 48.908 1.00 10.96 74 ALA D C 1
ATOM 12040 O O . ALA D 1 77 ? 45.975 -22.721 49.676 1.00 12.42 74 ALA D O 1
ATOM 12047 N N . TYR D 1 78 ? 45.965 -21.917 47.592 1.00 10.71 75 TYR D N 1
ATOM 12048 C CA . TYR D 1 78 ? 45.994 -23.255 47.033 1.00 11.07 75 TYR D CA 1
ATOM 12049 C C . TYR D 1 78 ? 47.263 -23.998 47.464 1.00 11.66 75 TYR D C 1
ATOM 12050 O O . TYR D 1 78 ? 47.201 -25.159 47.888 1.00 12.62 75 TYR D O 1
ATOM 12068 N N . LYS D 1 79 ? 48.406 -23.329 47.355 1.00 12.59 76 LYS D N 1
ATOM 12069 C CA . LYS D 1 79 ? 49.683 -23.934 47.721 1.00 11.49 76 LYS D CA 1
ATOM 12070 C C . LYS D 1 79 ? 49.738 -24.290 49.208 1.00 14.04 76 LYS D C 1
ATOM 12071 O O . LYS D 1 79 ? 50.329 -25.304 49.588 1.00 16.36 76 LYS D O 1
ATOM 12090 N N . GLN D 1 80 ? 49.140 -23.443 50.037 1.00 12.73 77 GLN D N 1
ATOM 12091 C CA . GLN D 1 80 ? 49.103 -23.653 51.488 1.00 16.37 77 GLN D CA 1
ATOM 12092 C C . GLN D 1 80 ? 48.015 -24.617 51.963 1.00 17.88 77 GLN D C 1
ATOM 12093 O O . GLN D 1 80 ? 47.992 -24.994 53.135 1.00 21.70 77 GLN D O 1
ATOM 12107 N N . ARG D 1 81 ? 47.125 -25.019 51.063 1.00 14.48 78 ARG D N 1
ATOM 12108 C CA . ARG D 1 81 ? 45.960 -25.829 51.422 1.00 13.68 78 ARG D CA 1
ATOM 12109 C C . ARG D 1 81 ? 45.005 -25.103 52.334 1.00 15.29 78 ARG D C 1
ATOM 12110 O O . ARG D 1 81 ? 44.464 -25.704 53.282 1.00 17.73 78 ARG D O 1
ATOM 12131 N N . SER D 1 82 ? 44.793 -23.825 52.066 1.00 13.95 79 SER D N 1
ATOM 12132 C CA . SER D 1 82 ? 43.958 -23.009 52.916 1.00 13.61 79 SER D CA 1
ATOM 12133 C C . SER D 1 82 ? 42.834 -22.316 52.160 1.00 12.90 79 SER D C 1
ATOM 12134 O O . SER D 1 82 ? 42.363 -21.260 52.576 1.00 17.22 79 SER D O 1
ATOM 12142 N N . LEU D 1 83 ? 42.443 -22.887 51.033 1.00 13.15 80 LEU D N 1
ATOM 12143 C CA . LEU D 1 83 ? 41.238 -22.442 50.347 1.00 11.17 80 LEU D CA 1
ATOM 12144 C C . LEU D 1 83 ? 40.007 -22.955 51.065 1.00 12.87 80 LEU D C 1
ATOM 12145 O O . LEU D 1 83 ? 40.049 -23.988 51.745 1.00 14.09 80 LEU D O 1
ATOM 12161 N N . ALA D 1 84 ? 38.906 -22.231 50.900 1.00 12.17 81 ALA D N 1
ATOM 12162 C CA . ALA D 1 84 ? 37.625 -22.674 51.412 1.00 11.77 81 ALA D CA 1
ATOM 12163 C C . ALA D 1 84 ? 37.390 -24.127 51.050 1.00 11.39 81 ALA D C 1
ATOM 12164 O O . ALA D 1 84 ? 37.765 -24.587 49.970 1.00 13.49 81 ALA D O 1
ATOM 12171 N N . SER D 1 85 ? 36.754 -24.868 51.951 1.00 11.73 82 SER D N 1
ATOM 12172 C CA . SER D 1 85 ? 36.560 -26.287 51.732 1.00 13.59 82 SER D CA 1
ATOM 12173 C C . SER D 1 85 ? 35.659 -26.611 50.530 1.00 10.30 82 SER D C 1
ATOM 12174 O O . SER D 1 85 ? 35.815 -27.660 49.907 1.00 11.05 82 SER D O 1
ATOM 12182 N N . ASP D 1 86 ? 34.706 -25.737 50.213 1.00 10.28 83 ASP D N 1
ATOM 12183 C CA . ASP D 1 86 ? 33.849 -26.011 49.063 1.00 9.15 83 ASP D CA 1
ATOM 12184 C C . ASP D 1 86 ? 34.683 -26.061 47.790 1.00 7.68 83 ASP D C 1
ATOM 12185 O O . ASP D 1 86 ? 34.495 -26.928 46.961 1.00 10.66 83 ASP D O 1
ATOM 12194 N N . ILE D 1 87 ? 35.633 -25.153 47.677 1.00 8.59 84 ILE D N 1
ATOM 12195 C CA . ILE D 1 87 ? 36.532 -25.134 46.525 1.00 8.46 84 ILE D CA 1
ATOM 12196 C C . ILE D 1 87 ? 37.390 -26.399 46.481 1.00 8.53 84 ILE D C 1
ATOM 12197 O O . ILE D 1 87 ? 37.494 -27.077 45.458 1.00 8.45 84 ILE D O 1
ATOM 12213 N N . THR D 1 88 ? 38.011 -26.736 47.601 1.00 9.67 85 THR D N 1
ATOM 12214 C CA . THR D 1 88 ? 38.890 -27.889 47.607 1.00 9.51 85 THR D CA 1
ATOM 12215 C C . THR D 1 88 ? 38.126 -29.178 47.368 1.00 7.12 85 THR D C 1
ATOM 12216 O O . THR D 1 88 ? 38.662 -30.070 46.726 1.00 8.56 85 THR D O 1
ATOM 12227 N N . ASP D 1 89 ? 36.883 -29.268 47.838 1.00 8.10 86 ASP D N 1
ATOM 12228 C CA . ASP D 1 89 ? 36.049 -30.447 47.556 1.00 11.11 86 ASP D CA 1
ATOM 12229 C C . ASP D 1 89 ? 35.819 -30.620 46.049 1.00 7.74 86 ASP D C 1
ATOM 12230 O O . ASP D 1 89 ? 35.914 -31.707 45.501 1.00 9.43 86 ASP D O 1
ATOM 12239 N N . GLU D 1 90 ? 35.512 -29.512 45.369 1.00 8.99 87 GLU D N 1
ATOM 12240 C CA . GLU D 1 90 ? 35.330 -29.557 43.915 1.00 8.19 87 GLU D CA 1
ATOM 12241 C C . GLU D 1 90 ? 36.630 -29.902 43.202 1.00 7.05 87 GLU D C 1
ATOM 12242 O O . GLU D 1 90 ? 36.621 -30.619 42.211 1.00 8.03 87 GLU D O 1
ATOM 12254 N N . GLN D 1 91 ? 37.746 -29.345 43.662 1.00 6.99 88 GLN D N 1
ATOM 12255 C CA . GLN D 1 91 ? 39.026 -29.614 43.022 1.00 6.63 88 GLN D CA 1
ATOM 12256 C C . GLN D 1 91 ? 39.349 -31.104 43.081 1.00 7.87 88 GLN D C 1
ATOM 12257 O O . GLN D 1 91 ? 39.853 -31.672 42.121 1.00 8.82 88 GLN D O 1
ATOM 12271 N N . LYS D 1 92 ? 39.026 -31.742 44.204 1.00 7.96 89 LYS D N 1
ATOM 12272 C CA . LYS D 1 92 ? 39.249 -33.174 44.348 1.00 8.68 89 LYS D CA 1
ATOM 12273 C C . LYS D 1 92 ? 38.442 -33.949 43.316 1.00 8.42 89 LYS D C 1
ATOM 12274 O O . LYS D 1 92 ? 38.934 -34.890 42.711 1.00 9.23 89 LYS D O 1
ATOM 12293 N N . LYS D 1 93 ? 37.193 -33.549 43.117 1.00 8.42 90 LYS D N 1
ATOM 12294 C CA . LYS D 1 93 ? 36.330 -34.200 42.128 1.00 8.76 90 LYS D CA 1
ATOM 12295 C C . LYS D 1 93 ? 36.886 -34.054 40.717 1.00 7.02 90 LYS D C 1
ATOM 12296 O O . LYS D 1 93 ? 36.876 -34.996 39.924 1.00 8.46 90 LYS D O 1
ATOM 12315 N N . VAL D 1 94 ? 37.361 -32.852 40.398 1.00 7.23 91 VAL D N 1
ATOM 12316 C CA . VAL D 1 94 ? 37.923 -32.593 39.080 1.00 8.38 91 VAL D CA 1
ATOM 12317 C C . VAL D 1 94 ? 39.215 -33.395 38.863 1.00 8.09 91 VAL D C 1
ATOM 12318 O O . VAL D 1 94 ? 39.433 -33.999 37.807 1.00 8.85 91 VAL D O 1
ATOM 12331 N N . ARG D 1 95 ? 40.060 -33.421 39.893 1.00 9.47 92 ARG D N 1
ATOM 12332 C CA . ARG D 1 95 ? 41.325 -34.138 39.806 1.00 9.49 92 ARG D CA 1
ATOM 12333 C C . ARG D 1 95 ? 41.097 -35.619 39.512 1.00 8.99 92 ARG D C 1
ATOM 12334 O O . ARG D 1 95 ? 41.844 -36.237 38.748 1.00 11.81 92 ARG D O 1
ATOM 12355 N N . GLU D 1 96 ? 40.069 -36.189 40.126 1.00 9.84 93 GLU D N 1
ATOM 12356 C CA . GLU D 1 96 ? 39.776 -37.598 39.944 1.00 10.69 93 GLU D CA 1
ATOM 12357 C C . GLU D 1 96 ? 39.169 -37.905 38.582 1.00 10.92 93 GLU D C 1
ATOM 12358 O O . GLU D 1 96 ? 39.344 -39.007 38.051 1.00 13.39 93 GLU D O 1
ATOM 12370 N N . ALA D 1 97 ? 38.440 -36.949 38.016 1.00 8.77 94 ALA D N 1
ATOM 12371 C CA . ALA D 1 97 ? 37.655 -37.208 36.813 1.00 9.85 94 ALA D CA 1
ATOM 12372 C C . ALA D 1 97 ? 38.499 -37.345 35.550 1.00 8.79 94 ALA D C 1
ATOM 12373 O O . ALA D 1 97 ? 39.464 -36.602 35.336 1.00 9.99 94 ALA D O 1
ATOM 12380 N N . ASP D 1 98 ? 38.101 -38.281 34.698 1.00 8.28 95 ASP D N 1
ATOM 12381 C CA . ASP D 1 98 ? 38.632 -38.390 33.341 1.00 9.77 95 ASP D CA 1
ATOM 12382 C C . ASP D 1 98 ? 37.854 -37.509 32.367 1.00 8.71 95 ASP D C 1
ATOM 12383 O O . ASP D 1 98 ? 38.412 -37.044 31.369 1.00 9.38 95 ASP D O 1
ATOM 12392 N N . LEU D 1 99 ? 36.573 -37.299 32.668 1.00 7.67 96 LEU D N 1
ATOM 12393 C CA . LEU D 1 99 ? 35.653 -36.530 31.833 1.00 7.47 96 LEU D CA 1
ATOM 12394 C C . LEU D 1 99 ? 34.813 -35.671 32.755 1.00 7.37 96 LEU D C 1
ATOM 12395 O O . LEU D 1 99 ? 34.266 -36.171 33.739 1.00 7.43 96 LEU D O 1
ATOM 12411 N N . VAL D 1 100 ? 34.733 -34.377 32.451 1.00 7.30 97 VAL D N 1
ATOM 12412 C CA . VAL D 1 100 ? 33.837 -33.458 33.148 1.00 6.42 97 VAL D CA 1
ATOM 12413 C C . VAL D 1 100 ? 32.742 -32.998 32.181 1.00 7.13 97 VAL D C 1
ATOM 12414 O O . VAL D 1 100 ? 33.037 -32.395 31.158 1.00 7.52 97 VAL D O 1
ATOM 12427 N N . ILE D 1 101 ? 31.498 -33.341 32.475 1.00 6.50 98 ILE D N 1
ATOM 12428 C CA . ILE D 1 101 ? 30.347 -32.895 31.694 1.00 6.85 98 ILE D CA 1
ATOM 12429 C C . ILE D 1 101 ? 29.686 -31.744 32.446 1.00 5.74 98 ILE D C 1
ATOM 12430 O O . ILE D 1 101 ? 29.482 -31.838 33.666 1.00 7.64 98 ILE D O 1
ATOM 12446 N N . PHE D 1 102 ? 29.399 -30.638 31.755 1.00 6.60 99 PHE D N 1
ATOM 12447 C CA . PHE D 1 102 ? 28.664 -29.515 32.326 1.00 5.65 99 PHE D CA 1
ATOM 12448 C C . PHE D 1 102 ? 27.254 -29.548 31.771 1.00 7.63 99 PHE D C 1
ATOM 12449 O O . PHE D 1 102 ? 27.074 -29.505 30.558 1.00 9.28 99 PHE D O 1
ATOM 12466 N N . GLN D 1 103 ? 26.259 -29.665 32.645 1.00 6.44 100 GLN D N 1
ATOM 12467 C CA . GLN D 1 103 ? 24.863 -29.721 32.227 1.00 7.54 100 GLN D CA 1
ATOM 12468 C C . GLN D 1 103 ? 24.145 -28.467 32.711 1.00 6.98 100 GLN D C 1
ATOM 12469 O O . GLN D 1 103 ? 24.009 -28.263 33.916 1.00 6.73 100 GLN D O 1
ATOM 12483 N N . PHE D 1 104 ? 23.713 -27.618 31.783 1.00 6.14 101 PHE D N 1
ATOM 12484 C CA . PHE D 1 104 ? 23.105 -26.353 32.171 1.00 6.59 101 PHE D CA 1
ATOM 12485 C C . PHE D 1 104 ? 22.227 -25.779 31.081 1.00 5.96 101 PHE D C 1
ATOM 12486 O O . PHE D 1 104 ? 22.432 -26.006 29.890 1.00 5.96 101 PHE D O 1
ATOM 12503 N N . PRO D 1 105 ? 21.260 -24.961 31.496 1.00 5.93 102 PRO D N 1
ATOM 12504 C CA . PRO D 1 105 ? 20.539 -24.098 30.555 1.00 6.14 102 PRO D CA 1
ATOM 12505 C C . PRO D 1 105 ? 21.360 -22.860 30.228 1.00 5.89 102 PRO D C 1
ATOM 12506 O O . PRO D 1 105 ? 22.008 -22.313 31.103 1.00 6.09 102 PRO D O 1
ATOM 12517 N N . LEU D 1 106 ? 21.302 -22.427 28.978 1.00 6.12 103 LEU D N 1
ATOM 12518 C CA . LEU D 1 106 ? 21.968 -21.207 28.559 1.00 5.78 103 LEU D CA 1
ATOM 12519 C C . LEU D 1 106 ? 21.266 -20.018 29.203 1.00 6.35 103 LEU D C 1
ATOM 12520 O O . LEU D 1 106 ? 20.066 -19.839 29.029 1.00 6.69 103 LEU D O 1
ATOM 12536 N N . TYR D 1 107 ? 22.033 -19.230 29.955 1.00 5.57 104 TYR D N 1
ATOM 12537 C CA . TYR D 1 107 ? 21.568 -17.968 30.528 1.00 5.69 104 TYR D CA 1
ATOM 12538 C C . TYR D 1 107 ? 22.439 -16.866 29.947 1.00 5.57 104 TYR D C 1
ATOM 12539 O O . TYR D 1 107 ? 23.648 -16.840 30.165 1.00 5.62 104 TYR D O 1
ATOM 12557 N N . TRP D 1 108 ? 21.820 -15.972 29.185 1.00 5.12 105 TRP D N 1
ATOM 12558 C CA . TRP D 1 108 ? 22.535 -14.848 28.599 1.00 5.55 105 TRP D CA 1
ATOM 12559 C C . TRP D 1 108 ? 23.775 -15.302 27.806 1.00 5.42 105 TRP D C 1
ATOM 12560 O O . TRP D 1 108 ? 24.885 -14.789 27.978 1.00 5.63 105 TRP D O 1
ATOM 12581 N N . PHE D 1 109 ? 23.541 -16.235 26.885 1.00 5.60 106 PHE D N 1
ATOM 12582 C CA . PHE D 1 109 ? 24.582 -16.741 25.990 1.00 5.52 106 PHE D CA 1
ATOM 12583 C C . PHE D 1 109 ? 25.756 -17.340 26.781 1.00 5.52 106 PHE D C 1
ATOM 12584 O O . PHE D 1 109 ? 26.868 -17.405 26.264 1.00 6.33 106 PHE D O 1
ATOM 12601 N N . SER D 1 110 ? 25.512 -17.802 28.011 1.00 5.15 107 SER D N 1
ATOM 12602 C CA . SER D 1 110 ? 26.580 -18.304 28.861 1.00 5.70 107 SER D CA 1
ATOM 12603 C C . SER D 1 110 ? 25.996 -19.266 29.907 1.00 5.34 107 SER D C 1
ATOM 12604 O O . SER D 1 110 ? 24.882 -19.748 29.789 1.00 5.85 107 SER D O 1
ATOM 12612 N N . VAL D 1 111 ? 26.793 -19.571 30.919 1.00 5.73 108 VAL D N 1
ATOM 12613 C CA . VAL D 1 111 ? 26.376 -20.423 32.032 1.00 4.96 108 VAL D CA 1
ATOM 12614 C C . VAL D 1 111 ? 25.605 -19.602 33.071 1.00 5.79 108 VAL D C 1
ATOM 12615 O O . VAL D 1 111 ? 25.855 -18.411 33.241 1.00 5.54 108 VAL D O 1
ATOM 12628 N N . PRO D 1 112 ? 24.678 -20.246 33.792 1.00 5.57 109 PRO D N 1
ATOM 12629 C CA . PRO D 1 112 ? 24.053 -19.584 34.940 1.00 5.53 109 PRO D CA 1
ATOM 12630 C C . PRO D 1 112 ? 25.127 -19.130 35.900 1.00 4.76 109 PRO D C 1
ATOM 12631 O O . PRO D 1 112 ? 26.156 -19.782 36.033 1.00 5.79 109 PRO D O 1
ATOM 12642 N N . ALA D 1 113 ? 24.865 -18.038 36.604 1.00 5.38 110 ALA D N 1
ATOM 12643 C CA . ALA D 1 113 ? 25.870 -17.476 37.497 1.00 5.99 110 ALA D CA 1
ATOM 12644 C C . ALA D 1 113 ? 26.401 -18.469 38.544 1.00 5.91 110 ALA D C 1
ATOM 12645 O O . ALA D 1 113 ? 27.561 -18.378 38.913 1.00 5.64 110 ALA D O 1
ATOM 12652 N N . ILE D 1 114 ? 25.575 -19.392 39.019 1.00 5.84 111 ILE D N 1
ATOM 12653 C CA . ILE D 1 114 ? 26.077 -20.337 40.024 1.00 6.00 111 ILE D CA 1
ATOM 12654 C C . ILE D 1 114 ? 27.207 -21.200 39.453 1.00 5.82 111 ILE D C 1
ATOM 12655 O O . ILE D 1 114 ? 28.194 -21.499 40.139 1.00 6.97 111 ILE D O 1
ATOM 12671 N N . LEU D 1 115 ? 27.063 -21.571 38.184 1.00 4.74 112 LEU D N 1
ATOM 12672 C CA . LEU D 1 115 ? 28.085 -22.316 37.467 1.00 6.15 112 LEU D CA 1
ATOM 12673 C C . LEU D 1 115 ? 29.261 -21.416 37.084 1.00 5.73 112 LEU D C 1
ATOM 12674 O O . LEU D 1 115 ? 30.412 -21.848 37.134 1.00 5.93 112 LEU D O 1
ATOM 12690 N N . LYS D 1 116 ? 29.008 -20.162 36.715 1.00 5.78 113 LYS D N 1
ATOM 12691 C CA . LYS D 1 116 ? 30.115 -19.232 36.482 1.00 4.77 113 LYS D CA 1
ATOM 12692 C C . LYS D 1 116 ? 30.972 -19.134 37.732 1.00 6.79 113 LYS D C 1
ATOM 12693 O O . LYS D 1 116 ? 32.185 -19.083 37.653 1.00 6.13 113 LYS D O 1
ATOM 12712 N N . GLY D 1 117 ? 30.341 -19.143 38.906 1.00 5.62 114 GLY D N 1
ATOM 12713 C CA . GLY D 1 117 ? 31.067 -19.075 40.155 1.00 5.79 114 GLY D CA 1
ATOM 12714 C C . GLY D 1 117 ? 31.914 -20.296 40.419 1.00 6.48 114 GLY D C 1
ATOM 12715 O O . GLY D 1 117 ? 33.018 -20.182 40.964 1.00 6.25 114 GLY D O 1
ATOM 12719 N N . TRP D 1 118 ? 31.393 -21.456 40.056 1.00 6.30 115 TRP D N 1
ATOM 12720 C CA . TRP D 1 118 ? 32.176 -22.682 40.129 1.00 6.71 115 TRP D CA 1
ATOM 12721 C C . TRP D 1 118 ? 33.441 -22.515 39.264 1.00 6.78 115 TRP D C 1
ATOM 12722 O O . TRP D 1 118 ? 34.563 -22.798 39.697 1.00 6.82 115 TRP D O 1
ATOM 12743 N N . MET D 1 119 ? 33.289 -22.013 38.043 1.00 6.46 116 MET D N 1
ATOM 12744 C CA A MET D 1 119 ? 34.446 -21.825 37.194 0.58 6.54 116 MET D CA 1
ATOM 12745 C CA B MET D 1 119 ? 34.445 -21.786 37.174 0.42 6.53 116 MET D CA 1
ATOM 12746 C C . MET D 1 119 ? 35.429 -20.821 37.819 1.00 6.10 116 MET D C 1
ATOM 12747 O O . MET D 1 119 ? 36.635 -21.076 37.897 1.00 6.49 116 MET D O 1
ATOM 12773 N N . ASP D 1 120 ? 34.915 -19.685 38.272 1.00 6.33 117 ASP D N 1
ATOM 12774 C CA . ASP D 1 120 ? 35.760 -18.639 38.811 1.00 5.96 117 ASP D CA 1
ATOM 12775 C C . ASP D 1 120 ? 36.562 -19.102 40.039 1.00 6.53 117 ASP D C 1
ATOM 12776 O O . ASP D 1 120 ? 37.700 -18.687 40.236 1.00 6.70 117 ASP D O 1
ATOM 12785 N N . ARG D 1 121 ? 35.918 -19.895 40.896 1.00 6.88 118 ARG D N 1
ATOM 12786 C CA . ARG D 1 121 ? 36.476 -20.223 42.216 1.00 6.40 118 ARG D CA 1
ATOM 12787 C C . ARG D 1 121 ? 37.210 -21.551 42.236 1.00 6.82 118 ARG D C 1
ATOM 12788 O O . ARG D 1 121 ? 38.196 -21.692 42.965 1.00 8.18 118 ARG D O 1
ATOM 12809 N N . VAL D 1 122 ? 36.725 -22.528 41.478 1.00 6.44 119 VAL D N 1
ATOM 12810 C CA . VAL D 1 122 ? 37.317 -23.867 41.500 1.00 6.81 119 VAL D CA 1
ATOM 12811 C C . VAL D 1 122 ? 38.568 -23.910 40.642 1.00 7.42 119 VAL D C 1
ATOM 12812 O O . VAL D 1 122 ? 39.578 -24.533 41.022 1.00 8.46 119 VAL D O 1
ATOM 12825 N N . LEU D 1 123 ? 38.522 -23.266 39.475 1.00 7.39 120 LEU D N 1
ATOM 12826 C CA . LEU D 1 123 ? 39.615 -23.384 38.522 1.00 6.89 120 LEU D CA 1
ATOM 12827 C C . LEU D 1 123 ? 40.688 -22.360 38.828 1.00 7.83 120 LEU D C 1
ATOM 12828 O O . LEU D 1 123 ? 41.000 -21.473 38.014 1.00 9.95 120 LEU D O 1
ATOM 12844 N N . CYS D 1 124 ? 41.283 -22.463 40.015 1.00 7.99 121 CYS D N 1
ATOM 12845 C CA . CYS D 1 124 ? 42.162 -21.412 40.460 1.00 7.58 121 CYS D CA 1
ATOM 12846 C C . CYS D 1 124 ? 43.591 -21.604 39.980 1.00 8.34 121 CYS D C 1
ATOM 12847 O O . CYS D 1 124 ? 44.010 -22.684 39.551 1.00 9.24 121 CYS D O 1
ATOM 12855 N N . GLN D 1 125 ? 44.344 -20.524 40.038 1.00 9.42 122 GLN D N 1
ATOM 12856 C CA . GLN D 1 125 ? 45.738 -20.578 39.681 1.00 8.99 122 GLN D CA 1
ATOM 12857 C C . GLN D 1 125 ? 46.477 -21.553 40.608 1.00 10.71 122 GLN D C 1
ATOM 12858 O O . GLN D 1 125 ? 46.244 -21.572 41.823 1.00 9.97 122 GLN D O 1
ATOM 12872 N N . GLY D 1 126 ? 47.345 -22.381 40.039 1.00 9.40 123 GLY D N 1
ATOM 12873 C CA . GLY D 1 126 ? 48.034 -23.414 40.793 1.00 12.47 123 GLY D CA 1
ATOM 12874 C C . GLY D 1 126 ? 47.358 -24.775 40.707 1.00 11.41 123 GLY D C 1
ATOM 12875 O O . GLY D 1 126 ? 48.022 -25.810 40.761 1.00 12.33 123 GLY D O 1
ATOM 12879 N N . PHE D 1 127 ? 46.034 -24.777 40.555 1.00 9.30 124 PHE D N 1
ATOM 12880 C CA . PHE D 1 127 ? 45.276 -25.995 40.382 1.00 8.24 124 PHE D CA 1
ATOM 12881 C C . PHE D 1 127 ? 44.984 -26.287 38.912 1.00 9.55 124 PHE D C 1
ATOM 12882 O O . PHE D 1 127 ? 45.262 -27.382 38.420 1.00 10.24 124 PHE D O 1
ATOM 12899 N N . ALA D 1 128 ? 44.391 -25.311 38.229 1.00 9.14 125 ALA D N 1
ATOM 12900 C CA . ALA D 1 128 ? 43.887 -25.515 36.871 1.00 9.04 125 ALA D CA 1
ATOM 12901 C C . ALA D 1 128 ? 44.801 -24.942 35.793 1.00 8.93 125 ALA D C 1
ATOM 12902 O O . ALA D 1 128 ? 44.806 -25.439 34.659 1.00 9.71 125 ALA D O 1
ATOM 12909 N N . PHE D 1 129 ? 45.543 -23.903 36.139 1.00 9.03 126 PHE D N 1
ATOM 12910 C CA . PHE D 1 129 ? 46.437 -23.247 35.202 1.00 12.56 126 PHE D CA 1
ATOM 12911 C C . PHE D 1 129 ? 47.497 -22.544 36.008 1.00 11.79 126 PHE D C 1
ATOM 12912 O O . PHE D 1 129 ? 47.349 -22.327 37.209 1.00 11.69 126 PHE D O 1
ATOM 12929 N N . ASP D 1 130 ? 48.566 -22.175 35.329 1.00 14.30 127 ASP D N 1
ATOM 12930 C CA . ASP D 1 130 ? 49.563 -21.287 35.878 1.00 16.22 127 ASP D CA 1
ATOM 12931 C C . ASP D 1 130 ? 49.756 -20.180 34.850 1.00 16.85 127 ASP D C 1
ATOM 12932 O O . ASP D 1 130 ? 49.311 -20.303 33.709 1.00 15.02 127 ASP D O 1
ATOM 12941 N N . ILE D 1 131 ? 50.413 -19.099 35.254 1.00 16.40 128 ILE D N 1
ATOM 12942 C CA . ILE D 1 131 ? 50.790 -18.037 34.330 1.00 18.18 128 ILE D CA 1
ATOM 12943 C C . ILE D 1 131 ? 52.312 -17.884 34.369 1.00 21.99 128 ILE D C 1
ATOM 12944 O O . ILE D 1 131 ? 52.847 -17.286 35.299 1.00 21.90 128 ILE D O 1
ATOM 12960 N N . PRO D 1 132 ? 53.020 -18.437 33.373 1.00 18.49 129 PRO D N 1
ATOM 12961 C CA . PRO D 1 132 ? 52.484 -19.193 32.238 1.00 18.30 129 PRO D CA 1
ATOM 12962 C C . PRO D 1 132 ? 52.137 -20.614 32.651 1.00 19.61 129 PRO D C 1
ATOM 12963 O O . PRO D 1 132 ? 52.441 -21.002 33.782 1.00 18.67 129 PRO D O 1
ATOM 12974 N N . GLY D 1 133 ? 51.513 -21.364 31.747 1.00 17.72 130 GLY D N 1
ATOM 12975 C CA . GLY D 1 133 ? 51.086 -22.725 32.021 1.00 16.47 130 GLY D CA 1
ATOM 12976 C C . GLY D 1 133 ? 49.601 -22.866 31.745 1.00 14.87 130 GLY D C 1
ATOM 12977 O O . GLY D 1 133 ? 48.814 -23.197 32.633 1.00 14.39 130 GLY D O 1
ATOM 12981 N N . PHE D 1 134 ? 49.220 -22.611 30.500 1.00 13.12 131 PHE D N 1
ATOM 12982 C CA . PHE D 1 134 ? 47.819 -22.591 30.111 1.00 10.72 131 PHE D CA 1
ATOM 12983 C C . PHE D 1 134 ? 47.674 -23.081 28.663 1.00 9.83 131 PHE D C 1
ATOM 12984 O O . PHE D 1 134 ? 48.666 -23.372 27.986 1.00 11.95 131 PHE D O 1
ATOM 13001 N N . TYR D 1 135 ? 46.437 -23.181 28.208 1.00 10.18 132 TYR D N 1
ATOM 13002 C CA . TYR D 1 135 ? 46.095 -23.815 26.945 1.00 9.72 132 TYR D CA 1
ATOM 13003 C C . TYR D 1 135 ? 46.728 -25.204 26.909 1.00 10.00 132 TYR D C 1
ATOM 13004 O O . TYR D 1 135 ? 46.469 -26.014 27.805 1.00 10.55 132 TYR D O 1
ATOM 13022 N N . ASP D 1 136 ? 47.550 -25.525 25.919 1.00 11.24 133 ASP D N 1
ATOM 13023 C CA . ASP D 1 136 ? 48.043 -26.895 25.843 1.00 11.00 133 ASP D CA 1
ATOM 13024 C C . ASP D 1 136 ? 49.005 -27.209 26.995 1.00 12.93 133 ASP D C 1
ATOM 13025 O O . ASP D 1 136 ? 49.350 -28.365 27.197 1.00 15.97 133 ASP D O 1
ATOM 13034 N N . SER D 1 137 ? 49.437 -26.191 27.734 1.00 12.99 134 SER D N 1
ATOM 13035 C CA . SER D 1 137 ? 50.271 -26.420 28.912 1.00 15.28 134 SER D CA 1
ATOM 13036 C C . SER D 1 137 ? 49.477 -26.265 30.217 1.00 14.56 134 SER D C 1
ATOM 13037 O O . SER D 1 137 ? 50.060 -26.178 31.301 1.00 17.55 134 SER D O 1
ATOM 13045 N N . GLY D 1 138 ? 48.150 -26.238 30.120 1.00 11.81 135 GLY D N 1
ATOM 13046 C CA . GLY D 1 138 ? 47.317 -26.109 31.314 1.00 10.41 135 GLY D CA 1
ATOM 13047 C C . GLY D 1 138 ? 47.445 -27.332 32.207 1.00 13.02 135 GLY D C 1
ATOM 13048 O O . GLY D 1 138 ? 47.828 -28.420 31.762 1.00 12.17 135 GLY D O 1
ATOM 13052 N N . LEU D 1 139 ? 47.077 -27.175 33.475 1.00 11.65 136 LEU D N 1
ATOM 13053 C CA . LEU D 1 139 ? 47.356 -28.206 34.478 1.00 10.43 136 LEU D CA 1
ATOM 13054 C C . LEU D 1 139 ? 46.371 -29.377 34.457 1.00 10.81 136 LEU D C 1
ATOM 13055 O O . LEU D 1 139 ? 46.624 -30.410 35.084 1.00 14.20 136 LEU D O 1
ATOM 13071 N N . LEU D 1 140 ? 45.263 -29.234 33.741 1.00 9.94 137 LEU D N 1
ATOM 13072 C CA . LEU D 1 140 ? 44.280 -30.296 33.641 1.00 10.64 137 LEU D CA 1
ATOM 13073 C C . LEU D 1 140 ? 44.393 -31.047 32.311 1.00 11.51 137 LEU D C 1
ATOM 13074 O O . LEU D 1 140 ? 43.460 -31.719 31.872 1.00 11.30 137 LEU D O 1
ATOM 13090 N N . GLN D 1 141 ? 45.568 -30.969 31.690 1.00 10.73 138 GLN D N 1
ATOM 13091 C CA . GLN D 1 141 ? 45.805 -31.793 30.506 1.00 10.64 138 GLN D CA 1
ATOM 13092 C C . GLN D 1 141 ? 45.601 -33.266 30.816 1.00 10.85 138 GLN D C 1
ATOM 13093 O O . GLN D 1 141 ? 45.798 -33.715 31.948 1.00 12.83 138 GLN D O 1
ATOM 13107 N N . GLY D 1 142 ? 45.135 -33.990 29.809 1.00 11.69 139 GLY D N 1
ATOM 13108 C CA . GLY D 1 142 ? 44.834 -35.398 29.942 1.00 11.17 139 GLY D CA 1
ATOM 13109 C C . GLY D 1 142 ? 43.368 -35.630 30.263 1.00 12.78 139 GLY D C 1
ATOM 13110 O O . GLY D 1 142 ? 42.899 -36.762 30.196 1.00 14.37 139 GLY D O 1
ATOM 13114 N N . LYS D 1 143 ? 42.630 -34.570 30.595 1.00 11.06 140 LYS D N 1
ATOM 13115 C CA . LYS D 1 143 ? 41.202 -34.683 30.899 1.00 10.16 140 LYS D CA 1
ATOM 13116 C C . LYS D 1 143 ? 40.355 -34.195 29.726 1.00 9.25 140 LYS D C 1
ATOM 13117 O O . LYS D 1 143 ? 40.815 -33.387 28.910 1.00 10.08 140 LYS D O 1
ATOM 13136 N N . LEU D 1 144 ? 39.117 -34.657 29.682 1.00 8.50 141 LEU D N 1
ATOM 13137 C CA . LEU D 1 144 ? 38.157 -34.268 28.664 1.00 8.55 141 LEU D CA 1
ATOM 13138 C C . LEU D 1 144 ? 37.046 -33.494 29.318 1.00 7.75 141 LEU D C 1
ATOM 13139 O O . LEU D 1 144 ? 36.731 -33.717 30.495 1.00 8.82 141 LEU D O 1
ATOM 13155 N N . ALA D 1 145 ? 36.457 -32.569 28.572 1.00 8.33 142 ALA D N 1
ATOM 13156 C CA . ALA D 1 145 ? 35.303 -31.815 29.031 1.00 8.38 142 ALA D CA 1
ATOM 13157 C C . ALA D 1 145 ? 34.264 -31.752 27.919 1.00 6.68 142 ALA D C 1
ATOM 13158 O O . ALA D 1 145 ? 34.591 -31.815 26.716 1.00 8.49 142 ALA D O 1
ATOM 13165 N N . LEU D 1 146 ? 33.001 -31.644 28.309 1.00 6.89 143 LEU D N 1
ATOM 13166 C CA . LEU D 1 146 ? 31.909 -31.624 27.359 1.00 7.31 143 LEU D CA 1
ATOM 13167 C C . LEU D 1 146 ? 30.811 -30.729 27.903 1.00 6.68 143 LEU D C 1
ATOM 13168 O O . LEU D 1 146 ? 30.393 -30.878 29.059 1.00 7.89 143 LEU D O 1
ATOM 13184 N N . LEU D 1 147 ? 30.341 -29.792 27.079 1.00 6.58 144 LEU D N 1
ATOM 13185 C CA . LEU D 1 147 ? 29.219 -28.944 27.437 1.00 7.43 144 LEU D CA 1
ATOM 13186 C C . LEU D 1 147 ? 27.908 -29.517 26.905 1.00 6.95 144 LEU D C 1
ATOM 13187 O O . LEU D 1 147 ? 27.740 -29.680 25.697 1.00 8.29 144 LEU D O 1
ATOM 13203 N N . SER D 1 148 ? 26.985 -29.830 27.807 1.00 7.36 145 SER D N 1
ATOM 13204 C CA . SER D 1 148 ? 25.625 -30.218 27.466 1.00 6.57 145 SER D CA 1
ATOM 13205 C C . SER D 1 148 ? 24.681 -29.087 27.868 1.00 6.35 145 SER D C 1
ATOM 13206 O O . SER D 1 148 ? 24.406 -28.851 29.059 1.00 7.06 145 SER D O 1
ATOM 13214 N N . VAL D 1 149 ? 24.239 -28.377 26.840 1.00 7.06 146 VAL D N 1
ATOM 13215 C CA . VAL D 1 149 ? 23.573 -27.099 26.985 1.00 7.69 146 VAL D CA 1
ATOM 13216 C C . VAL D 1 149 ? 22.186 -27.189 26.418 1.00 7.59 146 VAL D C 1
ATOM 13217 O O . VAL D 1 149 ? 21.994 -27.745 25.350 1.00 9.96 146 VAL D O 1
ATOM 13230 N N . THR D 1 150 ? 21.215 -26.625 27.121 1.00 6.70 147 THR D N 1
ATOM 13231 C CA . THR D 1 150 ? 19.877 -26.447 26.574 1.00 7.48 147 THR D CA 1
ATOM 13232 C C . THR D 1 150 ? 19.622 -24.964 26.305 1.00 5.93 147 THR D C 1
ATOM 13233 O O . THR D 1 150 ? 20.171 -24.106 26.981 1.00 6.83 147 THR D O 1
ATOM 13244 N N . THR D 1 151 ? 18.801 -24.662 25.302 1.00 6.46 148 THR D N 1
ATOM 13245 C CA . THR D 1 151 ? 18.547 -23.257 24.954 1.00 7.11 148 THR D CA 1
ATOM 13246 C C . THR D 1 151 ? 17.058 -22.922 24.904 1.00 7.20 148 THR D C 1
ATOM 13247 O O . THR D 1 151 ? 16.218 -23.799 24.712 1.00 8.91 148 THR D O 1
ATOM 13258 N N . GLY D 1 152 ? 16.740 -21.634 25.019 1.00 7.41 149 GLY D N 1
ATOM 13259 C CA . GLY D 1 152 ? 15.422 -21.124 24.661 1.00 7.69 149 GLY D CA 1
ATOM 13260 C C . GLY D 1 152 ? 15.312 -20.938 23.156 1.00 8.75 149 GLY D C 1
ATOM 13261 O O . GLY D 1 152 ? 14.289 -21.244 22.539 1.00 10.16 149 GLY D O 1
ATOM 13265 N N . GLY D 1 153 ? 16.381 -20.424 22.563 1.00 8.94 150 GLY D N 1
ATOM 13266 C CA . GLY D 1 153 ? 16.411 -20.111 21.148 1.00 8.19 150 GLY D CA 1
ATOM 13267 C C . GLY D 1 153 ? 16.483 -21.356 20.278 1.00 9.16 150 GLY D C 1
ATOM 13268 O O . GLY D 1 153 ? 17.020 -22.401 20.675 1.00 8.99 150 GLY D O 1
ATOM 13272 N N . THR D 1 154 ? 15.949 -21.246 19.065 1.00 9.49 151 THR D N 1
ATOM 13273 C CA . THR D 1 154 ? 15.949 -22.367 18.131 1.00 9.67 151 THR D CA 1
ATOM 13274 C C . THR D 1 154 ? 17.303 -22.574 17.450 1.00 9.44 151 THR D C 1
ATOM 13275 O O . THR D 1 154 ? 18.162 -21.685 17.424 1.00 9.28 151 THR D O 1
ATOM 13286 N N . ALA D 1 155 ? 17.484 -23.749 16.854 1.00 10.71 152 ALA D N 1
ATOM 13287 C CA . ALA D 1 155 ? 18.702 -24.003 16.105 1.00 10.66 152 ALA D CA 1
ATOM 13288 C C . ALA D 1 155 ? 18.893 -22.959 15.012 1.00 9.53 152 ALA D C 1
ATOM 13289 O O . ALA D 1 155 ? 20.006 -22.505 14.788 1.00 10.26 152 ALA D O 1
ATOM 13296 N N . GLU D 1 156 ? 17.794 -22.587 14.340 1.00 10.87 153 GLU D N 1
ATOM 13297 C CA . GLU D 1 156 ? 17.844 -21.577 13.279 1.00 12.57 153 GLU D CA 1
ATOM 13298 C C . GLU D 1 156 ? 18.327 -20.222 13.782 1.00 11.10 153 GLU D C 1
ATOM 13299 O O . GLU D 1 156 ? 19.082 -19.533 13.095 1.00 10.61 153 GLU D O 1
ATOM 13311 N N . MET D 1 157 ? 17.890 -19.830 14.973 1.00 8.47 154 MET D N 1
ATOM 13312 C CA . MET D 1 157 ? 18.362 -18.571 15.545 1.00 9.41 154 MET D CA 1
ATOM 13313 C C . MET D 1 157 ? 19.864 -18.610 15.775 1.00 8.90 154 MET D C 1
ATOM 13314 O O . MET D 1 157 ? 20.549 -17.595 15.665 1.00 9.64 154 MET D O 1
ATOM 13328 N N . TYR D 1 158 ? 20.384 -19.787 16.100 1.00 8.31 155 TYR D N 1
ATOM 13329 C CA . TYR D 1 158 ? 21.801 -19.973 16.397 1.00 7.72 155 TYR D CA 1
ATOM 13330 C C . TYR D 1 158 ? 22.602 -20.435 15.173 1.00 9.26 155 TYR D C 1
ATOM 13331 O O . TYR D 1 158 ? 23.365 -21.390 15.232 1.00 9.91 155 TYR D O 1
ATOM 13349 N N . THR D 1 159 ? 22.442 -19.705 14.073 1.00 11.18 156 THR D N 1
ATOM 13350 C CA . THR D 1 159 ? 23.243 -19.928 12.869 1.00 10.76 156 THR D CA 1
ATOM 13351 C C . THR D 1 159 ? 23.994 -18.647 12.549 1.00 12.54 156 THR D C 1
ATOM 13352 O O . THR D 1 159 ? 23.641 -17.566 13.033 1.00 11.17 156 THR D O 1
ATOM 13363 N N . LYS D 1 160 ? 25.048 -18.766 11.746 1.00 13.17 157 LYS D N 1
ATOM 13364 C CA . LYS D 1 160 ? 25.881 -17.629 11.400 1.00 14.77 157 LYS D CA 1
ATOM 13365 C C . LYS D 1 160 ? 25.080 -16.428 10.922 1.00 15.37 157 LYS D C 1
ATOM 13366 O O . LYS D 1 160 ? 25.391 -15.287 11.287 1.00 19.01 157 LYS D O 1
ATOM 13385 N N . THR D 1 161 ? 24.061 -16.675 10.108 1.00 14.15 158 THR D N 1
ATOM 13386 C CA . THR D 1 161 ? 23.261 -15.589 9.550 1.00 18.06 158 THR D CA 1
ATOM 13387 C C . THR D 1 161 ? 21.941 -15.415 10.302 1.00 14.26 158 THR D C 1
ATOM 13388 O O . THR D 1 161 ? 21.137 -14.555 9.950 1.00 18.16 158 THR D O 1
ATOM 13399 N N . GLY D 1 162 ? 21.731 -16.231 11.338 1.00 12.25 159 GLY D N 1
ATOM 13400 C CA . GLY D 1 162 ? 20.567 -16.124 12.205 1.00 10.54 159 GLY D CA 1
ATOM 13401 C C . GLY D 1 162 ? 20.724 -15.029 13.257 1.00 8.93 159 GLY D C 1
ATOM 13402 O O . GLY D 1 162 ? 21.805 -14.518 13.477 1.00 9.61 159 GLY D O 1
ATOM 13406 N N . VAL D 1 163 ? 19.627 -14.680 13.907 1.00 7.48 160 VAL D N 1
ATOM 13407 C CA . VAL D 1 163 ? 19.615 -13.502 14.754 1.00 7.72 160 VAL D CA 1
ATOM 13408 C C . VAL D 1 163 ? 20.549 -13.598 15.969 1.00 6.63 160 VAL D C 1
ATOM 13409 O O . VAL D 1 163 ? 21.049 -12.575 16.447 1.00 7.45 160 VAL D O 1
ATOM 13422 N N . ASN D 1 164 ? 20.808 -14.813 16.451 1.00 8.28 161 ASN D N 1
ATOM 13423 C CA . ASN D 1 164 ? 21.669 -14.996 17.614 1.00 8.03 161 ASN D CA 1
ATOM 13424 C C . ASN D 1 164 ? 23.094 -15.375 17.240 1.00 7.94 161 ASN D C 1
ATOM 13425 O O . ASN D 1 164 ? 23.924 -15.506 18.133 1.00 8.62 161 ASN D O 1
ATOM 13436 N N . GLY D 1 165 ? 23.402 -15.487 15.944 1.00 8.70 162 GLY D N 1
ATOM 13437 C CA . GLY D 1 165 ? 24.711 -15.929 15.512 1.00 9.32 162 GLY D CA 1
ATOM 13438 C C . GLY D 1 165 ? 24.911 -17.420 15.744 1.00 8.16 162 GLY D C 1
ATOM 13439 O O . GLY D 1 165 ? 24.096 -18.090 16.378 1.00 8.59 162 GLY D O 1
ATOM 13443 N N . ASP D 1 166 ? 25.994 -17.967 15.209 1.00 9.26 163 ASP D N 1
ATOM 13444 C CA . ASP D 1 166 ? 26.220 -19.383 15.324 1.00 8.65 163 ASP D CA 1
ATOM 13445 C C . ASP D 1 166 ? 26.378 -19.821 16.775 1.00 7.65 163 ASP D C 1
ATOM 13446 O O . ASP D 1 166 ? 26.972 -19.124 17.582 1.00 7.07 163 ASP D O 1
ATOM 13455 N N . SER D 1 167 ? 25.892 -21.012 17.089 1.00 8.27 164 SER D N 1
ATOM 13456 C CA . SER D 1 167 ? 26.036 -21.557 18.432 1.00 7.85 164 SER D CA 1
ATOM 13457 C C . SER D 1 167 ? 27.500 -21.604 18.846 1.00 6.86 164 SER D C 1
ATOM 13458 O O . SER D 1 167 ? 27.818 -21.427 20.024 1.00 7.68 164 SER D O 1
ATOM 13466 N N . ARG D 1 168 ? 28.401 -21.843 17.896 1.00 6.96 165 ARG D N 1
ATOM 13467 C CA . ARG D 1 168 ? 29.795 -21.941 18.244 1.00 7.11 165 ARG D CA 1
ATOM 13468 C C . ARG D 1 168 ? 30.308 -20.627 18.806 1.00 7.33 165 ARG D C 1
ATOM 13469 O O . ARG D 1 168 ? 31.255 -20.622 19.591 1.00 7.55 165 ARG D O 1
ATOM 13490 N N . TYR D 1 169 ? 29.676 -19.517 18.445 1.00 7.63 166 TYR D N 1
ATOM 13491 C CA . TYR D 1 169 ? 30.137 -18.232 18.941 1.00 7.67 166 TYR D CA 1
ATOM 13492 C C . TYR D 1 169 ? 29.972 -18.150 20.456 1.00 6.97 166 TYR D C 1
ATOM 13493 O O . TYR D 1 169 ? 30.858 -17.641 21.143 1.00 8.93 166 TYR D O 1
ATOM 13511 N N . PHE D 1 170 ? 28.863 -18.656 20.998 1.00 6.81 167 PHE D N 1
ATOM 13512 C CA . PHE D 1 170 ? 28.683 -18.583 22.458 1.00 5.62 167 PHE D CA 1
ATOM 13513 C C . PHE D 1 170 ? 29.483 -19.657 23.173 1.00 6.86 167 PHE D C 1
ATOM 13514 O O . PHE D 1 170 ? 29.749 -19.536 24.379 1.00 7.46 167 PHE D O 1
ATOM 13531 N N . LEU D 1 171 ? 29.906 -20.696 22.464 1.00 7.02 168 LEU D N 1
ATOM 13532 C CA . LEU D 1 171 ? 30.757 -21.693 23.087 1.00 6.25 168 LEU D CA 1
ATOM 13533 C C . LEU D 1 171 ? 32.148 -21.174 23.382 1.00 5.54 168 LEU D C 1
ATOM 13534 O O . LEU D 1 171 ? 32.817 -21.703 24.264 1.00 7.05 168 LEU D O 1
ATOM 13550 N N . TRP D 1 172 ? 32.617 -20.190 22.626 1.00 6.28 169 TRP D N 1
ATOM 13551 C CA . TRP D 1 172 ? 34.008 -19.768 22.700 1.00 6.72 169 TRP D CA 1
ATOM 13552 C C . TRP D 1 172 ? 34.563 -19.447 24.107 1.00 6.68 169 TRP D C 1
ATOM 13553 O O . TRP D 1 172 ? 35.610 -19.958 24.492 1.00 6.62 169 TRP D O 1
ATOM 13574 N N . PRO D 1 173 ? 33.876 -18.597 24.890 1.00 6.25 170 PRO D N 1
ATOM 13575 C CA . PRO D 1 173 ? 34.430 -18.280 26.210 1.00 6.67 170 PRO D CA 1
ATOM 13576 C C . PRO D 1 173 ? 34.506 -19.502 27.119 1.00 6.47 170 PRO D C 1
ATOM 13577 O O . PRO D 1 173 ? 35.369 -19.563 27.984 1.00 6.95 170 PRO D O 1
ATOM 13588 N N . LEU D 1 174 ? 33.588 -20.438 26.923 1.00 6.52 171 LEU D N 1
ATOM 13589 C CA . LEU D 1 174 ? 33.505 -21.635 27.752 1.00 6.42 171 LEU D CA 1
ATOM 13590 C C . LEU D 1 174 ? 34.496 -22.714 27.294 1.00 6.16 171 LEU D C 1
ATOM 13591 O O . LEU D 1 174 ? 35.348 -23.156 28.062 1.00 7.22 171 LEU D O 1
ATOM 13607 N N . GLN D 1 175 ? 34.398 -2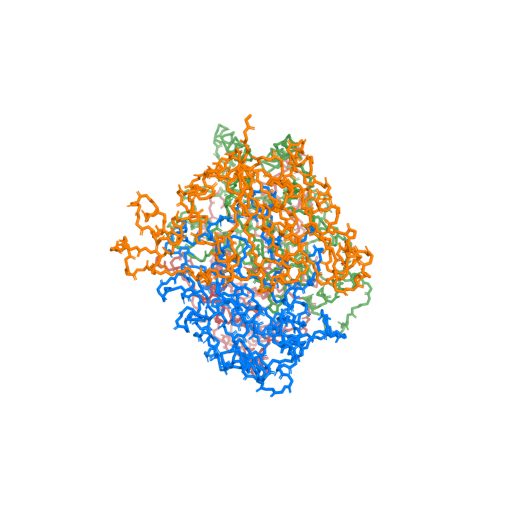3.118 26.033 1.00 6.07 172 GLN D N 1
ATOM 13608 C CA . GLN D 1 175 ? 35.290 -24.147 25.508 1.00 6.41 172 GLN D CA 1
ATOM 13609 C C . GLN D 1 175 ? 36.734 -23.698 25.448 1.00 6.82 172 GLN D C 1
ATOM 13610 O O . GLN D 1 175 ? 37.627 -24.418 25.879 1.00 6.64 172 GLN D O 1
ATOM 13624 N N . HIS D 1 176 ? 36.977 -22.512 24.904 1.00 6.24 173 HIS D N 1
ATOM 13625 C CA . HIS D 1 176 ? 38.331 -22.039 24.700 1.00 7.51 173 HIS D CA 1
ATOM 13626 C C . HIS D 1 176 ? 38.871 -21.238 25.876 1.00 6.54 173 HIS D C 1
ATOM 13627 O O . HIS D 1 176 ? 39.903 -21.587 26.450 1.00 7.21 173 HIS D O 1
ATOM 13641 N N . GLY D 1 177 ? 38.183 -20.162 26.234 1.00 6.33 174 GLY D N 1
ATOM 13642 C CA . GLY D 1 177 ? 38.690 -19.266 27.255 1.00 6.82 174 GLY D CA 1
ATOM 13643 C C . GLY D 1 177 ? 38.785 -19.901 28.632 1.00 6.80 174 GLY D C 1
ATOM 13644 O O . GLY D 1 177 ? 39.578 -19.476 29.446 1.00 7.83 174 GLY D O 1
ATOM 13648 N N . THR D 1 178 ? 37.991 -20.946 28.866 1.00 6.26 175 THR D N 1
ATOM 13649 C CA . THR D 1 178 ? 37.967 -21.601 30.184 1.00 6.93 175 THR D CA 1
ATOM 13650 C C . THR D 1 178 ? 38.553 -23.003 30.117 1.00 6.18 175 THR D C 1
ATOM 13651 O O . THR D 1 178 ? 39.606 -23.263 30.682 1.00 7.44 175 THR D O 1
ATOM 13662 N N . LEU D 1 179 ? 37.892 -23.912 29.414 1.00 7.02 176 LEU D N 1
ATOM 13663 C CA . LEU D 1 179 ? 38.292 -25.309 29.480 1.00 6.48 176 LEU D CA 1
ATOM 13664 C C . LEU D 1 179 ? 39.644 -25.568 28.802 1.00 6.76 176 LEU D C 1
ATOM 13665 O O . LEU D 1 179 ? 40.552 -26.124 29.415 1.00 7.06 176 LEU D O 1
ATOM 13681 N N . HIS D 1 180 ? 39.800 -25.138 27.556 1.00 6.85 177 HIS D N 1
ATOM 13682 C CA . HIS D 1 180 ? 41.086 -25.289 26.883 1.00 7.78 177 HIS D CA 1
ATOM 13683 C C . HIS D 1 180 ? 42.189 -24.553 27.632 1.00 7.11 177 HIS D C 1
ATOM 13684 O O . HIS D 1 180 ? 43.306 -25.065 27.777 1.00 7.36 177 HIS D O 1
ATOM 13698 N N . PHE D 1 181 ? 41.887 -23.363 28.142 1.00 7.02 178 PHE D N 1
ATOM 13699 C CA . PHE D 1 181 ? 42.883 -22.607 28.871 1.00 7.88 178 PHE D CA 1
ATOM 13700 C C . PHE D 1 181 ? 43.448 -23.437 30.030 1.00 7.71 178 PHE D C 1
ATOM 13701 O O . PHE D 1 181 ? 44.634 -23.363 30.325 1.00 7.93 178 PHE D O 1
ATOM 13718 N N . CYS D 1 182 ? 42.607 -24.260 30.650 1.00 8.34 179 CYS D N 1
ATOM 13719 C CA . CYS D 1 182 ? 43.061 -25.092 31.767 1.00 7.36 179 CYS D CA 1
ATOM 13720 C C . CYS D 1 182 ? 43.650 -26.420 31.329 1.00 7.70 179 CYS D C 1
ATOM 13721 O O . CYS D 1 182 ? 44.033 -27.249 32.167 1.00 8.76 179 CYS D O 1
ATOM 13729 N N . GLY D 1 183 ? 43.744 -26.641 30.025 1.00 7.76 180 GLY D N 1
ATOM 13730 C CA . GLY D 1 183 ? 44.390 -27.830 29.520 1.00 8.47 180 GLY D CA 1
ATOM 13731 C C . GLY D 1 183 ? 43.439 -28.927 29.098 1.00 8.74 180 GLY D C 1
ATOM 13732 O O . GLY D 1 183 ? 43.888 -29.971 28.609 1.00 8.96 180 GLY D O 1
ATOM 13736 N N . PHE D 1 184 ? 42.136 -28.755 29.299 1.00 8.06 181 PHE D N 1
ATOM 13737 C CA . PHE D 1 184 ? 41.184 -29.765 28.847 1.00 7.09 181 PHE D CA 1
ATOM 13738 C C . PHE D 1 184 ? 41.220 -29.896 27.340 1.00 8.82 181 PHE D C 1
ATOM 13739 O O . PHE D 1 184 ? 41.396 -28.896 26.626 1.00 8.01 181 PHE D O 1
ATOM 13756 N N . LYS D 1 185 ? 40.979 -31.114 26.868 1.00 7.38 182 LYS D N 1
ATOM 13757 C CA . LYS D 1 185 ? 40.533 -31.306 25.506 1.00 7.88 182 LYS D CA 1
ATOM 13758 C C . LYS D 1 185 ? 39.027 -31.355 25.584 1.00 8.07 182 LYS D C 1
ATOM 13759 O O . LYS D 1 185 ? 38.447 -31.789 26.603 1.00 8.94 182 LYS D O 1
ATOM 13778 N N . VAL D 1 186 ? 38.389 -30.891 24.524 1.00 7.45 183 VAL D N 1
ATOM 13779 C CA . VAL D 1 186 ? 36.963 -30.611 24.524 1.00 7.55 183 VAL D CA 1
ATOM 13780 C C . VAL D 1 186 ? 36.249 -31.507 23.516 1.00 6.49 183 VAL D C 1
ATOM 13781 O O . VAL D 1 186 ? 36.562 -31.492 22.329 1.00 7.95 183 VAL D O 1
ATOM 13794 N N . LEU D 1 187 ? 35.310 -32.324 23.979 1.00 6.78 184 LEU D N 1
ATOM 13795 C CA . LEU D 1 187 ? 34.432 -33.079 23.104 1.00 6.90 184 LEU D CA 1
ATOM 13796 C C . LEU D 1 187 ? 33.346 -32.169 22.556 1.00 7.78 184 LEU D C 1
ATOM 13797 O O . LEU D 1 187 ? 32.942 -31.192 23.219 1.00 8.51 184 LEU D O 1
ATOM 13813 N N . ALA D 1 188 ? 32.879 -32.472 21.352 1.00 7.89 185 ALA D N 1
ATOM 13814 C CA . ALA D 1 188 ? 31.905 -31.620 20.707 1.00 8.17 185 ALA D CA 1
ATOM 13815 C C . ALA D 1 188 ? 30.701 -31.417 21.621 1.00 9.10 185 ALA D C 1
ATOM 13816 O O . ALA D 1 188 ? 30.268 -32.327 22.327 1.00 8.94 185 ALA D O 1
ATOM 13823 N N . PRO D 1 189 ? 30.129 -30.207 21.613 1.00 8.41 186 PRO D N 1
ATOM 13824 C CA . PRO D 1 189 ? 29.013 -29.917 22.511 1.00 7.76 186 PRO D CA 1
ATOM 13825 C C . PRO D 1 189 ? 27.757 -30.739 22.216 1.00 7.98 186 PRO D C 1
ATOM 13826 O O . PRO D 1 189 ? 27.512 -31.134 21.078 1.00 9.04 186 PRO D O 1
ATOM 13837 N N . GLN D 1 190 ? 26.959 -30.952 23.238 1.00 8.17 187 GLN D N 1
ATOM 13838 C CA . GLN D 1 190 ? 25.626 -31.483 23.057 1.00 7.73 187 GLN D CA 1
ATOM 13839 C C . GLN D 1 190 ? 24.670 -30.329 23.284 1.00 8.48 187 GLN D C 1
ATOM 13840 O O . GLN D 1 190 ? 24.533 -29.867 24.418 1.00 9.87 187 GLN D O 1
ATOM 13854 N N . ILE D 1 191 ? 24.047 -29.822 22.231 1.00 8.33 188 ILE D N 1
ATOM 13855 C CA . ILE D 1 191 ? 23.128 -28.705 22.371 1.00 8.13 188 ILE D CA 1
ATOM 13856 C C . ILE D 1 191 ? 21.730 -29.191 22.075 1.00 8.84 188 ILE D C 1
ATOM 13857 O O . ILE D 1 191 ? 21.444 -29.687 20.981 1.00 9.34 188 ILE D O 1
ATOM 13873 N N . SER D 1 192 ? 20.875 -29.078 23.074 1.00 8.10 189 SER D N 1
ATOM 13874 C CA . SER D 1 192 ? 19.477 -29.437 22.963 1.00 7.99 189 SER D CA 1
ATOM 13875 C C . SER D 1 192 ? 18.693 -28.142 22.787 1.00 9.37 189 SER D C 1
ATOM 13876 O O . SER D 1 192 ? 18.438 -27.417 23.752 1.00 9.42 189 SER D O 1
ATOM 13884 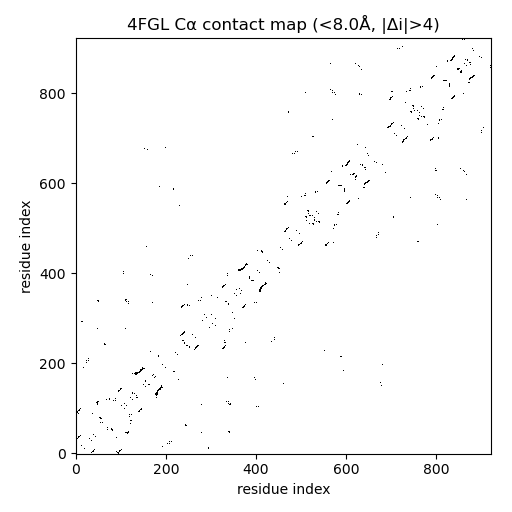N N . PHE D 1 193 ? 18.331 -27.843 21.540 1.00 9.00 190 PHE D N 1
ATOM 13885 C CA . PHE D 1 193 ? 17.731 -26.551 21.214 1.00 8.63 190 PHE D CA 1
ATOM 13886 C C . PHE D 1 193 ? 16.257 -26.508 21.577 1.00 11.03 190 PHE D C 1
ATOM 13887 O O . PHE D 1 193 ? 15.489 -27.410 21.215 1.00 12.20 190 PHE D O 1
ATOM 13904 N N . ALA D 1 194 ? 15.860 -25.445 22.270 1.00 10.44 191 ALA D N 1
ATOM 13905 C CA . ALA D 1 194 ? 14.447 -25.102 22.430 1.00 10.58 191 ALA D CA 1
ATOM 13906 C C . ALA D 1 194 ? 13.503 -26.231 22.882 1.00 11.49 191 ALA D C 1
ATOM 13907 O O . ALA D 1 194 ? 12.428 -26.409 22.308 1.00 13.98 191 ALA D O 1
ATOM 13914 N N . PRO D 1 195 ? 13.864 -26.965 23.940 1.00 10.01 192 PRO D N 1
ATOM 13915 C CA . PRO D 1 195 ? 12.913 -27.976 24.421 1.00 10.28 192 PRO D CA 1
ATOM 13916 C C . PRO D 1 195 ? 11.579 -27.384 24.869 1.00 14.19 192 PRO D C 1
ATOM 13917 O O . PRO D 1 195 ? 10.557 -28.080 24.796 1.00 13.93 192 PRO D O 1
ATOM 13928 N N . GLU D 1 196 ? 11.577 -26.135 25.322 1.00 14.15 193 GLU D N 1
ATOM 13929 C CA . GLU D 1 196 ? 10.361 -25.526 25.863 1.00 15.95 193 GLU D CA 1
ATOM 13930 C C . GLU D 1 196 ? 9.264 -25.306 24.829 1.00 18.93 193 GLU D C 1
ATOM 13931 O O . GLU D 1 196 ? 8.099 -25.138 25.199 1.00 22.69 193 GLU D O 1
ATOM 13943 N N . ILE D 1 197 ? 9.625 -25.268 23.551 1.00 16.74 194 ILE D N 1
ATOM 13944 C CA . ILE D 1 197 ? 8.612 -25.157 22.500 1.00 19.25 194 ILE D CA 1
ATOM 13945 C C . ILE D 1 197 ? 8.539 -26.417 21.624 1.00 19.60 194 ILE D C 1
ATOM 13946 O O . ILE D 1 197 ? 7.641 -26.557 20.789 1.00 20.56 194 ILE D O 1
ATOM 13962 N N . ALA D 1 198 ? 9.448 -27.362 21.850 1.00 18.39 195 ALA D N 1
ATOM 13963 C CA . ALA D 1 198 ? 9.417 -28.633 21.130 1.00 18.54 195 ALA D CA 1
ATOM 13964 C C . ALA D 1 198 ? 8.203 -29.465 21.528 1.00 15.43 195 ALA D C 1
ATOM 13965 O O . ALA D 1 198 ? 7.704 -29.362 22.648 1.00 17.26 195 ALA D O 1
ATOM 13972 N N . SER D 1 199 ? 7.741 -30.312 20.612 1.00 20.84 196 SER D N 1
ATOM 13973 C CA . SER D 1 199 ? 6.672 -31.257 20.923 1.00 25.18 196 SER D CA 1
ATOM 13974 C C . SER D 1 199 ? 7.176 -32.378 21.833 1.00 26.50 196 SER D C 1
ATOM 13975 O O . SER D 1 199 ? 8.380 -32.542 22.028 1.00 21.90 196 SER D O 1
ATOM 13983 N N . GLU D 1 200 ? 6.244 -33.152 22.378 1.00 25.91 197 GLU D N 1
ATOM 13984 C CA . GLU D 1 200 ? 6.581 -34.334 23.165 1.00 29.16 197 GLU D CA 1
ATOM 13985 C C . GLU D 1 200 ? 7.583 -35.209 22.422 1.00 28.50 197 GLU D C 1
ATOM 13986 O O . GLU D 1 200 ? 8.623 -35.586 22.965 1.00 24.86 197 GLU D O 1
ATOM 13998 N N . GLU D 1 201 ? 7.256 -35.530 21.174 1.00 31.42 198 GLU D N 1
ATOM 13999 C CA . GLU D 1 201 ? 8.087 -36.406 20.360 1.00 31.98 198 GLU D CA 1
ATOM 14000 C C . GLU D 1 201 ? 9.501 -35.851 20.232 1.00 30.22 198 GLU D C 1
ATOM 14001 O O . GLU D 1 201 ? 10.474 -36.590 20.366 1.00 25.99 198 GLU D O 1
ATOM 14013 N N . GLU D 1 202 ? 9.610 -34.552 19.973 1.00 28.49 199 GLU D N 1
ATOM 14014 C CA . GLU D 1 202 ? 10.913 -33.919 19.778 1.00 24.74 199 GLU D CA 1
ATOM 14015 C C . GLU D 1 202 ? 11.730 -33.924 21.071 1.00 18.50 199 GLU D C 1
ATOM 14016 O O . GLU D 1 202 ? 12.930 -34.193 21.054 1.00 19.37 199 GLU D O 1
ATOM 14028 N N . ARG D 1 203 ? 11.073 -33.651 22.193 1.00 18.02 200 ARG D N 1
ATOM 14029 C CA . ARG D 1 203 ? 11.764 -33.600 23.472 1.00 19.31 200 ARG D CA 1
ATOM 14030 C C . ARG D 1 203 ? 12.305 -34.976 23.832 1.00 24.41 200 ARG D C 1
ATOM 14031 O O . ARG D 1 203 ? 13.458 -35.112 24.225 1.00 17.63 200 ARG D O 1
ATOM 14052 N N . LYS D 1 204 ? 11.470 -35.999 23.684 1.00 25.01 201 LYS D N 1
ATOM 14053 C CA . LYS D 1 204 ? 11.898 -37.365 23.958 1.00 23.10 201 LYS D CA 1
ATOM 14054 C C . LYS D 1 204 ? 13.050 -37.737 23.031 1.00 22.04 201 LYS D C 1
ATOM 14055 O O . LYS D 1 204 ? 14.001 -38.404 23.447 1.00 20.60 201 LYS D O 1
ATOM 14074 N N . GLY D 1 205 ? 12.964 -37.290 21.781 1.00 19.77 202 GLY D N 1
ATOM 14075 C CA . GLY D 1 205 ? 14.009 -37.518 20.802 1.00 19.92 202 GLY D CA 1
ATOM 14076 C C . GLY D 1 205 ? 15.345 -36.889 21.161 1.00 22.59 202 GLY D C 1
ATOM 14077 O O . GLY D 1 205 ? 16.403 -37.463 20.900 1.00 20.94 202 GLY D O 1
ATOM 14081 N N . MET D 1 206 ? 15.313 -35.693 21.740 1.00 17.11 203 MET D N 1
ATOM 14082 C CA . MET D 1 206 ? 16.547 -35.030 22.163 1.00 15.59 203 MET D CA 1
ATOM 14083 C C . MET D 1 206 ? 17.171 -35.749 23.357 1.00 13.88 203 MET D C 1
ATOM 14084 O O . MET D 1 206 ? 18.396 -35.851 23.458 1.00 13.64 203 MET D O 1
ATOM 14098 N N . VAL D 1 207 ? 16.334 -36.253 24.261 1.00 15.03 204 VAL D N 1
ATOM 14099 C CA . VAL D 1 207 ? 16.848 -37.008 25.397 1.00 15.12 204 VAL D CA 1
ATOM 14100 C C . VAL D 1 207 ? 17.452 -38.322 24.929 1.00 16.64 204 VAL D C 1
ATOM 14101 O O . VAL D 1 207 ? 18.531 -38.709 25.369 1.00 14.83 204 VAL D O 1
ATOM 14114 N N . ALA D 1 208 ? 16.748 -38.998 24.031 1.00 20.23 205 ALA D N 1
ATOM 14115 C CA . ALA D 1 208 ? 17.222 -40.254 23.477 1.00 21.31 205 ALA D CA 1
ATOM 14116 C C . ALA D 1 208 ? 18.531 -40.064 22.715 1.00 20.84 205 ALA D C 1
ATOM 14117 O O . ALA D 1 208 ? 19.406 -40.922 22.767 1.00 20.83 205 ALA D O 1
ATOM 14124 N N . ALA D 1 209 ? 18.673 -38.940 22.017 1.00 17.63 206 ALA D N 1
ATOM 14125 C CA . ALA D 1 209 ? 19.884 -38.674 21.239 1.00 18.28 206 ALA D CA 1
ATOM 14126 C C . ALA D 1 209 ? 21.121 -38.533 22.136 1.00 12.75 206 ALA D C 1
ATOM 14127 O O . ALA D 1 209 ? 22.216 -38.963 21.774 1.00 13.96 206 ALA D O 1
ATOM 14134 N N . TRP D 1 210 ? 20.939 -37.899 23.288 1.00 14.12 207 TRP D N 1
ATOM 14135 C CA . TRP D 1 210 ? 22.006 -37.758 24.271 1.00 11.72 207 TRP D CA 1
ATOM 14136 C C . TRP D 1 210 ? 22.353 -39.116 24.862 1.00 14.02 207 TRP D C 1
ATOM 14137 O O . TRP D 1 210 ? 23.524 -39.464 24.987 1.00 11.48 207 TRP D O 1
ATOM 14158 N N . SER D 1 211 ? 21.325 -39.901 25.186 1.00 16.94 208 SER D N 1
ATOM 14159 C CA . SER D 1 211 ? 21.532 -41.243 25.730 1.00 16.73 208 SER D CA 1
ATOM 14160 C C . SER D 1 211 ? 22.324 -42.109 24.757 1.00 16.44 208 SER D C 1
ATOM 14161 O O . SER D 1 211 ? 23.287 -42.784 25.141 1.00 13.81 208 SER D O 1
ATOM 14169 N N . GLN D 1 212 ? 21.909 -42.078 23.497 1.00 15.32 209 GLN D N 1
ATOM 14170 C CA . GLN D 1 212 ? 22.562 -42.857 22.451 1.00 16.29 209 GLN D CA 1
ATOM 14171 C C . GLN D 1 212 ? 24.009 -42.421 22.256 1.00 15.03 209 GLN D C 1
ATOM 14172 O O . GLN D 1 212 ? 24.907 -43.256 22.141 1.00 13.82 209 GLN D O 1
ATOM 14186 N N . ARG D 1 213 ? 24.240 -41.106 22.209 1.00 11.77 210 ARG D N 1
ATOM 14187 C CA . ARG D 1 213 ? 25.596 -40.596 22.072 1.00 11.79 210 ARG D CA 1
ATOM 14188 C C . ARG D 1 213 ? 26.467 -41.125 23.198 1.00 11.79 210 ARG D C 1
ATOM 14189 O O . ARG D 1 213 ? 27.606 -41.535 22.984 1.00 12.51 210 ARG D O 1
ATOM 14210 N N . LEU D 1 214 ? 25.932 -41.106 24.410 1.00 11.14 211 LEU D N 1
ATOM 14211 C CA . LEU D 1 214 ? 26.726 -41.493 25.560 1.00 11.07 211 LEU D CA 1
ATOM 14212 C C . LEU D 1 214 ? 27.177 -42.943 25.462 1.00 11.91 211 LEU D C 1
ATOM 14213 O O . LEU D 1 214 ? 28.207 -43.301 26.010 1.00 11.74 211 LEU D O 1
ATOM 14229 N N . GLN D 1 215 ? 26.428 -43.771 24.739 1.00 12.21 212 GLN D N 1
ATOM 14230 C CA . GLN D 1 215 ? 26.794 -45.188 24.633 1.00 12.40 212 GLN D CA 1
ATOM 14231 C C . GLN D 1 215 ? 28.199 -45.370 24.067 1.00 18.04 212 GLN D C 1
ATOM 14232 O O . GLN D 1 215 ? 28.879 -46.355 24.378 1.00 18.46 212 GLN D O 1
ATOM 14246 N N . THR D 1 216 ? 28.631 -44.439 23.219 1.00 13.86 213 THR D N 1
ATOM 14247 C CA . THR D 1 216 ? 29.955 -44.535 22.624 1.00 15.85 213 THR D CA 1
ATOM 14248 C C . THR D 1 216 ? 30.824 -43.326 22.945 1.00 14.37 213 THR D C 1
ATOM 14249 O O . THR D 1 216 ? 31.743 -43.005 22.208 1.00 15.99 213 THR D O 1
ATOM 14260 N N . ILE D 1 217 ? 30.568 -42.678 24.075 1.00 12.54 214 ILE D N 1
ATOM 14261 C CA . ILE D 1 217 ? 31.304 -41.462 24.417 1.00 14.85 214 ILE D CA 1
ATOM 14262 C C . ILE D 1 217 ? 32.815 -41.697 24.514 1.00 13.01 214 ILE D C 1
ATOM 14263 O O . ILE D 1 217 ? 33.604 -40.829 24.149 1.00 12.17 214 ILE D O 1
ATOM 14279 N N . TRP D 1 218 ? 33.233 -42.866 24.997 1.00 12.53 215 TRP D N 1
ATOM 14280 C CA . TRP D 1 218 ? 34.660 -43.105 25.213 1.00 12.58 215 TRP D CA 1
ATOM 14281 C C . TRP D 1 218 ? 35.423 -43.387 23.916 1.00 13.94 215 TRP D C 1
ATOM 14282 O O . TRP D 1 218 ? 36.653 -43.454 23.923 1.00 17.17 215 TRP D O 1
ATOM 14303 N N . LYS D 1 219 ? 34.698 -43.533 22.815 1.00 12.33 216 LYS D N 1
ATOM 14304 C CA . LYS D 1 219 ? 35.326 -43.673 21.510 1.00 13.74 216 LYS D CA 1
ATOM 14305 C C . LYS D 1 219 ? 35.464 -42.323 20.806 1.00 13.63 216 LYS D C 1
ATOM 14306 O O . LYS D 1 219 ? 36.091 -42.236 19.753 1.00 14.40 216 LYS D O 1
ATOM 14325 N N . GLU D 1 220 ? 34.874 -41.271 21.370 1.00 11.36 217 GLU D N 1
ATOM 14326 C CA . GLU D 1 220 ? 34.958 -39.947 20.744 1.00 10.48 217 GLU D CA 1
ATOM 14327 C C . GLU D 1 220 ? 36.340 -39.331 20.867 1.00 11.10 217 GLU D C 1
ATOM 14328 O O . GLU D 1 220 ? 37.115 -39.652 21.778 1.00 13.14 217 GLU D O 1
ATOM 14340 N N . GLU D 1 221 ? 36.637 -38.414 19.949 1.00 9.62 218 GLU D N 1
ATOM 14341 C CA . GLU D 1 221 ? 37.871 -37.653 19.997 1.00 9.14 218 GLU D CA 1
ATOM 14342 C C . GLU D 1 221 ? 37.561 -36.171 20.001 1.00 7.55 218 GLU D C 1
ATOM 14343 O O . GLU D 1 221 ? 36.564 -35.755 19.437 1.00 8.62 218 GLU D O 1
ATOM 14355 N N . PRO D 1 222 ? 38.412 -35.382 20.662 1.00 7.95 219 PRO D N 1
ATOM 14356 C CA . PRO D 1 222 ? 38.078 -33.971 20.868 1.00 8.27 219 PRO D CA 1
ATOM 14357 C C . PRO D 1 222 ? 38.220 -33.110 19.618 1.00 8.23 219 PRO D C 1
ATOM 14358 O O . PRO D 1 222 ? 38.889 -33.481 18.648 1.00 9.21 219 PRO D O 1
ATOM 14369 N N . ILE D 1 223 ? 37.555 -31.964 19.655 1.00 7.25 220 ILE D N 1
ATOM 14370 C CA . ILE D 1 223 ? 37.646 -30.977 18.594 1.00 5.99 220 ILE D CA 1
ATOM 14371 C C . ILE D 1 223 ? 38.999 -30.277 18.609 1.00 6.81 220 ILE D C 1
ATOM 14372 O O . ILE D 1 223 ? 39.709 -30.305 19.618 1.00 7.08 220 ILE D O 1
ATOM 14388 N N . PRO D 1 224 ? 39.337 -29.581 17.513 1.00 6.92 221 PRO D N 1
ATOM 14389 C CA . PRO D 1 224 ? 40.428 -28.616 17.559 1.00 6.70 221 PRO D CA 1
ATOM 14390 C C . PRO D 1 224 ? 39.824 -27.341 18.122 1.00 6.81 221 PRO D C 1
ATOM 14391 O O . PRO D 1 224 ? 39.044 -26.680 17.444 1.00 7.48 221 PRO D O 1
ATOM 14402 N N . CYS D 1 225 ? 40.128 -27.041 19.382 1.00 7.21 222 CYS D N 1
ATOM 14403 C CA . CYS D 1 225 ? 39.497 -25.910 20.060 1.00 6.73 222 CYS D CA 1
ATOM 14404 C C . CYS D 1 225 ? 40.252 -24.624 19.710 1.00 6.53 222 CYS D C 1
ATOM 14405 O O . CYS D 1 225 ? 41.048 -24.083 20.494 1.00 7.49 222 CYS D O 1
ATOM 14412 N N . THR D 1 226 ? 39.990 -24.148 18.492 1.00 6.22 223 THR D N 1
ATOM 14413 C CA . THR D 1 226 ? 40.699 -23.013 17.915 1.00 8.14 223 THR D CA 1
ATOM 14414 C C . THR D 1 226 ? 39.706 -21.947 17.443 1.00 6.90 223 THR D C 1
ATOM 14415 O O . THR D 1 226 ? 38.510 -22.197 17.286 1.00 7.30 223 THR D O 1
ATOM 14426 N N . ALA D 1 227 ? 40.221 -20.757 17.164 1.00 7.41 224 ALA D N 1
ATOM 14427 C CA . ALA D 1 227 ? 39.412 -19.711 16.586 1.00 8.39 224 ALA D CA 1
ATOM 14428 C C . ALA D 1 227 ? 38.822 -20.168 15.262 1.00 8.44 224 ALA D C 1
ATOM 14429 O O . ALA D 1 227 ? 37.671 -19.872 14.953 1.00 8.81 224 ALA D O 1
ATOM 14436 N N . HIS D 1 228 ? 39.613 -20.866 14.452 1.00 8.03 225 HIS D N 1
ATOM 14437 C CA . HIS D 1 228 ? 39.102 -21.349 13.180 1.00 8.64 225 HIS D CA 1
ATOM 14438 C C . HIS D 1 228 ? 37.856 -22.224 13.356 1.00 7.53 225 HIS D C 1
ATOM 14439 O O . HIS D 1 228 ? 36.859 -22.068 12.650 1.00 8.69 225 HIS D O 1
ATOM 14454 N N . TRP D 1 229 ? 37.908 -23.149 14.308 1.00 7.40 226 TRP D N 1
ATOM 14455 C CA . TRP D 1 229 ? 36.760 -24.004 14.554 1.00 6.65 226 TRP D CA 1
ATOM 14456 C C . TRP D 1 229 ? 35.529 -23.172 14.931 1.00 6.36 226 TRP D C 1
ATOM 14457 O O . TRP D 1 229 ? 34.429 -23.413 14.443 1.00 7.45 226 TRP D O 1
ATOM 14478 N N . HIS D 1 230 ? 35.711 -22.218 15.837 1.00 6.50 227 HIS D N 1
ATOM 14479 C CA . HIS D 1 230 ? 34.573 -21.492 16.367 1.00 7.08 227 HIS D CA 1
ATOM 14480 C C . HIS D 1 230 ? 34.024 -20.445 15.397 1.00 7.81 227 HIS D C 1
ATOM 14481 O O . HIS D 1 230 ? 32.821 -20.202 15.396 1.00 7.53 227 HIS D O 1
ATOM 14496 N N . PHE D 1 231 ? 34.891 -19.816 14.599 1.00 7.74 228 PHE D N 1
ATOM 14497 C CA . PHE D 1 231 ? 34.512 -18.618 13.834 1.00 8.52 228 PHE D CA 1
ATOM 14498 C C . PHE D 1 231 ? 34.788 -18.719 12.339 1.00 12.15 228 PHE D C 1
ATOM 14499 O O . PHE D 1 231 ? 34.236 -17.949 11.558 1.00 16.27 228 PHE D O 1
ATOM 14516 N N . GLY D 1 232 ? 35.651 -19.637 11.936 1.00 10.44 229 GLY D N 1
ATOM 14517 C CA . GLY D 1 232 ? 35.922 -19.840 10.525 1.00 17.44 229 GLY D CA 1
ATOM 14518 C C . GLY D 1 232 ? 36.825 -18.807 9.897 1.00 31.09 229 GLY D C 1
ATOM 14519 O O . GLY D 1 232 ? 37.797 -18.356 10.508 1.00 32.13 229 GLY D O 1
ATOM 14523 N N . GLN D 1 233 ? 36.468 -18.421 8.673 1.00 34.98 230 GLN D N 1
ATOM 14524 C CA . GLN D 1 233 ? 37.371 -17.725 7.760 1.00 38.96 230 GLN D CA 1
ATOM 14525 C C . GLN D 1 233 ? 38.415 -16.868 8.467 1.00 43.12 230 GLN D C 1
ATOM 14526 O O . GLN D 1 233 ? 38.094 -15.869 9.114 1.00 43.48 230 GLN D O 1
#

GO terms:
  GO:0005829 cytosol (C, TAS)
  GO:0005515 protein binding (F, IPI)
  GO:0005829 cytosol (C, IDA)
  GO:0071949 FAD binding (F, IDA)
  GO:0001512 dihydronicotin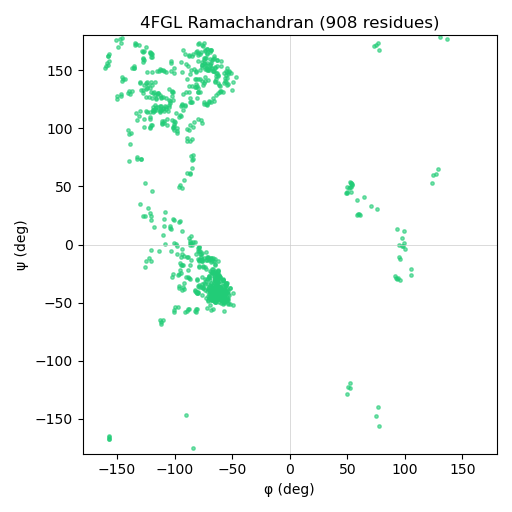amide riboside quinone reductase activity (F, IDA)
  GO:0031404 chloride ion binding (F, IDA)
  GO:0008270 zinc ion binding (F, IDA)
  GO:0016491 oxidoreductase activity (F, IDA)
  GO:0016661 oxidoreductase activity, acting on other nitrogenous compounds as donors (F, IDA)
  GO:0009055 electron transfer activity (F, IDA)
  GO:1901662 quinone catabolic process (P, IDA)
  GO:1904408 melatonin binding (F, IDA)
  GO:1905594 resveratrol binding (F, IDA)
  GO:0042803 protein homodimerization activity (F, IPI)
  GO:0070062 extracellular exosome (C, HDA)

Radius of gyration: 32.01 Å; Cα contacts (8 Å, |Δi|>4): 1879; chains: 4; bounding box: 80×102×73 Å

Organism: Homo sapiens (NCBI:txid9606)

B-factor: mean 12.79, std 8.53, range [3.07, 66.45]

Sequence (923 aa):
AGKKVLIVYAHQEPKSFNGSLKNVAVDELSRQGCTVTVSDLYAMNNFEPRATDKDITGTLSNPEVFNYGVETHEAYKQRSLASDITDEQKKVREADLVIFQFPLYWFSVPAILKGWMMDRVLCQGFAFDIPGFYDSGLLQGKLALLSVTTGGTAEMYTKTGVNGDSRYFLWPLQHGTLHFCGFKVLAPQISFAPEIASEEERKGMVAAWSQRLQTIWKEEPIPCTAHWHFGQAGKKVLIVYAHQEPKSFNGSLKNVAVDELSRQGCTVTVSDLYAMNFEPRATDKDITGTLSNPEVFNYGVETHEAYKQRSLASDITDEQKKVREADLVIFQFPLYWFSVPAILKGWMMDRVLCQGFAFDIPGFYDSGLLQGKLALLSVTTGGTAEMYTKTGVNGDSRYFLWPLQHGTLHFCGFKVLAPQISFAPEIASEEERKGMVAAWSQRLQTIWKEEPIPCTAHWHFGQAGKKVLIVYAHQEPKSFNGSLKNVAVDEELSRQGCTVTVSDLYAMNFEPRATDKDITGTLSNPEVFNYGVETHEAYKQRSLASDITDEQKKVREADLVIFQFPLYWFSVPAILKGWMMDRVLCQGFAFDIPGFYDSGLLQGKLALLSVTTGGTAEMYTKTGVNGDSRYFLWPLQHGTLHFCGFKVLAPQISFAPEIASEEERKGMVAAWSQRLQQTIWKEEPIPCTAHWHFGQGAMAGKKVLIVYAHQEPKSFNGSLKNVAVDELSRQGCTVTVSDLYAMNFEPRATDKDITGTLSNPEVFNYGVETHEAYKQRSLASDITDEQKKVREADLVIFQFPLYWFSVPAILKGWMMDRVLCQGFAFDIPGFYDSGLLQGKLALLSVTTGGTAEMYTKTGVNGDSRYFLWPLQHGTLHFCGFKVLAPQISFAPEIASEEERKGMVAAWSQRLQTIWKEEPIPCTAHWHFGQ

Solvent-accessible surface area: 36746 Å² total; per-residue (Å²): 142,48,87,84,3,2,0,0,4,0,21,36,17,102,140,10,32,5,0,43,0,38,63,30,1,44,94,13,0,64,166,55,64,14,77,41,52,48,0,41,0,30,82,79,100,5,50,0,20,3,30,68,167,3,15,96,29,140,35,74,62,86,126,55,20,64,23,42,68,6,5,43,82,7,46,138,132,230,24,11,16,82,45,0,62,79,0,5,122,55,0,117,78,3,47,0,0,1,1,2,0,17,23,40,33,12,9,0,0,2,1,0,2,0,2,0,12,6,0,4,10,45,18,10,0,28,44,120,122,9,55,19,97,68,2,86,6,118,60,30,31,0,0,0,0,0,6,6,49,13,23,17,30,37,17,36,63,44,12,76,5,5,33,14,52,16,1,0,2,5,6,0,11,1,0,1,28,32,0,3,6,90,2,0,17,19,4,26,4,32,8,10,116,124,16,58,105,64,66,77,115,16,42,23,42,32,0,27,28,18,0,64,53,1,42,150,15,113,44,16,85,13,62,30,131,32,1,25,31,106,152,64,81,86,3,2,0,0,4,0,31,34,12,98,146,18,34,5,0,42,0,38,63,30,2,44,93,14,0,64,164,56,56,17,71,40,53,48,0,42,0,30,84,80,98,4,51,0,22,2,31,70,167,4,17,102,52,135,35,75,73,73,124,58,12,47,17,33,74,4,4,36,61,3,56,127,115,221,27,16,18,86,48,0,67,82,2,5,114,56,1,116,78,3,53,0,0,1,1,1,0,18,24,39,37,12,9,0,0,1,1,0,2,0,2,1,11,4,0,3,6,38,17,9,0,26,49,104,116,17,38,18,116,68,0,73,6,105,79,27,39,0,0,0,0,0,6,6,51,11,33,36,125,62,14,57,145,137,20,82,4,4,34,15,95,11,1,0,3,7,6,0,12,1,1,0,30,22,0,7,5,130,1,1,40,26,28,35,3,50,6,11,139,124,15,57,99,147,103,71,134,37,40,25,59,50,0,28,122,40,0,95,66,1,73,162,52,146,39,24,84,11,61,38,123,34,3,26,28,185,96,3,70,71,3,1,0,0,4,0,29,35,13,95,147,17,39,4,0,44,0,39,78,27,2,50,96,15,0,60,164,52,60,12,77,42,57,53,0,42,0,30,82,80,96,5,50,0,20,2,34,75,166,3,13,86,64,125,36,80,57,111,122,48,20,57,19,36,77,5,4,32,67,3,50,120,126,229,21,13,19,81,46,0,50,80,0,2,121,49,0,103,79,3,20,1,0,1,0,2,0,17,24,40,36,11,9,0,0,2,1,0,3,0,0,0,12,4,0,2,7,37,17,12,0,25,19,96,7,4,25,14,32,11,5,75,5,52,70,24,26,0,0,0,0,1,7,5,50,10,28,45,124,52,18,61,77,134,24,77,5,1,46,14,90,8,2,1,2,6,7,0,9,1,1,0,35,21,0,0,2,63,1,0,38,26,26,33,3,56,6,8,133,126,19,53,92,129,104,84,129,37,35,30,59,51,0,37,109,39,0,92,62,1,22,149,41,78,27,22,48,10,37,29,70,34,2,38,36,198,90,99,44,85,51,67,77,3,1,0,0,4,0,30,35,12,100,139,16,37,5,0,44,0,40,68,31,1,43,96,14,0,63,146,11,33,11,69,39,53,50,0,41,0,31,82,76,96,4,49,0,21,2,30,80,169,4,20,100,53,138,39,82,67,91,134,56,20,54,19,32,79,5,4,37,65,2,55,126,115,216,25,12,21,81,42,0,51,82,1,4,108,49,0,119,86,4,50,0,0,0,1,1,0,17,23,40,33,10,10,0,0,1,1,0,3,0,2,0,13,4,0,3,8,37,18,10,0,26,46,106,116,16,41,18,116,69,0,72,6,105,80,29,40,0,0,0,0,0,7,6,51,13,45,52,109,30,13,49,140,110,13,24,4,0,34,15,92,11,1,0,2,7,5,0,10,1,1,0,26,23,0,7,5,131,1,1,42,26,28,34,2,51,8,10,129,122,16,57,102,138,101,78,133,39,40,26,43,48,0,29,116,45,0,94,68,3,47,166,51,149,49,27,86,11,61,19,133,39,3,31,24,206